Protein AF-A0A423WXP5-F1 (afdb_monomer)

Mean predicted aligned error: 18.01 Å

Structure (mmCIF, N/CA/C/O backbone):
data_AF-A0A423WXP5-F1
#
_entry.id   AF-A0A423WXP5-F1
#
loop_
_atom_site.group_PDB
_atom_site.id
_atom_site.type_symbol
_atom_site.label_atom_id
_atom_site.label_alt_id
_atom_site.label_comp_id
_atom_site.label_asym_id
_atom_site.label_entity_id
_atom_site.label_seq_id
_atom_site.pdbx_PDB_ins_code
_atom_site.Cartn_x
_atom_site.Cartn_y
_atom_site.Cartn_z
_atom_site.occupancy
_atom_site.B_iso_or_equiv
_atom_site.auth_seq_id
_atom_site.auth_comp_id
_atom_site.auth_asym_id
_atom_site.auth_atom_id
_atom_site.pdbx_PDB_model_num
ATOM 1 N N . MET A 1 1 ? 12.411 56.923 -13.220 1.00 35.38 1 MET A N 1
ATOM 2 C CA . MET A 1 1 ? 13.106 57.672 -14.287 1.00 35.38 1 MET A CA 1
ATOM 3 C C . MET A 1 1 ? 12.763 57.036 -15.628 1.00 35.38 1 MET A C 1
ATOM 5 O O . MET A 1 1 ? 13.008 55.854 -15.807 1.00 35.38 1 MET A O 1
ATOM 9 N N . ARG A 1 2 ? 12.098 57.807 -16.498 1.00 26.78 2 ARG A N 1
ATOM 10 C CA . ARG A 1 2 ? 11.937 57.606 -17.958 1.00 26.78 2 ARG A CA 1
ATOM 11 C C . ARG A 1 2 ? 13.283 57.910 -18.662 1.00 26.78 2 ARG A C 1
ATOM 13 O O . ARG A 1 2 ? 14.107 58.524 -17.982 1.00 26.78 2 ARG A O 1
ATOM 20 N N . PRO A 1 3 ? 13.527 57.560 -19.948 1.00 40.00 3 PRO A N 1
ATOM 21 C CA . PRO A 1 3 ? 12.607 57.652 -21.108 1.00 40.00 3 PRO A CA 1
ATOM 22 C C . PRO A 1 3 ? 12.509 56.360 -21.960 1.00 40.00 3 PRO A C 1
ATOM 24 O O . PRO A 1 3 ? 13.382 55.510 -21.882 1.00 40.00 3 PRO A O 1
ATOM 27 N N . LEU A 1 4 ? 11.392 56.016 -22.622 1.00 27.81 4 LEU A N 1
ATOM 28 C CA . LEU A 1 4 ? 10.592 56.660 -23.695 1.00 27.81 4 LEU A CA 1
ATOM 29 C C . LEU A 1 4 ? 11.246 56.657 -25.090 1.00 27.81 4 LEU A C 1
ATOM 31 O O . LEU A 1 4 ? 12.187 57.412 -25.310 1.00 27.81 4 LEU A O 1
ATOM 35 N N . ASN A 1 5 ? 10.640 55.881 -26.009 1.00 27.78 5 ASN A N 1
ATOM 36 C CA . ASN A 1 5 ? 10.121 56.256 -27.351 1.00 27.78 5 ASN A CA 1
ATOM 37 C C . ASN A 1 5 ? 10.311 55.114 -28.374 1.00 27.78 5 ASN A C 1
ATOM 39 O O . ASN A 1 5 ? 11.369 54.506 -28.386 1.00 27.78 5 ASN A O 1
ATOM 43 N N . THR A 1 6 ? 9.433 54.763 -29.324 1.00 27.89 6 THR A N 1
ATOM 44 C CA . THR A 1 6 ? 7.998 54.967 -29.657 1.00 27.89 6 THR A CA 1
ATOM 45 C C . THR A 1 6 ? 7.774 54.104 -30.921 1.00 27.89 6 THR A C 1
ATOM 47 O O . THR A 1 6 ? 8.581 54.177 -31.839 1.00 27.89 6 THR A O 1
ATOM 50 N N . VAL A 1 7 ? 6.817 53.170 -30.936 1.00 28.70 7 VAL A N 1
ATOM 51 C CA . VAL A 1 7 ? 5.540 53.203 -31.695 1.00 28.70 7 VAL A CA 1
ATOM 52 C C . VAL A 1 7 ? 5.634 53.453 -33.215 1.00 28.70 7 VAL A C 1
ATOM 54 O O . VAL A 1 7 ? 5.889 54.581 -33.629 1.00 28.70 7 VAL A O 1
ATOM 57 N N . ARG A 1 8 ? 5.181 52.477 -34.027 1.00 25.72 8 ARG A N 1
ATOM 58 C CA . ARG A 1 8 ? 4.076 52.688 -34.994 1.00 25.72 8 ARG A CA 1
ATOM 59 C C . ARG A 1 8 ? 3.487 51.390 -35.563 1.00 25.72 8 ARG A C 1
ATOM 61 O O . ARG A 1 8 ? 4.201 50.519 -36.038 1.00 25.72 8 ARG A O 1
ATOM 68 N N . SER A 1 9 ? 2.160 51.327 -35.512 1.00 27.11 9 SER A N 1
ATOM 69 C CA . SER A 1 9 ? 1.267 50.361 -36.151 1.00 27.11 9 SER A CA 1
ATOM 70 C C . SER A 1 9 ? 0.984 50.718 -37.617 1.00 27.11 9 SER A C 1
ATOM 72 O O . SER A 1 9 ? 1.102 51.887 -37.997 1.00 27.11 9 SER A O 1
ATOM 74 N N . ARG A 1 10 ? 0.494 49.747 -38.403 1.00 26.44 10 ARG A N 1
ATOM 75 C CA . ARG A 1 10 ? -0.665 49.943 -39.296 1.00 26.44 10 ARG A CA 1
ATOM 76 C C . ARG A 1 10 ? -1.234 48.615 -39.815 1.00 26.44 10 ARG A C 1
ATOM 78 O O . ARG A 1 10 ? -0.502 47.785 -40.335 1.00 26.44 10 ARG A O 1
ATOM 85 N N . ASN A 1 11 ? -2.552 48.490 -39.666 1.00 27.55 11 ASN A N 1
ATOM 86 C CA . ASN A 1 11 ? -3.436 47.513 -40.304 1.00 27.55 11 ASN A CA 1
ATOM 87 C C . ASN A 1 11 ? -3.485 47.706 -41.831 1.00 27.55 11 ASN A C 1
ATOM 89 O O . ASN A 1 11 ? -3.289 48.825 -42.312 1.00 27.55 11 ASN A O 1
ATOM 93 N N . GLY A 1 12 ? -3.871 46.654 -42.553 1.00 26.28 12 GLY A N 1
ATOM 94 C CA . GLY A 1 12 ? -4.256 46.698 -43.963 1.00 26.28 12 GLY A CA 1
ATOM 95 C C . GLY A 1 12 ? -4.855 45.361 -44.393 1.00 26.28 12 GLY A C 1
ATOM 96 O O . GLY A 1 12 ? -4.145 44.369 -44.447 1.00 26.28 12 GLY A O 1
ATOM 97 N N . ASP A 1 13 ? -6.161 45.370 -44.608 1.00 26.42 13 ASP A N 1
ATOM 98 C CA . ASP A 1 13 ? -7.086 44.250 -44.775 1.00 26.42 13 ASP A CA 1
ATOM 99 C C . ASP A 1 13 ? -7.361 43.971 -46.279 1.00 26.42 13 ASP A C 1
ATOM 101 O O . ASP A 1 13 ? -7.100 44.852 -47.100 1.00 26.42 13 ASP A O 1
ATOM 105 N N . LEU A 1 14 ? -7.988 42.817 -46.576 1.00 28.42 14 LEU A N 1
ATOM 106 C CA . LEU A 1 14 ? -8.891 42.506 -47.720 1.00 28.42 14 LEU A CA 1
ATOM 107 C C . LEU A 1 14 ? -8.428 41.711 -48.981 1.00 28.42 14 LEU A C 1
ATOM 109 O O . LEU A 1 14 ? -7.623 42.168 -49.788 1.00 28.42 14 LEU A O 1
ATOM 113 N N . THR A 1 15 ? -9.148 40.577 -49.147 1.00 26.06 15 THR A N 1
ATOM 114 C CA . THR A 1 15 ? -9.850 39.999 -50.338 1.00 26.06 15 THR A CA 1
ATOM 115 C C . THR A 1 15 ? -9.033 39.410 -51.497 1.00 26.06 15 THR A C 1
ATOM 117 O O . THR A 1 15 ? -8.219 40.095 -52.098 1.00 26.06 15 THR A O 1
ATOM 120 N N . GLU A 1 16 ? -9.091 38.084 -51.709 1.00 28.44 16 GLU A N 1
ATOM 121 C CA . GLU A 1 16 ? -10.053 37.311 -52.549 1.00 28.44 16 GLU A CA 1
ATOM 122 C C . GLU A 1 16 ? -9.792 37.462 -54.059 1.00 28.44 16 GLU A C 1
ATOM 124 O O . GLU A 1 16 ? -9.950 38.550 -54.593 1.00 28.44 16 GLU A O 1
ATOM 129 N N . ASP A 1 17 ? -9.351 36.375 -54.716 1.00 26.00 17 ASP A N 1
ATOM 130 C CA . ASP A 1 17 ? -9.932 35.846 -55.969 1.00 26.00 17 ASP A CA 1
ATOM 131 C C . ASP A 1 17 ? -9.102 34.671 -56.553 1.00 26.00 17 ASP A C 1
ATOM 133 O O . ASP A 1 17 ? -7.890 34.746 -56.755 1.00 26.00 17 ASP A O 1
ATOM 137 N N . LEU A 1 18 ? -9.793 33.561 -56.832 1.00 26.33 18 LEU A N 1
ATOM 138 C CA . LEU A 1 18 ? -9.406 32.413 -57.677 1.00 26.33 18 LEU A CA 1
ATOM 139 C C . LEU A 1 18 ? -10.262 32.477 -58.968 1.00 26.33 18 LEU A C 1
ATOM 141 O O . LEU A 1 18 ? -11.318 33.103 -58.934 1.00 26.33 18 LEU A O 1
ATOM 145 N N . PRO A 1 19 ? -10.056 31.614 -59.985 1.00 50.34 19 PRO A N 1
ATOM 146 C CA . PRO A 1 19 ? -8.887 31.284 -60.816 1.00 50.34 19 PRO A CA 1
ATOM 147 C C . PRO A 1 19 ? -9.246 31.545 -62.323 1.00 50.34 19 PRO A C 1
ATOM 149 O O . PRO A 1 19 ? -10.255 32.213 -62.558 1.00 50.34 19 PRO A O 1
ATOM 152 N N . PRO A 1 20 ? -8.519 31.067 -63.376 1.00 31.84 20 PRO A N 1
ATOM 153 C CA . PRO A 1 20 ? -8.708 29.675 -63.850 1.00 31.84 20 PRO A CA 1
ATOM 154 C C . PRO A 1 20 ? -7.559 29.008 -64.676 1.00 31.84 20 PRO A C 1
ATOM 156 O O . PRO A 1 20 ? -6.661 29.648 -65.211 1.00 31.84 20 PRO A O 1
ATOM 159 N N . SER A 1 21 ? -7.720 27.684 -64.852 1.00 24.95 21 SER A N 1
ATOM 160 C CA . SER A 1 21 ? -7.410 26.827 -66.030 1.00 24.95 21 SER A CA 1
ATOM 161 C C . SER A 1 21 ? -5.966 26.532 -66.507 1.00 24.95 21 SER A C 1
ATOM 163 O O . SER A 1 21 ? -5.229 27.411 -66.936 1.00 24.95 21 SER A O 1
ATOM 165 N N . GLN A 1 22 ? -5.650 25.224 -66.567 1.00 28.80 22 GLN A N 1
ATOM 166 C CA . GLN A 1 22 ? -4.583 24.588 -67.375 1.00 28.80 22 GLN A CA 1
ATOM 167 C C . GLN A 1 22 ? -4.865 24.677 -68.897 1.00 28.80 22 GLN A C 1
ATOM 169 O O . GLN A 1 22 ? -6.018 24.917 -69.268 1.00 28.80 22 GLN A O 1
ATOM 174 N N . PRO A 1 23 ? -3.874 24.399 -69.783 1.00 29.61 23 PRO A N 1
ATOM 175 C CA . PRO A 1 23 ? -3.793 23.044 -70.375 1.00 29.61 23 PRO A CA 1
ATOM 176 C C . PRO A 1 23 ? -2.381 22.503 -70.772 1.00 29.61 23 PRO A C 1
ATOM 178 O O . PRO A 1 23 ? -1.513 23.225 -71.245 1.00 29.61 23 PRO A O 1
ATOM 181 N N . SER A 1 24 ? -2.216 21.184 -70.576 1.00 23.73 24 SER A N 1
ATOM 182 C CA . SER A 1 24 ? -1.592 20.105 -71.398 1.00 23.73 24 SER A CA 1
ATOM 183 C C . SER A 1 24 ? -0.352 20.265 -72.328 1.00 23.73 24 SER A C 1
ATOM 185 O O . SER A 1 24 ? -0.385 21.011 -73.297 1.00 23.73 24 SER A O 1
ATOM 187 N N . HIS A 1 25 ? 0.607 19.336 -72.119 1.00 27.30 25 HIS A N 1
ATOM 188 C CA . HIS A 1 25 ? 1.346 18.416 -73.039 1.00 27.30 25 HIS A CA 1
ATOM 189 C C . HIS A 1 25 ? 2.047 18.847 -74.360 1.00 27.30 25 HIS A C 1
ATOM 191 O O . HIS A 1 25 ? 1.387 19.309 -75.280 1.00 27.30 25 HIS A O 1
ATOM 197 N N . ALA A 1 26 ? 3.339 18.457 -74.494 1.00 23.89 26 ALA A N 1
ATOM 198 C CA . ALA A 1 26 ? 4.051 17.789 -75.635 1.00 23.89 26 ALA A CA 1
ATOM 199 C C . ALA A 1 26 ? 5.592 17.904 -75.402 1.00 23.89 26 ALA A C 1
ATOM 201 O O . ALA A 1 26 ? 6.043 18.998 -75.090 1.00 23.89 26 ALA A O 1
ATOM 202 N N . SER A 1 27 ? 6.477 16.891 -75.294 1.00 24.42 27 SER A N 1
ATOM 203 C CA . SER A 1 27 ? 6.903 15.705 -76.089 1.00 24.42 27 SER A CA 1
ATOM 204 C C . SER A 1 27 ? 7.881 15.967 -77.264 1.00 24.42 27 SER A C 1
ATOM 206 O O . SER A 1 27 ? 7.441 16.483 -78.287 1.00 24.42 27 SER A O 1
ATOM 208 N N . ASN A 1 28 ? 9.161 15.556 -77.117 1.00 24.44 28 ASN A N 1
ATOM 209 C CA . ASN A 1 28 ? 10.070 14.856 -78.083 1.00 24.44 28 ASN A CA 1
ATOM 210 C C . ASN A 1 28 ? 11.549 14.942 -77.608 1.00 24.44 28 ASN A C 1
ATOM 212 O O . ASN A 1 28 ? 11.997 16.029 -77.261 1.00 24.44 28 ASN A O 1
ATOM 216 N N . SER A 1 29 ? 12.236 13.830 -77.277 1.00 24.89 29 SER A N 1
ATOM 217 C CA . SER A 1 29 ? 13.047 12.895 -78.120 1.00 24.89 29 SER A CA 1
ATOM 218 C C . SER A 1 29 ? 14.344 13.545 -78.662 1.00 24.89 29 SER A C 1
ATOM 220 O O . SER A 1 29 ? 14.277 14.596 -79.279 1.00 24.89 29 SER A O 1
ATOM 222 N N . ASP A 1 30 ? 15.568 13.073 -78.372 1.00 25.20 30 ASP A N 1
ATOM 223 C CA . ASP A 1 30 ? 16.162 11.826 -78.888 1.00 25.20 30 ASP A CA 1
ATOM 224 C C . ASP A 1 30 ? 17.380 11.286 -78.095 1.00 25.20 30 ASP A C 1
ATOM 226 O O . ASP A 1 30 ? 18.116 12.016 -77.431 1.00 25.20 30 ASP A O 1
ATOM 230 N N . ARG A 1 31 ? 17.572 9.963 -78.228 1.00 24.97 31 ARG A N 1
ATOM 231 C CA . ARG A 1 31 ? 18.567 9.049 -77.623 1.00 24.97 31 ARG A CA 1
ATOM 232 C C . ARG A 1 31 ? 19.854 8.858 -78.451 1.00 24.97 31 ARG A C 1
ATOM 234 O O . ARG A 1 31 ? 19.836 9.033 -79.665 1.00 24.97 31 ARG A O 1
ATOM 241 N N . LYS A 1 32 ? 20.889 8.307 -77.787 1.00 24.62 32 LYS A N 1
ATOM 242 C CA . LYS A 1 32 ? 21.816 7.211 -78.212 1.00 24.62 32 LYS A CA 1
ATOM 243 C C . LYS A 1 32 ? 22.461 6.646 -76.916 1.00 24.62 32 LYS A C 1
ATOM 245 O O . LYS A 1 32 ? 23.122 7.421 -76.238 1.00 24.62 32 LYS A O 1
ATOM 250 N N . ASP A 1 33 ? 22.089 5.490 -76.335 1.00 28.12 33 ASP A N 1
ATOM 251 C CA . ASP A 1 33 ? 22.341 4.052 -76.660 1.00 28.12 33 ASP A CA 1
ATOM 252 C C . ASP A 1 33 ? 23.847 3.751 -76.898 1.00 28.12 33 ASP A C 1
ATOM 254 O O . ASP A 1 33 ? 24.462 4.459 -77.690 1.00 28.12 33 ASP A O 1
ATOM 258 N N . ILE A 1 34 ? 24.558 2.780 -76.277 1.00 27.20 34 ILE A N 1
ATOM 259 C CA . ILE A 1 34 ? 24.343 1.338 -75.929 1.00 27.20 34 ILE A CA 1
ATOM 260 C C . ILE A 1 34 ? 25.396 0.972 -74.820 1.00 27.20 34 ILE A C 1
ATOM 262 O O . ILE A 1 34 ? 26.506 1.482 -74.929 1.00 27.20 34 ILE A O 1
ATOM 266 N N . GLY A 1 35 ? 25.204 0.236 -73.700 1.00 23.64 35 GLY A N 1
ATOM 267 C CA . GLY A 1 35 ? 24.753 -1.161 -73.419 1.00 23.64 35 GLY A CA 1
ATOM 268 C C . GLY A 1 35 ? 25.966 -2.085 -73.054 1.00 23.64 35 GLY A C 1
ATOM 269 O O . GLY A 1 35 ? 27.061 -1.721 -73.484 1.00 23.64 35 GLY A O 1
ATOM 270 N N . PRO A 1 36 ? 25.867 -3.252 -72.339 1.00 35.44 36 PRO A N 1
ATOM 271 C CA . PRO A 1 36 ? 24.674 -3.999 -71.880 1.00 35.44 36 PRO A CA 1
ATOM 272 C C . PRO A 1 36 ? 24.646 -4.543 -70.404 1.00 35.44 36 PRO A C 1
ATOM 274 O O . PRO A 1 36 ? 25.678 -4.834 -69.812 1.00 35.44 36 PRO A O 1
ATOM 277 N N . ASN A 1 37 ? 23.407 -4.702 -69.889 1.00 23.47 37 ASN A N 1
ATOM 278 C CA . ASN A 1 37 ? 22.735 -5.754 -69.064 1.00 23.47 37 ASN A CA 1
ATOM 279 C C . ASN A 1 37 ? 23.529 -6.614 -68.041 1.00 23.47 37 ASN A C 1
ATOM 281 O O . ASN A 1 37 ? 24.632 -7.055 -68.323 1.00 23.47 37 ASN A O 1
ATOM 285 N N . VAL A 1 38 ? 23.003 -6.978 -66.855 1.00 26.14 38 VAL A N 1
ATOM 286 C CA . VAL A 1 38 ? 21.808 -7.827 -66.611 1.00 26.14 38 VAL A CA 1
ATOM 287 C C . VAL A 1 38 ? 21.197 -7.565 -65.217 1.00 26.14 38 VAL A C 1
ATOM 289 O O . VAL A 1 38 ? 21.899 -7.589 -64.209 1.00 26.14 38 VAL A O 1
ATOM 292 N N . THR A 1 39 ? 19.874 -7.395 -65.161 1.00 21.77 39 THR A N 1
ATOM 293 C CA . THR A 1 39 ? 19.032 -7.380 -63.951 1.00 21.77 39 THR A CA 1
ATOM 294 C C . THR A 1 39 ? 18.350 -8.741 -63.803 1.00 21.77 39 THR A C 1
ATOM 296 O O . THR A 1 39 ? 17.677 -9.184 -64.733 1.00 21.77 39 THR A O 1
ATOM 299 N N . HIS A 1 40 ? 18.497 -9.392 -62.645 1.00 25.17 40 HIS A N 1
ATOM 300 C CA . HIS A 1 40 ? 17.696 -10.560 -62.270 1.00 25.17 40 HIS A CA 1
ATOM 301 C C . HIS A 1 40 ? 16.511 -10.129 -61.400 1.00 25.17 40 HIS A C 1
ATOM 303 O O . HIS A 1 40 ? 16.667 -9.439 -60.395 1.00 25.17 40 HIS A O 1
ATOM 309 N N . GLN A 1 41 ? 15.333 -10.543 -61.847 1.00 21.61 41 GLN A N 1
ATOM 310 C CA . GLN A 1 41 ? 14.032 -10.446 -61.205 1.00 21.61 41 GLN A CA 1
ATOM 311 C C . GLN A 1 41 ? 13.760 -11.815 -60.564 1.00 21.61 41 GLN A C 1
ATOM 313 O O . GLN A 1 41 ? 13.868 -12.825 -61.258 1.00 21.61 41 GLN A O 1
ATOM 318 N N . GLU A 1 42 ? 13.447 -11.860 -59.267 1.00 26.75 42 GLU A N 1
ATOM 319 C CA . GLU A 1 42 ? 12.866 -13.048 -58.630 1.00 26.75 42 GLU A CA 1
ATOM 320 C C . GLU A 1 42 ? 11.408 -12.770 -58.258 1.00 26.75 42 GLU A C 1
ATOM 322 O O . GLU A 1 42 ? 11.073 -11.784 -57.596 1.00 26.75 42 GLU A O 1
ATOM 327 N N . ASP A 1 43 ? 10.558 -13.658 -58.764 1.00 22.52 43 ASP A N 1
ATOM 328 C CA . ASP A 1 43 ? 9.117 -13.729 -58.594 1.00 22.52 43 ASP A CA 1
ATOM 329 C C . ASP A 1 43 ? 8.727 -14.050 -57.145 1.00 22.52 43 ASP A C 1
ATOM 331 O O . ASP A 1 43 ? 9.152 -15.058 -56.582 1.00 22.52 43 ASP A O 1
ATOM 335 N N . ILE A 1 44 ? 7.817 -13.261 -56.567 1.00 27.08 44 ILE A N 1
ATOM 336 C CA . ILE A 1 44 ? 7.038 -13.684 -55.398 1.00 27.08 44 ILE A CA 1
ATOM 337 C C . ILE A 1 44 ? 5.629 -14.015 -55.885 1.00 27.08 44 ILE A C 1
ATOM 339 O O . ILE A 1 44 ? 4.800 -13.139 -56.133 1.00 27.08 44 ILE A O 1
ATOM 343 N N . THR A 1 45 ? 5.354 -15.308 -56.024 1.00 25.61 45 THR A N 1
ATOM 344 C CA . THR A 1 45 ? 4.003 -15.847 -56.205 1.00 25.61 45 THR A CA 1
ATOM 345 C C . THR A 1 45 ? 3.110 -15.492 -55.007 1.00 25.61 45 THR A C 1
ATOM 347 O O . THR A 1 45 ? 3.537 -15.693 -53.866 1.00 25.61 45 THR A O 1
ATOM 350 N N . PRO A 1 46 ? 1.857 -15.043 -55.206 1.00 28.62 46 PRO A N 1
ATOM 351 C CA . PRO A 1 46 ? 0.923 -14.839 -54.107 1.00 28.62 46 PRO A CA 1
ATOM 352 C C . PRO A 1 46 ? 0.433 -16.198 -53.590 1.00 28.62 46 PRO A C 1
ATOM 354 O O . PRO A 1 46 ? -0.251 -16.939 -54.297 1.00 28.62 46 PRO A O 1
ATOM 357 N N . VAL A 1 47 ? 0.771 -16.535 -52.345 1.00 28.56 47 VAL A N 1
ATOM 358 C CA . VAL A 1 47 ? 0.177 -17.691 -51.659 1.00 28.56 47 VAL A CA 1
ATOM 359 C C . VAL A 1 47 ? -1.286 -17.354 -51.321 1.00 28.56 47 VAL A C 1
ATOM 361 O O . VAL A 1 47 ? -1.537 -16.296 -50.739 1.00 28.56 47 VAL A O 1
ATOM 364 N N . PRO A 1 48 ? -2.273 -18.207 -51.660 1.00 26.39 48 PRO A N 1
ATOM 365 C CA . PRO A 1 48 ? -3.677 -17.927 -51.389 1.00 26.39 48 PRO A CA 1
ATOM 366 C C . PRO A 1 48 ? -3.958 -17.953 -49.886 1.00 26.39 48 PRO A C 1
ATOM 368 O O . PRO A 1 48 ? -3.618 -18.908 -49.186 1.00 26.39 48 PRO A O 1
ATOM 371 N N . SER A 1 49 ? -4.656 -16.932 -49.399 1.00 27.73 49 SER A N 1
ATOM 372 C CA . SER A 1 49 ? -5.226 -16.882 -48.058 1.00 27.73 49 SER A CA 1
ATOM 373 C C . SER A 1 49 ? -6.370 -17.894 -47.920 1.00 27.73 49 SER A C 1
ATOM 375 O O . SER A 1 49 ? -7.550 -17.563 -48.014 1.00 27.73 49 SER A O 1
ATOM 377 N N . THR A 1 50 ? -6.051 -19.160 -47.647 1.00 25.62 50 THR A N 1
ATOM 378 C CA . THR A 1 50 ? -7.057 -20.099 -47.139 1.00 25.62 50 THR A CA 1
ATOM 379 C C . THR A 1 50 ? -7.385 -19.731 -45.698 1.00 25.62 50 THR A C 1
ATOM 381 O O . THR A 1 50 ? -6.736 -20.168 -44.748 1.00 25.62 50 THR A O 1
ATOM 384 N N . THR A 1 51 ? -8.416 -18.908 -45.538 1.00 30.69 51 THR A N 1
ATOM 385 C CA . THR A 1 51 ? -9.102 -18.670 -44.271 1.00 30.69 51 THR A CA 1
ATOM 386 C C . THR A 1 51 ? -9.677 -20.003 -43.788 1.00 30.69 51 THR A C 1
ATOM 388 O O . THR A 1 51 ? -10.738 -20.441 -44.234 1.00 30.69 51 THR A O 1
ATOM 391 N N . ARG A 1 52 ? -8.996 -20.681 -42.857 1.00 24.09 52 ARG A N 1
ATOM 392 C CA . ARG A 1 52 ? -9.652 -21.716 -42.052 1.00 24.09 52 ARG A CA 1
ATOM 393 C C . ARG A 1 52 ? -10.475 -21.007 -40.984 1.00 24.09 52 ARG A C 1
ATOM 395 O O . ARG A 1 52 ? -9.957 -20.585 -39.955 1.00 24.09 52 ARG A O 1
ATOM 402 N N . LYS A 1 53 ? -11.772 -20.864 -41.272 1.00 25.39 53 LYS A N 1
ATOM 403 C CA . LYS A 1 53 ? -12.811 -20.587 -40.277 1.00 25.39 53 LYS A CA 1
ATOM 404 C C . LYS A 1 53 ? -12.680 -21.609 -39.147 1.00 25.39 53 LYS A C 1
ATOM 406 O O . LYS A 1 53 ? -12.992 -22.780 -39.343 1.00 25.39 53 LYS A O 1
ATOM 411 N N . TRP A 1 54 ? -12.264 -21.158 -37.970 1.00 23.33 54 TRP A N 1
ATOM 412 C CA . TRP A 1 54 ? -12.612 -21.839 -36.732 1.00 23.33 54 TRP A CA 1
ATOM 413 C C . TRP A 1 54 ? -14.010 -21.372 -36.343 1.00 23.33 54 TRP A C 1
ATOM 415 O O . TRP A 1 54 ? -14.206 -20.282 -35.818 1.00 23.33 54 TRP A O 1
ATOM 425 N N . THR A 1 55 ? -15.003 -22.185 -36.682 1.00 24.95 55 THR A N 1
ATOM 426 C CA . THR A 1 55 ? -16.341 -22.094 -36.105 1.00 24.95 55 THR A CA 1
ATOM 427 C C . THR A 1 55 ? -16.335 -22.806 -34.760 1.00 24.95 55 THR A C 1
ATOM 429 O O . THR A 1 55 ? -16.321 -24.034 -34.720 1.00 24.95 55 THR A O 1
ATOM 432 N N . SER A 1 56 ? -16.423 -22.050 -33.669 1.00 23.23 56 SER A N 1
ATOM 433 C CA . SER A 1 56 ? -17.081 -22.518 -32.451 1.00 23.23 56 SER A CA 1
ATOM 434 C C . SER A 1 56 ? -18.317 -21.654 -32.230 1.00 23.23 56 SER A C 1
ATOM 436 O O . SER A 1 56 ? -18.227 -20.503 -31.814 1.00 23.23 56 SER A O 1
ATOM 438 N N . PHE A 1 57 ? -19.476 -22.215 -32.568 1.00 26.91 57 PHE A N 1
ATOM 439 C CA . PHE A 1 57 ? -20.769 -21.707 -32.133 1.00 26.91 57 PHE A CA 1
ATOM 440 C C . PHE A 1 57 ? -20.853 -21.819 -30.604 1.00 26.91 57 PHE A C 1
ATOM 442 O O . PHE A 1 57 ? -20.785 -22.921 -30.063 1.00 26.91 57 PHE A O 1
ATOM 449 N N . GLY A 1 58 ? -21.030 -20.686 -29.928 1.00 22.33 58 GLY A N 1
ATOM 450 C CA . GLY A 1 58 ? -21.317 -20.597 -28.499 1.00 22.33 58 GLY A CA 1
ATOM 451 C C . GLY A 1 58 ? -21.716 -19.167 -28.135 1.00 22.33 58 GLY A C 1
ATOM 452 O O . GLY A 1 58 ? -20.850 -18.313 -28.070 1.00 22.33 58 GLY A O 1
ATOM 453 N N . LEU A 1 59 ? -23.033 -18.953 -28.011 1.00 24.06 59 LEU A N 1
ATOM 454 C CA . LEU A 1 59 ? -23.835 -17.841 -27.450 1.00 24.06 59 LEU A CA 1
ATOM 455 C C . LEU A 1 59 ? -23.186 -16.455 -27.161 1.00 24.06 59 LEU A C 1
ATOM 457 O O . LEU A 1 59 ? -22.117 -16.372 -26.570 1.00 24.06 59 LEU A O 1
ATOM 461 N N . PRO A 1 60 ? -23.890 -15.340 -27.460 1.00 28.56 60 PRO A N 1
ATOM 462 C CA . PRO A 1 60 ? -23.368 -13.987 -27.282 1.00 28.56 60 PRO A CA 1
ATOM 463 C C . PRO A 1 60 ? -23.324 -13.584 -25.800 1.00 28.56 60 PRO A C 1
ATOM 465 O O . PRO A 1 60 ? -24.359 -13.433 -25.153 1.00 28.56 60 PRO A O 1
ATOM 468 N N . GLY A 1 61 ? -22.117 -13.365 -25.284 1.00 30.16 61 GLY A N 1
ATOM 469 C CA . GLY A 1 61 ? -21.864 -12.745 -23.985 1.00 30.16 61 GLY A CA 1
ATOM 470 C C . GLY A 1 61 ? -20.406 -12.931 -23.568 1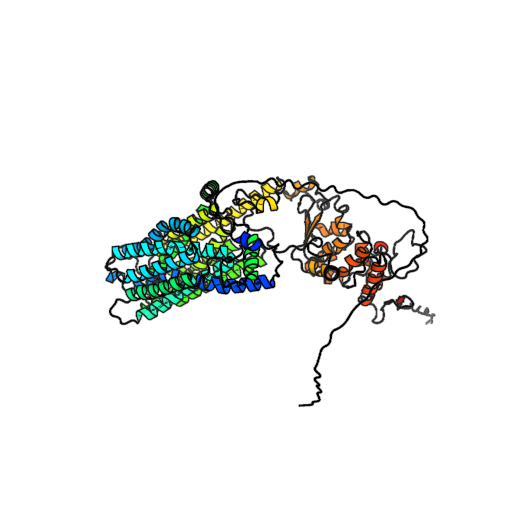.00 30.16 61 GLY A C 1
ATOM 471 O O . GLY A 1 61 ? -19.937 -14.059 -23.524 1.00 30.16 61 GLY A O 1
ATOM 472 N N . ASP A 1 62 ? -19.719 -11.831 -23.247 1.00 34.03 62 ASP A N 1
ATOM 473 C CA . ASP A 1 62 ? -18.359 -11.771 -22.671 1.00 34.03 62 ASP A CA 1
ATOM 474 C C . ASP A 1 62 ? -17.133 -11.932 -23.608 1.00 34.03 62 ASP A C 1
ATOM 476 O O . ASP A 1 62 ? -16.073 -12.381 -23.172 1.00 34.03 62 ASP A O 1
ATOM 480 N N . GLU A 1 63 ? -17.180 -11.447 -24.858 1.00 34.31 63 GLU A N 1
ATOM 481 C CA . GLU A 1 63 ? -15.939 -11.014 -25.534 1.00 34.31 63 GLU A CA 1
ATOM 482 C C . GLU A 1 63 ? -15.582 -9.577 -25.114 1.00 34.31 63 GLU A C 1
ATOM 484 O O . GLU A 1 63 ? -16.116 -8.604 -25.638 1.00 34.31 63 GLU A O 1
ATOM 489 N N . ASP A 1 64 ? -14.701 -9.494 -24.112 1.00 48.69 64 ASP A N 1
ATOM 490 C CA . ASP A 1 64 ? -13.863 -8.367 -23.675 1.00 48.69 64 ASP A CA 1
ATOM 491 C C . ASP A 1 64 ? -14.288 -6.977 -24.196 1.00 48.69 64 ASP A C 1
ATOM 493 O O . ASP A 1 64 ? -13.890 -6.537 -25.275 1.00 48.69 64 ASP A O 1
ATOM 497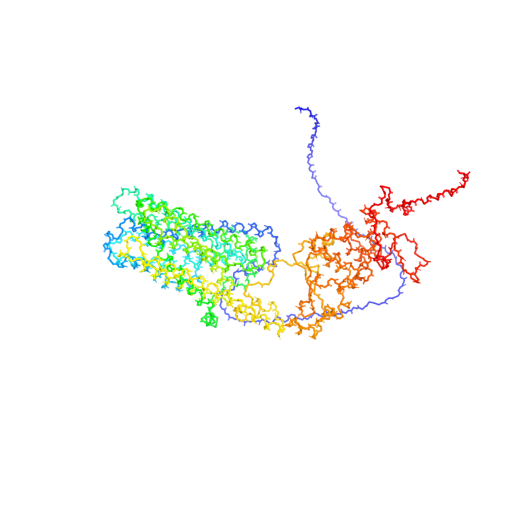 N N . THR A 1 65 ? -15.078 -6.242 -23.408 1.00 48.59 65 THR A N 1
ATOM 498 C CA . THR A 1 65 ? -15.566 -4.883 -23.716 1.00 48.59 65 THR A CA 1
ATOM 499 C C . THR A 1 65 ? -14.429 -3.927 -24.113 1.00 48.59 65 THR A C 1
ATOM 501 O O . THR A 1 65 ? -14.645 -2.989 -24.879 1.00 48.59 65 THR A O 1
ATOM 504 N N . ALA A 1 66 ? -13.196 -4.187 -23.660 1.00 49.03 66 ALA A N 1
ATOM 505 C CA . ALA A 1 66 ? -11.992 -3.481 -24.086 1.00 49.03 66 ALA A CA 1
ATOM 506 C C . ALA A 1 66 ? -11.669 -3.671 -25.583 1.00 49.03 66 ALA A C 1
ATOM 508 O O . ALA A 1 66 ? -11.290 -2.706 -26.241 1.00 49.03 66 ALA A O 1
ATOM 509 N N . LYS A 1 67 ? -11.885 -4.860 -26.166 1.00 49.69 67 LYS A N 1
ATOM 510 C CA . LYS A 1 67 ? -11.670 -5.124 -27.603 1.00 49.69 67 LYS A CA 1
ATOM 511 C C . LYS A 1 67 ? -12.605 -4.308 -28.492 1.00 49.69 67 LYS A C 1
ATOM 513 O O . LYS A 1 67 ? -12.190 -3.860 -29.556 1.00 49.69 67 LYS A O 1
ATOM 518 N N . THR A 1 68 ? -13.830 -4.034 -28.037 1.00 54.66 68 THR A N 1
ATOM 519 C CA . THR A 1 68 ? -14.779 -3.203 -28.801 1.00 54.66 68 THR A CA 1
ATOM 520 C C . THR A 1 68 ? -14.278 -1.770 -29.020 1.00 54.66 68 THR A C 1
ATOM 522 O O . THR A 1 68 ? -14.579 -1.181 -30.055 1.00 54.66 68 THR A O 1
ATOM 525 N N . LEU A 1 69 ? -13.447 -1.237 -28.111 1.00 53.41 69 LEU A N 1
ATOM 526 C CA . LEU A 1 69 ? -12.815 0.084 -28.242 1.00 53.41 69 LEU A CA 1
ATOM 527 C C . LEU A 1 69 ? -11.694 0.127 -29.294 1.00 53.41 69 LEU A C 1
ATOM 529 O O . LEU A 1 69 ? -11.421 1.198 -29.832 1.00 53.41 69 LEU A O 1
ATOM 533 N N . PHE A 1 70 ? -11.060 -1.010 -29.592 1.00 56.62 70 PHE A N 1
ATOM 534 C CA . PHE A 1 70 ? -9.938 -1.111 -30.536 1.00 56.62 70 PHE A CA 1
ATOM 535 C C . PHE A 1 70 ? -10.332 -1.687 -31.904 1.00 56.62 70 PHE A C 1
ATOM 537 O O . PHE A 1 70 ? -9.500 -1.751 -32.805 1.00 56.62 70 PHE A O 1
ATOM 544 N N . ASN A 1 71 ? -11.607 -2.032 -32.114 1.00 53.12 71 ASN A N 1
ATOM 545 C CA . ASN A 1 71 ? -12.105 -2.515 -33.409 1.00 53.12 71 ASN A CA 1
ATOM 546 C C . ASN A 1 71 ? -11.997 -1.475 -34.552 1.00 53.12 71 ASN A C 1
ATOM 548 O O . ASN A 1 71 ? -12.172 -1.844 -35.709 1.00 53.12 71 ASN A O 1
ATOM 552 N N . ASN A 1 72 ? -11.671 -0.207 -34.253 1.00 50.34 72 ASN A N 1
ATOM 553 C CA . ASN A 1 72 ? -11.556 0.886 -35.230 1.00 50.34 72 ASN A CA 1
ATOM 554 C C . ASN A 1 72 ? -10.112 1.339 -35.555 1.00 50.34 72 ASN A C 1
ATOM 556 O O . ASN A 1 72 ? -9.944 2.378 -36.189 1.00 50.34 72 ASN A O 1
ATOM 560 N N . GLY A 1 73 ? -9.067 0.596 -35.171 1.00 51.84 73 GLY A N 1
ATOM 561 C CA . GLY A 1 73 ? -7.691 0.892 -35.602 1.00 51.84 73 GLY A CA 1
ATOM 562 C C . GLY A 1 73 ? -6.608 0.492 -34.602 1.00 51.84 73 GLY A C 1
ATOM 563 O O . GLY A 1 73 ? -6.887 0.218 -33.436 1.00 51.84 73 GLY A O 1
ATOM 564 N N . SER A 1 74 ? -5.357 0.464 -35.073 1.00 51.28 74 SER A N 1
ATOM 565 C CA . SER A 1 74 ? -4.164 0.235 -34.247 1.00 51.28 74 SER A CA 1
ATOM 566 C C . SER A 1 74 ? -4.048 1.273 -33.118 1.00 51.28 74 SER A C 1
ATOM 568 O O . SER A 1 74 ? -4.470 2.416 -33.316 1.00 51.28 74 SER A O 1
ATOM 570 N N . PRO A 1 75 ? -3.470 0.920 -31.951 1.00 56.69 75 PRO A N 1
ATOM 571 C CA . PRO A 1 75 ? -3.305 1.855 -30.841 1.00 56.69 75 PRO A CA 1
ATOM 572 C C . PRO A 1 75 ? -2.534 3.098 -31.301 1.00 56.69 75 PRO A C 1
ATOM 574 O O . PRO A 1 75 ? -1.415 2.984 -31.798 1.00 56.69 75 PRO A O 1
ATOM 577 N N . GLU A 1 76 ? -3.130 4.284 -31.157 1.00 60.88 76 GLU A N 1
ATOM 578 C CA . GLU A 1 76 ? -2.394 5.536 -31.342 1.00 60.88 76 GLU A CA 1
ATOM 579 C C . GLU A 1 76 ? -1.344 5.653 -30.223 1.00 60.88 76 GLU A C 1
ATOM 581 O O . GLU A 1 76 ? -1.706 5.505 -29.049 1.00 60.88 76 GLU A O 1
ATOM 586 N N . PRO A 1 77 ? -0.067 5.929 -30.541 1.00 68.50 77 PRO A N 1
ATOM 587 C CA . PRO A 1 77 ? 0.941 6.179 -29.520 1.00 68.50 77 PRO A CA 1
ATOM 588 C C . PRO A 1 77 ? 0.554 7.416 -28.697 1.00 68.50 77 PRO A C 1
ATOM 590 O O . PRO A 1 77 ? 0.128 8.436 -29.243 1.00 68.50 77 PRO A O 1
ATOM 593 N N . TYR A 1 78 ? 0.691 7.323 -27.373 1.00 76.94 78 TYR A N 1
ATOM 594 C CA . TYR A 1 78 ? 0.432 8.423 -26.444 1.00 76.94 78 TYR A CA 1
ATOM 595 C C . TYR A 1 78 ? 1.723 8.874 -25.763 1.00 76.94 78 TYR A C 1
ATOM 597 O O . TYR A 1 78 ? 2.647 8.094 -25.538 1.00 76.94 78 TYR A O 1
ATOM 605 N N . THR A 1 79 ? 1.788 10.157 -25.423 1.00 78.12 79 THR A N 1
ATOM 606 C CA . THR A 1 79 ? 2.953 10.740 -24.743 1.00 78.12 79 THR A CA 1
ATOM 607 C C . THR A 1 79 ? 2.898 10.506 -23.228 1.00 78.12 79 THR A C 1
ATOM 609 O O . THR A 1 79 ? 1.818 10.419 -22.635 1.00 78.12 79 THR A O 1
ATOM 612 N N . GLN A 1 80 ? 4.055 10.478 -22.551 1.00 74.06 80 GLN A N 1
ATOM 613 C CA . GLN A 1 80 ? 4.101 10.356 -21.081 1.00 74.06 80 GLN A CA 1
ATOM 614 C C . GLN A 1 80 ? 3.349 11.491 -20.363 1.00 74.06 80 GLN A C 1
ATOM 616 O O . GLN A 1 80 ? 2.797 11.296 -19.278 1.00 74.06 80 GLN A O 1
ATOM 621 N N . ASP A 1 81 ? 3.307 12.687 -20.951 1.00 78.94 81 ASP A N 1
ATOM 622 C CA . ASP A 1 81 ? 2.601 13.823 -20.361 1.00 78.94 81 ASP A CA 1
ATOM 623 C C . ASP A 1 81 ? 1.078 13.681 -20.452 1.00 78.94 81 ASP A C 1
ATOM 625 O O . ASP A 1 81 ? 0.374 14.055 -19.508 1.00 78.94 81 ASP A O 1
ATOM 629 N N . GLU A 1 82 ? 0.556 13.093 -21.533 1.00 83.19 82 GLU A N 1
ATOM 630 C CA . GLU A 1 82 ? -0.862 12.731 -21.637 1.00 83.19 82 GLU A CA 1
ATOM 631 C C . GLU A 1 82 ? -1.244 11.690 -20.585 1.00 83.19 82 GLU A C 1
ATOM 633 O O . GLU A 1 82 ? -2.253 11.860 -19.894 1.00 83.19 82 GLU A O 1
ATOM 638 N N . GLU A 1 83 ? -0.409 10.666 -20.388 1.00 84.19 83 GLU A N 1
ATOM 639 C CA . GLU A 1 83 ? -0.635 9.654 -19.356 1.00 84.19 83 GLU A CA 1
ATOM 640 C C . GLU A 1 83 ? -0.664 10.286 -17.957 1.00 84.19 83 GLU A C 1
ATOM 642 O O . GLU A 1 83 ? -1.596 10.054 -17.183 1.00 84.19 83 GLU A O 1
ATOM 647 N N . ARG A 1 84 ? 0.305 11.153 -17.629 1.00 85.31 84 ARG A N 1
ATOM 648 C CA . ARG A 1 84 ? 0.355 11.848 -16.330 1.00 85.31 84 ARG A CA 1
ATOM 649 C C . ARG A 1 84 ? -0.879 12.717 -16.093 1.00 85.31 84 ARG A C 1
ATOM 651 O O . ARG A 1 84 ? -1.412 12.722 -14.981 1.00 85.31 84 ARG A O 1
ATOM 658 N N . ARG A 1 85 ? -1.346 13.452 -17.109 1.00 89.88 85 ARG A N 1
ATOM 659 C CA . ARG A 1 85 ? -2.575 14.263 -17.018 1.00 89.88 85 ARG A CA 1
ATOM 660 C C . ARG A 1 85 ? -3.801 13.380 -16.791 1.00 89.88 85 ARG A C 1
ATOM 662 O O . ARG A 1 85 ? -4.599 13.680 -15.903 1.00 89.88 85 ARG A O 1
ATOM 669 N N . LEU A 1 86 ? -3.907 12.270 -17.519 1.00 90.88 86 LEU A N 1
ATOM 670 C CA . LEU A 1 86 ? -4.984 11.298 -17.358 1.00 90.88 86 LEU A CA 1
ATOM 671 C C . LEU A 1 86 ? -4.982 10.664 -15.962 1.00 90.88 86 LEU A C 1
ATOM 673 O O . LEU A 1 86 ? -6.028 10.593 -15.324 1.00 90.88 86 LEU A O 1
ATOM 677 N N . VAL A 1 87 ? -3.822 10.240 -15.450 1.00 90.69 87 VAL A N 1
ATOM 678 C CA . VAL A 1 87 ? -3.694 9.686 -14.090 1.00 90.69 87 VAL A CA 1
ATOM 679 C C . VAL A 1 87 ? -4.163 10.697 -13.047 1.00 90.69 87 VAL A C 1
ATOM 681 O O . VAL A 1 87 ? -4.954 10.329 -12.187 1.00 90.69 87 VAL A O 1
ATOM 684 N N . ARG A 1 88 ? -3.755 11.972 -13.141 1.00 91.56 88 ARG A N 1
ATOM 685 C CA . ARG A 1 88 ? -4.222 13.023 -12.214 1.00 91.56 88 ARG A CA 1
ATOM 686 C C . ARG A 1 88 ? -5.735 13.225 -12.282 1.00 91.56 88 ARG A C 1
ATOM 688 O O . ARG A 1 88 ? -6.376 13.409 -11.253 1.00 91.56 88 ARG A O 1
ATOM 695 N N . LYS A 1 89 ? -6.316 13.172 -13.482 1.00 93.56 89 LYS A N 1
ATOM 696 C CA . LYS A 1 89 ? -7.770 13.255 -13.664 1.00 93.56 89 LYS A CA 1
ATOM 697 C C . LYS A 1 89 ? -8.480 12.064 -13.018 1.00 93.56 89 LYS A C 1
ATOM 699 O O . LYS A 1 89 ? -9.460 12.257 -12.310 1.00 93.56 89 LYS A O 1
ATOM 704 N N . ILE A 1 90 ? -7.959 10.851 -13.204 1.00 92.88 90 ILE A N 1
ATOM 705 C CA . ILE A 1 90 ? -8.483 9.632 -12.571 1.00 92.88 90 ILE A CA 1
ATOM 706 C C . ILE A 1 90 ? -8.349 9.706 -11.046 1.00 92.88 90 ILE A C 1
ATOM 708 O O . ILE A 1 90 ? -9.298 9.369 -10.346 1.00 92.88 90 ILE A O 1
ATOM 712 N N . ASP A 1 91 ? -7.231 10.223 -10.530 1.00 93.69 91 ASP A N 1
ATOM 713 C CA . ASP A 1 91 ? -7.038 10.459 -9.096 1.00 93.69 91 ASP A CA 1
ATOM 714 C C . ASP A 1 91 ? -8.136 11.349 -8.518 1.00 93.69 91 ASP A C 1
ATOM 716 O O . ASP A 1 91 ? -8.712 10.997 -7.494 1.00 93.69 91 ASP A O 1
ATOM 720 N N . LEU A 1 92 ? -8.481 12.444 -9.197 1.00 92.12 92 LEU A N 1
ATOM 721 C CA . LEU A 1 92 ? -9.555 13.347 -8.775 1.00 92.12 92 LEU A CA 1
ATOM 722 C C . LEU A 1 92 ? -10.956 12.734 -8.906 1.00 92.12 92 LEU A C 1
ATOM 724 O O . LEU A 1 92 ? -11.861 13.140 -8.183 1.00 92.12 92 LEU A O 1
ATOM 728 N N . ILE A 1 93 ? -11.144 11.770 -9.810 1.00 91.31 93 ILE A N 1
ATOM 729 C CA . ILE A 1 93 ? -12.436 11.108 -10.030 1.00 91.31 93 ILE A CA 1
ATOM 730 C C . ILE A 1 93 ? -12.647 9.934 -9.075 1.00 91.31 93 ILE A C 1
ATOM 732 O O . ILE A 1 93 ? -13.789 9.668 -8.746 1.00 91.31 93 ILE A O 1
ATOM 736 N N . ILE A 1 94 ? -11.605 9.215 -8.645 1.00 93.00 94 ILE A N 1
ATOM 737 C CA . ILE A 1 94 ? -11.756 7.955 -7.893 1.00 93.00 94 ILE A CA 1
ATOM 738 C C . ILE A 1 94 ? -11.356 8.102 -6.424 1.00 93.00 94 ILE A C 1
ATOM 740 O O . ILE A 1 94 ? -12.111 7.692 -5.541 1.00 93.00 94 ILE A O 1
ATOM 744 N N . LEU A 1 95 ? -10.190 8.693 -6.134 1.00 92.94 95 LEU A N 1
ATOM 745 C CA . LEU A 1 95 ? -9.649 8.704 -4.770 1.00 92.94 95 LEU A CA 1
ATOM 746 C C . LEU A 1 95 ? -10.530 9.446 -3.759 1.00 92.94 95 LEU A C 1
ATOM 748 O O . LEU A 1 95 ? -10.682 8.906 -2.665 1.00 92.94 95 LEU A O 1
ATOM 752 N N . PRO A 1 96 ? -11.136 10.616 -4.060 1.00 93.69 96 PRO A N 1
ATOM 753 C CA . PRO A 1 96 ? -12.002 11.295 -3.100 1.00 93.69 96 PRO A CA 1
ATOM 754 C C . PRO A 1 96 ? -13.182 10.429 -2.663 1.00 93.69 96 PRO A C 1
ATOM 756 O O . PRO A 1 96 ? -13.492 10.382 -1.474 1.00 93.69 96 PRO A O 1
ATOM 759 N N . TYR A 1 97 ? -13.801 9.692 -3.594 1.00 93.44 97 TYR A N 1
ATOM 760 C CA . TYR A 1 97 ? -14.935 8.839 -3.251 1.00 93.44 97 TYR A CA 1
ATOM 761 C C . TYR A 1 97 ? -14.527 7.674 -2.354 1.00 93.44 97 TYR A C 1
ATOM 763 O O . TYR A 1 97 ? -15.191 7.417 -1.349 1.00 93.44 97 TYR A O 1
ATOM 771 N N . LEU A 1 98 ? -13.417 7.006 -2.689 1.00 92.69 98 LEU A N 1
ATOM 772 C CA . LEU A 1 98 ? -12.878 5.916 -1.876 1.00 92.69 98 LEU A CA 1
ATOM 773 C C . LEU A 1 98 ? -12.431 6.412 -0.497 1.00 92.69 98 LEU A C 1
ATOM 775 O O . LEU A 1 98 ? -12.736 5.772 0.502 1.00 92.69 98 LEU A O 1
ATOM 779 N N . ALA A 1 99 ? -11.770 7.568 -0.423 1.00 93.00 99 ALA A N 1
ATOM 780 C CA . ALA A 1 99 ? -11.302 8.153 0.829 1.00 93.00 99 ALA A CA 1
ATOM 781 C C . ALA A 1 99 ? -12.467 8.518 1.762 1.00 93.00 99 ALA A C 1
ATOM 783 O O . ALA A 1 99 ? -12.467 8.112 2.920 1.00 93.00 99 ALA A O 1
ATOM 784 N N . VAL A 1 100 ? -13.493 9.225 1.275 1.00 93.56 100 VAL A N 1
ATOM 785 C CA . VAL A 1 100 ? -14.667 9.564 2.102 1.00 93.56 100 VAL A CA 1
ATOM 786 C C . VAL A 1 100 ? -15.411 8.300 2.534 1.00 93.56 100 VAL A C 1
ATOM 788 O O . VAL A 1 100 ? -15.805 8.183 3.691 1.00 93.56 100 VAL A O 1
ATOM 791 N N . CYS A 1 101 ? -15.543 7.319 1.637 1.00 92.06 101 CYS A N 1
ATOM 792 C CA . CYS A 1 101 ? -16.128 6.030 1.983 1.00 92.06 101 CYS A CA 1
ATOM 793 C C . CYS A 1 101 ? -15.347 5.324 3.103 1.00 92.06 101 CYS A C 1
ATOM 795 O O . CYS A 1 101 ? -15.949 4.818 4.047 1.00 92.06 101 CYS A O 1
ATOM 797 N N . TYR A 1 102 ? -14.015 5.322 3.022 1.00 90.19 102 TYR A N 1
ATOM 798 C CA . TYR A 1 102 ? -13.151 4.698 4.021 1.00 90.19 102 TYR A CA 1
ATOM 799 C C . TYR A 1 102 ? -13.144 5.459 5.357 1.00 90.19 102 TYR A C 1
ATOM 801 O O . TYR A 1 102 ? -13.015 4.854 6.420 1.00 90.19 102 TYR A O 1
ATOM 809 N N . ALA A 1 103 ? -13.336 6.782 5.330 1.00 92.19 103 ALA A N 1
ATOM 810 C CA . ALA A 1 103 ? -13.540 7.573 6.540 1.00 92.19 103 ALA A CA 1
ATOM 811 C C . ALA A 1 103 ? -14.835 7.164 7.258 1.00 92.19 103 ALA A C 1
ATOM 813 O O . ALA A 1 103 ? -14.791 6.868 8.450 1.00 92.19 103 ALA A O 1
ATOM 814 N N . PHE A 1 104 ? -15.963 7.076 6.539 1.00 90.69 104 PHE A N 1
ATOM 815 C CA . PHE A 1 104 ? -17.233 6.607 7.111 1.00 90.69 104 PHE A CA 1
ATOM 816 C C . PHE A 1 104 ? -17.138 5.183 7.654 1.00 90.69 104 PHE A C 1
ATOM 818 O O . PHE A 1 104 ? -17.614 4.919 8.755 1.00 90.69 104 PHE A O 1
ATOM 825 N N . PHE A 1 105 ? -16.475 4.294 6.914 1.00 88.44 105 PHE A N 1
ATOM 826 C CA . PHE A 1 105 ? -16.210 2.914 7.325 1.00 88.44 105 PHE A CA 1
ATOM 827 C C . PHE A 1 105 ? -15.555 2.841 8.707 1.00 88.44 105 PHE A C 1
ATOM 829 O O . PHE A 1 105 ? -15.972 2.065 9.564 1.00 88.44 105 PHE A O 1
ATOM 836 N N . TYR A 1 106 ? -14.556 3.686 8.970 1.00 85.94 106 TYR A N 1
ATOM 837 C CA . TYR A 1 106 ? -13.901 3.664 10.274 1.00 85.94 106 TYR A CA 1
ATOM 838 C C . TYR A 1 106 ? -14.668 4.417 11.367 1.00 85.94 106 TYR A C 1
ATOM 840 O O . TYR A 1 106 ? -14.642 3.989 12.521 1.00 85.94 106 TYR A O 1
ATOM 848 N N . ILE A 1 107 ? -15.381 5.494 11.017 1.00 90.06 107 ILE A N 1
ATOM 849 C CA . ILE A 1 107 ? -16.276 6.194 11.951 1.00 90.06 107 ILE A CA 1
ATOM 850 C C . ILE A 1 107 ? -17.289 5.205 12.539 1.00 90.06 107 ILE A C 1
ATOM 852 O O . ILE A 1 107 ? -17.434 5.137 13.761 1.00 90.06 107 ILE A O 1
ATOM 856 N N . ASP A 1 108 ? -17.919 4.379 11.701 1.00 88.19 108 ASP A N 1
ATOM 857 C CA . ASP A 1 108 ? -18.850 3.343 12.159 1.00 88.19 108 ASP A CA 1
ATOM 858 C C . ASP A 1 108 ? -18.198 2.329 13.106 1.00 88.19 108 ASP A C 1
ATOM 860 O O . ASP A 1 108 ? -18.701 2.077 14.203 1.00 88.19 108 ASP A O 1
ATOM 864 N N . LYS A 1 109 ? -17.023 1.794 12.746 1.00 84.56 109 LYS A N 1
ATOM 865 C CA . LYS A 1 109 ? -16.302 0.847 13.614 1.00 84.56 109 LYS A CA 1
ATOM 866 C C . LYS A 1 109 ? -16.060 1.400 15.012 1.00 84.56 109 LYS A C 1
ATOM 868 O O . LYS A 1 109 ? -16.164 0.662 15.987 1.00 84.56 109 LYS A O 1
ATOM 873 N N . THR A 1 110 ? -15.796 2.700 15.117 1.00 87.56 110 THR A N 1
ATOM 874 C CA . THR A 1 110 ? -15.610 3.384 16.403 1.00 87.56 110 THR A CA 1
ATOM 875 C C . THR A 1 110 ? -16.909 3.881 17.047 1.00 87.56 110 THR A C 1
ATOM 877 O O . THR A 1 110 ? -16.900 4.237 18.224 1.00 87.56 110 THR A O 1
ATOM 880 N N . THR A 1 111 ? -18.041 3.865 16.337 1.00 91.19 111 THR A N 1
ATOM 881 C CA . THR A 1 111 ? -19.339 4.373 16.824 1.00 91.19 111 THR A CA 1
ATOM 882 C C . THR A 1 111 ? -19.796 3.645 18.084 1.00 91.19 111 THR A C 1
ATOM 884 O O . THR A 1 111 ? -20.268 4.278 19.028 1.00 91.19 111 THR A O 1
ATOM 887 N N . LEU A 1 112 ? -19.582 2.326 18.160 1.00 92.12 112 LEU A N 1
ATOM 888 C CA . LEU A 1 112 ? -19.896 1.555 19.367 1.00 92.12 112 LEU A CA 1
ATOM 889 C C . LEU A 1 112 ? -19.057 2.012 20.576 1.00 92.12 112 LEU A C 1
ATOM 891 O O . LEU A 1 112 ? -19.582 2.093 21.685 1.00 92.12 112 LEU A O 1
ATOM 895 N N . SER A 1 113 ? -17.790 2.382 20.356 1.00 92.00 113 SER A N 1
ATOM 896 C CA . SER A 1 113 ? -16.911 2.929 21.396 1.00 92.00 113 SER A CA 1
ATOM 897 C C . SER A 1 113 ? -17.411 4.292 21.889 1.00 92.00 113 SER A C 1
ATOM 899 O O . SER A 1 113 ? -17.446 4.532 23.096 1.00 92.00 113 SER A O 1
ATOM 901 N N . TYR A 1 114 ? -17.844 5.192 21.001 1.00 91.75 114 TYR A N 1
ATOM 902 C CA . TYR A 1 114 ? -18.442 6.469 21.420 1.00 91.75 114 TYR A CA 1
ATOM 903 C C . TYR A 1 114 ? -19.763 6.265 22.166 1.00 91.75 114 TYR A C 1
ATOM 905 O O . TYR A 1 114 ? -19.986 6.869 23.213 1.00 91.75 114 TYR A O 1
ATOM 913 N N . ALA A 1 115 ? -20.611 5.351 21.697 1.00 92.12 115 ALA A N 1
ATOM 914 C CA . ALA A 1 115 ? -21.848 5.001 22.385 1.00 92.12 115 ALA A CA 1
ATOM 915 C C . ALA A 1 115 ? -21.604 4.474 23.815 1.00 92.12 115 ALA A C 1
ATOM 917 O O . ALA A 1 115 ? -22.418 4.725 24.706 1.00 92.12 115 ALA A O 1
ATOM 918 N N . ALA A 1 116 ? -20.473 3.798 24.059 1.00 91.44 116 ALA A N 1
ATOM 919 C CA . ALA A 1 116 ? -20.096 3.288 25.377 1.00 91.44 116 ALA A CA 1
ATOM 920 C C . ALA A 1 116 ? -19.910 4.387 26.430 1.00 91.44 116 ALA A C 1
ATOM 922 O O . ALA A 1 116 ? -20.425 4.241 27.534 1.00 91.44 116 ALA A O 1
ATOM 923 N N . ILE A 1 117 ? -19.253 5.499 26.082 1.00 90.31 117 ILE A N 1
ATOM 924 C CA . ILE A 1 117 ? -19.074 6.646 26.995 1.00 90.31 117 ILE A CA 1
ATOM 925 C C . ILE A 1 117 ? -20.344 7.508 27.127 1.00 90.31 117 ILE A C 1
ATOM 927 O O . ILE A 1 117 ? -20.430 8.372 27.996 1.00 90.31 117 ILE A O 1
ATOM 931 N N . PHE A 1 118 ? -21.346 7.275 26.272 1.00 91.50 118 PHE A N 1
ATOM 932 C CA . PHE A 1 118 ? -22.658 7.930 26.309 1.00 91.50 118 PHE A CA 1
ATOM 933 C C . PHE A 1 118 ? -23.768 7.056 26.916 1.00 91.50 118 PHE A C 1
ATOM 935 O O . PHE A 1 118 ? -24.953 7.359 26.752 1.00 91.50 118 PHE A O 1
ATOM 942 N N . GLY A 1 119 ? -23.401 5.995 27.638 1.00 89.44 119 GLY A N 1
ATOM 943 C CA . GLY A 1 119 ? -24.320 5.261 28.507 1.00 89.44 119 GLY A CA 1
ATOM 944 C C . GLY A 1 119 ? -25.108 4.126 27.846 1.00 89.44 119 GLY A C 1
ATOM 945 O O . GLY A 1 119 ? -26.144 3.719 28.369 1.00 89.44 119 GLY A O 1
ATOM 946 N N . ILE A 1 120 ? -24.668 3.603 26.691 1.00 93.81 120 ILE A N 1
ATOM 947 C CA . ILE A 1 120 ? -25.364 2.481 26.024 1.00 93.81 120 ILE A CA 1
ATOM 948 C C . ILE A 1 120 ? -25.399 1.206 26.885 1.00 93.81 120 ILE A C 1
ATOM 950 O O . ILE A 1 120 ? -26.326 0.404 26.767 1.00 93.81 120 ILE A O 1
ATOM 954 N N . ARG A 1 121 ? -24.390 0.994 27.745 1.00 91.50 121 ARG A N 1
ATOM 955 C CA . ARG A 1 121 ? -24.289 -0.213 28.580 1.00 91.50 121 ARG A CA 1
ATOM 956 C C . ARG A 1 121 ? -25.364 -0.206 29.660 1.00 91.50 121 ARG A C 1
ATOM 958 O O . ARG A 1 121 ? -26.001 -1.230 29.886 1.00 91.50 121 ARG A O 1
ATOM 965 N N . GLU A 1 122 ? -25.588 0.953 30.263 1.00 90.00 122 GLU A N 1
ATOM 966 C CA . GLU A 1 122 ? -26.593 1.196 31.289 1.00 90.00 122 GLU A CA 1
ATOM 967 C C . GLU A 1 122 ? -28.004 1.191 30.685 1.00 90.00 122 GLU A C 1
ATOM 969 O O . GLU A 1 122 ? -28.883 0.511 31.208 1.00 90.00 122 GLU A O 1
ATOM 974 N N . ASP A 1 123 ? -28.216 1.870 29.551 1.00 91.69 123 ASP A N 1
ATOM 975 C CA . ASP A 1 123 ? -29.538 1.989 28.907 1.00 91.69 123 ASP A CA 1
ATOM 976 C C . ASP A 1 123 ? -30.077 0.634 28.401 1.00 91.69 123 ASP A C 1
ATOM 978 O O . ASP A 1 123 ? -31.278 0.369 28.454 1.00 91.69 123 ASP A O 1
ATOM 982 N N . LEU A 1 124 ? -29.189 -0.266 27.954 1.00 92.94 124 LEU A N 1
ATOM 983 C CA . LEU A 1 124 ? -29.548 -1.614 27.486 1.00 92.94 124 LEU A CA 1
ATOM 984 C C . LEU A 1 124 ? -29.376 -2.711 28.549 1.00 92.94 124 LEU A C 1
ATOM 986 O O . LEU A 1 124 ? -29.617 -3.879 28.240 1.00 92.94 124 LEU A O 1
ATOM 990 N N . ASN A 1 125 ? -28.980 -2.357 29.778 1.00 90.56 125 ASN A N 1
ATOM 991 C CA . ASN A 1 125 ? -28.680 -3.286 30.876 1.00 90.56 125 ASN A CA 1
ATOM 992 C C . ASN A 1 125 ? -27.695 -4.405 30.486 1.00 90.56 125 ASN A C 1
ATOM 994 O O . ASN A 1 125 ? -27.909 -5.574 30.812 1.00 90.56 125 ASN A O 1
ATOM 998 N N . LEU A 1 126 ? -26.618 -4.051 29.779 1.00 91.12 126 LEU A N 1
ATOM 999 C CA . LEU A 1 126 ? -25.634 -5.022 29.298 1.00 91.12 126 LEU A CA 1
ATOM 1000 C C . LEU A 1 126 ? -24.818 -5.605 30.457 1.00 91.12 126 LEU A C 1
ATOM 1002 O O . LEU A 1 126 ? -24.133 -4.875 31.178 1.00 91.12 126 LEU A O 1
ATOM 1006 N N . VAL A 1 127 ? -24.811 -6.931 30.585 1.00 88.06 127 VAL A N 1
ATOM 1007 C CA . VAL A 1 127 ? -24.127 -7.655 31.666 1.00 88.06 127 VAL A CA 1
ATOM 1008 C C . VAL A 1 127 ? -22.942 -8.485 31.175 1.00 88.06 127 VAL A C 1
ATOM 1010 O O . VAL A 1 127 ? -22.914 -9.033 30.074 1.00 88.06 127 VAL A O 1
ATOM 1013 N N . GLY A 1 128 ? -21.917 -8.600 32.023 1.00 86.62 128 GLY A N 1
ATOM 1014 C CA . GLY A 1 128 ? -20.764 -9.469 31.780 1.00 86.62 128 GLY A CA 1
ATOM 1015 C C . GLY A 1 128 ? -20.015 -9.144 30.482 1.00 86.62 128 GLY A C 1
ATOM 1016 O O . GLY A 1 128 ? -19.349 -8.113 30.387 1.00 86.62 128 GLY A O 1
ATOM 1017 N N . THR A 1 129 ? -20.098 -10.058 29.508 1.00 91.38 129 THR A N 1
ATOM 1018 C CA . THR A 1 129 ? -19.393 -9.992 28.211 1.00 91.38 129 THR A CA 1
ATOM 1019 C C . THR A 1 129 ? -20.281 -9.528 27.055 1.00 91.38 129 THR A C 1
ATOM 1021 O O . THR A 1 129 ? -19.830 -9.512 25.913 1.00 91.38 129 THR A O 1
ATOM 1024 N N . GLU A 1 130 ? -21.528 -9.127 27.317 1.00 93.38 130 GLU A N 1
ATOM 1025 C CA . GLU A 1 130 ? -22.478 -8.731 26.270 1.00 93.38 130 GLU A CA 1
ATOM 1026 C C . GLU A 1 130 ? -21.968 -7.559 25.420 1.00 93.38 130 GLU A C 1
ATOM 1028 O O . GLU A 1 130 ? -22.097 -7.591 24.201 1.00 93.38 130 GLU A O 1
ATOM 1033 N N . TYR A 1 131 ? -21.289 -6.571 26.014 1.00 93.31 131 TYR A N 1
ATOM 1034 C CA . TYR A 1 131 ? -20.662 -5.485 25.247 1.00 93.31 131 TYR A CA 1
ATOM 1035 C C . TYR A 1 131 ? -19.578 -5.998 24.275 1.00 93.31 131 TYR A C 1
ATOM 1037 O O . TYR A 1 131 ? -19.562 -5.624 23.101 1.00 93.31 131 TYR A O 1
ATOM 1045 N N . SER A 1 132 ? -18.720 -6.922 24.723 1.00 94.06 132 SER A N 1
ATOM 1046 C CA . SER A 1 132 ? -17.715 -7.572 23.868 1.00 94.06 132 SER A CA 1
ATOM 1047 C C . SER A 1 132 ? -18.366 -8.406 22.756 1.00 94.06 132 SER A C 1
ATOM 1049 O O . SER A 1 132 ? -17.883 -8.423 21.619 1.00 94.06 132 SER A O 1
ATOM 1051 N N . TRP A 1 133 ? -19.499 -9.054 23.044 1.00 95.06 133 TRP A N 1
ATOM 1052 C CA . TRP A 1 133 ? -20.291 -9.761 22.039 1.00 95.06 133 TRP A CA 1
ATOM 1053 C C . TRP A 1 133 ? -20.915 -8.815 21.012 1.00 95.06 133 TRP A C 1
ATOM 1055 O O . TRP A 1 133 ? -20.857 -9.128 19.828 1.00 95.06 133 TRP A O 1
ATOM 1065 N N . LEU A 1 134 ? -21.441 -7.650 21.405 1.00 94.00 134 LEU A N 1
ATOM 1066 C CA . LEU A 1 134 ? -21.979 -6.661 20.457 1.00 94.00 134 LEU A CA 1
ATOM 1067 C C . LEU A 1 134 ? -20.928 -6.216 19.437 1.00 94.00 134 LEU A C 1
ATOM 1069 O O . LEU A 1 134 ? -21.208 -6.167 18.237 1.00 94.00 134 LEU A O 1
ATOM 1073 N N . SER A 1 135 ? -19.708 -5.950 19.905 1.00 92.38 135 SER A N 1
ATOM 1074 C CA . SER A 1 135 ? -18.568 -5.682 19.027 1.00 92.38 135 SER A CA 1
ATOM 1075 C C . SER A 1 135 ? -18.314 -6.848 18.062 1.00 92.38 135 SER A C 1
ATOM 1077 O O . SER A 1 135 ? -18.149 -6.655 16.861 1.00 92.38 135 SER A O 1
ATOM 1079 N N . SER A 1 136 ? -18.316 -8.078 18.575 1.00 94.69 136 SER A N 1
ATOM 1080 C CA . SER A 1 136 ? -17.958 -9.280 17.811 1.00 94.69 136 SER A CA 1
ATOM 1081 C C . SER A 1 136 ? -19.019 -9.704 16.789 1.00 94.69 136 SER A C 1
ATOM 1083 O O . SER A 1 136 ? -18.674 -10.163 15.701 1.00 94.69 136 SER A O 1
ATOM 1085 N N . MET A 1 137 ? -20.309 -9.533 17.102 1.00 95.44 137 MET A N 1
ATOM 1086 C CA . MET A 1 137 ? -21.439 -9.921 16.239 1.00 95.44 137 MET A CA 1
ATOM 1087 C C . MET A 1 137 ? -21.391 -9.252 14.867 1.00 95.44 137 MET A C 1
ATOM 1089 O O . MET A 1 137 ? -21.768 -9.862 13.867 1.00 95.44 137 MET A O 1
ATOM 1093 N N . PHE A 1 138 ? -20.861 -8.033 14.813 1.00 93.44 138 PHE A N 1
ATOM 1094 C CA . PHE A 1 138 ? -20.586 -7.334 13.568 1.00 93.44 138 PHE A CA 1
ATOM 1095 C C . PHE A 1 138 ? -19.673 -8.153 12.636 1.00 93.44 138 PHE A C 1
ATOM 1097 O O . PHE A 1 138 ? -20.019 -8.426 11.488 1.00 93.44 138 PHE A O 1
ATOM 1104 N N . TYR A 1 139 ? -18.541 -8.636 13.149 1.00 93.75 139 TYR A N 1
ATOM 1105 C CA . TYR A 1 139 ? -17.564 -9.389 12.361 1.00 93.75 139 TYR A CA 1
ATOM 1106 C C . TYR A 1 139 ? -18.041 -10.800 11.987 1.00 93.75 139 TYR A C 1
ATOM 1108 O O . TYR A 1 139 ? -17.638 -11.320 10.947 1.00 93.75 139 TYR A O 1
ATOM 1116 N N . PHE A 1 140 ? -18.940 -11.410 12.769 1.00 94.56 140 PHE A N 1
ATOM 1117 C CA . PHE A 1 140 ? -19.620 -12.646 12.355 1.00 94.56 140 PHE A CA 1
ATOM 1118 C C . PHE A 1 140 ? -20.502 -12.427 11.122 1.00 94.56 140 PHE A C 1
ATOM 1120 O O . PHE A 1 140 ? -20.458 -13.226 10.185 1.00 94.56 140 PHE A O 1
ATOM 1127 N N . GLY A 1 141 ? -21.266 -11.332 11.100 1.00 94.06 141 GLY A N 1
ATOM 1128 C CA . GLY A 1 141 ? -22.058 -10.936 9.938 1.00 94.06 141 GLY A CA 1
ATOM 1129 C C . GLY A 1 141 ? -21.197 -10.652 8.710 1.00 94.06 141 GLY A C 1
ATOM 1130 O O . GLY A 1 141 ? -21.472 -11.171 7.626 1.00 94.06 141 GLY A O 1
ATOM 1131 N N . PHE A 1 142 ? -20.102 -9.912 8.906 1.00 92.44 142 PHE A N 1
ATOM 1132 C CA . PHE A 1 142 ? -19.109 -9.648 7.864 1.00 92.44 142 PHE A CA 1
ATOM 1133 C C . PHE A 1 142 ? -18.575 -10.950 7.262 1.00 92.44 142 PHE A C 1
ATOM 1135 O O . PHE A 1 142 ? -18.596 -11.137 6.046 1.00 92.44 142 PHE A O 1
ATOM 1142 N N . LEU A 1 143 ? -18.139 -11.888 8.109 1.00 91.00 143 LEU A N 1
ATOM 1143 C CA . LEU A 1 143 ? -17.565 -13.153 7.664 1.00 91.00 143 LEU A CA 1
ATOM 1144 C C . LEU A 1 143 ? -18.572 -14.010 6.885 1.00 91.00 143 LEU A C 1
ATOM 1146 O O . LEU A 1 143 ? -18.223 -14.583 5.852 1.00 91.00 143 LEU A O 1
ATOM 1150 N N . ALA A 1 144 ? -19.819 -14.076 7.356 1.00 92.12 144 ALA A N 1
ATOM 1151 C CA . ALA A 1 144 ? -20.879 -14.831 6.694 1.00 92.12 144 ALA A CA 1
ATOM 1152 C C . ALA A 1 144 ? -21.191 -14.290 5.287 1.00 92.12 144 ALA A C 1
ATOM 1154 O O . ALA A 1 144 ? -21.486 -15.069 4.378 1.00 92.12 144 ALA A O 1
ATOM 1155 N N . TRP A 1 145 ? -21.097 -12.970 5.088 1.00 92.56 145 TRP A N 1
ATOM 1156 C CA . TRP A 1 145 ? -21.415 -12.325 3.811 1.00 92.56 145 TRP A CA 1
ATOM 1157 C C . TRP A 1 145 ? -20.205 -12.094 2.892 1.00 92.56 145 TRP A C 1
ATOM 1159 O O . TRP A 1 145 ? -20.384 -11.845 1.698 1.00 92.56 145 TRP A O 1
ATOM 1169 N N . ALA A 1 146 ? -18.977 -12.261 3.394 1.00 86.19 146 ALA A N 1
ATOM 1170 C CA . ALA A 1 146 ? -17.741 -12.056 2.636 1.00 86.19 146 ALA A CA 1
ATOM 1171 C C . ALA A 1 146 ? -17.632 -12.937 1.374 1.00 86.19 146 ALA A C 1
ATOM 1173 O O . ALA A 1 146 ? -17.174 -12.475 0.329 1.00 86.19 146 ALA A O 1
ATOM 1174 N N . LEU A 1 147 ? -18.056 -14.204 1.421 1.00 81.88 147 LEU A N 1
ATOM 1175 C CA . LEU A 1 147 ? -18.058 -15.071 0.231 1.00 81.88 147 LEU A CA 1
ATOM 1176 C C . LEU A 1 147 ? -19.198 -14.722 -0.749 1.00 81.88 147 LEU A C 1
ATOM 1178 O O . LEU A 1 147 ? -18.899 -14.496 -1.927 1.00 81.88 147 LEU A O 1
ATOM 1182 N N . PRO A 1 148 ? -20.473 -14.617 -0.309 1.00 88.81 148 PRO A N 1
ATOM 1183 C CA . PRO A 1 148 ? -21.571 -14.184 -1.173 1.00 88.81 148 PRO A CA 1
ATOM 1184 C C . PRO A 1 148 ? -21.302 -12.864 -1.896 1.00 88.81 148 PRO A C 1
ATOM 1186 O O . PRO A 1 148 ? -21.520 -12.764 -3.103 1.00 88.81 148 PRO A O 1
ATOM 1189 N N . THR A 1 149 ? -20.792 -11.859 -1.181 1.00 86.75 149 THR A N 1
ATOM 1190 C CA . THR A 1 149 ? -20.565 -10.536 -1.759 1.00 86.75 149 THR A CA 1
ATOM 1191 C C . THR A 1 149 ? -19.496 -10.556 -2.851 1.00 86.75 149 THR A C 1
ATOM 1193 O O . THR A 1 149 ? -19.700 -9.974 -3.914 1.00 86.75 149 THR A O 1
ATOM 1196 N N . ASN A 1 150 ? -18.408 -11.313 -2.659 1.00 78.62 150 ASN A N 1
ATOM 1197 C CA . ASN A 1 150 ? -17.360 -11.477 -3.672 1.00 78.62 150 ASN A CA 1
ATOM 1198 C C . ASN A 1 150 ? -17.892 -12.103 -4.966 1.00 78.62 150 ASN A C 1
ATOM 1200 O O . ASN A 1 150 ? -17.499 -11.687 -6.053 1.00 78.62 150 ASN A O 1
ATOM 1204 N N . PHE A 1 151 ? -18.820 -13.055 -4.868 1.00 78.50 151 PHE A N 1
ATOM 1205 C CA . PHE A 1 151 ? -19.482 -13.620 -6.043 1.00 78.50 151 PHE A CA 1
ATOM 1206 C C . PHE A 1 151 ? -20.425 -12.617 -6.725 1.00 78.50 151 PHE A C 1
ATOM 1208 O O . PHE A 1 151 ? -20.472 -12.540 -7.952 1.00 78.50 151 PHE A O 1
ATOM 1215 N N . LEU A 1 152 ? -21.167 -11.824 -5.946 1.00 84.44 152 LEU A N 1
ATOM 1216 C CA . LEU A 1 152 ? -22.070 -10.801 -6.481 1.00 84.44 152 LEU A CA 1
ATOM 1217 C C . LEU A 1 152 ? -21.311 -9.676 -7.196 1.00 84.44 152 LEU A C 1
ATOM 1219 O O . LEU A 1 152 ? -21.740 -9.252 -8.267 1.00 84.44 152 LEU A O 1
ATOM 1223 N N . MET A 1 153 ? -20.160 -9.248 -6.671 1.00 80.69 153 MET A N 1
ATOM 1224 C CA . MET A 1 153 ? -19.302 -8.234 -7.301 1.00 80.69 153 MET A CA 1
ATOM 1225 C C . MET A 1 153 ? -18.727 -8.663 -8.657 1.00 80.69 153 MET A C 1
ATOM 1227 O O . MET A 1 153 ? -18.373 -7.803 -9.451 1.00 80.69 153 MET A O 1
ATOM 1231 N N . GLN A 1 154 ? -18.664 -9.966 -8.953 1.00 73.06 154 GLN A N 1
ATOM 1232 C CA . GLN A 1 154 ? -18.267 -10.471 -10.278 1.00 73.06 154 GLN A CA 1
ATOM 1233 C C . GLN A 1 154 ? -19.402 -10.419 -11.313 1.00 73.06 154 GLN A C 1
ATOM 1235 O O . GLN A 1 154 ? -19.170 -10.628 -12.501 1.00 73.06 154 GLN A O 1
ATOM 1240 N N . LYS A 1 155 ? -20.649 -10.220 -10.872 1.00 79.19 155 LYS A N 1
ATOM 1241 C CA . LYS A 1 155 ? -21.838 -10.214 -11.741 1.00 79.19 155 LYS A CA 1
ATOM 1242 C C . LYS A 1 155 ? -22.499 -8.848 -11.840 1.00 79.19 155 LYS A C 1
ATOM 1244 O O . LYS A 1 155 ? -23.209 -8.584 -12.807 1.00 79.19 155 LYS A O 1
ATOM 1249 N N . LEU A 1 156 ? -22.330 -8.018 -10.818 1.00 86.50 156 LEU A N 1
ATOM 1250 C CA . LEU A 1 156 ? -22.989 -6.728 -10.689 1.00 86.50 156 LEU A CA 1
ATOM 1251 C C . LEU A 1 156 ? -21.994 -5.586 -10.921 1.00 86.50 156 LEU A C 1
ATOM 1253 O O . LEU A 1 156 ? -20.820 -5.726 -10.585 1.00 86.50 156 LEU A O 1
ATOM 1257 N N . PRO A 1 157 ? -22.457 -4.427 -11.425 1.00 87.06 157 PRO A N 1
ATOM 1258 C CA . PRO A 1 157 ? -21.627 -3.232 -11.499 1.00 87.06 157 PRO A CA 1
ATOM 1259 C C . PRO A 1 157 ? -21.142 -2.832 -10.101 1.00 87.06 157 PRO A C 1
ATOM 1261 O O . PRO A 1 157 ? -21.944 -2.584 -9.194 1.00 87.06 157 PRO A O 1
ATOM 1264 N N . VAL A 1 158 ? -19.821 -2.816 -9.926 1.00 86.75 158 VAL A N 1
ATOM 1265 C CA . VAL A 1 158 ? -19.161 -2.772 -8.614 1.00 86.75 158 VAL A CA 1
ATOM 1266 C C . VAL A 1 158 ? -19.470 -1.473 -7.876 1.00 86.75 158 VAL A C 1
ATOM 1268 O O . VAL A 1 158 ? -19.755 -1.512 -6.682 1.00 86.75 158 VAL A O 1
ATOM 1271 N N . ALA A 1 159 ? -19.484 -0.330 -8.572 1.00 88.94 159 ALA A N 1
ATOM 1272 C CA . ALA A 1 159 ? -19.749 0.962 -7.944 1.00 88.94 159 ALA A CA 1
ATOM 1273 C C . ALA A 1 159 ? -21.200 1.059 -7.449 1.00 88.94 159 ALA A C 1
ATOM 1275 O O . ALA A 1 159 ? -21.450 1.500 -6.326 1.00 88.94 159 ALA A O 1
ATOM 1276 N N . LYS A 1 160 ? -22.159 0.572 -8.247 1.00 91.62 160 LYS A N 1
ATOM 1277 C CA . LYS A 1 160 ? -23.581 0.537 -7.862 1.00 91.62 160 LYS A CA 1
ATOM 1278 C C . LYS A 1 160 ? -23.835 -0.418 -6.707 1.00 91.62 160 LYS A C 1
ATOM 1280 O O . LYS A 1 160 ? -24.556 -0.073 -5.774 1.00 91.62 160 LYS A O 1
ATOM 1285 N N . TYR A 1 161 ? -23.242 -1.607 -6.761 1.00 92.81 161 TYR A N 1
ATOM 1286 C CA . TYR A 1 161 ? -23.362 -2.591 -5.693 1.00 92.81 161 TYR A CA 1
ATOM 1287 C C . TYR A 1 161 ? -22.773 -2.061 -4.379 1.00 92.81 161 TYR A C 1
ATOM 1289 O O . TYR A 1 161 ? -23.421 -2.161 -3.338 1.00 92.81 161 TYR A O 1
ATOM 1297 N N . LEU A 1 162 ? -21.601 -1.422 -4.433 1.00 92.38 162 LEU A N 1
ATOM 1298 C CA . LEU A 1 162 ? -20.994 -0.745 -3.289 1.00 92.38 162 LEU A CA 1
ATOM 1299 C C . LEU A 1 162 ? -21.914 0.355 -2.728 1.00 92.38 162 LEU A C 1
ATOM 1301 O O . LEU A 1 162 ? -22.175 0.375 -1.528 1.00 92.38 162 LEU A O 1
ATOM 1305 N N . GLY A 1 163 ? -22.461 1.226 -3.584 1.00 94.00 163 GLY A N 1
ATOM 1306 C CA . GLY A 1 163 ? -23.370 2.303 -3.170 1.00 94.00 163 GLY A CA 1
ATOM 1307 C C . GLY A 1 163 ? -24.645 1.800 -2.479 1.00 94.00 163 GLY A C 1
ATOM 1308 O O . GLY A 1 163 ? -25.024 2.326 -1.432 1.00 94.00 163 GLY A O 1
ATOM 1309 N N . VAL A 1 164 ? -25.272 0.740 -3.008 1.00 95.38 164 VAL A N 1
ATOM 1310 C CA . VAL A 1 164 ? -26.462 0.112 -2.398 1.00 95.38 164 VAL A CA 1
ATOM 1311 C C . VAL A 1 164 ? -26.145 -0.484 -1.027 1.00 95.38 164 VAL A C 1
ATOM 1313 O O . VAL A 1 164 ? -26.924 -0.304 -0.093 1.00 95.38 164 VAL A O 1
ATOM 1316 N N . ASN A 1 165 ? -25.010 -1.172 -0.885 1.00 94.38 165 ASN A N 1
ATOM 1317 C CA . ASN A 1 165 ? -24.622 -1.765 0.395 1.00 94.38 165 ASN A CA 1
ATOM 1318 C C . ASN A 1 165 ? -24.303 -0.701 1.449 1.00 94.38 165 ASN A C 1
ATOM 1320 O O . ASN A 1 165 ? -24.757 -0.830 2.580 1.00 94.38 165 ASN A O 1
ATOM 1324 N N . ILE A 1 166 ? -23.608 0.379 1.081 1.00 93.81 166 ILE A N 1
ATOM 1325 C CA . ILE A 1 166 ? -23.328 1.498 1.996 1.00 93.81 166 ILE A CA 1
ATOM 1326 C C . ILE A 1 166 ? -24.622 2.185 2.435 1.00 93.81 166 ILE A C 1
ATOM 1328 O O . ILE A 1 166 ? -24.776 2.520 3.608 1.00 93.81 166 ILE A O 1
ATOM 1332 N N . PHE A 1 167 ? -25.575 2.358 1.515 1.00 96.25 167 PHE A N 1
ATOM 1333 C CA . PHE A 1 167 ? -26.898 2.872 1.858 1.00 96.25 167 PHE A CA 1
ATOM 1334 C C . PHE A 1 167 ? -27.619 1.953 2.853 1.00 96.25 167 PHE A C 1
ATOM 1336 O O . PHE A 1 167 ? -28.093 2.417 3.888 1.00 96.25 167 PHE A O 1
ATOM 1343 N N . LEU A 1 168 ? -27.666 0.645 2.576 1.00 95.44 168 LEU A N 1
ATOM 1344 C CA . LEU A 1 168 ? -28.310 -0.334 3.455 1.00 95.44 168 LEU A CA 1
ATOM 1345 C C . LEU A 1 168 ? -27.648 -0.383 4.838 1.00 95.44 168 LEU A C 1
ATOM 1347 O O . LEU A 1 168 ? -28.336 -0.413 5.854 1.00 95.44 168 LEU A O 1
ATOM 1351 N N . TRP A 1 169 ? -26.321 -0.347 4.878 1.00 93.88 169 TRP A N 1
ATOM 1352 C CA . TRP A 1 169 ? -25.538 -0.276 6.105 1.00 93.88 169 TRP A CA 1
ATOM 1353 C C . TRP A 1 169 ? -25.858 0.982 6.924 1.00 93.88 169 TRP A C 1
ATOM 1355 O O . TRP A 1 169 ? -26.113 0.869 8.123 1.00 93.88 169 TRP A O 1
ATOM 1365 N N . GLY A 1 170 ? -25.959 2.152 6.284 1.00 94.75 170 GLY A N 1
ATOM 1366 C CA . GLY A 1 170 ? -26.390 3.394 6.931 1.00 94.75 170 GLY A CA 1
ATOM 1367 C C . GLY A 1 170 ? -27.811 3.318 7.508 1.00 94.75 170 GLY A C 1
ATOM 1368 O O . GLY A 1 170 ? -28.048 3.756 8.633 1.00 94.75 170 GLY A O 1
ATOM 1369 N N . VAL A 1 171 ? -28.750 2.691 6.794 1.00 96.56 171 VAL A N 1
ATOM 1370 C CA . VAL A 1 171 ? -30.120 2.458 7.288 1.00 96.56 171 VAL A CA 1
ATOM 1371 C C . VAL A 1 171 ? -30.125 1.518 8.497 1.00 96.56 171 VAL A C 1
ATOM 1373 O O . VAL A 1 171 ? -30.818 1.780 9.482 1.00 96.56 171 VAL A O 1
ATOM 1376 N N . LEU A 1 172 ? -29.333 0.444 8.454 1.00 96.00 172 LEU A N 1
ATOM 1377 C CA . LEU A 1 172 ? -29.186 -0.486 9.575 1.00 96.00 172 LEU A CA 1
ATOM 1378 C C . LEU A 1 172 ? -28.549 0.192 10.793 1.00 96.00 172 LEU A C 1
ATOM 1380 O O . LEU A 1 172 ? -28.947 -0.097 11.918 1.00 96.00 172 LEU A O 1
ATOM 1384 N N . LEU A 1 173 ? -27.627 1.133 10.580 1.00 94.19 173 LEU A N 1
ATOM 1385 C CA . LEU A 1 173 ? -27.072 1.970 11.641 1.00 94.19 173 LEU A CA 1
ATOM 1386 C C . LEU A 1 173 ? -28.133 2.838 12.312 1.00 94.19 173 LEU A C 1
ATOM 1388 O O . LEU A 1 173 ? -28.246 2.817 13.533 1.00 94.19 173 LEU A O 1
ATOM 1392 N N . ILE A 1 174 ? -28.973 3.527 11.535 1.00 96.69 174 ILE A N 1
ATOM 1393 C CA . ILE A 1 174 ? -30.094 4.306 12.085 1.00 96.69 174 ILE A CA 1
ATOM 1394 C C . ILE A 1 174 ? -31.031 3.393 12.891 1.00 96.69 174 ILE A C 1
ATOM 1396 O O . ILE A 1 174 ? -31.474 3.762 13.979 1.00 96.69 174 ILE A O 1
ATOM 1400 N N . ALA A 1 175 ? -31.298 2.180 12.397 1.00 96.38 175 ALA A N 1
ATOM 1401 C CA . ALA A 1 175 ? -32.143 1.212 13.090 1.00 96.38 175 ALA A CA 1
ATOM 1402 C C . ALA A 1 175 ? -31.571 0.776 14.454 1.00 96.38 175 ALA A C 1
ATOM 1404 O O . ALA A 1 175 ? -32.351 0.487 15.364 1.00 96.38 175 ALA A O 1
ATOM 1405 N N . GLN A 1 176 ? -30.242 0.781 14.643 1.00 94.81 176 GLN A N 1
ATOM 1406 C CA . GLN A 1 176 ? -29.609 0.446 15.932 1.00 94.81 176 GLN A CA 1
ATOM 1407 C C . GLN A 1 176 ? -30.014 1.406 17.058 1.00 94.81 176 GLN A C 1
ATOM 1409 O O . GLN A 1 176 ? -30.134 0.972 18.202 1.00 94.81 176 GLN A O 1
ATOM 1414 N N . ALA A 1 177 ? -30.332 2.669 16.754 1.00 93.94 177 ALA A N 1
ATOM 1415 C CA . ALA A 1 177 ? -30.836 3.619 17.749 1.00 93.94 177 ALA A CA 1
ATOM 1416 C C . ALA A 1 177 ? -32.193 3.200 18.358 1.00 93.94 177 ALA A C 1
ATOM 1418 O O . ALA A 1 177 ? -32.545 3.624 19.461 1.00 93.94 177 ALA A O 1
ATOM 1419 N N . GLY A 1 178 ? -32.959 2.363 17.650 1.00 93.44 178 GLY A N 1
ATOM 1420 C CA . GLY A 1 178 ? -34.226 1.800 18.119 1.00 93.44 178 GLY A CA 1
ATOM 1421 C C . GLY A 1 178 ? -34.079 0.563 19.011 1.00 93.44 178 GLY A C 1
ATOM 1422 O O . GLY A 1 178 ? -35.086 0.064 19.512 1.00 93.44 178 GLY A O 1
ATOM 1423 N N . ALA A 1 179 ? -32.863 0.047 19.213 1.00 93.88 179 ALA A N 1
ATOM 1424 C CA . ALA A 1 179 ? -32.648 -1.132 20.041 1.00 93.88 179 ALA A CA 1
ATOM 1425 C C . ALA A 1 179 ? -32.902 -0.834 21.530 1.00 93.88 179 ALA A C 1
ATOM 1427 O O . ALA A 1 179 ? -32.519 0.215 22.046 1.00 93.88 179 ALA A O 1
ATOM 1428 N N . THR A 1 180 ? -33.549 -1.779 22.216 1.00 92.31 180 THR A N 1
ATOM 1429 C CA . THR A 1 180 ? -33.900 -1.691 23.648 1.00 92.31 180 THR A CA 1
ATOM 1430 C C . THR A 1 180 ? -33.331 -2.836 24.484 1.00 92.31 180 THR A C 1
ATOM 1432 O O . THR A 1 180 ? -33.506 -2.860 25.696 1.00 92.31 180 THR A O 1
ATOM 1435 N N . ASN A 1 181 ? -32.664 -3.803 23.852 1.00 93.38 181 ASN A N 1
ATOM 1436 C CA . ASN A 1 181 ? -32.011 -4.921 24.522 1.00 93.38 181 ASN A CA 1
ATOM 1437 C C . ASN A 1 181 ? -30.805 -5.414 23.705 1.00 93.38 181 ASN A C 1
ATOM 1439 O O . ASN A 1 181 ? -30.645 -5.062 22.530 1.00 93.38 181 ASN A O 1
ATOM 1443 N N . PHE A 1 182 ? -29.987 -6.266 24.329 1.00 94.19 182 PHE A N 1
ATOM 1444 C CA . PHE A 1 182 ? -28.819 -6.889 23.705 1.00 94.19 182 PHE A CA 1
ATOM 1445 C C . PHE A 1 182 ? -29.153 -7.613 22.392 1.00 94.19 182 PHE A C 1
ATOM 1447 O O . PHE A 1 182 ? -28.467 -7.404 21.396 1.00 94.19 182 PHE A O 1
ATOM 1454 N N . ALA A 1 183 ? -30.210 -8.432 22.360 1.00 94.75 183 ALA A N 1
ATOM 1455 C CA . ALA A 1 183 ? -30.528 -9.278 21.210 1.00 94.75 183 ALA A CA 1
ATOM 1456 C C . ALA A 1 183 ? -30.867 -8.460 19.953 1.00 94.75 183 ALA A C 1
ATOM 1458 O O . ALA A 1 183 ? -30.329 -8.731 18.878 1.00 94.75 183 ALA A O 1
ATOM 1459 N N . THR A 1 184 ? -31.706 -7.428 20.084 1.00 95.25 184 THR A N 1
ATOM 1460 C CA . THR A 1 184 ? -32.061 -6.538 18.969 1.00 95.25 184 THR A CA 1
ATOM 1461 C C . THR A 1 184 ? -30.821 -5.835 18.422 1.00 95.25 184 THR A C 1
ATOM 1463 O O . THR A 1 184 ? -30.617 -5.804 17.208 1.00 95.25 184 THR A O 1
ATOM 1466 N N . LEU A 1 185 ? -29.962 -5.313 19.304 1.00 95.25 185 LEU A N 1
ATOM 1467 C CA . LEU A 1 185 ? -28.736 -4.643 18.880 1.00 95.25 185 LEU A CA 1
ATOM 1468 C C . LEU A 1 185 ? -27.754 -5.628 18.229 1.00 95.25 185 LEU A C 1
ATOM 1470 O O . LEU A 1 185 ? -27.206 -5.327 17.175 1.00 95.25 185 LEU A O 1
ATOM 1474 N N . ALA A 1 186 ? -27.581 -6.826 18.790 1.00 95.94 186 ALA A N 1
ATOM 1475 C CA . ALA A 1 186 ? -26.714 -7.873 18.253 1.00 95.94 186 ALA A CA 1
ATOM 1476 C C . ALA A 1 186 ? -27.111 -8.294 16.828 1.00 95.94 186 ALA A C 1
ATOM 1478 O O . ALA A 1 186 ? -26.244 -8.406 15.958 1.00 95.94 186 ALA A O 1
ATOM 1479 N N . VAL A 1 187 ? -28.411 -8.484 16.568 1.00 96.81 187 VAL A N 1
ATOM 1480 C CA . VAL A 1 187 ? -28.927 -8.819 15.229 1.00 96.81 187 VAL A CA 1
ATOM 1481 C C . VAL A 1 187 ? -28.664 -7.682 14.247 1.00 96.81 187 VAL A C 1
ATOM 1483 O O . VAL A 1 187 ? -28.139 -7.924 13.161 1.00 96.81 187 VAL A O 1
ATOM 1486 N N . LEU A 1 188 ? -28.974 -6.439 14.628 1.00 96.19 188 LEU A N 1
ATOM 1487 C CA . LEU A 1 188 ? -28.729 -5.279 13.770 1.00 96.19 188 LEU A CA 1
ATOM 1488 C C . LEU A 1 188 ? -27.238 -5.100 13.472 1.00 96.19 188 LEU A C 1
ATOM 1490 O O . LEU A 1 188 ? -26.884 -4.832 12.328 1.00 96.19 188 LEU A O 1
ATOM 1494 N N . ARG A 1 189 ? -26.356 -5.333 14.451 1.00 94.31 189 ARG A N 1
ATOM 1495 C CA . ARG A 1 189 ? -24.903 -5.293 14.238 1.00 94.31 189 ARG A CA 1
ATOM 1496 C C . ARG A 1 189 ? -24.421 -6.384 13.288 1.00 94.31 189 ARG A C 1
ATOM 1498 O O . ARG A 1 189 ? -23.599 -6.091 12.425 1.00 94.31 189 ARG A O 1
ATOM 1505 N N . ALA A 1 190 ? -24.947 -7.604 13.388 1.00 96.06 190 ALA A N 1
ATOM 1506 C CA . ALA A 1 190 ? -24.620 -8.673 12.445 1.00 96.06 190 ALA A CA 1
ATOM 1507 C C . ALA A 1 190 ? -25.078 -8.339 11.014 1.00 96.06 190 ALA A C 1
ATOM 1509 O O . ALA A 1 190 ? -24.323 -8.525 10.062 1.00 96.06 190 ALA A O 1
ATOM 1510 N N . LEU A 1 191 ? -26.283 -7.787 10.847 1.00 96.25 191 LEU A N 1
ATOM 1511 C CA . LEU A 1 191 ? -26.767 -7.341 9.537 1.00 96.25 191 LEU A CA 1
ATOM 1512 C C . LEU A 1 191 ? -25.934 -6.177 8.982 1.00 96.25 191 LEU A C 1
ATOM 1514 O O . LEU A 1 191 ? -25.603 -6.185 7.797 1.00 96.25 191 LEU A O 1
ATOM 1518 N N . SER A 1 192 ? -25.551 -5.212 9.825 1.00 93.62 192 SER A N 1
ATOM 1519 C CA . SER A 1 192 ? -24.646 -4.122 9.442 1.00 93.62 192 SER A CA 1
ATOM 1520 C C . SER A 1 192 ? -23.299 -4.662 8.961 1.00 93.62 192 SER A C 1
ATOM 1522 O O . SER A 1 192 ? -22.828 -4.246 7.908 1.00 93.62 192 SER A O 1
ATOM 1524 N N . GLY A 1 193 ? -22.722 -5.639 9.667 1.00 93.50 193 GLY A N 1
ATOM 1525 C CA . GLY A 1 193 ? -21.476 -6.281 9.249 1.00 93.50 193 GLY A CA 1
ATOM 1526 C C . GLY A 1 193 ? -21.598 -7.023 7.920 1.00 93.50 193 GLY A C 1
ATOM 1527 O O . GLY A 1 193 ? -20.701 -6.941 7.085 1.00 93.50 193 GLY A O 1
ATOM 1528 N N . ALA A 1 194 ? -22.727 -7.696 7.680 1.00 93.94 194 ALA A N 1
ATOM 1529 C CA . ALA A 1 194 ? -23.000 -8.332 6.394 1.00 93.94 194 ALA A CA 1
ATOM 1530 C C . ALA A 1 194 ? -23.079 -7.304 5.250 1.00 93.94 194 ALA A C 1
ATOM 1532 O O . ALA A 1 194 ? -22.464 -7.509 4.206 1.00 93.94 194 ALA A O 1
ATOM 1533 N N . ALA A 1 195 ? -23.775 -6.181 5.453 1.00 93.50 195 ALA A N 1
ATOM 1534 C CA . ALA A 1 195 ? -23.843 -5.100 4.467 1.00 93.50 195 ALA A CA 1
ATOM 1535 C C . ALA A 1 195 ? -22.465 -4.459 4.203 1.00 93.50 195 ALA A C 1
ATOM 1537 O O . ALA A 1 195 ? -22.148 -4.129 3.063 1.00 93.50 195 ALA A O 1
ATOM 1538 N N . GLU A 1 196 ? -21.612 -4.336 5.222 1.00 90.75 196 GLU A N 1
ATOM 1539 C CA . GLU A 1 196 ? -20.266 -3.763 5.084 1.00 90.75 196 GLU A CA 1
ATOM 1540 C C . GLU A 1 196 ? -19.259 -4.707 4.395 1.00 90.75 196 GLU A C 1
ATOM 1542 O O . GLU A 1 196 ? -18.271 -4.244 3.823 1.00 90.75 196 GLU A O 1
ATOM 1547 N N . ALA A 1 197 ? -19.510 -6.022 4.370 1.00 89.88 197 ALA A N 1
ATOM 1548 C CA . ALA A 1 197 ? -18.563 -7.033 3.877 1.00 89.88 197 ALA A CA 1
ATOM 1549 C C . ALA A 1 197 ? -18.037 -6.800 2.447 1.00 89.88 197 ALA A C 1
ATOM 1551 O O . ALA A 1 197 ? -16.974 -7.305 2.081 1.00 89.88 197 ALA A O 1
ATOM 1552 N N . CYS A 1 198 ? -18.770 -6.048 1.619 1.00 87.81 198 CYS A N 1
ATOM 1553 C CA . CYS A 1 198 ? -18.369 -5.736 0.250 1.00 87.81 198 CYS A CA 1
ATOM 1554 C C . CYS A 1 198 ? -17.325 -4.619 0.140 1.00 87.81 198 CYS A C 1
ATOM 1556 O O . CYS A 1 198 ? -16.701 -4.492 -0.915 1.00 87.81 198 CYS A O 1
ATOM 1558 N N . ALA A 1 199 ? -17.170 -3.780 1.169 1.00 87.38 199 ALA A N 1
ATOM 1559 C CA . ALA A 1 199 ? -16.452 -2.512 1.084 1.00 87.38 199 ALA A CA 1
ATOM 1560 C C . ALA A 1 199 ? -14.970 -2.714 0.734 1.00 87.38 199 ALA A C 1
ATOM 1562 O O . ALA A 1 199 ? -14.529 -2.273 -0.330 1.00 87.38 199 ALA A O 1
ATOM 1563 N N . ASP A 1 200 ? -14.227 -3.464 1.556 1.00 82.25 200 ASP A N 1
ATOM 1564 C CA . ASP A 1 200 ? -12.789 -3.681 1.346 1.00 82.25 200 ASP A CA 1
ATOM 1565 C C . ASP A 1 200 ? -12.466 -4.342 -0.008 1.00 82.25 200 ASP A C 1
ATOM 1567 O O . ASP A 1 200 ? -11.623 -3.812 -0.747 1.00 82.25 200 ASP A O 1
ATOM 1571 N N . PRO A 1 201 ? -13.131 -5.448 -0.413 1.00 80.12 201 PRO A N 1
ATOM 1572 C CA . PRO A 1 201 ? -12.900 -6.020 -1.735 1.00 80.12 201 PRO A CA 1
ATOM 1573 C C . PRO A 1 201 ? -13.265 -5.058 -2.872 1.00 80.12 201 PRO A C 1
ATOM 1575 O O . PRO A 1 201 ? -12.534 -5.005 -3.862 1.00 80.12 201 PRO A O 1
ATOM 1578 N N . SER A 1 202 ? -14.337 -4.264 -2.730 1.00 86.56 202 SER A N 1
ATOM 1579 C CA . SER A 1 202 ? -14.727 -3.268 -3.738 1.00 86.56 202 SER A CA 1
ATOM 1580 C C . SER A 1 202 ? -13.650 -2.203 -3.917 1.00 86.56 202 SER A C 1
ATOM 1582 O O . SER A 1 202 ? -13.312 -1.869 -5.050 1.00 86.56 202 SER A O 1
ATOM 1584 N N . PHE A 1 203 ? -13.060 -1.692 -2.830 1.00 87.19 203 PHE A N 1
ATOM 1585 C CA . PHE A 1 203 ? -11.998 -0.682 -2.907 1.00 87.19 203 PHE A CA 1
ATOM 1586 C C . PHE A 1 203 ? -10.760 -1.213 -3.627 1.00 87.19 203 PHE A C 1
ATOM 1588 O O . PHE A 1 203 ? -10.185 -0.522 -4.475 1.00 87.19 203 PHE A O 1
ATOM 1595 N N . ILE A 1 204 ? -1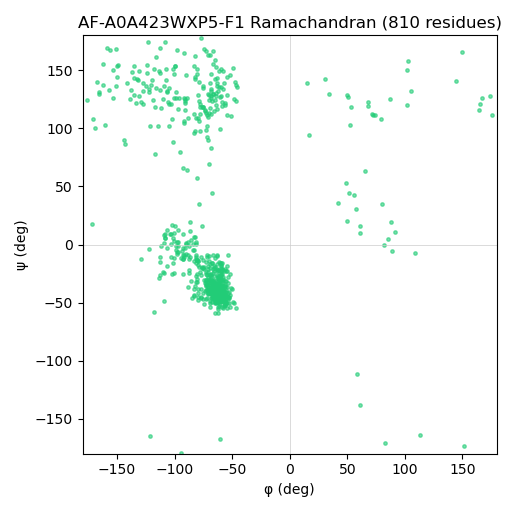0.366 -2.455 -3.332 1.00 80.06 204 ILE A N 1
ATOM 1596 C CA . ILE A 1 204 ? -9.236 -3.114 -3.992 1.00 80.06 204 ILE A CA 1
ATOM 1597 C C . ILE A 1 204 ? -9.548 -3.345 -5.474 1.00 80.06 204 ILE A C 1
ATOM 1599 O O . ILE A 1 204 ? -8.709 -3.036 -6.323 1.00 80.06 204 ILE A O 1
ATOM 1603 N N . LEU A 1 205 ? -10.748 -3.836 -5.794 1.00 79.06 205 LEU A N 1
ATOM 1604 C CA . LEU A 1 205 ? -11.163 -4.105 -7.167 1.00 79.06 205 LEU A CA 1
ATOM 1605 C C . LEU A 1 205 ? -11.213 -2.811 -7.989 1.00 79.06 205 LEU A C 1
ATOM 1607 O O . LEU A 1 205 ? -10.572 -2.739 -9.035 1.00 79.06 205 LEU A O 1
ATOM 1611 N N . ILE A 1 206 ? -11.859 -1.757 -7.480 1.00 86.69 206 ILE A N 1
ATOM 1612 C CA . ILE A 1 206 ? -11.884 -0.427 -8.107 1.00 86.69 206 ILE A CA 1
ATOM 1613 C C . ILE A 1 206 ? -10.457 0.086 -8.304 1.00 86.69 206 ILE A C 1
ATOM 1615 O O . ILE A 1 206 ? -10.086 0.463 -9.413 1.00 86.69 206 ILE A O 1
ATOM 1619 N N . THR A 1 207 ? -9.601 0.025 -7.284 1.00 86.31 207 THR A N 1
ATOM 1620 C CA . THR A 1 207 ? -8.209 0.470 -7.438 1.00 86.31 207 THR A CA 1
ATOM 1621 C C . THR A 1 207 ? -7.483 -0.331 -8.530 1.00 86.31 207 THR A C 1
ATOM 1623 O O . THR A 1 207 ? -6.737 0.242 -9.321 1.00 86.31 207 THR A O 1
ATOM 1626 N N . SER A 1 208 ? -7.728 -1.638 -8.635 1.00 76.94 208 SER A N 1
ATOM 1627 C CA . SER A 1 208 ? -7.112 -2.483 -9.665 1.00 76.94 208 SER A CA 1
ATOM 1628 C C . SER A 1 208 ? -7.643 -2.236 -11.082 1.00 76.94 208 SER A C 1
ATOM 1630 O O . SER A 1 208 ? -6.871 -2.333 -12.033 1.00 76.94 208 SER A O 1
ATOM 1632 N N . MET A 1 209 ? -8.921 -1.861 -11.218 1.00 79.69 209 MET A N 1
ATOM 1633 C CA . MET A 1 209 ? -9.556 -1.523 -12.497 1.00 79.69 209 MET A CA 1
ATOM 1634 C C . MET A 1 209 ? -9.085 -0.179 -13.044 1.00 79.69 209 MET A C 1
ATOM 1636 O O . MET A 1 209 ? -9.075 0.016 -14.254 1.00 79.69 209 MET A O 1
ATOM 1640 N N . TRP A 1 210 ? -8.726 0.761 -12.169 1.00 86.00 210 TRP A N 1
ATOM 1641 C CA . TRP A 1 210 ? -8.342 2.105 -12.584 1.00 86.00 210 TRP A CA 1
ATOM 1642 C C . TRP A 1 210 ? -6.832 2.319 -12.606 1.00 86.00 210 TRP A C 1
ATOM 1644 O O . TRP A 1 210 ? -6.399 3.176 -13.358 1.00 86.00 210 TRP A O 1
ATOM 1654 N N . TYR A 1 211 ? -6.008 1.579 -11.858 1.00 85.62 211 TYR A N 1
ATOM 1655 C CA . TYR A 1 211 ? -4.575 1.881 -11.705 1.00 85.62 211 TYR A CA 1
ATOM 1656 C C . TYR A 1 211 ? -3.643 0.733 -12.096 1.00 85.62 211 TYR A C 1
ATOM 1658 O O . TYR A 1 211 ? -3.931 -0.443 -11.864 1.00 85.62 211 TYR A O 1
ATOM 1666 N N . THR A 1 212 ? -2.463 1.079 -12.625 1.00 76.44 212 THR A N 1
ATOM 1667 C CA . THR A 1 212 ? -1.422 0.088 -12.945 1.00 76.44 212 THR A CA 1
ATOM 1668 C C . THR A 1 212 ? -0.852 -0.563 -11.684 1.00 76.44 212 THR A C 1
ATOM 1670 O O . THR A 1 212 ? -0.868 0.034 -10.604 1.00 76.44 212 THR A O 1
ATOM 1673 N N . ARG A 1 213 ? -0.303 -1.782 -11.788 1.00 67.25 213 ARG A N 1
ATOM 1674 C CA . ARG A 1 213 ? 0.269 -2.528 -10.645 1.00 67.25 213 ARG A CA 1
ATOM 1675 C C . ARG A 1 213 ? 1.311 -1.719 -9.870 1.00 67.25 213 ARG A C 1
ATOM 1677 O O . ARG A 1 213 ? 1.418 -1.854 -8.654 1.00 67.25 213 ARG A O 1
ATOM 1684 N N . ARG A 1 214 ? 2.062 -0.860 -10.566 1.00 69.62 214 ARG A N 1
ATOM 1685 C CA . ARG A 1 214 ? 3.052 0.042 -9.962 1.00 69.62 214 ARG A CA 1
ATOM 1686 C C . ARG A 1 214 ? 2.400 1.187 -9.180 1.00 69.62 214 ARG A C 1
ATOM 1688 O O . ARG A 1 214 ? 2.936 1.601 -8.159 1.00 69.62 214 ARG A O 1
ATOM 1695 N N . GLN A 1 215 ? 1.253 1.682 -9.641 1.00 78.62 215 GLN A N 1
ATOM 1696 C CA . GLN A 1 215 ? 0.520 2.795 -9.031 1.00 78.62 215 GLN A CA 1
ATOM 1697 C C . GLN A 1 215 ? -0.342 2.351 -7.836 1.00 78.62 215 GLN A C 1
ATOM 1699 O O . GLN A 1 215 ? -0.490 3.109 -6.877 1.00 78.62 215 GLN A O 1
ATOM 1704 N N . GLN A 1 216 ? -0.880 1.124 -7.863 1.00 77.62 216 GLN A N 1
ATOM 1705 C CA . GLN A 1 216 ? -1.820 0.604 -6.858 1.00 77.62 216 GLN A CA 1
ATOM 1706 C C . GLN A 1 216 ? -1.360 0.800 -5.396 1.00 77.62 216 GLN A C 1
ATOM 1708 O O . GLN A 1 216 ? -2.149 1.343 -4.628 1.00 77.62 216 GLN A O 1
ATOM 1713 N N . PRO A 1 217 ? -0.122 0.460 -4.971 1.00 73.75 217 PRO A N 1
ATOM 1714 C CA . PRO A 1 217 ? 0.272 0.573 -3.561 1.00 73.75 217 PRO A CA 1
ATOM 1715 C C . PRO A 1 217 ? 0.197 1.999 -3.004 1.00 73.75 217 PRO A C 1
ATOM 1717 O O . PRO A 1 217 ? -0.264 2.201 -1.882 1.00 73.75 217 PRO A O 1
ATOM 1720 N N . ILE A 1 218 ? 0.610 2.995 -3.795 1.00 81.69 218 ILE A N 1
ATOM 1721 C CA . ILE A 1 218 ? 0.568 4.407 -3.390 1.00 81.69 218 ILE A CA 1
ATOM 1722 C C . ILE A 1 218 ? -0.887 4.862 -3.265 1.00 81.69 218 ILE A C 1
ATOM 1724 O O . ILE A 1 218 ? -1.251 5.540 -2.308 1.00 81.69 218 ILE A O 1
ATOM 1728 N N . ARG A 1 219 ? -1.737 4.466 -4.218 1.00 87.69 219 ARG A N 1
ATOM 1729 C CA . ARG A 1 219 ? -3.161 4.826 -4.238 1.00 87.69 219 ARG A CA 1
ATOM 1730 C C . ARG A 1 219 ? -3.931 4.180 -3.092 1.00 87.69 219 ARG A C 1
ATOM 1732 O O . ARG A 1 219 ? -4.710 4.878 -2.453 1.00 87.69 219 ARG A O 1
ATOM 1739 N N . ILE A 1 220 ? -3.629 2.916 -2.782 1.00 84.19 220 ILE A N 1
ATOM 1740 C CA . ILE A 1 220 ? -4.122 2.224 -1.586 1.00 84.19 220 ILE A CA 1
ATOM 1741 C C . ILE A 1 220 ? -3.745 3.006 -0.334 1.00 84.19 220 ILE A C 1
ATOM 1743 O O . ILE A 1 220 ? -4.621 3.340 0.452 1.00 84.19 220 ILE A O 1
ATOM 1747 N N . GLY A 1 221 ? -2.475 3.391 -0.185 1.00 84.69 221 GLY A N 1
ATOM 1748 C CA . GLY A 1 221 ? -2.041 4.200 0.954 1.00 84.69 221 GLY A CA 1
ATOM 1749 C C . GLY A 1 221 ? -2.788 5.532 1.088 1.00 84.69 221 GLY A C 1
ATOM 1750 O O . GLY A 1 221 ? -3.171 5.915 2.193 1.00 84.69 221 GLY A O 1
ATOM 1751 N N . LEU A 1 222 ? -3.037 6.225 -0.028 1.00 90.00 222 LEU A N 1
ATOM 1752 C CA . LEU A 1 222 ? -3.721 7.523 -0.037 1.00 90.00 222 LEU A CA 1
ATOM 1753 C C . LEU A 1 222 ? -5.173 7.434 0.437 1.00 90.00 222 LEU A C 1
ATOM 1755 O O . LEU A 1 222 ? -5.551 8.193 1.326 1.00 90.00 222 LEU A O 1
ATOM 1759 N N . TRP A 1 223 ? -5.987 6.522 -0.107 1.00 90.88 223 TRP A N 1
ATOM 1760 C CA . TRP A 1 223 ? -7.365 6.393 0.381 1.00 90.88 223 TRP A CA 1
ATOM 1761 C C . TRP A 1 223 ? -7.421 5.745 1.771 1.00 90.88 223 TRP A C 1
ATOM 1763 O O . TRP A 1 223 ? -8.256 6.139 2.577 1.00 90.88 223 TRP A O 1
ATOM 1773 N N . TYR A 1 224 ? -6.485 4.853 2.120 1.00 89.38 224 TYR A N 1
ATOM 1774 C CA . TYR A 1 224 ? -6.412 4.261 3.463 1.00 89.38 224 TYR A CA 1
ATOM 1775 C C . TYR A 1 224 ? -6.046 5.298 4.535 1.00 89.38 224 TYR A C 1
ATOM 1777 O O . TYR A 1 224 ? -6.415 5.152 5.695 1.00 89.38 224 TYR A O 1
ATOM 1785 N N . THR A 1 225 ? -5.377 6.395 4.163 1.00 92.62 225 THR A N 1
ATOM 1786 C CA . THR A 1 225 ? -5.069 7.509 5.081 1.00 92.62 225 THR A CA 1
ATOM 1787 C C . THR A 1 225 ? -6.348 8.134 5.651 1.00 92.62 225 THR A C 1
ATOM 1789 O O . THR A 1 225 ? -6.346 8.639 6.776 1.00 92.62 225 THR A O 1
ATOM 1792 N N . ALA A 1 226 ? -7.470 8.026 4.930 1.00 92.81 226 ALA A N 1
ATOM 1793 C CA . ALA A 1 226 ? -8.779 8.446 5.413 1.00 92.81 226 ALA A CA 1
ATOM 1794 C C . ALA A 1 226 ? -9.237 7.706 6.678 1.00 92.81 226 ALA A C 1
ATOM 1796 O O . ALA A 1 226 ? -10.102 8.214 7.378 1.00 92.81 226 ALA A O 1
ATOM 1797 N N . ASN A 1 227 ? -8.611 6.579 7.031 1.00 90.50 227 ASN A N 1
ATOM 1798 C CA . ASN A 1 227 ? -8.764 5.929 8.329 1.00 90.50 227 ASN A CA 1
ATOM 1799 C C . ASN A 1 227 ? -8.522 6.896 9.497 1.00 90.50 227 ASN A C 1
ATOM 1801 O O . ASN A 1 227 ? -9.383 7.075 10.355 1.00 90.50 227 ASN A O 1
ATOM 1805 N N . GLY A 1 228 ? -7.368 7.569 9.489 1.00 92.00 228 GLY A N 1
ATOM 1806 C CA . GLY A 1 228 ? -6.998 8.513 10.539 1.00 92.00 228 GLY A CA 1
ATOM 1807 C C . GLY A 1 228 ? -7.911 9.737 10.554 1.00 92.00 228 GLY A C 1
ATOM 1808 O O . GLY A 1 228 ? -8.359 10.174 11.613 1.00 92.00 228 GLY A O 1
ATOM 1809 N N . PHE A 1 229 ? -8.273 10.247 9.373 1.00 92.50 229 PHE A N 1
ATOM 1810 C CA . PHE A 1 229 ? -9.254 11.330 9.267 1.00 92.50 229 PHE A CA 1
ATOM 1811 C C . PHE A 1 229 ? -10.647 10.914 9.755 1.00 92.50 229 PHE A C 1
ATOM 1813 O O . PHE A 1 229 ? -11.321 11.728 10.377 1.00 92.50 229 PHE A O 1
ATOM 1820 N N . GLY A 1 230 ? -11.056 9.663 9.532 1.00 92.12 230 GLY A N 1
ATOM 1821 C CA . GLY A 1 230 ? -12.303 9.095 10.035 1.00 92.12 230 GLY A CA 1
ATOM 1822 C C . GLY A 1 230 ? -12.353 9.107 11.558 1.00 92.12 230 GLY A C 1
ATOM 1823 O O . GLY A 1 230 ? -13.297 9.638 12.124 1.00 92.12 230 GLY A O 1
ATOM 1824 N N . ILE A 1 231 ? -11.299 8.640 12.233 1.00 91.75 231 ILE A N 1
ATOM 1825 C CA . ILE A 1 231 ? -11.198 8.695 13.706 1.00 91.75 231 ILE A CA 1
ATOM 1826 C C . ILE A 1 231 ? -11.290 10.134 14.212 1.00 91.75 231 ILE A C 1
ATOM 1828 O O . ILE A 1 231 ? -12.021 10.427 15.158 1.00 91.75 231 ILE A O 1
ATOM 1832 N N . ALA A 1 232 ? -10.555 11.046 13.574 1.00 93.94 232 ALA A N 1
ATOM 1833 C CA . ALA A 1 232 ? -10.566 12.442 13.975 1.00 93.94 232 ALA A CA 1
ATOM 1834 C C . ALA A 1 232 ? -11.953 13.076 13.787 1.00 93.94 232 ALA A C 1
ATOM 1836 O O . ALA A 1 232 ? -12.446 13.767 14.678 1.00 93.94 232 ALA A O 1
ATOM 1837 N N . LEU A 1 233 ? -12.615 12.802 12.662 1.00 92.75 233 LEU A N 1
ATOM 1838 C CA . LEU A 1 233 ? -13.965 13.286 12.397 1.00 92.75 233 LEU A CA 1
ATOM 1839 C C . LEU A 1 233 ? -14.992 12.654 13.344 1.00 92.75 233 LEU A C 1
ATOM 1841 O O . LEU A 1 233 ? -15.858 13.369 13.835 1.00 92.75 233 LEU A O 1
ATOM 1845 N N . GLY A 1 234 ? -14.863 11.363 13.657 1.00 90.88 234 GLY A N 1
ATOM 1846 C CA . GLY A 1 234 ? -15.679 10.676 14.660 1.00 90.88 234 GLY A CA 1
ATOM 1847 C C . GLY A 1 234 ? -15.563 11.331 16.036 1.00 90.88 234 GLY A C 1
ATOM 1848 O O . GLY A 1 234 ? -16.573 11.596 16.674 1.00 90.88 234 GLY A O 1
ATOM 1849 N N . GLY A 1 235 ? -14.353 11.720 16.453 1.00 91.94 235 GLY A N 1
ATOM 1850 C CA . GLY A 1 235 ? -14.143 12.445 17.711 1.00 91.94 235 GLY A CA 1
ATOM 1851 C C . GLY A 1 235 ? -14.820 13.817 17.739 1.00 91.94 235 GLY A C 1
ATOM 1852 O O . GLY A 1 235 ? -15.428 14.192 18.743 1.00 91.94 235 GLY A O 1
ATOM 1853 N N . LEU A 1 236 ? -14.763 14.555 16.624 1.00 93.06 236 LEU A N 1
ATOM 1854 C CA . LEU A 1 236 ? -15.450 15.844 16.475 1.00 93.06 236 LEU A CA 1
ATOM 1855 C C . LEU A 1 236 ? -16.976 15.690 16.470 1.00 93.06 236 LEU A C 1
ATOM 1857 O O . LEU A 1 236 ? -17.669 16.478 17.116 1.00 93.06 236 LEU A O 1
ATOM 1861 N N . LEU A 1 237 ? -17.493 14.683 15.760 1.00 92.25 237 LEU A N 1
ATOM 1862 C CA . LEU A 1 237 ? -18.919 14.368 15.724 1.00 92.25 237 LEU A CA 1
ATOM 1863 C C . LEU A 1 237 ? -19.412 13.969 17.114 1.00 92.25 237 LEU A C 1
ATOM 1865 O O . LEU A 1 237 ? -20.347 14.595 17.603 1.00 92.25 237 LEU A O 1
ATOM 1869 N N . GLY A 1 238 ? -18.726 13.049 17.795 1.00 90.56 238 GLY A N 1
ATOM 1870 C CA . GLY A 1 238 ? -19.059 12.640 19.159 1.00 90.56 238 GLY A CA 1
ATOM 1871 C C . GLY A 1 238 ? -19.038 13.810 20.148 1.00 90.56 238 GLY A C 1
ATOM 1872 O O . GLY A 1 238 ? -19.949 13.953 20.964 1.00 90.56 238 GLY A O 1
ATOM 1873 N N . TYR A 1 239 ? -18.063 14.723 20.042 1.00 92.56 239 TYR A N 1
ATOM 1874 C CA . TYR A 1 239 ? -18.043 15.951 20.849 1.00 92.56 239 TYR A CA 1
ATOM 1875 C C . TYR A 1 239 ? -19.268 16.842 20.584 1.00 92.56 239 TYR A C 1
ATOM 1877 O O . TYR A 1 239 ? -19.899 17.329 21.526 1.00 92.56 239 TYR A O 1
ATOM 1885 N N . GLY A 1 240 ? -19.629 17.047 19.314 1.00 92.25 240 GLY A N 1
ATOM 1886 C CA . GLY A 1 240 ? -20.817 17.815 18.933 1.00 92.25 240 GLY A CA 1
ATOM 1887 C C . GLY A 1 240 ? -22.118 17.161 19.406 1.00 92.25 240 GLY A C 1
ATOM 1888 O O . GLY A 1 240 ? -22.990 17.836 19.952 1.00 92.25 240 GLY A O 1
ATOM 1889 N N . ILE A 1 241 ? -22.221 15.841 19.267 1.00 91.62 241 ILE A N 1
ATOM 1890 C CA . ILE A 1 241 ? -23.385 15.040 19.659 1.00 91.62 241 ILE A CA 1
ATOM 1891 C C . ILE A 1 241 ? -23.571 15.039 21.175 1.00 91.62 241 ILE A C 1
ATOM 1893 O O . ILE A 1 241 ? -24.695 15.171 21.659 1.00 91.62 241 ILE A O 1
ATOM 1897 N N . GLY A 1 242 ? -22.477 15.021 21.936 1.00 88.38 242 GLY A N 1
ATOM 1898 C CA . GLY A 1 242 ? -22.513 15.155 23.390 1.00 88.38 242 GLY A CA 1
ATOM 1899 C C . GLY A 1 242 ? -23.137 16.467 23.898 1.00 88.38 242 GLY A C 1
ATOM 1900 O O . GLY A 1 242 ? -23.564 16.521 25.049 1.00 88.38 242 GLY A O 1
ATOM 1901 N N . HIS A 1 243 ? -23.247 17.511 23.064 1.00 90.50 243 HIS A N 1
ATOM 1902 C CA . HIS A 1 243 ? -23.909 18.778 23.416 1.00 90.50 243 HIS A CA 1
ATOM 1903 C C . HIS A 1 243 ? -25.409 18.811 23.087 1.00 90.50 243 HIS A C 1
ATOM 1905 O O . HIS A 1 243 ? -26.102 19.760 23.468 1.00 90.50 243 HIS A O 1
ATOM 1911 N N . ILE A 1 244 ? -25.930 17.802 22.386 1.00 91.44 244 ILE A N 1
ATOM 1912 C CA . ILE A 1 244 ? -27.340 17.744 22.005 1.00 91.44 244 ILE A CA 1
ATOM 1913 C C . ILE A 1 244 ? -28.181 17.477 23.257 1.00 91.44 244 ILE A C 1
ATOM 1915 O O . ILE A 1 244 ? -28.197 16.378 23.802 1.00 91.44 244 ILE A O 1
ATOM 1919 N N . ARG A 1 245 ? -28.937 18.488 23.698 1.00 83.44 245 ARG A N 1
ATOM 1920 C CA . ARG A 1 245 ? -29.938 18.361 24.772 1.00 83.44 245 ARG A CA 1
ATOM 1921 C C . ARG A 1 245 ? -31.293 17.964 24.194 1.00 83.44 245 ARG A C 1
ATOM 1923 O O . ARG A 1 245 ? -32.236 18.752 24.193 1.00 83.44 245 ARG A O 1
ATOM 1930 N N . GLY A 1 246 ? -31.340 16.770 23.618 1.00 82.69 246 GLY A N 1
ATOM 1931 C CA . GLY A 1 246 ? -32.535 16.214 22.994 1.00 82.69 246 GLY A CA 1
ATOM 1932 C C . GLY A 1 246 ? -33.351 15.314 23.925 1.00 82.69 246 GLY A C 1
ATOM 1933 O O . GLY A 1 246 ? -33.003 15.110 25.084 1.00 82.69 246 GLY A O 1
ATOM 1934 N N . SER A 1 247 ? -34.450 14.764 23.403 1.00 87.88 247 SER A N 1
ATOM 1935 C CA . SER A 1 247 ? -35.311 13.814 24.124 1.00 87.88 247 SER A CA 1
ATOM 1936 C C . SER A 1 247 ? -34.764 12.383 24.146 1.00 87.88 247 SER A C 1
ATOM 1938 O O . SER A 1 247 ? -35.281 11.547 24.881 1.00 87.88 247 SER A O 1
ATOM 1940 N N . LEU A 1 248 ? -33.772 12.078 23.305 1.00 90.31 248 LEU A N 1
ATOM 1941 C CA . LEU A 1 248 ? -33.129 10.769 23.241 1.00 90.31 248 LEU A CA 1
ATOM 1942 C C . LEU A 1 248 ? -31.779 10.797 23.981 1.00 90.31 248 LEU A C 1
ATOM 1944 O O . LEU A 1 248 ? -31.123 11.837 24.001 1.00 90.31 248 LEU A O 1
ATOM 1948 N N . PRO A 1 249 ? -31.329 9.661 24.541 1.00 89.75 249 PRO A N 1
ATOM 1949 C CA . PRO A 1 249 ? -29.955 9.499 25.010 1.00 89.75 249 PRO A CA 1
ATOM 1950 C C . PRO A 1 249 ? -28.919 9.822 23.923 1.00 89.75 249 PRO A C 1
ATOM 1952 O O . PRO A 1 249 ? -29.120 9.487 22.752 1.00 89.75 249 PRO A O 1
ATOM 1955 N N . SER A 1 250 ? -27.784 10.415 24.311 1.00 91.62 250 SER A N 1
ATOM 1956 C CA . SER A 1 250 ? -26.735 10.866 23.380 1.00 91.62 250 SER A CA 1
ATOM 1957 C C . SER A 1 250 ? -26.213 9.754 22.465 1.00 91.62 250 SER A C 1
ATOM 1959 O O . SER A 1 250 ? -25.999 9.992 21.279 1.00 91.62 250 SER A O 1
ATOM 1961 N N . TRP A 1 251 ? -26.105 8.517 22.965 1.00 93.19 251 TRP A N 1
ATOM 1962 C CA . TRP A 1 251 ? -25.646 7.377 22.167 1.00 93.19 251 TRP A CA 1
ATOM 1963 C C . TRP A 1 251 ? -26.564 7.065 20.970 1.00 93.19 251 TRP A C 1
ATOM 1965 O O . TRP A 1 251 ? -26.089 6.601 19.937 1.00 93.19 251 TRP A O 1
ATOM 1975 N N . LYS A 1 252 ? -27.871 7.354 21.063 1.00 94.44 252 LYS A N 1
ATOM 1976 C CA . LYS A 1 252 ? -28.818 7.150 19.952 1.00 94.44 252 LYS A CA 1
ATOM 1977 C C . LYS A 1 252 ? -28.600 8.161 18.832 1.00 94.44 252 LYS A C 1
ATOM 1979 O O . LYS A 1 252 ? -28.735 7.810 17.662 1.00 94.44 252 LYS A O 1
ATOM 1984 N N . TYR A 1 253 ? -28.248 9.402 19.176 1.00 93.69 253 TYR A N 1
ATOM 1985 C CA . TYR A 1 253 ? -27.923 10.430 18.186 1.00 93.69 253 TYR A CA 1
ATOM 1986 C C . TYR A 1 253 ? -26.674 10.072 17.379 1.00 93.69 253 TYR A C 1
ATOM 1988 O O . TYR A 1 253 ? -26.660 10.335 16.179 1.00 93.69 253 TYR A O 1
ATOM 1996 N N . GLU A 1 254 ? -25.692 9.411 17.998 1.00 91.69 254 GLU A N 1
ATOM 1997 C CA . GLU A 1 254 ? -24.493 8.894 17.325 1.00 91.69 254 GLU A CA 1
ATOM 1998 C C . GLU A 1 254 ? -24.871 7.997 16.135 1.00 91.69 254 GLU A C 1
ATOM 2000 O O . GLU A 1 254 ? -24.531 8.288 14.987 1.00 91.69 254 GLU A O 1
ATOM 2005 N N . PHE A 1 255 ? -25.696 6.977 16.386 1.00 94.06 255 PHE A N 1
ATOM 2006 C CA . PHE A 1 255 ? -26.181 6.052 15.360 1.00 94.06 255 PHE A CA 1
ATOM 2007 C C . PHE A 1 255 ? -27.060 6.724 14.295 1.00 94.06 255 PHE A C 1
ATOM 2009 O O . PHE A 1 255 ? -26.921 6.433 13.105 1.00 94.06 255 PHE A O 1
ATOM 2016 N N . ILE A 1 256 ? -27.951 7.640 14.694 1.00 95.50 256 ILE A N 1
ATOM 2017 C CA . ILE A 1 256 ? -28.857 8.330 13.763 1.00 95.50 256 ILE A CA 1
ATOM 2018 C C . ILE A 1 256 ? -28.078 9.253 12.823 1.00 95.50 256 ILE A C 1
ATOM 2020 O O . ILE A 1 256 ? -28.289 9.212 11.610 1.00 95.50 256 ILE A O 1
ATOM 2024 N N . ILE A 1 257 ? -27.195 10.096 13.360 1.00 94.31 257 ILE A N 1
ATOM 2025 C CA . ILE A 1 257 ? -26.480 11.110 12.577 1.00 94.31 257 ILE A CA 1
ATOM 2026 C C . ILE A 1 257 ? -25.480 10.434 11.644 1.00 94.31 257 ILE A C 1
ATOM 2028 O O . ILE A 1 257 ? -25.510 10.690 10.439 1.00 94.31 257 ILE A O 1
ATOM 2032 N N . ILE A 1 258 ? -24.649 9.528 12.168 1.00 92.88 258 ILE A N 1
ATOM 2033 C CA . ILE A 1 258 ? -23.655 8.812 11.360 1.00 92.88 258 ILE A CA 1
ATOM 2034 C C . ILE A 1 258 ? -24.354 7.947 10.312 1.00 92.88 258 ILE A C 1
ATOM 2036 O O . ILE A 1 258 ? -24.024 8.045 9.133 1.00 92.88 258 ILE A O 1
ATOM 2040 N N . GLY A 1 259 ? -25.380 7.181 10.695 1.00 94.56 259 GLY A N 1
ATOM 2041 C CA . GLY A 1 259 ? -26.136 6.355 9.755 1.00 94.56 259 GLY A CA 1
ATOM 2042 C C . GLY A 1 259 ? -26.826 7.169 8.651 1.00 94.56 259 GLY A C 1
ATOM 2043 O O . GLY A 1 259 ? -26.851 6.745 7.493 1.00 94.56 259 GLY A O 1
ATOM 2044 N N . THR A 1 260 ? -27.310 8.377 8.959 1.00 95.94 260 THR A N 1
ATOM 2045 C CA . THR A 1 260 ? -27.887 9.294 7.958 1.00 95.94 260 THR A CA 1
ATOM 2046 C C . THR A 1 260 ? -26.825 9.804 6.989 1.00 95.94 260 THR A C 1
ATOM 2048 O O . THR A 1 260 ? -27.037 9.763 5.776 1.00 95.94 260 THR A O 1
ATOM 2051 N N . LEU A 1 261 ? -25.668 10.240 7.495 1.00 94.94 261 LEU A N 1
ATOM 2052 C CA . LEU A 1 261 ? -24.554 10.687 6.656 1.00 94.94 261 LEU A CA 1
ATOM 2053 C C . LEU A 1 261 ? -24.038 9.553 5.755 1.00 94.94 261 LEU A C 1
ATOM 2055 O O . LEU A 1 261 ? -23.861 9.770 4.555 1.00 94.94 261 LEU A O 1
ATOM 2059 N N . CYS A 1 262 ? -23.895 8.337 6.294 1.00 93.62 262 CYS A N 1
ATOM 2060 C CA . CYS A 1 262 ? -23.539 7.141 5.527 1.00 93.62 262 CYS A CA 1
ATOM 2061 C C . CYS A 1 262 ? -24.576 6.835 4.437 1.00 93.62 262 CYS A C 1
ATOM 2063 O O . CYS A 1 262 ? -24.208 6.577 3.292 1.00 93.62 262 CYS A O 1
ATOM 2065 N N . SER A 1 263 ? -25.871 6.920 4.757 1.00 95.56 263 SER A N 1
ATOM 2066 C CA . SER A 1 263 ? -26.951 6.666 3.794 1.00 95.56 263 SER A CA 1
ATOM 2067 C C . SER A 1 263 ? -26.936 7.677 2.645 1.00 95.56 263 SER A C 1
ATOM 2069 O O . SER A 1 263 ? -26.989 7.295 1.475 1.00 95.56 263 SER A O 1
ATOM 2071 N N . ILE A 1 264 ? -26.797 8.971 2.957 1.00 96.38 264 ILE A N 1
ATOM 2072 C CA . ILE A 1 264 ? -26.670 10.033 1.947 1.00 96.38 264 ILE A CA 1
ATOM 2073 C C . ILE A 1 264 ? -25.441 9.780 1.071 1.00 96.38 264 ILE A C 1
ATOM 2075 O O . ILE A 1 264 ? -25.521 9.880 -0.154 1.00 96.38 264 ILE A O 1
ATOM 2079 N N . TRP A 1 265 ? -24.314 9.405 1.676 1.00 95.25 265 TRP A N 1
ATOM 2080 C CA . TRP A 1 265 ? -23.099 9.105 0.931 1.00 95.25 265 TRP A CA 1
ATOM 2081 C C . TRP A 1 265 ? -23.246 7.880 0.018 1.00 95.25 265 TRP A C 1
ATOM 2083 O O . TRP A 1 265 ? -22.800 7.919 -1.127 1.00 95.25 265 TRP A O 1
ATOM 2093 N N . GLY A 1 266 ? -23.944 6.828 0.459 1.00 94.81 266 GLY A N 1
ATOM 2094 C CA . GLY A 1 266 ? -24.278 5.669 -0.377 1.00 94.81 266 GLY A CA 1
ATOM 2095 C C . GLY A 1 266 ? -25.070 6.051 -1.634 1.00 94.81 266 GLY A C 1
ATOM 2096 O O . GLY A 1 266 ? -24.767 5.568 -2.726 1.00 94.81 266 GLY A O 1
ATOM 2097 N N . ILE A 1 267 ? -26.014 6.993 -1.510 1.00 95.62 267 ILE A N 1
ATOM 2098 C CA . ILE A 1 267 ? -26.760 7.555 -2.652 1.00 95.62 267 ILE A CA 1
ATOM 2099 C C . ILE A 1 267 ? -25.821 8.323 -3.594 1.00 95.62 267 ILE A C 1
ATOM 2101 O O . ILE A 1 267 ? -25.893 8.151 -4.812 1.00 95.62 267 ILE A O 1
ATOM 2105 N N . VAL A 1 268 ? -24.909 9.137 -3.050 1.00 95.44 268 VAL A N 1
ATOM 2106 C CA . VAL A 1 268 ? -23.905 9.860 -3.851 1.00 95.44 268 VAL A CA 1
ATOM 2107 C C . VAL A 1 268 ? -23.014 8.886 -4.619 1.00 95.44 268 VAL A C 1
ATOM 2109 O O . VAL A 1 268 ? -22.811 9.073 -5.816 1.00 95.44 268 VAL A O 1
ATOM 2112 N N . LEU A 1 269 ? -22.527 7.821 -3.979 1.00 93.69 269 LEU A N 1
ATOM 2113 C CA . LEU A 1 269 ? -21.717 6.800 -4.645 1.00 93.69 269 LEU A CA 1
ATOM 2114 C C . LEU A 1 269 ? -22.495 6.102 -5.760 1.00 93.69 269 LEU A C 1
ATOM 2116 O O . LEU A 1 269 ? -21.974 5.967 -6.863 1.00 93.69 269 LEU A O 1
ATOM 2120 N N . PHE A 1 270 ? -23.751 5.730 -5.509 1.00 93.75 270 PHE A N 1
ATOM 2121 C CA . PHE A 1 270 ? -24.597 5.084 -6.511 1.00 93.75 270 PHE A CA 1
ATOM 2122 C C . PHE A 1 270 ? -24.793 5.943 -7.773 1.00 93.75 270 PHE A C 1
ATOM 2124 O O . PHE A 1 270 ? -24.868 5.405 -8.878 1.00 93.75 270 PHE A O 1
ATOM 2131 N N . MET A 1 271 ? -24.872 7.270 -7.623 1.00 92.12 271 MET A N 1
ATOM 2132 C CA . MET A 1 271 ? -25.088 8.193 -8.744 1.00 92.12 271 MET A CA 1
ATOM 2133 C C . MET A 1 271 ? -23.792 8.657 -9.421 1.00 92.12 271 MET A C 1
ATOM 2135 O O . MET A 1 271 ? -23.782 8.849 -10.638 1.00 92.12 271 MET A O 1
ATOM 2139 N N . CYS A 1 272 ? -22.722 8.876 -8.653 1.00 91.56 272 CYS A N 1
ATOM 2140 C CA . CYS A 1 272 ? -21.542 9.611 -9.113 1.00 91.56 272 CYS A CA 1
ATOM 2141 C C . CYS A 1 272 ? -20.296 8.742 -9.329 1.00 91.56 272 CYS A C 1
ATOM 2143 O O . CYS A 1 272 ? -19.429 9.141 -10.107 1.00 91.56 272 CYS A O 1
ATOM 2145 N N . LEU A 1 273 ? -20.168 7.588 -8.660 1.00 91.38 273 LEU A N 1
ATOM 2146 C CA . LEU A 1 273 ? -18.978 6.742 -8.781 1.00 91.38 273 LEU A CA 1
ATOM 2147 C C . LEU A 1 273 ? -19.034 5.936 -10.096 1.00 91.38 273 LEU A C 1
ATOM 2149 O O . LEU A 1 273 ? -19.972 5.162 -10.297 1.00 91.38 273 LEU A O 1
ATOM 2153 N N . PRO A 1 274 ? -18.054 6.079 -11.007 1.00 88.44 274 PRO A N 1
ATOM 2154 C CA . PRO A 1 274 ? -18.069 5.352 -12.273 1.00 88.44 274 PRO A CA 1
ATOM 2155 C C . PRO A 1 274 ? -17.698 3.871 -12.096 1.00 88.44 274 PRO A C 1
ATOM 2157 O O . PRO A 1 274 ? -16.716 3.541 -11.434 1.00 88.44 274 PRO A O 1
ATOM 2160 N N . ASP A 1 275 ? -18.444 2.980 -12.761 1.00 81.31 275 ASP A N 1
ATOM 2161 C CA . ASP A 1 275 ? -18.239 1.524 -12.683 1.00 81.31 275 ASP A CA 1
ATOM 2162 C C . ASP A 1 275 ? -16.940 1.049 -13.365 1.00 81.31 275 ASP A C 1
ATOM 2164 O O . ASP A 1 275 ? -16.283 0.139 -12.869 1.00 81.31 275 ASP A O 1
ATOM 2168 N N . SER A 1 276 ? -16.563 1.638 -14.508 1.00 81.38 276 SER A N 1
ATOM 2169 C CA . SER A 1 276 ? -15.410 1.191 -15.306 1.00 81.38 276 SER A CA 1
ATOM 2170 C C . SER A 1 276 ? -14.803 2.327 -16.145 1.00 81.38 276 SER A C 1
ATOM 2172 O O . SER A 1 276 ? -15.539 3.216 -16.596 1.00 81.38 276 SER A O 1
ATOM 2174 N N . PRO A 1 277 ? -13.481 2.296 -16.424 1.00 78.50 277 PRO A N 1
ATOM 2175 C CA . PRO A 1 277 ? -12.839 3.229 -17.354 1.00 78.50 277 PRO A CA 1
ATOM 2176 C C . PRO A 1 277 ? -13.407 3.153 -18.781 1.00 78.50 277 PRO A C 1
ATOM 2178 O O . PRO A 1 277 ? -13.317 4.127 -19.523 1.00 78.50 277 PRO A O 1
ATOM 2181 N N . VAL A 1 278 ? -14.032 2.032 -19.157 1.00 73.94 278 VAL A N 1
ATOM 2182 C CA . VAL A 1 278 ? -14.626 1.816 -20.488 1.00 73.94 278 VAL A CA 1
ATOM 2183 C C . VAL A 1 278 ? -15.967 2.540 -20.644 1.00 73.94 278 VAL A C 1
ATOM 2185 O O . VAL A 1 278 ? -16.268 3.093 -21.701 1.00 73.94 278 VAL A O 1
ATOM 2188 N N . THR A 1 279 ? -16.779 2.563 -19.587 1.00 76.19 279 THR A N 1
ATOM 2189 C CA . THR A 1 279 ? -18.169 3.046 -19.630 1.00 76.19 279 THR A CA 1
ATOM 2190 C C . THR A 1 279 ? -18.340 4.464 -19.086 1.00 76.19 279 THR A C 1
ATOM 2192 O O . THR A 1 279 ? -19.401 5.069 -19.253 1.00 76.19 279 THR A O 1
ATOM 2195 N N . THR A 1 280 ? -17.313 5.019 -18.435 1.00 82.44 280 THR A N 1
ATOM 2196 C CA . THR A 1 280 ? -17.402 6.323 -17.772 1.00 82.44 280 THR A CA 1
ATOM 2197 C C . THR A 1 280 ? -17.649 7.474 -18.745 1.00 82.44 280 THR A C 1
ATOM 2199 O O . THR A 1 280 ? -16.918 7.676 -19.712 1.00 82.44 280 THR A O 1
ATOM 2202 N N . ARG A 1 281 ? -18.635 8.322 -18.441 1.00 79.19 281 ARG A N 1
ATOM 2203 C CA . ARG A 1 281 ? -18.887 9.561 -19.199 1.00 79.19 281 ARG A CA 1
ATOM 2204 C C . ARG A 1 281 ? -17.875 10.671 -18.896 1.00 79.19 281 ARG A C 1
ATOM 2206 O O . ARG A 1 281 ? -17.816 11.642 -19.638 1.00 79.19 281 ARG A O 1
ATOM 2213 N N . MET A 1 282 ? -17.084 10.532 -17.830 1.00 85.81 282 MET A N 1
ATOM 2214 C CA . MET A 1 282 ? -16.160 11.573 -17.354 1.00 85.81 282 MET A CA 1
ATOM 2215 C C . MET A 1 282 ? -14.824 11.609 -18.117 1.00 85.81 282 MET A C 1
ATOM 2217 O O . MET A 1 282 ? -14.059 12.566 -17.976 1.00 85.81 282 MET A O 1
ATOM 2221 N N . LEU A 1 283 ? -14.539 10.576 -18.918 1.00 87.12 283 LEU A N 1
ATOM 2222 C CA . LEU A 1 283 ? -13.373 10.506 -19.800 1.00 87.12 283 LEU A CA 1
ATOM 2223 C C . LEU A 1 283 ? -13.788 10.670 -21.266 1.00 87.12 283 LEU A C 1
ATOM 2225 O O . LEU A 1 283 ? -14.819 10.127 -21.685 1.00 87.12 283 LEU A O 1
ATOM 2229 N N . SER A 1 284 ? -12.962 11.386 -22.032 1.00 87.75 284 SER A N 1
ATOM 2230 C CA . SER A 1 284 ? -13.074 11.484 -23.493 1.00 87.75 284 SER A CA 1
ATOM 2231 C C . SER A 1 284 ? -12.723 10.153 -24.166 1.00 87.75 284 SER A C 1
ATOM 2233 O O . SER A 1 284 ? -12.079 9.299 -23.562 1.00 87.75 284 SER A O 1
ATOM 2235 N N . GLU A 1 285 ? -13.098 9.957 -25.431 1.00 83.00 285 GLU A N 1
ATOM 2236 C CA . GLU A 1 285 ? -12.777 8.713 -26.152 1.00 83.00 285 GLU A CA 1
ATOM 2237 C C . GLU A 1 285 ? -11.267 8.440 -26.239 1.00 83.00 285 GLU A C 1
ATOM 2239 O O . GLU A 1 285 ? -10.839 7.301 -26.058 1.00 83.00 285 GLU A O 1
ATOM 2244 N N . ARG A 1 286 ? -10.442 9.480 -26.445 1.00 85.19 286 ARG A N 1
ATOM 2245 C CA . ARG A 1 286 ? -8.971 9.362 -26.416 1.00 85.19 286 ARG A CA 1
ATOM 2246 C C . ARG A 1 286 ? -8.478 8.962 -25.025 1.00 85.19 286 ARG A C 1
ATOM 2248 O O . ARG A 1 286 ? -7.692 8.031 -24.900 1.00 85.19 286 ARG A O 1
ATOM 2255 N N . GLU A 1 287 ? -8.979 9.611 -23.974 1.00 87.00 287 GLU A N 1
ATOM 2256 C CA . GLU A 1 287 ? -8.619 9.286 -22.588 1.00 87.00 287 GLU A CA 1
ATOM 2257 C C . GLU A 1 287 ? -9.027 7.859 -22.196 1.00 87.00 287 GLU A C 1
ATOM 2259 O O . GLU A 1 287 ? -8.271 7.194 -21.494 1.00 87.00 287 GLU A O 1
ATOM 2264 N N . ARG A 1 288 ? -10.185 7.363 -22.661 1.00 85.06 288 ARG A N 1
ATOM 2265 C CA . ARG A 1 288 ? -10.617 5.973 -22.434 1.00 85.06 288 ARG A CA 1
ATOM 2266 C C . ARG A 1 288 ? -9.689 4.979 -23.117 1.00 85.06 288 ARG A C 1
ATOM 2268 O O . ARG A 1 288 ? -9.285 4.014 -22.478 1.00 85.06 288 ARG A O 1
ATOM 2275 N N . ARG A 1 289 ? -9.312 5.231 -24.378 1.00 80.56 289 ARG A N 1
ATOM 2276 C CA . ARG A 1 289 ? -8.345 4.387 -25.100 1.00 80.56 289 ARG A CA 1
ATOM 2277 C C . ARG A 1 289 ? -7.013 4.311 -24.348 1.00 80.56 289 ARG A C 1
ATOM 2279 O O . ARG A 1 289 ? -6.551 3.211 -24.070 1.00 80.56 289 ARG A O 1
ATOM 2286 N N . ILE A 1 290 ? -6.466 5.449 -23.908 1.00 83.12 290 ILE A N 1
ATOM 2287 C CA . ILE A 1 290 ? -5.223 5.492 -23.112 1.00 83.12 290 ILE A CA 1
ATOM 2288 C C . ILE A 1 290 ? -5.404 4.797 -21.747 1.00 83.12 290 ILE A C 1
ATOM 2290 O O . ILE A 1 290 ? -4.519 4.073 -21.296 1.00 83.12 290 ILE A O 1
ATOM 2294 N N . ALA A 1 291 ? -6.550 4.979 -21.078 1.00 81.88 291 ALA A N 1
ATOM 2295 C CA . ALA A 1 291 ? -6.839 4.352 -19.786 1.00 81.88 291 ALA A CA 1
ATOM 2296 C C . ALA A 1 291 ? -6.910 2.822 -19.868 1.00 81.88 291 ALA A C 1
ATOM 2298 O O . ALA A 1 291 ? -6.527 2.156 -18.910 1.00 81.88 291 ALA A O 1
ATOM 2299 N N . VAL A 1 292 ? -7.391 2.273 -20.985 1.00 78.00 292 VAL A N 1
ATOM 2300 C CA . VAL A 1 292 ? -7.422 0.826 -21.225 1.00 78.00 292 VAL A CA 1
ATOM 2301 C C . VAL A 1 292 ? -6.048 0.326 -21.675 1.00 78.00 292 VAL A C 1
ATOM 2303 O O . VAL A 1 292 ? -5.559 -0.656 -21.122 1.00 78.00 292 VAL A O 1
ATOM 2306 N N . GLU A 1 293 ? -5.385 1.025 -22.602 1.00 75.81 293 GLU A N 1
ATOM 2307 C CA . GLU A 1 293 ? -4.084 0.600 -23.137 1.00 75.81 293 GLU A CA 1
ATOM 2308 C C . GLU A 1 293 ? -3.009 0.548 -22.048 1.00 75.81 293 GLU A C 1
ATOM 2310 O O . GLU A 1 293 ? -2.298 -0.444 -21.933 1.00 75.81 293 GLU A O 1
ATOM 2315 N N . ARG A 1 294 ? -2.954 1.532 -21.142 1.00 79.00 294 ARG A N 1
ATOM 2316 C CA . ARG A 1 294 ? -1.997 1.505 -20.019 1.00 79.00 294 ARG A C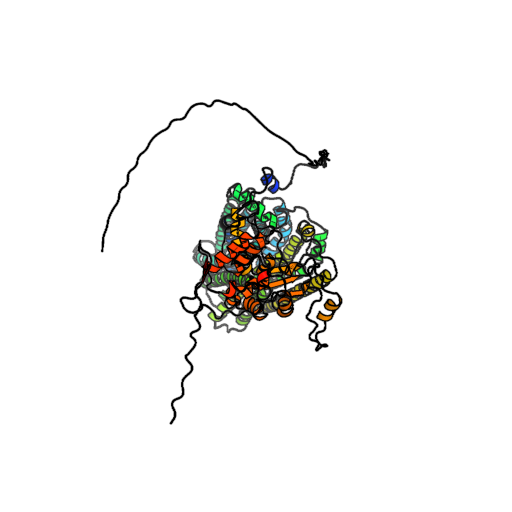A 1
ATOM 2317 C C . ARG A 1 294 ? -2.208 0.319 -19.071 1.00 79.00 294 ARG A C 1
ATOM 2319 O O . ARG A 1 294 ? -1.293 -0.108 -18.375 1.00 79.00 294 ARG A O 1
ATOM 2326 N N . LEU A 1 295 ? -3.444 -0.178 -18.964 1.00 69.75 295 LEU A N 1
ATOM 2327 C CA . LEU A 1 295 ? -3.768 -1.315 -18.103 1.00 69.75 295 LEU A CA 1
ATOM 2328 C C . LEU A 1 295 ? -3.434 -2.641 -18.788 1.00 69.75 295 LEU A C 1
ATOM 2330 O O . LEU A 1 295 ? -3.299 -3.647 -18.093 1.00 69.75 295 LEU A O 1
ATOM 2334 N N . ARG A 1 296 ? -3.226 -2.642 -20.111 1.00 61.44 296 ARG A N 1
ATOM 2335 C CA . ARG A 1 296 ? -2.760 -3.801 -20.879 1.00 61.44 296 ARG A CA 1
ATOM 2336 C C . ARG A 1 296 ? -1.403 -4.302 -20.378 1.00 61.44 296 ARG A C 1
ATOM 2338 O O . ARG A 1 296 ? -1.206 -5.512 -20.283 1.00 61.44 296 ARG A O 1
ATOM 2345 N N . GLU A 1 297 ? -0.525 -3.395 -19.940 1.00 51.94 297 GLU A N 1
ATOM 2346 C CA . GLU A 1 297 ? 0.759 -3.722 -19.296 1.00 51.94 297 GLU A CA 1
ATOM 2347 C C . GLU A 1 297 ? 0.604 -4.559 -18.016 1.00 51.94 297 GLU A C 1
ATOM 2349 O O . GLU A 1 297 ? 1.510 -5.298 -17.635 1.00 51.94 297 GLU A O 1
ATOM 2354 N N . ASN A 1 298 ? -0.544 -4.487 -17.331 1.00 53.28 298 ASN A N 1
ATOM 2355 C CA . ASN A 1 298 ? -0.753 -5.257 -16.106 1.00 53.28 298 ASN A CA 1
ATOM 2356 C C . ASN A 1 298 ? -0.948 -6.755 -16.365 1.00 53.28 298 ASN A C 1
ATOM 2358 O O . ASN A 1 298 ? -0.895 -7.515 -15.393 1.00 53.28 298 ASN A O 1
ATOM 2362 N N . GLN A 1 299 ? -1.223 -7.168 -17.612 1.00 44.00 299 GLN A N 1
ATOM 2363 C CA . GLN A 1 299 ? -1.367 -8.569 -18.050 1.00 44.00 299 GLN A CA 1
ATOM 2364 C C . GLN A 1 299 ? -2.305 -9.426 -17.172 1.00 44.00 299 GLN A C 1
ATOM 2366 O O . GLN A 1 299 ? -2.257 -10.651 -17.158 1.00 44.00 299 GLN A O 1
ATOM 2371 N N . THR A 1 300 ? -3.180 -8.782 -16.406 1.00 44.38 300 THR A N 1
ATOM 2372 C CA . THR A 1 300 ? -4.341 -9.379 -15.754 1.00 44.38 300 THR A CA 1
ATOM 2373 C C . THR A 1 300 ? -5.521 -8.960 -16.593 1.00 44.38 300 THR A C 1
ATOM 2375 O O . THR A 1 300 ? -5.726 -7.757 -16.752 1.00 44.38 300 THR A O 1
ATOM 2378 N N . GLY A 1 301 ? -6.274 -9.922 -17.132 1.00 40.84 301 GLY A N 1
ATOM 2379 C CA . GLY A 1 301 ? -7.563 -9.615 -17.745 1.00 40.84 301 GLY A CA 1
ATOM 2380 C C . GLY A 1 301 ? -8.345 -8.681 -16.822 1.00 40.84 301 GLY A C 1
ATOM 2381 O O . GLY A 1 301 ? -8.333 -8.874 -15.603 1.00 40.84 301 GLY A O 1
ATOM 2382 N N . VAL A 1 302 ? -8.957 -7.645 -17.398 1.00 42.12 302 VAL A N 1
ATOM 2383 C CA . VAL A 1 302 ? -9.736 -6.635 -16.656 1.00 42.12 302 VAL A CA 1
ATOM 2384 C C . VAL A 1 302 ? -10.849 -7.308 -15.835 1.00 42.12 302 VAL A C 1
ATOM 2386 O O . VAL A 1 302 ? -11.275 -6.785 -14.812 1.00 42.12 302 VAL A O 1
ATOM 2389 N N . GLU A 1 303 ? -11.231 -8.525 -16.227 1.00 46.03 303 GLU A N 1
ATOM 2390 C CA . GLU A 1 303 ? -12.140 -9.408 -15.515 1.00 46.03 303 GLU A CA 1
ATOM 2391 C C . GLU A 1 303 ? -11.811 -10.866 -15.886 1.00 46.03 303 GLU A C 1
ATOM 2393 O O . GLU A 1 303 ? -11.779 -11.207 -17.067 1.00 46.03 303 GLU A O 1
ATOM 2398 N N . ASN A 1 304 ? -11.563 -11.753 -14.915 1.00 50.25 304 ASN A N 1
ATOM 2399 C CA . ASN A 1 304 ? -11.546 -13.199 -15.168 1.00 50.25 304 ASN A CA 1
ATOM 2400 C C . ASN A 1 304 ? -12.595 -13.873 -14.280 1.00 50.25 304 ASN A C 1
ATOM 2402 O O . ASN A 1 304 ? -12.394 -14.050 -13.078 1.00 50.25 304 ASN A O 1
ATOM 2406 N N . LYS A 1 305 ? -13.741 -14.217 -14.876 1.00 54.28 305 LYS A N 1
ATOM 2407 C CA . LYS A 1 305 ? -14.941 -14.701 -14.171 1.00 54.28 305 LYS A CA 1
ATOM 2408 C C . LYS A 1 305 ? -14.893 -16.197 -13.815 1.00 54.28 305 LYS A C 1
ATOM 2410 O O . LYS A 1 305 ? -15.838 -16.717 -13.225 1.00 54.28 305 LYS A O 1
ATOM 2415 N N . HIS A 1 306 ? -13.811 -16.908 -14.151 1.00 60.72 306 HIS A N 1
ATOM 2416 C CA . HIS A 1 306 ? -13.698 -18.353 -13.936 1.00 60.72 306 HIS A CA 1
ATOM 2417 C C . HIS A 1 306 ? -12.769 -18.711 -12.768 1.00 60.72 306 HIS A C 1
ATOM 2419 O O . HIS A 1 306 ? -11.580 -18.389 -12.763 1.00 60.72 306 HIS A O 1
ATOM 2425 N N . LEU A 1 307 ? -13.312 -19.445 -11.791 1.00 69.19 307 LEU A N 1
ATOM 2426 C CA . LEU A 1 307 ? -12.559 -19.996 -10.666 1.00 69.19 307 LEU A CA 1
ATOM 2427 C C . LEU A 1 307 ? -11.735 -21.208 -11.123 1.00 69.19 307 LEU A C 1
ATOM 2429 O O . LEU A 1 307 ? -12.283 -22.225 -11.549 1.00 69.19 307 LEU A O 1
ATOM 2433 N N . LYS A 1 308 ? -10.408 -21.119 -11.006 1.00 78.31 308 LYS A N 1
ATOM 2434 C CA . LYS A 1 308 ? -9.478 -22.207 -11.337 1.00 78.31 308 LYS A CA 1
ATOM 2435 C C . LYS A 1 308 ? -9.197 -23.056 -10.102 1.00 78.31 308 LYS A C 1
ATOM 2437 O O . LYS A 1 308 ? -8.441 -22.653 -9.221 1.00 78.31 308 LYS A O 1
ATOM 2442 N N . TRP A 1 309 ? -9.769 -24.258 -10.054 1.00 82.44 309 TRP A N 1
ATOM 2443 C CA . TRP A 1 309 ? -9.654 -25.142 -8.888 1.00 82.44 309 TRP A CA 1
ATOM 2444 C C . TRP A 1 309 ? -8.203 -25.469 -8.504 1.00 82.44 309 TRP A C 1
ATOM 2446 O O . TRP A 1 309 ? -7.859 -25.462 -7.325 1.00 82.44 309 TRP A O 1
ATOM 2456 N N . TYR A 1 310 ? -7.322 -25.690 -9.484 1.00 85.31 310 TYR A N 1
ATOM 2457 C CA . TYR A 1 310 ? -5.916 -25.994 -9.207 1.00 85.31 310 TYR A CA 1
ATOM 2458 C C . TYR A 1 310 ? -5.197 -24.831 -8.493 1.00 85.31 310 TYR A C 1
ATOM 2460 O O . TYR A 1 310 ? -4.468 -25.070 -7.533 1.00 85.31 310 TYR A O 1
ATOM 2468 N N . GLN A 1 311 ? -5.466 -23.576 -8.887 1.00 83.12 311 GLN A N 1
ATOM 2469 C CA . GLN A 1 311 ? -4.907 -22.383 -8.238 1.00 83.12 311 GLN A CA 1
ATOM 2470 C C . GLN A 1 311 ? -5.432 -22.221 -6.808 1.00 83.12 311 GLN A C 1
ATOM 2472 O O . GLN A 1 311 ? -4.706 -21.751 -5.936 1.00 83.12 311 GLN A O 1
ATOM 2477 N N . LEU A 1 312 ? -6.685 -22.617 -6.551 1.00 86.12 312 LEU A N 1
ATOM 2478 C CA . LEU A 1 312 ? -7.246 -22.629 -5.200 1.00 86.12 312 LEU A CA 1
ATOM 2479 C C . LEU A 1 312 ? -6.534 -23.660 -4.314 1.00 86.12 312 LEU A C 1
ATOM 2481 O O . LEU A 1 312 ? -6.133 -23.337 -3.199 1.00 86.12 312 LEU A O 1
ATOM 2485 N N . VAL A 1 313 ? -6.328 -24.884 -4.814 1.00 89.25 313 VAL A N 1
ATOM 2486 C CA . VAL A 1 313 ? -5.570 -25.922 -4.092 1.00 89.25 313 VAL A CA 1
ATOM 2487 C C . VAL A 1 313 ? -4.130 -25.470 -3.840 1.00 89.25 313 VAL A C 1
ATOM 2489 O O . VAL A 1 313 ? -3.588 -25.726 -2.766 1.00 89.25 313 VAL A O 1
ATOM 2492 N N . GLU A 1 314 ? -3.517 -24.767 -4.792 1.00 89.75 314 GLU A N 1
ATOM 2493 C CA . GLU A 1 314 ? -2.199 -24.167 -4.606 1.00 89.75 314 GLU A CA 1
ATOM 2494 C C . GLU A 1 314 ? -2.208 -23.096 -3.507 1.00 89.75 314 GLU A C 1
ATOM 2496 O O . GLU A 1 314 ? -1.362 -23.136 -2.618 1.00 89.75 314 GLU A O 1
ATOM 2501 N N . ALA A 1 315 ? -3.197 -22.193 -3.503 1.00 88.31 315 ALA A N 1
ATOM 2502 C CA . ALA A 1 315 ? -3.361 -21.177 -2.460 1.00 88.31 315 ALA A CA 1
ATOM 2503 C C . ALA A 1 315 ? -3.447 -21.794 -1.057 1.00 88.31 315 ALA A C 1
ATOM 2505 O O . ALA A 1 315 ? -2.846 -21.272 -0.119 1.00 88.31 315 ALA A O 1
ATOM 2506 N N . LEU A 1 316 ? -4.161 -22.919 -0.928 1.00 90.75 316 LEU A N 1
ATOM 2507 C CA . LEU A 1 316 ? -4.327 -23.666 0.323 1.00 90.75 316 LEU A CA 1
ATOM 2508 C C . LEU A 1 316 ? -3.064 -24.420 0.758 1.00 90.75 316 LEU A C 1
ATOM 2510 O O . LEU A 1 316 ? -2.918 -24.727 1.938 1.00 90.75 316 LEU A O 1
ATOM 2514 N N . LYS A 1 317 ? -2.153 -24.741 -0.164 1.00 92.12 317 LYS A N 1
ATOM 2515 C CA . LYS A 1 317 ? -0.851 -25.353 0.153 1.00 92.12 317 LYS A CA 1
ATOM 2516 C C . LYS A 1 317 ? 0.252 -24.316 0.355 1.00 92.12 317 LYS A C 1
ATOM 2518 O O . LYS A 1 317 ? 1.340 -24.670 0.805 1.00 92.12 317 LYS A O 1
ATOM 2523 N N . ASP A 1 318 ? -0.005 -23.056 0.020 1.00 91.00 318 ASP A N 1
ATOM 2524 C CA . ASP A 1 318 ? 0.992 -22.000 0.076 1.00 91.00 318 ASP A CA 1
ATOM 2525 C C . ASP A 1 318 ? 1.221 -21.506 1.515 1.00 91.00 318 ASP A C 1
ATOM 2527 O O . ASP A 1 318 ? 0.306 -20.935 2.118 1.00 91.00 318 ASP A O 1
ATOM 2531 N N . PRO A 1 319 ? 2.438 -21.642 2.080 1.00 91.44 319 PRO A N 1
ATOM 2532 C CA . PRO A 1 319 ? 2.738 -21.135 3.418 1.00 91.44 319 PRO A CA 1
ATOM 2533 C C . PRO A 1 319 ? 2.528 -19.616 3.539 1.00 91.44 319 PRO A C 1
ATOM 2535 O O . PRO A 1 319 ? 2.224 -19.130 4.630 1.00 91.44 319 PRO A O 1
ATOM 2538 N N . LYS A 1 320 ? 2.617 -18.855 2.434 1.00 91.50 320 LYS A N 1
ATOM 2539 C CA . LYS A 1 320 ? 2.332 -17.409 2.423 1.00 91.50 320 LYS A CA 1
ATOM 2540 C C . LYS A 1 320 ? 0.887 -17.105 2.822 1.00 91.50 320 LYS A C 1
ATOM 2542 O O . LYS A 1 320 ? 0.651 -16.137 3.540 1.00 91.50 320 LYS A O 1
ATOM 2547 N N . THR A 1 321 ? -0.069 -17.936 2.405 1.00 91.81 321 THR A N 1
ATOM 2548 C CA . THR A 1 321 ? -1.491 -17.765 2.738 1.00 91.81 321 THR A CA 1
ATOM 2549 C C . THR A 1 321 ? -1.713 -17.838 4.246 1.00 91.81 321 THR A C 1
ATOM 2551 O O . THR A 1 321 ? -2.371 -16.971 4.821 1.00 91.81 321 THR A O 1
ATOM 2554 N N . TYR A 1 322 ? -1.091 -18.813 4.911 1.00 94.06 322 TYR A N 1
ATOM 2555 C CA . TYR A 1 322 ? -1.174 -18.955 6.365 1.00 94.06 322 TYR A CA 1
ATOM 2556 C C . TYR A 1 322 ? -0.415 -17.857 7.104 1.00 94.06 322 TYR A C 1
ATOM 2558 O O . TYR A 1 322 ? -0.894 -17.387 8.130 1.00 94.06 322 TYR A O 1
ATOM 2566 N N . PHE A 1 323 ? 0.718 -17.389 6.570 1.00 93.31 323 PHE A N 1
ATOM 2567 C CA . PHE A 1 323 ? 1.391 -16.208 7.107 1.00 93.31 323 PHE A CA 1
ATOM 2568 C C . PHE A 1 323 ? 0.450 -14.996 7.144 1.00 93.31 323 PHE A C 1
ATOM 2570 O O . PHE A 1 323 ? 0.317 -14.365 8.190 1.00 93.31 323 PHE A O 1
ATOM 2577 N N . PHE A 1 324 ? -0.236 -14.692 6.036 1.00 93.19 324 PHE A N 1
ATOM 2578 C CA . PHE A 1 324 ? -1.155 -13.554 5.981 1.00 93.19 324 PHE A CA 1
ATOM 2579 C C . PHE A 1 324 ? -2.389 -13.748 6.866 1.00 93.19 324 PHE A C 1
ATOM 2581 O O . PHE A 1 324 ? -2.844 -12.784 7.475 1.00 93.19 324 PHE A O 1
ATOM 2588 N N . PHE A 1 325 ? -2.896 -14.979 6.991 1.00 94.75 325 PHE A N 1
ATOM 2589 C CA . PHE A 1 325 ? -3.956 -15.305 7.947 1.00 94.75 325 PHE A CA 1
ATOM 2590 C C . PHE A 1 325 ? -3.509 -15.052 9.395 1.00 94.75 325 PHE A C 1
ATOM 2592 O O . PHE A 1 325 ? -4.171 -14.304 10.110 1.00 94.75 325 PHE A O 1
ATOM 2599 N N . ILE A 1 326 ? -2.371 -15.614 9.822 1.00 95.94 326 ILE A N 1
ATOM 2600 C CA . ILE A 1 326 ? -1.870 -15.476 11.200 1.00 95.94 326 ILE A CA 1
ATOM 2601 C C . ILE A 1 326 ? -1.519 -14.015 11.504 1.00 95.94 326 ILE A C 1
ATOM 2603 O O . ILE A 1 326 ? -1.885 -13.514 12.566 1.00 95.94 326 ILE A O 1
ATOM 2607 N N . PHE A 1 327 ? -0.863 -13.315 10.572 1.00 94.81 327 PHE A N 1
ATOM 2608 C CA . PHE A 1 327 ? -0.624 -11.879 10.700 1.00 94.81 327 PHE A CA 1
ATOM 2609 C C . PHE A 1 327 ? -1.949 -11.123 10.849 1.00 94.81 327 PHE A C 1
ATOM 2611 O O . PHE A 1 327 ? -2.085 -10.314 11.759 1.00 94.81 327 PHE A O 1
ATOM 2618 N N . GLY A 1 328 ? -2.948 -11.432 10.014 1.00 93.44 328 GLY A N 1
ATOM 2619 C CA . GLY A 1 328 ? -4.291 -10.864 10.107 1.00 93.44 328 GLY A CA 1
ATOM 2620 C C . GLY A 1 328 ? -4.922 -11.062 11.487 1.00 93.44 328 GLY A C 1
ATOM 2621 O O . GLY A 1 328 ? -5.442 -10.100 12.040 1.00 93.44 328 GLY A O 1
ATOM 2622 N N . VAL A 1 329 ? -4.825 -12.256 12.079 1.00 96.00 329 VAL A N 1
ATOM 2623 C CA . VAL A 1 329 ? -5.332 -12.524 13.437 1.00 96.00 329 VAL A CA 1
ATOM 2624 C C . VAL A 1 329 ? -4.603 -11.674 14.475 1.00 96.00 329 VAL A C 1
ATOM 2626 O O . VAL A 1 329 ? -5.242 -10.937 15.222 1.00 96.00 329 VAL A O 1
ATOM 2629 N N . LEU A 1 330 ? -3.273 -11.756 14.518 1.00 95.38 330 LEU A N 1
ATOM 2630 C CA . LEU A 1 330 ? -2.473 -11.110 15.562 1.00 95.38 330 LEU A CA 1
ATOM 2631 C C . LEU A 1 330 ? -2.549 -9.595 15.497 1.00 95.38 330 LEU A C 1
ATOM 2633 O O . LEU A 1 330 ? -2.673 -8.958 16.531 1.00 95.38 330 LEU A O 1
ATOM 2637 N N . HIS A 1 331 ? -2.551 -9.035 14.294 1.00 95.00 331 HIS A N 1
ATOM 2638 C CA . HIS A 1 331 ? -2.684 -7.603 14.085 1.00 95.00 331 HIS A CA 1
ATOM 2639 C C . HIS A 1 331 ? -4.054 -7.075 14.527 1.00 95.00 331 HIS A C 1
ATOM 2641 O O . HIS A 1 331 ? -4.174 -5.962 15.043 1.00 95.00 331 HIS A O 1
ATOM 2647 N N . ASN A 1 332 ? -5.107 -7.878 14.338 1.00 94.19 332 ASN A N 1
ATOM 2648 C CA . ASN A 1 332 ? -6.477 -7.440 14.582 1.00 94.19 332 ASN A CA 1
ATOM 2649 C C . ASN A 1 332 ? -7.012 -7.748 15.979 1.00 94.19 332 ASN A C 1
ATOM 2651 O O . ASN A 1 332 ? -8.015 -7.158 16.366 1.00 94.19 332 ASN A O 1
ATOM 2655 N N . ILE A 1 333 ? -6.343 -8.589 16.772 1.00 95.44 333 ILE A N 1
ATOM 2656 C CA . ILE A 1 333 ? -6.651 -8.729 18.205 1.00 95.44 333 ILE A CA 1
ATOM 2657 C C . ILE A 1 333 ? -6.486 -7.374 18.933 1.00 95.44 333 ILE A C 1
ATOM 2659 O O . ILE A 1 333 ? -7.452 -6.910 19.544 1.00 95.44 333 ILE A O 1
ATOM 2663 N N . PRO A 1 334 ? -5.332 -6.678 18.832 1.00 94.31 334 PRO A N 1
ATOM 2664 C CA . PRO A 1 334 ? -5.162 -5.322 19.349 1.00 94.31 334 PRO A CA 1
ATOM 2665 C C . PRO A 1 334 ? -6.130 -4.320 18.721 1.00 94.31 334 PRO A C 1
ATOM 2667 O O . PRO A 1 334 ? -6.718 -3.514 19.441 1.00 94.31 334 PRO A O 1
ATOM 2670 N N . ASN A 1 335 ? -6.325 -4.379 17.397 1.00 92.06 335 ASN A N 1
ATOM 2671 C CA . ASN A 1 335 ? -7.222 -3.461 16.691 1.00 92.06 335 ASN A CA 1
ATOM 2672 C C . ASN A 1 335 ? -8.669 -3.568 17.197 1.00 92.06 335 ASN A C 1
ATOM 2674 O O . ASN A 1 335 ? -9.277 -2.545 17.507 1.00 92.06 335 ASN A O 1
ATOM 2678 N N . GLY A 1 336 ? -9.196 -4.784 17.357 1.00 90.19 336 GLY A N 1
ATOM 2679 C CA . GLY A 1 336 ? -10.543 -5.028 17.875 1.00 90.19 336 GLY A CA 1
ATOM 2680 C C . GLY A 1 336 ? -10.717 -4.558 19.318 1.00 90.19 336 GLY A C 1
ATOM 2681 O O . GLY A 1 336 ? -11.771 -4.039 19.678 1.00 90.19 336 GLY A O 1
ATOM 2682 N N . GLY A 1 337 ? -9.665 -4.667 20.133 1.00 90.25 337 GLY A N 1
ATOM 2683 C CA . GLY A 1 337 ? -9.631 -4.096 21.478 1.00 90.25 337 GLY A CA 1
ATOM 2684 C C . GLY A 1 337 ? -9.688 -2.567 21.475 1.00 90.25 337 GLY A C 1
ATOM 2685 O O . GLY A 1 337 ? -10.622 -1.978 22.017 1.00 90.25 337 GLY A O 1
ATOM 2686 N N . ILE A 1 338 ? -8.716 -1.919 20.822 1.00 89.38 338 ILE A N 1
ATOM 2687 C CA . ILE A 1 338 ? -8.597 -0.452 20.790 1.00 89.38 338 ILE A CA 1
ATOM 2688 C C . ILE A 1 338 ? -9.818 0.201 20.130 1.00 89.38 338 ILE A C 1
ATOM 2690 O O . ILE A 1 338 ? -10.307 1.211 20.622 1.00 89.38 338 ILE A O 1
ATOM 2694 N N . SER A 1 339 ? -10.333 -0.356 19.033 1.00 88.25 339 SER A N 1
ATOM 2695 C CA . SER A 1 339 ? -11.452 0.253 18.297 1.00 88.25 339 SER A CA 1
ATOM 2696 C C . SER A 1 339 ? -12.761 0.287 19.089 1.00 88.25 339 SER A C 1
ATOM 2698 O O . SER A 1 339 ? -13.536 1.219 18.903 1.00 88.25 339 SER A O 1
ATOM 2700 N N . ASN A 1 340 ? -12.992 -0.678 19.988 1.00 91.19 340 ASN A N 1
ATOM 2701 C CA . ASN A 1 340 ? -14.238 -0.791 20.758 1.00 91.19 340 ASN A CA 1
ATOM 2702 C C . ASN A 1 340 ? -14.124 -0.300 22.206 1.00 91.19 340 ASN A C 1
ATOM 2704 O O . ASN A 1 340 ? -15.134 0.063 22.808 1.00 91.19 340 ASN A O 1
ATOM 2708 N N . PHE A 1 341 ? -12.921 -0.315 22.784 1.00 91.69 341 PHE A N 1
ATOM 2709 C CA . PHE A 1 341 ? -12.667 0.130 24.158 1.00 91.69 341 PHE A CA 1
ATOM 2710 C C . PHE A 1 341 ? -11.827 1.409 24.229 1.00 91.69 341 PHE A C 1
ATOM 2712 O O . PHE A 1 341 ? -11.582 1.905 25.323 1.00 91.69 341 PHE A O 1
ATOM 2719 N N . GLY A 1 342 ? -11.388 1.974 23.102 1.00 90.38 342 GLY A N 1
ATOM 2720 C CA . GLY A 1 342 ? -10.461 3.108 23.064 1.00 90.38 342 GLY A CA 1
ATOM 2721 C C . GLY A 1 342 ? -10.953 4.334 23.829 1.00 90.38 342 GLY A C 1
ATOM 2722 O O . GLY A 1 342 ? -10.210 4.902 24.626 1.00 90.38 342 GLY A O 1
ATOM 2723 N N . THR A 1 343 ? -12.220 4.718 23.659 1.00 92.38 343 THR A N 1
ATOM 2724 C CA . THR A 1 343 ? -12.824 5.822 24.430 1.00 92.38 343 THR A CA 1
ATOM 2725 C C . THR A 1 343 ? -12.920 5.498 25.922 1.00 92.38 343 THR A C 1
ATOM 2727 O O . THR A 1 343 ? -12.611 6.359 26.736 1.00 92.38 343 THR A O 1
ATOM 2730 N N . LEU A 1 344 ? -13.246 4.255 26.294 1.00 91.75 344 LEU A N 1
ATOM 2731 C CA . LEU A 1 344 ? -13.285 3.809 27.694 1.00 91.75 344 LEU A CA 1
ATOM 2732 C C . LEU A 1 344 ? -11.889 3.803 28.340 1.00 91.75 344 LEU A C 1
ATOM 2734 O O . LEU A 1 344 ? -11.753 4.104 29.521 1.00 91.75 344 LEU A O 1
ATOM 2738 N N . ILE A 1 345 ? -10.842 3.468 27.579 1.00 92.19 345 ILE A N 1
ATOM 2739 C CA . ILE A 1 345 ? -9.448 3.523 28.045 1.00 92.19 345 ILE A CA 1
ATOM 2740 C C . ILE A 1 345 ? -9.046 4.976 28.320 1.00 92.19 345 ILE A C 1
ATOM 2742 O O . ILE A 1 345 ? -8.472 5.261 29.369 1.00 92.19 345 ILE A O 1
ATOM 2746 N N . ILE A 1 346 ? -9.368 5.894 27.402 1.00 92.94 346 ILE A N 1
ATOM 2747 C CA . ILE A 1 346 ? -9.064 7.323 27.560 1.00 92.94 346 ILE A CA 1
ATOM 2748 C C . ILE A 1 346 ? -9.863 7.930 28.720 1.00 92.94 346 ILE A C 1
ATOM 2750 O O . ILE A 1 346 ? -9.294 8.667 29.522 1.00 92.94 346 ILE A O 1
ATOM 2754 N N . GLU A 1 347 ? -11.146 7.596 28.860 1.00 91.31 347 GLU A N 1
ATOM 2755 C CA . GLU A 1 347 ? -11.956 7.997 30.017 1.00 91.31 347 GLU A CA 1
ATOM 2756 C C . GLU A 1 347 ? -11.352 7.470 31.326 1.00 91.31 347 GLU A C 1
ATOM 2758 O O . GLU A 1 347 ? -11.247 8.204 32.308 1.00 91.31 347 GLU A O 1
ATOM 2763 N N . GLY A 1 348 ? -10.836 6.238 31.309 1.00 88.81 348 GLY A N 1
ATOM 2764 C CA . GLY A 1 348 ? -10.087 5.636 32.410 1.00 88.81 348 GLY A CA 1
ATOM 2765 C C . GLY A 1 348 ? -8.820 6.400 32.818 1.00 88.81 348 GLY A C 1
ATOM 2766 O O . GLY A 1 348 ? -8.305 6.183 33.914 1.00 88.81 348 GLY A O 1
ATOM 2767 N N . PHE A 1 349 ? -8.323 7.324 31.988 1.00 91.25 349 PHE A N 1
ATOM 2768 C CA . PHE A 1 349 ? -7.252 8.248 32.363 1.00 91.25 349 PHE A CA 1
ATOM 2769 C C . PHE A 1 349 ? -7.755 9.460 33.157 1.00 91.25 349 PHE A C 1
ATOM 2771 O O . PHE A 1 349 ? -6.946 10.317 33.475 1.00 91.25 349 PHE A O 1
ATOM 2778 N N . GLY A 1 350 ? -9.045 9.568 33.483 1.00 86.88 350 GLY A N 1
ATOM 2779 C CA . GLY A 1 350 ? -9.598 10.663 34.289 1.00 86.88 350 GLY A CA 1
ATOM 2780 C C . GLY A 1 350 ? -10.110 11.865 33.487 1.00 86.88 350 GLY A C 1
ATOM 2781 O O . GLY A 1 350 ? -10.405 12.908 34.070 1.00 86.88 350 GLY A O 1
ATOM 2782 N N . PHE A 1 351 ? -10.231 11.746 32.162 1.00 90.25 351 PHE A N 1
ATOM 2783 C CA . PHE A 1 351 ? -10.886 12.760 31.331 1.00 90.25 351 PHE A CA 1
ATOM 2784 C C . PHE A 1 351 ? -12.412 12.611 31.390 1.00 90.25 351 PHE A C 1
ATOM 2786 O O . PHE A 1 351 ? -12.935 11.504 31.478 1.00 90.25 351 PHE A O 1
ATOM 2793 N N . ASN A 1 352 ? -13.144 13.726 31.308 1.00 91.94 352 ASN A N 1
ATOM 2794 C CA . ASN A 1 352 ? -14.603 13.674 31.176 1.00 91.94 352 ASN A CA 1
ATOM 2795 C C . ASN A 1 352 ? -15.019 13.171 29.779 1.00 91.94 352 ASN A C 1
ATOM 2797 O O . ASN A 1 352 ? -14.232 13.220 28.836 1.00 91.94 352 ASN A O 1
ATOM 2801 N N . THR A 1 353 ? -16.273 12.743 29.628 1.00 90.06 353 THR A N 1
ATOM 2802 C CA . THR A 1 353 ? -16.813 12.148 28.390 1.00 90.06 353 THR A CA 1
ATOM 2803 C C . THR A 1 353 ? -16.600 13.009 27.139 1.00 90.06 353 THR A C 1
ATOM 2805 O O . THR A 1 353 ? -16.143 12.510 26.110 1.00 90.06 353 THR A O 1
ATOM 2808 N N . LEU A 1 354 ? -16.859 14.318 27.219 1.00 91.94 354 LEU A N 1
ATOM 2809 C CA . LEU A 1 354 ? -16.679 15.238 26.090 1.00 91.94 354 LEU A CA 1
ATOM 2810 C C . LEU A 1 354 ? -15.202 15.389 25.697 1.00 91.94 354 LEU A C 1
ATOM 2812 O O . LEU A 1 354 ? -14.863 15.345 24.515 1.00 91.94 354 LEU A O 1
ATOM 2816 N N . VAL A 1 355 ? -14.309 15.546 26.675 1.00 91.94 355 VAL A N 1
ATOM 2817 C CA . VAL A 1 355 ? -12.865 15.652 26.434 1.00 91.94 355 VAL A CA 1
ATOM 2818 C C . VAL A 1 355 ? -12.331 14.336 25.876 1.00 91.94 355 VAL A C 1
ATOM 2820 O O . VAL A 1 355 ? -11.578 14.361 24.908 1.00 91.94 355 VAL A O 1
ATOM 2823 N N . THR A 1 356 ? -12.773 13.197 26.406 1.00 93.00 356 THR A N 1
ATOM 2824 C CA . THR A 1 356 ? -12.449 11.857 25.900 1.00 93.00 356 THR A CA 1
ATOM 2825 C C . THR A 1 356 ? -12.793 11.704 24.418 1.00 93.00 356 THR A C 1
ATOM 2827 O O . THR A 1 356 ? -11.966 11.204 23.654 1.00 93.00 356 THR A O 1
ATOM 2830 N N . ALA A 1 357 ? -13.965 12.179 23.980 1.00 91.81 357 ALA A N 1
ATOM 2831 C CA . ALA A 1 357 ? -14.329 12.173 22.562 1.00 91.81 357 ALA A CA 1
ATOM 2832 C C . ALA A 1 357 ? -13.367 13.036 21.721 1.00 91.81 357 ALA A C 1
ATOM 2834 O O . ALA A 1 357 ? -12.884 12.595 20.676 1.00 91.81 357 ALA A O 1
ATOM 2835 N N . LEU A 1 358 ? -13.014 14.230 22.212 1.00 92.88 358 LEU A N 1
ATOM 2836 C CA . LEU A 1 358 ? -12.098 15.150 21.532 1.00 92.88 358 LEU A CA 1
ATOM 2837 C C . LEU A 1 358 ? -10.658 14.609 21.442 1.00 92.88 358 LEU A C 1
ATOM 2839 O O . LEU A 1 358 ? -9.965 14.867 20.458 1.00 92.88 358 LEU A O 1
ATOM 2843 N N . MET A 1 359 ? -10.210 13.819 22.423 1.00 93.44 359 MET A N 1
ATOM 2844 C CA . MET A 1 359 ? -8.878 13.191 22.425 1.00 93.44 359 MET A CA 1
ATOM 2845 C C . MET A 1 359 ? -8.693 12.139 21.319 1.00 93.44 359 MET A C 1
ATOM 2847 O O . MET A 1 359 ? -7.573 11.714 21.051 1.00 93.44 359 MET A O 1
ATOM 2851 N N . GLN A 1 360 ? -9.750 11.759 20.600 1.00 92.38 360 GLN A N 1
ATOM 2852 C CA . GLN A 1 360 ? -9.611 10.939 19.394 1.00 92.38 360 GLN A CA 1
ATOM 2853 C C . GLN A 1 360 ? -9.097 11.748 18.189 1.00 92.38 360 GLN A C 1
ATOM 2855 O O . GLN A 1 360 ? -8.519 11.174 17.266 1.00 92.38 360 GLN A O 1
ATOM 2860 N N . VAL A 1 361 ? -9.219 13.084 18.200 1.00 94.56 361 VAL A N 1
ATOM 2861 C CA . VAL A 1 361 ? -8.740 13.944 17.102 1.00 94.56 361 VAL A CA 1
ATOM 2862 C C . VAL A 1 361 ? -7.222 13.846 16.915 1.00 94.56 361 VAL A C 1
ATOM 2864 O O . VAL A 1 361 ? -6.793 13.510 15.807 1.00 94.56 361 VAL A O 1
ATOM 2867 N N . PRO A 1 362 ? -6.379 14.059 17.949 1.00 95.00 362 PRO A N 1
ATOM 2868 C CA . PRO A 1 362 ? -4.935 13.903 17.794 1.00 95.00 362 PRO A CA 1
ATOM 2869 C C . PRO A 1 362 ? -4.534 12.469 17.431 1.00 95.00 362 PRO A C 1
ATOM 2871 O O . PRO A 1 362 ? -3.605 12.281 16.646 1.00 95.00 362 PRO A O 1
ATOM 2874 N N . TYR A 1 363 ? -5.256 11.466 17.946 1.00 94.00 363 TYR A N 1
ATOM 2875 C CA . TYR A 1 363 ? -5.022 10.062 17.609 1.00 94.00 363 TYR A CA 1
ATOM 2876 C C . TYR A 1 363 ? -5.212 9.798 16.110 1.00 94.00 363 TYR A C 1
ATOM 2878 O O . TYR A 1 363 ? -4.311 9.279 15.448 1.00 94.00 363 TYR A O 1
ATOM 2886 N N . GLY A 1 364 ? -6.345 10.233 15.554 1.00 93.75 364 GLY A N 1
ATOM 2887 C CA . GLY A 1 364 ? -6.641 10.110 14.130 1.00 93.75 364 GLY A CA 1
ATOM 2888 C C . GLY A 1 364 ? -5.639 10.847 13.237 1.00 93.75 364 GLY A C 1
ATOM 2889 O O . GLY A 1 364 ? -5.157 10.293 12.245 1.00 93.75 364 GLY A O 1
ATOM 2890 N N . VAL A 1 365 ? -5.239 12.066 13.614 1.00 95.06 365 VAL A N 1
ATOM 2891 C CA . VAL A 1 365 ? -4.219 12.833 12.876 1.00 95.06 365 VAL A CA 1
ATOM 2892 C C . VAL A 1 365 ? -2.867 12.115 12.884 1.00 95.06 365 VAL A C 1
ATOM 2894 O O . VAL A 1 365 ? -2.227 12.005 11.836 1.00 95.06 365 VAL A O 1
ATOM 2897 N N . LEU A 1 366 ? -2.439 11.575 14.029 1.00 95.50 366 LEU A N 1
ATOM 2898 C CA . LEU A 1 366 ? -1.186 10.826 14.124 1.00 95.50 366 LEU A CA 1
ATOM 2899 C C . LEU A 1 366 ? -1.214 9.562 13.256 1.00 95.50 366 LEU A C 1
ATOM 2901 O O . LEU A 1 366 ? -0.214 9.247 12.609 1.00 95.50 366 LEU A O 1
ATOM 2905 N N . ILE A 1 367 ? -2.351 8.864 13.195 1.00 94.56 367 ILE A N 1
ATOM 2906 C CA . ILE A 1 367 ? -2.547 7.708 12.311 1.00 94.56 367 ILE A CA 1
ATOM 2907 C C . ILE A 1 367 ? -2.393 8.119 10.845 1.00 94.56 367 ILE A C 1
ATOM 2909 O O . ILE A 1 367 ? -1.621 7.493 10.116 1.00 94.56 367 ILE A O 1
ATOM 2913 N N . ALA A 1 368 ? -3.058 9.197 10.418 1.00 94.81 368 ALA A N 1
ATOM 2914 C CA . ALA A 1 368 ? -2.965 9.695 9.046 1.00 94.81 368 ALA A CA 1
ATOM 2915 C C . ALA A 1 368 ? -1.518 10.066 8.670 1.00 94.81 368 ALA A C 1
ATOM 2917 O O . ALA A 1 368 ? -1.004 9.626 7.640 1.00 94.81 368 ALA A O 1
ATOM 2918 N N . LEU A 1 369 ? -0.820 10.806 9.539 1.00 95.25 369 LEU A N 1
ATOM 2919 C CA . LEU A 1 369 ? 0.589 11.162 9.339 1.00 95.25 369 LEU A CA 1
ATOM 2920 C C . LEU A 1 369 ? 1.504 9.930 9.326 1.00 95.25 369 LEU A C 1
ATOM 2922 O O . LEU A 1 369 ? 2.452 9.868 8.539 1.00 95.25 369 LEU A O 1
ATOM 2926 N N . SER A 1 370 ? 1.217 8.927 10.156 1.00 94.81 370 SER A N 1
ATOM 2927 C CA . SER A 1 370 ? 1.974 7.673 10.194 1.00 94.81 370 SER A CA 1
ATOM 2928 C C . SER A 1 370 ? 1.817 6.883 8.896 1.00 94.81 370 SER A C 1
ATOM 2930 O O . SER A 1 370 ? 2.809 6.406 8.353 1.00 94.81 370 SER A O 1
ATOM 2932 N N . ILE A 1 371 ? 0.601 6.791 8.350 1.00 92.75 371 ILE A N 1
ATOM 2933 C CA . ILE A 1 371 ? 0.345 6.116 7.069 1.00 92.75 371 ILE A CA 1
ATOM 2934 C C . ILE A 1 371 ? 1.066 6.843 5.928 1.00 92.75 371 ILE A C 1
ATOM 2936 O O . ILE A 1 371 ? 1.815 6.213 5.179 1.00 92.75 371 ILE A O 1
ATOM 2940 N N . LEU A 1 372 ? 0.901 8.167 5.823 1.00 92.62 372 LEU A N 1
ATOM 2941 C CA . LEU A 1 372 ? 1.535 8.967 4.769 1.00 92.62 372 LEU A CA 1
ATOM 2942 C C . LEU A 1 372 ? 3.063 8.897 4.835 1.00 92.62 372 LEU A C 1
ATOM 2944 O O . LEU A 1 372 ? 3.713 8.670 3.813 1.00 92.62 372 LEU A O 1
ATOM 2948 N N . SER A 1 373 ? 3.638 9.046 6.032 1.00 93.62 373 SER A N 1
ATOM 2949 C CA . SER A 1 373 ? 5.087 8.944 6.225 1.00 93.62 373 SER A CA 1
ATOM 2950 C C . SER A 1 373 ? 5.603 7.545 5.895 1.00 93.62 373 SER A C 1
ATOM 2952 O O . SER A 1 373 ? 6.612 7.429 5.208 1.00 93.62 373 SER A O 1
ATOM 2954 N N . CYS A 1 374 ? 4.894 6.486 6.291 1.00 91.06 374 CYS A N 1
ATOM 2955 C CA . CYS A 1 374 ? 5.297 5.111 6.007 1.00 91.06 374 CYS A CA 1
ATOM 2956 C C . CYS A 1 374 ? 5.329 4.831 4.503 1.00 91.06 374 CYS A C 1
ATOM 2958 O O . CYS A 1 374 ? 6.322 4.315 3.990 1.00 91.06 374 CYS A O 1
ATOM 2960 N N . VAL A 1 375 ? 4.277 5.222 3.776 1.00 87.12 375 VAL A N 1
ATOM 2961 C CA . VAL A 1 375 ? 4.185 5.024 2.323 1.00 87.12 375 VAL A CA 1
ATOM 2962 C C . VAL A 1 375 ? 5.256 5.837 1.593 1.00 87.12 375 VAL A C 1
ATOM 2964 O O . VAL A 1 375 ? 5.976 5.279 0.763 1.00 87.12 375 VAL A O 1
ATOM 2967 N N . TYR A 1 376 ? 5.406 7.122 1.934 1.00 88.31 376 TYR A N 1
ATOM 2968 C CA . TYR A 1 376 ? 6.392 8.012 1.318 1.00 88.31 376 TYR A CA 1
ATOM 2969 C C . TYR A 1 376 ? 7.831 7.549 1.573 1.00 88.31 376 TYR A C 1
ATOM 2971 O O . TYR A 1 376 ? 8.618 7.414 0.636 1.00 88.31 376 TYR A O 1
ATOM 2979 N N . LEU A 1 377 ? 8.180 7.261 2.830 1.00 89.25 377 LEU A N 1
ATOM 2980 C CA . LEU A 1 377 ? 9.527 6.824 3.189 1.00 89.25 377 LEU A CA 1
ATOM 2981 C C . LEU A 1 377 ? 9.831 5.443 2.603 1.00 89.25 377 LEU A C 1
ATOM 2983 O O . LEU A 1 377 ? 10.926 5.242 2.079 1.00 89.25 377 LEU A O 1
ATOM 2987 N N . ASN A 1 378 ? 8.878 4.505 2.627 1.00 85.81 378 ASN A N 1
ATOM 2988 C CA . ASN A 1 378 ? 9.077 3.199 2.009 1.00 85.81 378 ASN A CA 1
ATOM 2989 C C . ASN A 1 378 ? 9.389 3.330 0.513 1.00 85.81 378 ASN A C 1
ATOM 2991 O O . ASN A 1 378 ? 10.331 2.687 0.054 1.00 85.81 378 ASN A O 1
ATOM 2995 N N . ASP A 1 379 ? 8.642 4.151 -0.231 1.00 81.44 379 ASP A N 1
ATOM 2996 C CA . ASP A 1 379 ? 8.883 4.372 -1.663 1.00 81.44 379 ASP A CA 1
ATOM 2997 C C . ASP A 1 379 ? 10.235 5.060 -1.912 1.00 81.44 379 ASP A C 1
ATOM 2999 O O . ASP A 1 379 ? 11.076 4.539 -2.648 1.00 81.44 379 ASP A O 1
ATOM 3003 N N . HIS A 1 380 ? 10.513 6.149 -1.191 1.00 82.06 380 HIS A N 1
ATOM 3004 C CA . HIS A 1 380 ? 11.768 6.894 -1.290 1.00 82.06 380 HIS A CA 1
ATOM 3005 C C . HIS A 1 380 ? 13.003 6.016 -1.015 1.00 82.06 380 HIS A C 1
ATOM 3007 O O . HIS A 1 380 ? 13.960 6.010 -1.793 1.00 82.06 380 HIS A O 1
ATOM 3013 N N . PHE A 1 381 ? 12.996 5.227 0.065 1.00 80.06 381 PHE A N 1
ATOM 3014 C CA . PHE A 1 381 ? 14.110 4.331 0.389 1.00 80.06 381 PHE A CA 1
ATOM 3015 C C . PHE A 1 381 ? 14.161 3.093 -0.511 1.00 80.06 381 PHE A C 1
ATOM 3017 O O . PHE A 1 381 ? 15.256 2.601 -0.786 1.00 80.06 381 PHE A O 1
ATOM 3024 N N . CYS A 1 382 ? 13.019 2.603 -1.002 1.00 74.50 382 CYS A N 1
ATOM 3025 C CA . CYS A 1 382 ? 12.985 1.522 -1.986 1.00 74.50 382 CYS A CA 1
ATOM 3026 C C . CYS A 1 382 ? 13.693 1.936 -3.283 1.00 74.50 382 CYS A C 1
ATOM 3028 O O . CYS A 1 382 ? 14.447 1.134 -3.842 1.00 74.50 382 CYS A O 1
ATOM 3030 N N . ILE A 1 383 ? 13.482 3.179 -3.733 1.00 70.69 383 ILE A N 1
ATOM 3031 C CA . ILE A 1 383 ? 14.152 3.762 -4.901 1.00 70.69 383 ILE A CA 1
ATOM 3032 C C . ILE A 1 383 ? 15.638 3.984 -4.596 1.00 70.69 383 ILE A C 1
ATOM 3034 O O . ILE A 1 383 ? 16.492 3.445 -5.295 1.00 70.69 383 ILE A O 1
ATOM 3038 N N . ARG A 1 384 ? 15.963 4.694 -3.506 1.00 69.19 384 ARG A N 1
ATOM 3039 C CA . ARG A 1 384 ? 17.346 5.081 -3.173 1.00 69.19 384 ARG A CA 1
ATOM 3040 C C . ARG A 1 384 ? 18.282 3.899 -2.915 1.00 69.19 384 ARG A C 1
ATOM 3042 O O . ARG A 1 384 ? 19.432 3.930 -3.332 1.00 69.19 384 ARG A O 1
ATOM 3049 N N . LEU A 1 385 ? 17.828 2.879 -2.186 1.00 67.88 385 LEU A N 1
ATOM 3050 C CA . LEU A 1 385 ? 18.672 1.738 -1.797 1.00 67.88 385 LEU A CA 1
ATOM 3051 C C . LEU A 1 385 ? 18.688 0.616 -2.839 1.00 67.88 385 LEU A C 1
ATOM 3053 O O . LEU A 1 385 ? 19.304 -0.423 -2.604 1.00 67.88 385 LEU A O 1
ATOM 3057 N N . ASN A 1 386 ? 17.941 0.784 -3.929 1.00 61.84 386 ASN A N 1
ATOM 3058 C CA . ASN A 1 386 ? 17.633 -0.244 -4.910 1.00 61.84 386 ASN A CA 1
ATOM 3059 C C . ASN A 1 386 ? 17.288 -1.629 -4.294 1.00 61.84 386 ASN A C 1
ATOM 3061 O O . ASN A 1 386 ? 17.635 -2.674 -4.840 1.00 61.84 386 ASN A O 1
ATOM 3065 N N . LYS A 1 387 ? 16.601 -1.670 -3.136 1.00 68.38 387 LYS A N 1
ATOM 3066 C CA . LYS A 1 387 ? 16.215 -2.912 -2.417 1.00 68.38 387 LYS A CA 1
ATOM 3067 C C . LYS A 1 387 ? 14.779 -2.855 -1.892 1.00 68.38 387 LYS A C 1
ATOM 3069 O O . LYS A 1 387 ? 14.260 -1.780 -1.618 1.00 68.38 387 LYS A O 1
ATOM 3074 N N . ASN A 1 388 ? 14.087 -4.001 -1.819 1.00 73.19 388 ASN A N 1
ATOM 3075 C CA . ASN A 1 388 ? 12.719 -4.041 -1.282 1.00 73.19 388 ASN A CA 1
ATOM 3076 C C . ASN A 1 388 ? 12.760 -3.825 0.241 1.00 73.19 388 ASN A C 1
ATOM 3078 O O . ASN A 1 388 ? 13.252 -4.674 0.997 1.00 73.19 388 ASN A O 1
ATOM 3082 N N . THR A 1 389 ? 12.251 -2.673 0.666 1.00 82.25 389 THR A N 1
ATOM 3083 C CA . THR A 1 389 ? 12.285 -2.164 2.041 1.00 82.25 389 THR A CA 1
ATOM 3084 C C . THR A 1 389 ? 10.998 -2.435 2.826 1.00 82.25 389 THR A C 1
ATOM 3086 O O . THR A 1 389 ? 10.999 -2.238 4.038 1.00 82.25 389 THR A O 1
ATOM 3089 N N . ARG A 1 390 ? 9.936 -2.972 2.200 1.00 85.75 390 ARG A N 1
ATOM 3090 C CA . ARG A 1 390 ? 8.591 -3.097 2.806 1.00 85.75 390 ARG A CA 1
ATOM 3091 C C . ARG A 1 390 ? 8.585 -3.792 4.171 1.00 85.75 390 ARG A C 1
ATOM 3093 O O . ARG A 1 390 ? 8.057 -3.239 5.127 1.00 85.75 390 ARG A O 1
ATOM 3100 N N . CYS A 1 391 ? 9.216 -4.966 4.296 1.00 88.94 391 CYS A N 1
ATOM 3101 C CA . CYS A 1 391 ? 9.287 -5.684 5.581 1.00 88.94 391 CYS A CA 1
ATOM 3102 C C . CYS A 1 391 ? 10.002 -4.873 6.672 1.00 88.94 391 CYS A C 1
ATOM 3104 O O . CYS A 1 391 ? 9.615 -4.949 7.830 1.00 88.94 391 CYS A O 1
ATOM 3106 N N . TRP A 1 392 ? 11.033 -4.099 6.320 1.00 90.56 392 TRP A N 1
ATOM 3107 C CA . TRP A 1 392 ? 11.753 -3.275 7.294 1.00 90.56 392 TRP A CA 1
ATOM 3108 C C . TRP A 1 392 ? 10.906 -2.106 7.782 1.00 90.56 392 TRP A C 1
ATOM 3110 O O . TRP A 1 392 ? 10.912 -1.819 8.973 1.00 90.56 392 TRP A O 1
ATOM 3120 N N . PHE A 1 393 ? 10.141 -1.477 6.889 1.00 91.44 393 PHE A N 1
ATOM 3121 C CA . PHE A 1 393 ? 9.209 -0.419 7.275 1.00 91.44 393 PHE A CA 1
ATOM 3122 C C . PHE A 1 393 ? 8.045 -0.945 8.117 1.00 91.44 393 PHE A C 1
ATOM 3124 O O . PHE A 1 393 ? 7.665 -0.282 9.075 1.00 91.44 393 PHE A O 1
ATOM 3131 N N . ILE A 1 394 ? 7.542 -2.154 7.841 1.00 92.25 394 ILE A N 1
ATOM 3132 C CA . ILE A 1 394 ? 6.570 -2.821 8.723 1.00 92.25 394 ILE A CA 1
ATOM 3133 C C . ILE A 1 394 ? 7.148 -2.949 10.136 1.00 92.25 394 ILE A C 1
ATOM 3135 O O . ILE A 1 394 ? 6.525 -2.495 11.088 1.00 92.25 394 ILE A O 1
ATOM 3139 N N . LEU A 1 395 ? 8.362 -3.494 10.277 1.00 93.94 395 LEU A N 1
ATOM 3140 C CA . LEU A 1 395 ? 9.010 -3.638 11.585 1.00 93.94 395 LEU A CA 1
ATOM 3141 C C . LEU A 1 395 ? 9.223 -2.280 12.270 1.00 93.94 395 LEU A C 1
ATOM 3143 O O . LEU A 1 395 ? 8.911 -2.141 13.447 1.00 93.94 395 LEU A O 1
ATOM 3147 N N . LEU A 1 396 ? 9.693 -1.270 11.530 1.00 94.38 396 LEU A N 1
ATOM 3148 C CA . LEU A 1 396 ? 9.922 0.081 12.045 1.00 94.38 396 LEU A CA 1
ATOM 3149 C C . LEU A 1 396 ? 8.642 0.706 12.617 1.00 94.38 396 LEU A C 1
ATOM 3151 O O . LEU A 1 396 ? 8.680 1.272 13.705 1.00 94.38 396 LEU A O 1
ATOM 3155 N N . TYR A 1 397 ? 7.516 0.583 11.909 1.00 94.12 397 TYR A N 1
ATOM 3156 C CA . TYR A 1 397 ? 6.232 1.157 12.327 1.00 94.12 397 TYR A CA 1
ATOM 3157 C C . TYR A 1 397 ? 5.485 0.302 13.360 1.00 94.12 397 TYR A C 1
ATOM 3159 O O . TYR A 1 397 ? 4.522 0.784 13.954 1.00 94.12 397 TYR A O 1
ATOM 3167 N N . LEU A 1 398 ? 5.948 -0.923 13.640 1.00 93.88 398 LEU A N 1
ATOM 3168 C CA . LEU A 1 398 ? 5.470 -1.727 14.766 1.00 93.88 398 LEU A CA 1
ATOM 3169 C C . LEU A 1 398 ? 6.115 -1.323 16.103 1.00 93.88 398 LEU A C 1
ATOM 3171 O O . LEU A 1 398 ? 5.450 -1.418 17.135 1.00 93.88 398 LEU A O 1
ATOM 3175 N N . LEU A 1 399 ? 7.358 -0.819 16.100 1.00 94.38 399 LEU A N 1
ATOM 3176 C CA . LEU A 1 399 ? 8.090 -0.452 17.325 1.00 94.38 399 LEU A CA 1
ATOM 3177 C C . LEU A 1 399 ? 7.370 0.585 18.209 1.00 94.38 399 LEU A C 1
ATOM 3179 O O . LEU A 1 399 ? 7.303 0.350 19.418 1.00 94.38 399 LEU A O 1
ATOM 3183 N N . PRO A 1 400 ? 6.791 1.685 17.675 1.00 94.62 400 PRO A N 1
ATOM 3184 C CA . PRO A 1 400 ? 6.049 2.642 18.494 1.00 94.62 400 PRO A CA 1
ATOM 3185 C C . PRO A 1 400 ? 4.904 1.996 19.274 1.00 94.62 400 PRO A C 1
ATOM 3187 O O . PRO A 1 400 ? 4.697 2.352 20.427 1.00 94.62 400 PRO A O 1
ATOM 3190 N N . ASN A 1 401 ? 4.221 0.997 18.703 1.00 92.69 401 ASN A N 1
ATOM 3191 C CA . ASN A 1 401 ? 3.095 0.335 19.368 1.00 92.69 401 ASN A CA 1
ATOM 3192 C C . ASN A 1 401 ? 3.562 -0.480 20.574 1.00 92.69 401 ASN A C 1
ATOM 3194 O O . ASN A 1 401 ? 2.924 -0.445 21.620 1.00 92.69 401 ASN A O 1
ATOM 3198 N N . ILE A 1 402 ? 4.704 -1.164 20.464 1.00 94.31 402 ILE A N 1
ATOM 3199 C CA . ILE A 1 402 ? 5.303 -1.898 21.589 1.00 94.31 402 ILE A CA 1
ATOM 3200 C C . ILE A 1 402 ? 5.656 -0.925 22.715 1.00 94.31 402 ILE A C 1
ATOM 3202 O O . ILE A 1 402 ? 5.316 -1.175 23.869 1.00 94.31 402 ILE A O 1
ATOM 3206 N N . VAL A 1 403 ? 6.282 0.207 22.375 1.00 95.25 403 VAL A N 1
ATOM 3207 C CA . VAL A 1 403 ? 6.608 1.267 23.342 1.00 95.25 403 VAL A CA 1
ATOM 3208 C C . VAL A 1 403 ? 5.338 1.852 23.966 1.00 95.25 403 VAL A C 1
ATOM 3210 O O . VAL A 1 403 ? 5.280 2.018 25.181 1.00 95.25 403 VAL A O 1
ATOM 3213 N N . GLY A 1 404 ? 4.307 2.113 23.161 1.00 94.25 404 GLY A N 1
ATOM 3214 C CA . GLY A 1 404 ? 3.024 2.651 23.607 1.00 94.25 404 GLY A CA 1
ATOM 3215 C C . GLY A 1 404 ? 2.299 1.721 24.574 1.00 94.25 404 GLY A C 1
ATOM 3216 O O . GLY A 1 404 ? 1.917 2.140 25.661 1.00 94.25 404 GLY A O 1
ATOM 3217 N N . VAL A 1 405 ? 2.179 0.434 24.242 1.00 93.62 405 VAL A N 1
ATOM 3218 C CA . VAL A 1 405 ? 1.533 -0.562 25.113 1.00 93.62 405 VAL A CA 1
ATOM 3219 C C . VAL A 1 405 ? 2.338 -0.794 26.392 1.00 93.62 405 VAL A C 1
ATOM 3221 O O . VAL A 1 405 ? 1.764 -0.867 27.480 1.00 93.62 405 VAL A O 1
ATOM 3224 N N . PHE A 1 406 ? 3.669 -0.854 26.294 1.00 93.62 406 PHE A N 1
ATOM 3225 C CA . PHE A 1 406 ? 4.534 -0.949 27.470 1.00 93.62 406 PHE A CA 1
ATOM 3226 C C . PHE A 1 406 ? 4.355 0.272 28.387 1.00 93.62 406 PHE A C 1
ATOM 3228 O O . PHE A 1 406 ? 4.196 0.129 29.599 1.00 93.62 406 PHE A O 1
ATOM 3235 N N . GLY A 1 407 ? 4.291 1.471 27.806 1.00 92.44 407 GLY A N 1
ATOM 3236 C CA . GLY A 1 407 ? 4.007 2.708 28.524 1.00 92.44 407 GLY A CA 1
ATOM 3237 C C . GLY A 1 407 ? 2.631 2.704 29.193 1.00 92.44 407 GLY A C 1
ATOM 3238 O O . GLY A 1 407 ? 2.538 2.985 30.384 1.00 92.44 407 GLY A O 1
ATOM 3239 N N . LEU A 1 408 ? 1.569 2.292 28.491 1.00 91.62 408 LEU A N 1
ATOM 3240 C CA . LEU A 1 408 ? 0.219 2.177 29.064 1.00 91.62 408 LEU A CA 1
ATOM 3241 C C . LEU A 1 408 ? 0.165 1.264 30.294 1.00 91.62 408 LEU A C 1
ATOM 3243 O O . LEU A 1 408 ? -0.633 1.498 31.204 1.00 91.62 408 LEU A O 1
ATOM 3247 N N . ARG A 1 409 ? 1.022 0.239 30.335 1.00 91.38 409 ARG A N 1
ATOM 3248 C CA . ARG A 1 409 ? 1.098 -0.699 31.455 1.00 91.38 409 ARG A CA 1
ATOM 3249 C C . ARG A 1 409 ? 1.874 -0.156 32.654 1.00 91.38 409 ARG A C 1
ATOM 3251 O O . ARG A 1 409 ? 1.472 -0.435 33.784 1.00 91.38 409 ARG A O 1
ATOM 3258 N N . TYR A 1 410 ? 2.998 0.520 32.430 1.00 91.38 410 TYR A N 1
ATOM 3259 C CA . TYR A 1 410 ? 3.950 0.853 33.499 1.00 91.38 410 TYR A CA 1
ATOM 3260 C C . TYR A 1 410 ? 3.948 2.322 33.916 1.00 91.38 410 TYR A C 1
ATOM 3262 O O . TYR A 1 410 ? 4.426 2.632 35.005 1.00 91.38 410 TYR A O 1
ATOM 3270 N N . VAL A 1 411 ? 3.413 3.224 33.092 1.00 92.50 411 VAL A N 1
ATOM 3271 C CA . VAL A 1 411 ? 3.296 4.636 33.460 1.00 92.50 411 VAL A CA 1
ATOM 3272 C C . VAL A 1 411 ? 2.264 4.780 34.590 1.00 92.50 411 VAL A C 1
ATOM 3274 O O . VAL A 1 411 ? 1.120 4.328 34.428 1.00 92.50 411 VAL A O 1
ATOM 3277 N N . PRO A 1 412 ? 2.643 5.417 35.715 1.00 89.12 412 PRO A N 1
ATOM 3278 C CA . PRO A 1 412 ? 1.763 5.642 36.857 1.00 89.12 412 PRO A CA 1
ATOM 3279 C C . PRO A 1 412 ? 0.425 6.306 36.487 1.00 89.12 412 PRO A C 1
ATOM 3281 O O . PRO A 1 412 ? 0.343 7.114 35.558 1.00 89.12 412 PRO A O 1
ATOM 3284 N N . THR A 1 413 ? -0.649 5.942 37.194 1.00 84.00 413 THR A N 1
ATOM 3285 C CA . THR A 1 413 ? -2.029 6.378 36.901 1.00 84.00 413 THR A CA 1
ATOM 3286 C C . THR A 1 413 ? -2.267 7.872 37.118 1.00 84.00 413 THR A C 1
ATOM 3288 O O . THR A 1 413 ? -3.193 8.419 36.531 1.00 84.00 413 THR A O 1
ATOM 3291 N N . ASP A 1 414 ? -1.429 8.537 37.912 1.00 85.88 414 ASP A N 1
ATOM 3292 C CA . ASP A 1 414 ? -1.413 9.988 38.140 1.00 85.88 414 ASP A CA 1
ATOM 3293 C C . ASP A 1 414 ? -0.906 10.784 36.924 1.00 85.88 414 ASP A C 1
ATOM 3295 O O . ASP A 1 414 ? -1.225 11.962 36.765 1.00 85.88 414 ASP A O 1
ATOM 3299 N N . GLN A 1 415 ? -0.155 10.152 36.016 1.00 89.88 415 GLN A N 1
ATOM 3300 C CA . GLN A 1 415 ? 0.408 10.817 34.839 1.00 89.88 415 GLN A CA 1
ATOM 3301 C C . GLN A 1 415 ? -0.507 10.701 33.611 1.00 89.88 415 GLN A C 1
ATOM 3303 O O . GLN A 1 415 ? -0.154 10.101 32.591 1.00 89.88 415 GLN A O 1
ATOM 3308 N N . HIS A 1 416 ? -1.685 11.325 33.686 1.00 89.56 416 HIS A N 1
ATOM 3309 C CA . HIS A 1 416 ? -2.733 11.253 32.655 1.00 89.56 416 HIS A CA 1
ATOM 3310 C C . HIS A 1 416 ? -2.241 11.624 31.239 1.00 89.56 416 HIS A C 1
ATOM 3312 O O . HIS A 1 416 ? -2.552 10.936 30.266 1.00 89.56 416 HIS A O 1
ATOM 3318 N N . ILE A 1 417 ? -1.407 12.665 31.115 1.00 90.38 417 ILE A N 1
ATOM 3319 C CA . ILE A 1 417 ? -0.858 13.125 29.824 1.00 90.38 417 ILE A CA 1
ATOM 3320 C C . ILE A 1 417 ? 0.126 12.103 29.237 1.00 90.38 417 ILE A C 1
ATOM 3322 O O . ILE A 1 417 ? 0.103 11.838 28.035 1.00 90.38 417 ILE A O 1
ATOM 3326 N N . ALA A 1 418 ? 0.987 11.510 30.069 1.00 92.44 418 ALA A N 1
ATOM 3327 C CA . ALA A 1 418 ? 1.962 10.524 29.610 1.00 92.44 418 ALA A CA 1
ATOM 3328 C C . ALA A 1 418 ? 1.265 9.248 29.112 1.00 92.44 418 ALA A C 1
ATOM 3330 O O . ALA A 1 418 ? 1.615 8.728 28.052 1.00 92.44 418 ALA A O 1
ATOM 3331 N N . ARG A 1 419 ? 0.220 8.790 29.816 1.00 92.00 419 ARG A N 1
ATOM 3332 C CA . ARG A 1 419 ? -0.608 7.646 29.393 1.00 92.00 419 ARG A CA 1
ATOM 3333 C C . ARG A 1 419 ? -1.344 7.917 28.082 1.00 92.00 419 ARG A C 1
ATOM 3335 O O . ARG A 1 419 ? -1.396 7.037 27.226 1.00 92.00 419 ARG A O 1
ATOM 3342 N N . LEU A 1 420 ? -1.833 9.141 27.881 1.00 93.56 420 LEU A N 1
ATOM 3343 C CA . LEU A 1 420 ? -2.453 9.546 26.620 1.00 93.56 420 LEU A CA 1
ATOM 3344 C C . LEU A 1 420 ? -1.466 9.478 25.442 1.00 93.56 420 LEU A C 1
ATOM 3346 O O . LEU A 1 420 ? -1.799 8.930 24.394 1.00 93.56 420 LEU A O 1
ATOM 3350 N N . TRP A 1 421 ? -0.227 9.948 25.618 1.00 94.94 421 TRP A N 1
ATOM 3351 C CA . TRP A 1 421 ? 0.818 9.784 24.599 1.00 94.94 421 TRP A CA 1
ATOM 3352 C C . TRP A 1 421 ? 1.152 8.315 24.331 1.00 94.94 421 TRP A C 1
ATOM 3354 O O . TRP A 1 421 ? 1.329 7.932 23.175 1.00 94.94 421 TRP A O 1
ATOM 3364 N N . CYS A 1 422 ? 1.179 7.476 25.368 1.00 94.69 422 CYS A N 1
ATOM 3365 C CA . CYS A 1 422 ? 1.366 6.034 25.214 1.00 94.69 422 CYS A CA 1
ATOM 3366 C C . CYS A 1 422 ? 0.236 5.398 24.388 1.00 94.69 422 CYS A C 1
ATOM 3368 O O . CYS A 1 422 ? 0.507 4.576 23.514 1.00 94.69 422 CYS A O 1
ATOM 3370 N N . TYR A 1 423 ? -1.012 5.831 24.597 1.00 93.88 423 TYR A N 1
ATOM 3371 C CA . TYR A 1 423 ? -2.144 5.435 23.758 1.00 93.88 423 TYR A CA 1
ATOM 3372 C C . TYR A 1 423 ? -1.964 5.902 22.308 1.00 93.88 423 TYR A C 1
ATOM 3374 O O . TYR A 1 423 ? -2.137 5.109 21.385 1.00 93.88 423 TYR A O 1
ATOM 3382 N N . TYR A 1 424 ? -1.538 7.146 22.075 1.00 95.25 424 TYR A N 1
ATOM 3383 C CA . TYR A 1 424 ? -1.313 7.644 20.715 1.00 95.25 424 TYR A CA 1
ATOM 3384 C C . TYR A 1 424 ? -0.230 6.874 19.954 1.00 95.25 424 TYR A C 1
ATOM 3386 O O . TYR A 1 424 ? -0.386 6.614 18.760 1.00 95.25 424 TYR A O 1
ATOM 3394 N N . LEU A 1 425 ? 0.817 6.413 20.640 1.00 94.94 425 LEU A N 1
ATOM 3395 C CA . LEU A 1 425 ? 1.860 5.570 20.049 1.00 94.94 425 LEU A CA 1
ATOM 3396 C C . LEU A 1 425 ? 1.359 4.202 19.549 1.00 94.94 425 LEU A C 1
ATOM 3398 O O . LEU A 1 425 ? 2.108 3.523 18.852 1.00 94.94 425 LEU A O 1
ATOM 3402 N N . THR A 1 426 ? 0.110 3.816 19.838 1.00 93.06 426 THR A N 1
ATOM 3403 C CA . THR A 1 426 ? -0.547 2.635 19.242 1.00 93.06 426 THR A CA 1
ATOM 3404 C C . THR A 1 426 ? -1.138 2.891 17.849 1.00 93.06 426 THR A C 1
ATOM 3406 O O . THR A 1 426 ? -1.569 1.963 17.176 1.00 93.06 426 THR A O 1
ATOM 3409 N N . GLY A 1 427 ? -1.207 4.146 17.398 1.00 90.38 427 GLY A N 1
ATOM 3410 C CA . GLY A 1 427 ? -1.769 4.517 16.095 1.00 90.38 427 GLY A CA 1
ATOM 3411 C C . GLY A 1 427 ? -0.947 4.070 14.870 1.00 90.38 427 GLY A C 1
ATOM 3412 O O . GLY A 1 427 ? -1.546 3.617 13.884 1.00 90.38 427 GLY A O 1
ATOM 3413 N N . PRO A 1 428 ? 0.403 4.152 14.890 1.00 93.44 428 PRO A N 1
ATOM 3414 C CA . PRO A 1 428 ? 1.270 3.759 13.776 1.00 93.44 428 PRO A CA 1
ATOM 3415 C C . PRO A 1 428 ? 1.079 2.328 13.255 1.00 93.44 428 PRO A C 1
ATOM 3417 O O . PRO A 1 428 ? 1.448 2.060 12.111 1.00 93.44 428 PRO A O 1
ATOM 3420 N N . ILE A 1 429 ? 0.463 1.424 14.026 1.00 90.50 429 ILE A N 1
ATOM 3421 C CA . ILE A 1 429 ? 0.110 0.067 13.582 1.00 90.50 429 ILE A CA 1
ATOM 3422 C C . ILE A 1 429 ? -0.657 0.033 12.252 1.00 90.50 429 ILE A C 1
ATOM 3424 O O . ILE A 1 429 ? -0.388 -0.812 11.399 1.00 90.50 429 ILE A O 1
ATOM 3428 N N . ASN A 1 430 ? -1.545 1.002 12.017 1.00 90.69 430 ASN A N 1
ATOM 3429 C CA . ASN A 1 430 ? -2.326 1.082 10.782 1.00 90.69 430 ASN A CA 1
ATOM 3430 C C . ASN A 1 430 ? -1.429 1.244 9.545 1.00 90.69 430 ASN A C 1
ATOM 3432 O O . ASN A 1 430 ? -1.726 0.712 8.477 1.00 90.69 430 ASN A O 1
ATOM 3436 N N . ALA A 1 431 ? -0.291 1.928 9.688 1.00 91.50 431 ALA A N 1
ATOM 3437 C CA . ALA A 1 431 ? 0.674 2.095 8.608 1.00 91.50 431 ALA A CA 1
ATOM 3438 C C . ALA A 1 431 ? 1.385 0.777 8.255 1.00 91.50 431 ALA A C 1
ATOM 3440 O O . ALA A 1 431 ? 1.663 0.515 7.082 1.00 91.50 431 ALA A O 1
ATOM 3441 N N . ALA A 1 432 ? 1.645 -0.075 9.253 1.00 90.75 432 ALA A N 1
ATOM 3442 C CA . ALA A 1 432 ? 2.198 -1.409 9.037 1.00 90.75 432 ALA A CA 1
ATOM 3443 C C . ALA A 1 432 ? 1.215 -2.302 8.255 1.00 90.75 432 ALA A C 1
ATOM 3445 O O . ALA A 1 432 ? 1.629 -3.006 7.331 1.00 90.75 432 ALA A O 1
ATOM 3446 N N . PHE A 1 433 ? -0.087 -2.210 8.550 1.00 89.12 433 PHE A N 1
ATOM 3447 C CA . PHE A 1 433 ? -1.126 -2.958 7.835 1.00 89.12 433 PHE A CA 1
ATOM 3448 C C . PHE A 1 433 ? -1.174 -2.630 6.338 1.00 89.12 433 PHE A C 1
ATOM 3450 O O . PHE A 1 433 ? -1.208 -3.538 5.506 1.00 89.12 433 PHE A O 1
ATOM 3457 N N . VAL A 1 434 ? -1.091 -1.343 5.975 1.00 87.69 434 VAL A N 1
ATOM 3458 C CA . VAL A 1 434 ? -1.082 -0.898 4.567 1.00 87.69 434 VAL A CA 1
ATOM 3459 C C . VAL A 1 434 ? 0.059 -1.548 3.780 1.00 87.69 434 VAL A C 1
ATOM 3461 O O . VAL A 1 434 ? -0.131 -2.009 2.651 1.00 87.69 434 VAL A O 1
ATOM 3464 N N . LEU A 1 435 ? 1.255 -1.634 4.369 1.00 86.75 435 LEU A N 1
ATOM 3465 C CA . LEU A 1 435 ? 2.384 -2.298 3.718 1.00 86.75 435 LEU A CA 1
ATOM 3466 C C . LEU A 1 435 ? 2.184 -3.812 3.590 1.00 86.75 435 LEU A C 1
ATOM 3468 O O . LEU A 1 435 ? 2.636 -4.392 2.601 1.00 86.75 435 LEU A O 1
ATOM 3472 N N . VAL A 1 436 ? 1.487 -4.456 4.530 1.00 88.00 436 VAL A N 1
ATOM 3473 C CA . VAL A 1 436 ? 1.143 -5.881 4.418 1.00 88.00 436 VAL A CA 1
ATOM 3474 C C . VAL A 1 436 ? 0.139 -6.129 3.297 1.00 88.00 436 VAL A C 1
ATOM 3476 O O . VAL A 1 436 ? 0.373 -7.031 2.493 1.00 88.00 436 VAL A O 1
ATOM 3479 N N . LEU A 1 437 ? -0.888 -5.287 3.136 1.00 82.81 437 LEU A N 1
ATOM 3480 C CA . LEU A 1 437 ? -1.787 -5.343 1.971 1.00 82.81 437 LEU A CA 1
ATOM 3481 C C . LEU A 1 437 ? -1.005 -5.248 0.646 1.00 82.81 437 LEU A C 1
ATOM 3483 O O . LEU A 1 437 ? -1.267 -5.981 -0.316 1.00 82.81 437 LEU A O 1
ATOM 3487 N N . SER A 1 438 ? 0.028 -4.398 0.603 1.00 79.88 438 SER A N 1
ATOM 3488 C CA . SER A 1 438 ? 0.941 -4.327 -0.545 1.00 79.88 438 SER A CA 1
ATOM 3489 C C . SER A 1 438 ? 1.779 -5.603 -0.726 1.00 79.88 438 SER A C 1
ATOM 3491 O O . SER A 1 438 ? 2.058 -5.998 -1.858 1.00 79.88 438 SER A O 1
ATOM 3493 N N . LEU A 1 439 ? 2.186 -6.274 0.355 1.00 82.62 439 LEU A N 1
ATOM 3494 C CA . LEU A 1 439 ? 2.931 -7.533 0.270 1.00 82.62 439 LEU A CA 1
ATOM 3495 C C . LEU A 1 439 ? 2.073 -8.681 -0.264 1.00 82.62 439 LEU A C 1
ATOM 3497 O O . LEU A 1 439 ? 2.585 -9.457 -1.071 1.00 82.62 439 LEU A O 1
ATOM 3501 N N . VAL A 1 440 ? 0.800 -8.781 0.127 1.00 81.38 440 VAL A N 1
ATOM 3502 C CA . VAL A 1 440 ? -0.106 -9.823 -0.389 1.00 81.38 440 VAL A CA 1
ATOM 3503 C C . VAL A 1 440 ? -0.242 -9.707 -1.902 1.00 81.38 440 VAL A C 1
ATOM 3505 O O . VAL A 1 440 ? -0.065 -10.683 -2.635 1.00 81.38 440 VAL A O 1
ATOM 3508 N N . THR A 1 441 ? -0.489 -8.484 -2.374 1.00 72.00 441 THR A N 1
ATOM 3509 C CA . THR A 1 441 ? -0.701 -8.191 -3.794 1.00 72.00 441 THR A CA 1
ATOM 3510 C C . THR A 1 441 ? 0.555 -8.361 -4.646 1.00 72.00 441 THR A C 1
ATOM 3512 O O . THR A 1 441 ? 0.426 -8.714 -5.818 1.00 72.00 441 THR A O 1
ATOM 3515 N N . ALA A 1 442 ? 1.745 -8.140 -4.077 1.00 72.12 442 ALA A N 1
ATOM 3516 C CA . ALA A 1 442 ? 3.023 -8.250 -4.780 1.00 72.12 442 ALA A CA 1
ATOM 3517 C C . ALA A 1 442 ? 3.630 -9.666 -4.782 1.00 72.12 442 ALA A C 1
ATOM 3519 O O . ALA A 1 442 ? 4.439 -9.965 -5.655 1.00 72.12 442 ALA A O 1
ATOM 3520 N N . ASN A 1 443 ? 3.286 -10.521 -3.811 1.00 77.69 443 ASN A N 1
ATOM 3521 C CA . ASN A 1 443 ? 3.902 -11.847 -3.644 1.00 77.69 443 ASN A CA 1
ATOM 3522 C C . ASN A 1 443 ? 2.966 -13.013 -3.991 1.00 77.69 443 ASN A C 1
ATOM 3524 O O . ASN A 1 443 ? 3.326 -14.160 -3.743 1.00 77.69 443 ASN A O 1
ATOM 3528 N N . THR A 1 444 ? 1.792 -12.736 -4.559 1.00 77.81 444 THR A N 1
ATOM 3529 C CA . THR A 1 444 ? 0.828 -13.761 -4.978 1.00 77.81 444 THR A CA 1
ATOM 3530 C C . THR A 1 444 ? 0.449 -13.524 -6.434 1.00 77.81 444 THR A C 1
ATOM 3532 O O . THR A 1 444 ? -0.059 -12.450 -6.768 1.00 77.81 444 THR A O 1
ATOM 3535 N N . ALA A 1 445 ? 0.695 -14.513 -7.294 1.00 72.94 445 ALA A N 1
ATOM 3536 C CA . ALA A 1 445 ? 0.311 -14.482 -8.706 1.00 72.94 445 ALA A CA 1
ATOM 3537 C C . ALA A 1 445 ? -0.715 -15.581 -9.019 1.00 72.94 445 ALA A C 1
ATOM 3539 O O . ALA A 1 445 ? -0.878 -16.526 -8.249 1.00 72.94 445 ALA A O 1
ATOM 3540 N N . GLY A 1 446 ? -1.423 -15.438 -10.138 1.00 71.56 446 GLY A N 1
ATOM 3541 C CA . GLY A 1 446 ? -2.612 -16.225 -10.464 1.00 71.56 446 GLY A CA 1
ATOM 3542 C C . GLY A 1 446 ? -3.882 -15.591 -9.894 1.00 71.56 446 GLY A C 1
ATOM 3543 O O . GLY A 1 446 ? -3.966 -15.316 -8.694 1.00 71.56 446 GLY A O 1
ATOM 3544 N N . HIS A 1 447 ? -4.877 -15.338 -10.745 1.00 72.19 447 HIS A N 1
ATOM 3545 C CA . HIS A 1 447 ? -6.103 -14.634 -10.351 1.00 72.19 447 HIS A CA 1
ATOM 3546 C C . HIS A 1 447 ? -6.845 -15.326 -9.193 1.00 72.19 447 HIS A C 1
ATOM 3548 O O . HIS A 1 447 ? -7.107 -14.710 -8.159 1.00 72.19 447 HIS A O 1
ATOM 3554 N N . THR A 1 448 ? -7.131 -16.627 -9.325 1.00 78.75 448 THR A N 1
ATOM 3555 C CA . THR A 1 448 ? -7.873 -17.384 -8.299 1.00 78.75 448 THR A CA 1
ATOM 3556 C C . THR A 1 448 ? -7.045 -17.538 -7.024 1.00 78.75 448 THR A C 1
ATOM 3558 O O . THR A 1 448 ? -7.581 -17.390 -5.925 1.00 78.75 448 THR A O 1
ATOM 3561 N N . LYS A 1 449 ? -5.731 -17.768 -7.156 1.00 82.69 449 LYS A N 1
ATOM 3562 C CA . LYS A 1 449 ? -4.819 -17.865 -6.008 1.00 82.69 449 LYS A CA 1
ATOM 3563 C C . LYS A 1 449 ? -4.788 -16.561 -5.210 1.00 82.69 449 LYS A C 1
ATOM 3565 O O . LYS A 1 449 ? -4.946 -16.583 -3.995 1.00 82.69 449 LYS A O 1
ATOM 3570 N N . LYS A 1 450 ? -4.672 -15.419 -5.891 1.00 78.06 450 LYS A N 1
ATOM 3571 C CA . LYS A 1 450 ? -4.662 -14.088 -5.272 1.00 78.06 450 LYS A CA 1
ATOM 3572 C C . LYS A 1 450 ? -5.961 -13.778 -4.527 1.00 78.06 450 LYS A C 1
ATOM 3574 O O . LYS A 1 450 ? -5.904 -13.288 -3.401 1.00 78.06 450 LYS A O 1
ATOM 3579 N N . VAL A 1 451 ? -7.117 -14.095 -5.118 1.00 78.19 451 VAL A N 1
ATOM 3580 C CA . VAL A 1 451 ? -8.427 -13.944 -4.455 1.00 78.19 451 VAL A CA 1
ATOM 3581 C C . VAL A 1 451 ? -8.505 -14.817 -3.200 1.00 78.19 451 VAL A C 1
ATOM 3583 O O . VAL A 1 451 ? -8.887 -14.324 -2.141 1.00 78.19 451 VAL A O 1
ATOM 3586 N N . ALA A 1 452 ? -8.083 -16.083 -3.284 1.00 84.00 452 ALA A N 1
ATOM 3587 C CA . ALA A 1 452 ? -8.074 -16.994 -2.142 1.00 84.00 452 ALA A CA 1
ATOM 3588 C C . ALA A 1 452 ? -7.134 -16.518 -1.020 1.00 84.00 452 ALA A C 1
ATOM 3590 O O . ALA A 1 452 ? -7.542 -16.456 0.138 1.00 84.00 452 ALA A O 1
ATOM 3591 N N . THR A 1 453 ? -5.904 -16.111 -1.344 1.00 86.62 453 THR A N 1
ATOM 3592 C CA . THR A 1 453 ? -4.945 -15.592 -0.357 1.00 86.62 453 THR A CA 1
ATOM 3593 C C . THR A 1 453 ? -5.455 -14.315 0.324 1.00 86.62 453 THR A C 1
ATOM 3595 O O . THR A 1 453 ? -5.347 -14.194 1.545 1.00 86.62 453 THR A O 1
ATOM 3598 N N . ASN A 1 454 ? -6.080 -13.396 -0.424 1.00 82.00 454 ASN A N 1
ATOM 3599 C CA . ASN A 1 454 ? -6.744 -12.223 0.154 1.00 82.00 454 ASN A CA 1
ATOM 3600 C C . ASN A 1 454 ? -7.883 -12.625 1.105 1.00 82.00 454 ASN A C 1
ATOM 3602 O O . ASN A 1 454 ? -7.977 -12.084 2.205 1.00 82.00 454 ASN A O 1
ATOM 3606 N N . ALA A 1 455 ? -8.725 -13.589 0.719 1.00 83.62 455 ALA A N 1
ATOM 3607 C CA . ALA A 1 455 ? -9.829 -14.060 1.555 1.00 83.62 455 ALA A CA 1
ATOM 3608 C C . ALA A 1 455 ? -9.338 -14.636 2.894 1.00 83.62 455 ALA A C 1
ATOM 3610 O O . ALA A 1 455 ? -9.921 -14.345 3.934 1.00 83.62 455 ALA A O 1
ATOM 3611 N N . PHE A 1 456 ? -8.229 -15.382 2.897 1.00 89.12 456 PHE A N 1
ATOM 3612 C CA . PHE A 1 456 ? -7.606 -15.878 4.130 1.00 89.12 456 PHE A CA 1
ATOM 3613 C C . PHE A 1 456 ? -7.076 -14.750 5.021 1.00 89.12 456 PHE A C 1
ATOM 3615 O O . PHE A 1 456 ? -7.258 -14.793 6.234 1.00 89.12 456 PHE A O 1
ATOM 3622 N N . MET A 1 457 ? -6.466 -13.709 4.455 1.00 89.06 457 MET A N 1
ATOM 3623 C CA . MET A 1 457 ? -6.051 -12.545 5.243 1.00 89.06 457 MET A CA 1
ATOM 3624 C C . MET A 1 457 ? -7.257 -11.858 5.909 1.00 89.06 457 MET A C 1
ATOM 3626 O O . MET A 1 457 ? -7.200 -11.551 7.100 1.00 89.06 457 MET A O 1
ATOM 3630 N N . PHE A 1 458 ? -8.366 -11.672 5.183 1.00 86.19 458 PHE A N 1
ATOM 3631 C CA . PHE A 1 458 ? -9.593 -11.080 5.736 1.00 86.19 458 PHE A CA 1
ATOM 3632 C C . PHE A 1 458 ? -10.324 -12.000 6.727 1.00 86.19 458 PHE A C 1
ATOM 3634 O O . PHE A 1 458 ? -10.927 -11.523 7.688 1.00 86.19 458 PHE A O 1
ATOM 3641 N N . LEU A 1 459 ? -10.224 -13.320 6.561 1.00 90.69 459 LEU A N 1
ATOM 3642 C CA . LEU A 1 459 ? -10.666 -14.285 7.568 1.00 90.69 459 LEU A CA 1
ATOM 3643 C C . LEU A 1 459 ? -9.879 -14.094 8.873 1.00 90.69 459 LEU A C 1
ATOM 3645 O O . LEU A 1 459 ? -10.471 -14.066 9.953 1.00 90.69 459 LEU A O 1
ATOM 3649 N N . GLY A 1 460 ? -8.558 -13.906 8.777 1.00 93.12 460 GLY A N 1
ATOM 3650 C CA . GLY A 1 460 ? -7.704 -13.578 9.919 1.00 93.12 460 GLY A CA 1
ATOM 3651 C C . GLY A 1 460 ? -8.082 -12.241 10.559 1.00 93.12 460 GLY A C 1
ATOM 3652 O O . GLY A 1 460 ? -8.235 -12.167 11.775 1.00 93.12 460 GLY A O 1
ATOM 3653 N N . TYR A 1 461 ? -8.327 -11.216 9.737 1.00 91.31 461 TYR A N 1
ATOM 3654 C CA . TYR A 1 461 ? -8.817 -9.901 10.164 1.00 91.31 461 TYR A CA 1
ATOM 3655 C C . TYR A 1 461 ? -10.105 -9.994 10.998 1.00 91.31 461 TYR A C 1
ATOM 3657 O O . TYR A 1 461 ? -10.165 -9.449 12.101 1.00 91.31 461 TYR A O 1
ATOM 3665 N N . CYS A 1 462 ? -11.118 -10.723 10.516 1.00 92.44 462 CYS A N 1
ATOM 3666 C CA . CYS A 1 462 ? -12.376 -10.909 11.245 1.00 92.44 462 CYS A CA 1
ATOM 3667 C C . CYS A 1 462 ? -12.159 -11.702 12.534 1.00 92.44 462 CYS A C 1
ATOM 3669 O O . CYS A 1 462 ? -12.654 -11.321 13.589 1.00 92.44 462 CYS A O 1
ATOM 3671 N N . THR A 1 463 ? -11.376 -12.781 12.461 1.00 95.19 463 THR A N 1
ATOM 3672 C CA . THR A 1 463 ? -11.075 -13.636 13.617 1.00 95.19 463 THR A CA 1
ATOM 3673 C C . THR A 1 463 ? -10.394 -12.837 14.729 1.00 95.19 463 THR A C 1
ATOM 3675 O O . THR A 1 463 ? -10.802 -12.926 15.884 1.00 95.19 463 THR A O 1
ATOM 3678 N N . GLY A 1 464 ? -9.399 -12.010 14.393 1.00 95.06 464 GLY A N 1
ATOM 3679 C CA . GLY A 1 464 ? -8.715 -11.169 15.372 1.00 95.06 464 GLY A CA 1
ATOM 3680 C C . GLY A 1 464 ? -9.650 -10.152 16.025 1.00 95.06 464 GLY A C 1
ATOM 3681 O O . GLY A 1 464 ? -9.675 -10.044 17.250 1.00 95.06 464 GLY A O 1
ATOM 3682 N N . ASN A 1 465 ? -10.488 -9.484 15.230 1.00 94.12 465 ASN A N 1
ATOM 3683 C CA . ASN A 1 465 ? -11.452 -8.509 15.738 1.00 94.12 465 ASN A CA 1
ATOM 3684 C C . ASN A 1 465 ? -12.583 -9.125 16.585 1.00 94.12 465 ASN A C 1
ATOM 3686 O O . ASN A 1 465 ? -13.116 -8.450 17.462 1.00 94.12 465 ASN A O 1
ATOM 3690 N N . ILE A 1 466 ? -12.934 -10.395 16.360 1.00 95.38 466 ILE A N 1
ATOM 3691 C CA . ILE A 1 466 ? -13.858 -11.150 17.224 1.00 95.38 466 ILE A CA 1
ATOM 3692 C C . ILE A 1 466 ? -13.195 -11.471 18.568 1.00 95.38 466 ILE A C 1
ATOM 3694 O O . ILE A 1 466 ? -13.828 -11.370 19.612 1.00 95.38 466 ILE A O 1
ATOM 3698 N N . ILE A 1 467 ? -11.916 -11.858 18.563 1.00 96.25 467 ILE A N 1
ATOM 3699 C CA . ILE A 1 467 ? -11.201 -12.266 19.780 1.00 96.25 467 ILE A CA 1
ATOM 3700 C C . ILE A 1 467 ? -10.822 -11.050 20.647 1.00 96.25 467 ILE A C 1
ATOM 3702 O O . ILE A 1 467 ? -10.957 -11.102 21.870 1.00 96.25 467 ILE A O 1
ATOM 3706 N N . GLY A 1 468 ? -10.364 -9.954 20.034 1.00 94.62 468 GLY A N 1
ATOM 3707 C CA . GLY A 1 468 ? -9.815 -8.768 20.710 1.00 94.62 468 GLY A CA 1
ATOM 3708 C C . GLY A 1 468 ? -10.640 -8.230 21.892 1.00 94.62 468 GLY A C 1
ATOM 3709 O O . GLY A 1 468 ? -10.108 -8.140 23.003 1.00 94.62 468 GLY A O 1
ATOM 3710 N N . PRO A 1 469 ? -11.941 -7.930 21.709 1.00 94.12 469 PRO A N 1
ATOM 3711 C CA . PRO A 1 469 ? -12.826 -7.407 22.754 1.00 94.12 469 PRO A CA 1
ATOM 3712 C C . PRO A 1 469 ? -12.920 -8.254 24.032 1.00 94.12 469 PRO A C 1
ATOM 3714 O O . PRO A 1 469 ? -13.284 -7.730 25.084 1.00 94.12 469 PRO A O 1
ATOM 3717 N N . PHE A 1 470 ? -12.613 -9.554 23.978 1.00 94.50 470 PHE A N 1
ATOM 3718 C CA . PHE A 1 470 ? -12.699 -10.448 25.141 1.00 94.50 470 PHE A CA 1
ATOM 3719 C C . PHE A 1 470 ? -11.497 -10.350 26.086 1.00 94.50 470 PHE A C 1
ATOM 3721 O O . PHE A 1 470 ? -11.570 -10.828 27.221 1.00 94.50 470 PHE A O 1
ATOM 3728 N N . PHE A 1 471 ? -10.406 -9.704 25.665 1.00 94.50 471 PHE A N 1
ATOM 3729 C CA . PHE A 1 471 ? -9.286 -9.401 26.557 1.00 94.50 471 PHE A CA 1
ATOM 3730 C C . PHE A 1 471 ? -9.553 -8.176 27.449 1.00 94.50 471 PHE A C 1
ATOM 3732 O O . PHE A 1 471 ? -8.903 -8.020 28.482 1.00 94.50 471 PHE A O 1
ATOM 3739 N N . PHE A 1 472 ? -10.534 -7.340 27.098 1.00 92.19 472 PHE A N 1
ATOM 3740 C CA . PHE A 1 472 ? -10.907 -6.129 27.833 1.00 92.19 472 PHE A CA 1
ATOM 3741 C C . PHE A 1 472 ? -12.063 -6.419 28.784 1.00 92.19 472 PHE A C 1
ATOM 3743 O O . PHE A 1 472 ? -13.232 -6.158 28.501 1.00 92.19 472 PHE A O 1
ATOM 3750 N N . LYS A 1 473 ? -11.731 -7.018 29.926 1.00 89.75 473 LYS A N 1
ATOM 3751 C CA . LYS A 1 473 ? -12.739 -7.451 30.888 1.00 89.75 473 LYS A CA 1
ATOM 3752 C C . LYS A 1 473 ? -13.214 -6.313 31.793 1.00 89.75 473 LYS A C 1
ATOM 3754 O O . LYS A 1 473 ? -12.422 -5.486 32.243 1.00 89.75 473 LYS A O 1
ATOM 3759 N N . THR A 1 474 ? -14.509 -6.321 32.104 1.00 85.88 474 THR A N 1
ATOM 3760 C CA . THR A 1 474 ? -15.157 -5.324 32.971 1.00 85.88 474 THR A CA 1
ATOM 3761 C C . THR A 1 474 ? -14.597 -5.327 34.405 1.00 85.88 474 THR A C 1
ATOM 3763 O O . THR A 1 474 ? -14.512 -4.272 35.018 1.00 85.88 474 THR A O 1
ATOM 3766 N N . ASP A 1 475 ? -14.145 -6.473 34.927 1.00 86.81 475 ASP A N 1
ATOM 3767 C CA . ASP A 1 475 ? -13.529 -6.609 36.264 1.00 86.81 475 ASP A CA 1
ATOM 3768 C C . ASP A 1 475 ? -12.134 -5.969 36.374 1.00 86.81 475 ASP A C 1
ATOM 3770 O O . ASP A 1 475 ? -11.630 -5.773 37.476 1.00 86.81 475 ASP A O 1
ATOM 3774 N N . GLN A 1 476 ? -11.509 -5.635 35.244 1.00 88.38 476 GLN A N 1
ATOM 3775 C CA . GLN A 1 476 ? -10.180 -5.021 35.181 1.00 88.38 476 GLN A CA 1
ATOM 3776 C C . GLN A 1 476 ? -10.231 -3.523 34.863 1.00 88.38 476 GLN A C 1
ATOM 3778 O O . GLN A 1 476 ? -9.195 -2.917 34.586 1.00 88.38 476 GLN A O 1
ATOM 3783 N N . GLN A 1 477 ? -11.420 -2.920 34.865 1.00 83.50 477 GLN A N 1
ATOM 3784 C CA . GLN A 1 477 ? -11.574 -1.484 34.667 1.00 83.50 477 GLN A CA 1
ATOM 3785 C C . GLN A 1 477 ? -10.898 -0.690 35.798 1.00 83.50 477 GLN A C 1
ATOM 3787 O O . GLN A 1 477 ? -10.970 -1.109 36.953 1.00 83.50 477 GLN A O 1
ATOM 3792 N N . PRO A 1 478 ? -10.272 0.467 35.508 1.00 82.00 478 PRO A N 1
ATOM 3793 C CA . PRO A 1 478 ? -10.086 1.100 34.193 1.00 82.00 478 PRO A CA 1
ATOM 3794 C C . PRO A 1 478 ? -8.785 0.694 33.467 1.00 82.00 478 PRO A C 1
ATOM 3796 O O . PRO A 1 478 ? -8.532 1.151 32.355 1.00 82.00 478 PRO A O 1
ATOM 3799 N N . GLU A 1 479 ? -7.927 -0.127 34.078 1.00 83.38 479 GLU A N 1
ATOM 3800 C CA . GLU A 1 479 ? -6.577 -0.401 33.561 1.00 83.38 479 GLU A CA 1
ATOM 3801 C C . GLU A 1 479 ? -6.526 -1.450 32.440 1.00 83.38 479 GLU A C 1
ATOM 3803 O O . GLU A 1 479 ? -5.606 -1.424 31.624 1.00 83.38 479 GLU A O 1
ATOM 3808 N N . TYR A 1 480 ? -7.492 -2.373 32.400 1.00 91.00 480 TYR A N 1
ATOM 3809 C CA . TYR A 1 480 ? -7.597 -3.464 31.424 1.00 91.00 480 TYR A CA 1
ATOM 3810 C C . TYR A 1 480 ? -6.288 -4.253 31.241 1.00 91.00 480 TYR A C 1
ATOM 3812 O O . TYR A 1 480 ? -5.796 -4.440 30.125 1.00 91.00 480 TYR A O 1
ATOM 3820 N N . LEU A 1 481 ? -5.713 -4.736 32.348 1.00 91.12 481 LEU A N 1
ATOM 3821 C CA . LEU A 1 481 ? -4.398 -5.391 32.373 1.00 91.12 481 LEU A CA 1
ATOM 3822 C C . LEU A 1 481 ? -4.251 -6.532 31.355 1.00 91.12 481 LEU A C 1
ATOM 3824 O O . LEU A 1 481 ? -3.222 -6.626 30.685 1.00 91.12 481 LEU A O 1
ATOM 3828 N N . LEU A 1 482 ? -5.261 -7.396 31.224 1.00 93.56 482 LEU A N 1
ATOM 3829 C CA . LEU A 1 482 ? -5.239 -8.501 30.265 1.00 93.56 482 LEU A CA 1
ATOM 3830 C C . LEU A 1 482 ? -5.242 -7.992 28.815 1.00 93.56 482 LEU A C 1
ATOM 3832 O O . LEU A 1 482 ? -4.515 -8.533 27.982 1.00 93.56 482 LEU A O 1
ATOM 3836 N N . GLY A 1 483 ? -5.993 -6.922 28.539 1.00 92.94 483 GLY A N 1
ATOM 3837 C CA . GLY A 1 483 ? -5.990 -6.213 27.260 1.00 92.94 483 GLY A CA 1
ATOM 3838 C C . GLY A 1 483 ? -4.587 -5.738 26.893 1.00 92.94 483 GLY A C 1
ATOM 3839 O O . GLY A 1 483 ? -4.069 -6.119 25.844 1.00 92.94 483 GLY A O 1
ATOM 3840 N N . MET A 1 484 ? -3.916 -5.024 27.802 1.00 93.25 484 MET A N 1
ATOM 3841 C CA . MET A 1 484 ? -2.556 -4.513 27.577 1.00 93.25 484 MET A CA 1
ATOM 3842 C C . MET A 1 484 ? -1.546 -5.636 27.286 1.00 93.25 484 MET A C 1
ATOM 3844 O O . MET A 1 484 ? -0.769 -5.551 26.334 1.00 93.25 484 MET A O 1
ATOM 3848 N N . TRP A 1 485 ? -1.575 -6.728 28.059 1.00 93.94 485 TRP A N 1
ATOM 3849 C CA . TRP A 1 485 ? -0.684 -7.872 27.824 1.00 93.94 485 TRP A CA 1
ATOM 3850 C C . TRP A 1 485 ? -0.981 -8.601 26.514 1.00 93.94 485 TRP A C 1
ATOM 3852 O O . TRP A 1 485 ? -0.044 -9.004 25.824 1.00 93.94 485 TRP A O 1
ATOM 3862 N N . SER A 1 486 ? -2.259 -8.741 26.148 1.00 95.00 486 SER A N 1
ATOM 3863 C CA . SER A 1 486 ? -2.645 -9.349 24.872 1.00 95.00 486 SER A CA 1
ATOM 3864 C C . SER A 1 486 ? -2.091 -8.554 23.687 1.00 95.00 486 SER A C 1
ATOM 3866 O O . SER A 1 486 ? -1.536 -9.145 22.761 1.00 95.00 486 SER A O 1
ATOM 3868 N N . MET A 1 487 ? -2.139 -7.218 23.759 1.00 94.19 487 MET A N 1
ATOM 3869 C CA . MET A 1 487 ? -1.598 -6.341 22.725 1.00 94.19 487 MET A CA 1
ATOM 3870 C C . MET A 1 487 ? -0.081 -6.468 22.608 1.00 94.19 487 MET A C 1
ATOM 3872 O O . MET A 1 487 ? 0.444 -6.647 21.509 1.00 94.19 487 MET A O 1
ATOM 3876 N N . LEU A 1 488 ? 0.626 -6.441 23.742 1.00 94.50 488 LEU A N 1
ATOM 3877 C CA . LEU A 1 488 ? 2.081 -6.578 23.764 1.00 94.50 488 LEU A CA 1
ATOM 3878 C C . LEU A 1 488 ? 2.528 -7.926 23.183 1.00 94.50 488 LEU A C 1
ATOM 3880 O O . LEU A 1 488 ? 3.444 -7.969 22.363 1.00 94.50 488 LEU A O 1
ATOM 3884 N N . PHE A 1 489 ? 1.861 -9.016 23.575 1.00 95.38 489 PHE A N 1
ATOM 3885 C CA . PHE A 1 489 ? 2.140 -10.350 23.048 1.00 95.38 489 PHE A CA 1
ATOM 3886 C C . PHE A 1 489 ? 1.924 -10.414 21.531 1.00 95.38 489 PHE A C 1
ATOM 3888 O O . PHE A 1 489 ? 2.801 -10.899 20.814 1.00 95.38 489 PHE A O 1
ATOM 3895 N N . CYS A 1 490 ? 0.805 -9.877 21.034 1.00 95.69 490 CYS A N 1
ATOM 3896 C CA . CYS A 1 490 ? 0.507 -9.856 19.603 1.00 95.69 490 CYS A CA 1
ATOM 3897 C C . CYS A 1 490 ? 1.575 -9.093 18.810 1.00 95.69 490 CYS A C 1
ATOM 3899 O O . CYS A 1 490 ? 2.123 -9.646 17.859 1.00 95.69 490 CYS A O 1
ATOM 3901 N N . HIS A 1 491 ? 1.959 -7.888 19.242 1.00 93.81 491 HIS A N 1
ATOM 3902 C CA . HIS A 1 491 ? 2.955 -7.084 18.526 1.00 93.81 491 HIS A CA 1
ATOM 3903 C C . HIS A 1 491 ? 4.359 -7.700 18.546 1.00 93.81 491 HIS A C 1
ATOM 3905 O O . HIS A 1 491 ? 5.068 -7.645 17.541 1.00 93.81 491 HIS A O 1
ATOM 3911 N N . LEU A 1 492 ? 4.771 -8.330 19.653 1.00 94.94 492 LEU A N 1
ATOM 3912 C CA . LEU A 1 492 ? 6.042 -9.061 19.703 1.00 94.94 492 LEU A CA 1
ATOM 3913 C C . LEU A 1 492 ? 6.037 -10.254 18.740 1.00 94.94 492 LEU A C 1
ATOM 3915 O O . LEU A 1 492 ? 7.025 -10.496 18.045 1.00 94.94 492 LEU A O 1
ATOM 3919 N N . PHE A 1 493 ? 4.918 -10.976 18.655 1.00 95.56 493 PHE A N 1
ATOM 3920 C CA . PHE A 1 493 ? 4.781 -12.105 17.741 1.00 95.56 493 PHE A CA 1
ATOM 3921 C C . PHE A 1 493 ? 4.684 -11.655 16.273 1.00 95.56 493 PHE A C 1
ATOM 3923 O O . PHE A 1 493 ? 5.252 -12.310 15.397 1.00 95.56 493 PHE A O 1
ATOM 3930 N N . GLU A 1 494 ? 4.060 -10.505 15.994 1.00 94.00 494 GLU A N 1
ATOM 3931 C CA . GLU A 1 494 ? 4.058 -9.867 14.669 1.00 94.00 494 GLU A CA 1
ATOM 3932 C C . GLU A 1 494 ? 5.486 -9.592 14.172 1.00 94.00 494 GLU A C 1
ATOM 3934 O O . GLU A 1 494 ? 5.789 -9.896 13.016 1.00 94.00 494 GLU A O 1
ATOM 3939 N N . LEU A 1 495 ? 6.394 -9.096 15.030 1.00 94.44 495 LEU A N 1
ATOM 3940 C CA . LEU A 1 495 ? 7.802 -8.893 14.653 1.00 94.44 495 LEU A CA 1
ATOM 3941 C C . LEU A 1 495 ? 8.462 -10.204 14.198 1.00 94.44 495 LEU A C 1
ATOM 3943 O O . LEU A 1 495 ? 9.112 -10.245 13.149 1.00 94.44 495 LEU A O 1
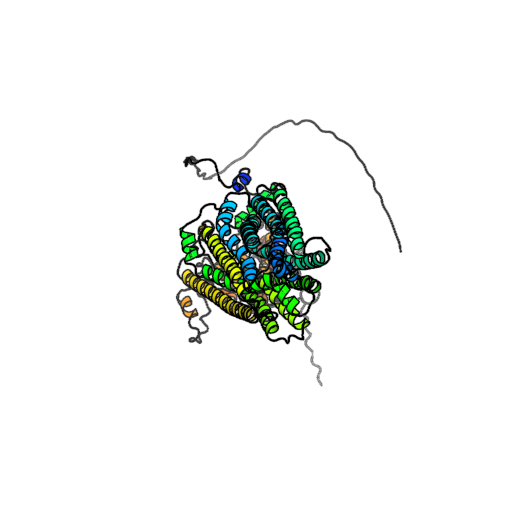ATOM 3947 N N . VAL A 1 496 ? 8.276 -11.280 14.970 1.00 95.25 496 VAL A N 1
ATOM 3948 C CA . VAL A 1 496 ? 8.840 -12.608 14.673 1.00 95.25 496 VAL A CA 1
ATOM 3949 C C . VAL A 1 496 ? 8.293 -13.140 13.353 1.00 95.25 496 VAL A C 1
ATOM 3951 O O . VAL A 1 496 ? 9.054 -13.600 12.502 1.00 95.25 496 VAL A O 1
ATOM 3954 N N . ILE A 1 497 ? 6.983 -13.028 13.155 1.00 94.50 497 ILE A N 1
ATOM 3955 C CA . ILE A 1 497 ? 6.295 -13.477 11.949 1.00 94.50 497 ILE A CA 1
ATOM 3956 C C . ILE A 1 497 ? 6.800 -12.719 10.718 1.00 94.50 497 ILE A C 1
ATOM 3958 O O . ILE A 1 497 ? 7.197 -13.350 9.737 1.00 94.50 497 ILE A O 1
ATOM 3962 N N . VAL A 1 498 ? 6.873 -11.385 10.762 1.00 93.88 498 VAL A N 1
ATOM 3963 C CA . VAL A 1 498 ? 7.353 -10.563 9.635 1.00 93.88 498 VAL A CA 1
ATOM 3964 C C . VAL A 1 498 ? 8.813 -10.884 9.287 1.00 93.88 498 VAL A C 1
ATOM 3966 O O . VAL A 1 498 ? 9.165 -10.958 8.104 1.00 93.88 498 VAL A O 1
ATOM 3969 N N . LEU A 1 499 ? 9.663 -11.134 10.290 1.00 93.62 499 LEU A N 1
ATOM 3970 C CA . LEU A 1 499 ? 11.043 -11.585 10.085 1.00 93.62 499 LEU A CA 1
ATOM 3971 C C . LEU A 1 499 ? 11.106 -12.984 9.455 1.00 93.62 499 LEU A C 1
ATOM 3973 O O . LEU A 1 499 ? 11.854 -13.183 8.493 1.00 93.62 499 LEU A O 1
ATOM 3977 N N . ALA A 1 500 ? 10.298 -13.929 9.939 1.00 93.44 500 ALA A N 1
ATOM 3978 C CA . ALA A 1 500 ? 10.212 -15.282 9.393 1.00 93.44 500 ALA A CA 1
ATOM 3979 C C . ALA A 1 500 ? 9.748 -15.273 7.929 1.00 93.44 500 ALA A C 1
ATOM 3981 O O . ALA A 1 500 ? 10.331 -15.958 7.090 1.00 93.44 500 ALA A O 1
ATOM 3982 N N . PHE A 1 501 ? 8.770 -14.436 7.585 1.00 91.88 501 PHE A N 1
ATOM 3983 C CA . PHE A 1 501 ? 8.309 -14.269 6.207 1.00 91.88 501 PHE A CA 1
ATOM 3984 C C . PHE A 1 501 ? 9.374 -13.677 5.299 1.00 91.88 501 PHE A C 1
ATOM 3986 O O . PHE A 1 501 ? 9.595 -14.173 4.196 1.00 91.88 501 PHE A O 1
ATOM 3993 N N . ARG A 1 502 ? 10.098 -12.658 5.773 1.00 90.06 502 ARG A N 1
ATOM 3994 C CA . ARG A 1 502 ? 11.234 -12.107 5.030 1.00 90.06 502 ARG A CA 1
ATOM 3995 C C . ARG A 1 502 ? 12.302 -13.172 4.774 1.00 90.06 502 ARG A C 1
ATOM 3997 O O . ARG A 1 502 ? 12.825 -13.242 3.661 1.00 90.06 502 ARG A O 1
ATOM 4004 N N . LEU A 1 503 ? 12.629 -13.983 5.781 1.00 88.88 503 LEU A N 1
ATOM 4005 C CA . LEU A 1 503 ? 13.583 -15.081 5.643 1.00 88.88 503 LEU A CA 1
ATOM 4006 C C . LEU A 1 503 ? 13.080 -16.118 4.635 1.00 88.88 503 LEU A C 1
ATOM 4008 O O . LEU A 1 503 ? 13.823 -16.478 3.730 1.00 88.88 503 LEU A O 1
ATOM 4012 N N . MET A 1 504 ? 11.816 -16.529 4.734 1.00 90.25 504 MET A N 1
ATOM 4013 C CA . MET A 1 504 ? 11.184 -17.472 3.809 1.00 90.25 504 MET A CA 1
ATOM 4014 C C . MET A 1 504 ? 11.267 -16.988 2.356 1.00 90.25 504 MET A C 1
ATOM 4016 O O . MET A 1 504 ? 11.723 -17.735 1.493 1.00 90.25 504 MET A O 1
ATOM 4020 N N . LEU A 1 505 ? 10.901 -15.730 2.081 1.00 85.94 505 LEU A N 1
ATOM 4021 C CA . LEU A 1 505 ? 10.998 -15.159 0.733 1.00 85.94 505 LEU A CA 1
ATOM 4022 C C . LEU A 1 505 ? 12.448 -15.104 0.233 1.00 85.94 505 LEU A C 1
ATOM 4024 O O . LEU A 1 505 ? 12.714 -15.398 -0.931 1.00 85.94 505 LEU A O 1
ATOM 4028 N N . ARG A 1 506 ? 13.402 -14.765 1.111 1.00 83.75 506 ARG A N 1
ATOM 4029 C CA . ARG A 1 506 ? 14.830 -14.747 0.764 1.00 83.75 506 ARG A CA 1
ATOM 4030 C C . ARG A 1 506 ? 15.349 -16.145 0.427 1.00 83.75 506 ARG A C 1
ATOM 4032 O O . ARG A 1 506 ? 16.085 -16.294 -0.542 1.00 83.75 506 ARG A O 1
ATOM 4039 N N . LEU A 1 507 ? 14.973 -17.155 1.210 1.00 83.25 507 LEU A N 1
ATOM 4040 C CA . LEU A 1 507 ? 15.365 -18.544 0.976 1.00 83.25 507 LEU A CA 1
ATOM 4041 C C . LEU A 1 507 ? 14.777 -19.080 -0.333 1.00 83.25 507 LEU A C 1
ATOM 4043 O O . LEU A 1 507 ? 15.494 -19.725 -1.094 1.00 83.25 507 LEU A O 1
ATOM 4047 N N . GLU A 1 508 ? 13.512 -18.774 -0.629 1.00 82.62 508 GLU A N 1
ATOM 4048 C CA . GLU A 1 508 ? 12.867 -19.212 -1.870 1.00 82.62 508 GLU A CA 1
ATOM 4049 C C . GLU A 1 508 ? 13.469 -18.524 -3.103 1.00 82.62 508 GLU A C 1
ATOM 4051 O O . GLU A 1 508 ? 13.742 -19.195 -4.096 1.00 82.62 508 GLU A O 1
ATOM 4056 N N . ASN A 1 509 ? 13.772 -17.222 -3.032 1.00 80.12 509 ASN A N 1
ATOM 4057 C CA . ASN A 1 509 ? 14.507 -16.538 -4.100 1.00 80.12 509 ASN A CA 1
ATOM 4058 C C . ASN A 1 509 ? 15.887 -17.160 -4.325 1.00 80.12 509 ASN A C 1
ATOM 4060 O O . ASN A 1 509 ? 16.201 -17.531 -5.451 1.00 80.12 509 ASN A O 1
ATOM 4064 N N . ASN A 1 510 ? 16.664 -17.381 -3.258 1.00 76.56 510 ASN A N 1
ATOM 4065 C CA . ASN A 1 510 ? 17.968 -18.038 -3.362 1.00 76.56 510 ASN A CA 1
ATOM 4066 C C . ASN A 1 510 ? 17.849 -19.448 -3.976 1.00 76.56 510 ASN A C 1
ATOM 4068 O O . ASN A 1 510 ? 18.708 -19.862 -4.753 1.00 76.56 510 ASN A O 1
ATOM 4072 N N . ARG A 1 511 ? 16.786 -20.200 -3.651 1.00 77.25 511 ARG A N 1
ATOM 4073 C CA . ARG A 1 511 ? 16.514 -21.524 -4.236 1.00 77.25 511 ARG A CA 1
ATOM 4074 C C . ARG A 1 511 ? 16.203 -21.437 -5.730 1.00 77.25 511 ARG A C 1
ATOM 4076 O O . ARG A 1 511 ? 16.659 -22.287 -6.489 1.00 77.25 511 ARG A O 1
ATOM 4083 N N . ARG A 1 512 ? 15.429 -20.434 -6.153 1.00 71.19 512 ARG A N 1
ATOM 4084 C CA . ARG A 1 512 ? 15.100 -20.186 -7.567 1.00 71.19 512 ARG A CA 1
ATOM 4085 C C . ARG A 1 512 ? 16.313 -19.727 -8.364 1.00 71.19 512 ARG A C 1
ATOM 4087 O O . ARG A 1 512 ? 16.497 -20.185 -9.487 1.00 71.19 512 ARG A O 1
ATOM 4094 N N . ASP A 1 513 ? 17.168 -18.904 -7.770 1.00 68.81 513 ASP A N 1
ATOM 4095 C CA . ASP A 1 513 ? 18.413 -18.461 -8.397 1.00 68.81 513 ASP A CA 1
ATOM 4096 C C . ASP A 1 513 ? 19.366 -19.642 -8.633 1.00 68.81 513 ASP A C 1
ATOM 4098 O O . ASP A 1 513 ? 19.903 -19.771 -9.729 1.00 68.81 513 ASP A O 1
ATOM 4102 N N . ARG A 1 514 ? 19.451 -20.589 -7.684 1.00 70.06 514 ARG A N 1
ATOM 4103 C CA . ARG A 1 514 ? 20.189 -21.858 -7.860 1.00 70.06 514 ARG A CA 1
ATOM 4104 C C . ARG A 1 514 ? 19.604 -22.794 -8.924 1.00 70.06 514 ARG A C 1
ATOM 4106 O O . ARG A 1 514 ? 20.330 -23.616 -9.461 1.00 70.06 514 ARG A O 1
ATOM 4113 N N . ARG A 1 515 ? 18.296 -22.737 -9.200 1.00 64.88 515 ARG A N 1
ATOM 4114 C CA . ARG A 1 515 ? 17.653 -23.576 -10.236 1.00 64.88 515 ARG A CA 1
ATOM 4115 C C . ARG A 1 515 ? 17.813 -22.987 -11.637 1.00 64.88 515 ARG A C 1
ATOM 4117 O O . ARG A 1 515 ? 17.983 -23.741 -12.590 1.00 64.88 515 ARG A O 1
ATOM 4124 N N . MET A 1 516 ? 17.784 -21.658 -11.756 1.00 56.59 516 MET A N 1
ATOM 4125 C CA . MET A 1 516 ? 18.003 -20.973 -13.037 1.00 56.59 516 MET A CA 1
ATOM 4126 C C . MET A 1 516 ? 19.471 -20.932 -13.464 1.00 56.59 516 MET A C 1
ATOM 4128 O O . MET A 1 516 ? 19.731 -20.764 -14.644 1.00 56.59 516 MET A O 1
ATOM 4132 N N . SER A 1 517 ? 20.438 -21.132 -12.561 1.00 52.12 517 SER A N 1
ATOM 4133 C CA . SER A 1 517 ? 21.835 -21.347 -12.971 1.00 52.12 517 SER A CA 1
ATOM 4134 C C . SER A 1 517 ? 22.056 -22.673 -13.713 1.00 52.12 517 SER A C 1
ATOM 4136 O O . SER A 1 517 ? 23.094 -22.839 -14.341 1.00 52.12 517 SER A O 1
ATOM 4138 N N . THR A 1 518 ? 21.107 -23.615 -13.639 1.00 45.91 518 THR A N 1
ATOM 4139 C CA . THR A 1 518 ? 21.255 -24.991 -14.152 1.00 45.91 518 THR A CA 1
ATOM 4140 C C . THR A 1 518 ? 20.350 -25.301 -15.354 1.00 45.91 518 THR A C 1
ATOM 4142 O O . THR A 1 518 ? 20.521 -26.337 -15.982 1.00 45.91 518 THR A O 1
ATOM 4145 N N . THR A 1 519 ? 19.383 -24.437 -15.683 1.00 43.62 519 THR A N 1
ATOM 4146 C CA . THR A 1 519 ? 18.403 -24.651 -16.769 1.00 43.62 519 THR A CA 1
ATOM 4147 C C . THR A 1 519 ? 18.417 -23.437 -17.699 1.00 43.62 519 THR A C 1
ATOM 4149 O O . THR A 1 519 ? 18.497 -22.319 -17.192 1.00 43.62 519 THR A O 1
ATOM 4152 N N . GLU A 1 520 ? 18.341 -23.635 -19.023 1.00 43.28 520 GLU A N 1
ATOM 4153 C CA . GLU A 1 520 ? 18.183 -22.547 -20.008 1.00 43.28 520 GLU A CA 1
ATOM 4154 C C . GLU A 1 520 ? 17.078 -21.570 -19.575 1.00 43.28 520 GLU A C 1
ATOM 4156 O O . GLU A 1 520 ? 16.035 -21.989 -19.064 1.00 43.28 520 GLU A O 1
ATOM 4161 N N . GLN A 1 521 ? 17.328 -20.264 -19.728 1.00 46.47 521 GLN A N 1
ATOM 4162 C CA . GLN A 1 521 ? 16.388 -19.222 -19.313 1.00 46.47 521 GLN A CA 1
ATOM 4163 C C . GLN A 1 521 ? 15.092 -19.343 -20.130 1.00 46.47 521 GLN A C 1
ATOM 4165 O O . GLN A 1 521 ? 15.137 -19.177 -21.348 1.00 46.47 521 GLN A O 1
ATOM 4170 N N . PRO A 1 522 ? 13.938 -19.623 -19.496 1.00 46.59 522 PRO A N 1
ATOM 4171 C CA . PRO A 1 522 ? 12.675 -19.685 -20.211 1.00 46.59 522 PRO A CA 1
ATOM 4172 C C . PRO A 1 522 ? 12.284 -18.287 -20.692 1.00 46.59 522 PRO A C 1
ATOM 4174 O O . PRO A 1 522 ? 12.333 -17.326 -19.917 1.00 46.59 522 PRO A O 1
ATOM 4177 N N . ASP A 1 523 ? 11.876 -18.204 -21.957 1.00 46.72 523 ASP A N 1
ATOM 4178 C CA . ASP A 1 523 ? 11.487 -16.970 -22.637 1.00 46.72 523 ASP A CA 1
ATOM 4179 C C . ASP A 1 523 ? 10.506 -16.142 -21.781 1.00 46.72 523 ASP A C 1
ATOM 4181 O O . ASP A 1 523 ? 9.471 -16.629 -21.300 1.00 46.72 523 ASP A O 1
ATOM 4185 N N . LEU A 1 524 ? 10.872 -14.881 -21.532 1.00 46.22 524 LEU A N 1
ATOM 4186 C CA . LEU A 1 524 ? 10.097 -13.954 -20.708 1.00 46.22 524 LEU A CA 1
ATOM 4187 C C . LEU A 1 524 ? 8.717 -13.713 -21.328 1.00 46.22 524 LEU A C 1
ATOM 4189 O O . LEU A 1 524 ? 7.732 -13.627 -20.588 1.00 46.22 524 LEU A O 1
ATOM 4193 N N . ASP A 1 525 ? 8.636 -13.714 -22.658 1.00 39.97 525 ASP A N 1
ATOM 4194 C CA . ASP A 1 525 ? 7.401 -13.454 -23.385 1.00 39.97 525 ASP A CA 1
ATOM 4195 C C . ASP A 1 525 ? 6.419 -14.634 -23.276 1.00 39.97 525 ASP A C 1
ATOM 4197 O O . ASP A 1 525 ? 5.240 -14.417 -23.006 1.00 39.97 525 ASP A O 1
ATOM 4201 N N . GLU A 1 526 ? 6.859 -15.898 -23.324 1.00 44.22 526 GLU A N 1
ATOM 4202 C CA . GLU A 1 526 ? 5.946 -17.055 -23.197 1.00 44.22 526 GLU A CA 1
ATOM 4203 C C . GLU A 1 526 ? 5.246 -17.161 -21.829 1.00 44.22 526 GLU A C 1
ATOM 4205 O O . GLU A 1 526 ? 4.119 -17.668 -21.729 1.00 44.22 526 GLU A O 1
ATOM 4210 N N . THR A 1 527 ? 5.915 -16.712 -20.763 1.00 44.06 527 THR A N 1
ATOM 4211 C CA . THR A 1 527 ? 5.389 -16.761 -19.385 1.00 44.06 527 THR A CA 1
ATOM 4212 C C . THR A 1 527 ? 4.540 -15.543 -19.016 1.00 44.06 527 THR A C 1
ATOM 4214 O O . THR A 1 527 ? 3.700 -15.640 -18.120 1.00 44.06 527 THR A O 1
ATOM 4217 N N . ALA A 1 528 ? 4.717 -14.416 -19.711 1.00 36.22 528 ALA A N 1
ATOM 4218 C CA . ALA A 1 528 ? 4.000 -13.166 -19.460 1.00 36.22 528 ALA A CA 1
ATOM 4219 C C . ALA A 1 528 ? 2.505 -13.243 -19.831 1.00 36.22 528 ALA A C 1
ATOM 4221 O O . ALA A 1 528 ? 1.662 -12.620 -19.185 1.00 36.22 528 ALA A O 1
ATOM 4222 N N . PHE A 1 529 ? 2.149 -14.053 -20.836 1.00 40.59 529 PHE A N 1
ATOM 4223 C CA . PHE A 1 529 ? 0.782 -14.116 -21.378 1.00 40.59 529 PHE A CA 1
ATOM 4224 C C . PHE A 1 529 ? -0.124 -15.189 -20.750 1.00 40.59 529 PHE A C 1
ATOM 4226 O O . PHE A 1 529 ? -1.302 -15.282 -21.100 1.00 40.59 529 PHE A O 1
ATOM 4233 N N . LYS A 1 530 ? 0.384 -16.008 -19.820 1.00 54.84 530 LYS A N 1
ATOM 4234 C CA . LYS A 1 530 ? -0.387 -17.075 -19.159 1.00 54.84 530 LYS A CA 1
ATOM 4235 C C . LYS A 1 530 ? -0.705 -16.654 -17.719 1.00 54.84 530 LYS A C 1
ATOM 4237 O O . LYS A 1 530 ? 0.190 -16.250 -16.986 1.00 54.84 530 LYS A O 1
ATOM 4242 N N . ASP A 1 531 ? -1.969 -16.770 -17.287 1.00 59.59 531 ASP A N 1
ATOM 4243 C CA . ASP A 1 531 ? -2.394 -16.570 -15.880 1.00 59.59 531 ASP A CA 1
ATOM 4244 C C . ASP A 1 531 ? -1.871 -17.721 -14.999 1.00 59.59 531 ASP A C 1
ATOM 4246 O O . ASP A 1 531 ? -2.625 -18.598 -14.565 1.00 59.59 531 ASP A O 1
ATOM 4250 N N . MET A 1 532 ? -0.549 -17.727 -14.833 1.00 62.69 532 MET A N 1
ATOM 4251 C CA . MET A 1 532 ? 0.254 -18.669 -14.070 1.00 62.69 532 MET A CA 1
ATOM 4252 C C . MET A 1 532 ? 0.396 -18.187 -12.631 1.00 62.69 532 MET A C 1
ATOM 4254 O O . MET A 1 532 ? 0.482 -16.984 -12.352 1.00 62.69 532 MET A O 1
ATOM 4258 N N . THR A 1 533 ? 0.449 -19.134 -11.707 1.00 73.50 533 THR A N 1
ATOM 4259 C CA . THR A 1 533 ? 0.727 -18.832 -10.303 1.00 73.50 533 THR A CA 1
ATOM 4260 C C . THR A 1 533 ? 2.201 -18.497 -10.074 1.00 73.50 533 THR A C 1
ATOM 4262 O O . THR A 1 533 ? 3.065 -18.720 -10.925 1.00 73.50 533 THR A O 1
ATOM 4265 N N . ASP A 1 534 ? 2.527 -17.968 -8.892 1.00 69.06 534 ASP A N 1
ATOM 4266 C CA . ASP A 1 534 ? 3.917 -17.696 -8.509 1.00 69.06 534 ASP A CA 1
ATOM 4267 C C . ASP A 1 534 ? 4.757 -18.977 -8.378 1.00 69.06 534 ASP A C 1
ATOM 4269 O O . ASP A 1 534 ? 5.985 -18.899 -8.432 1.00 69.06 534 ASP A O 1
ATOM 4273 N N . TRP A 1 535 ? 4.140 -20.153 -8.218 1.00 75.56 535 TRP A N 1
ATOM 4274 C CA . TRP A 1 535 ? 4.842 -21.442 -8.237 1.00 75.56 535 TRP A CA 1
ATOM 4275 C C . TRP A 1 535 ? 5.073 -21.962 -9.651 1.00 75.56 535 TRP A C 1
ATOM 4277 O O . TRP A 1 535 ? 6.133 -22.526 -9.912 1.00 75.56 535 TRP A O 1
ATOM 4287 N N . GLU A 1 536 ? 4.103 -21.762 -10.541 1.00 69.31 536 GLU A N 1
ATOM 4288 C CA . GLU A 1 536 ? 4.189 -22.182 -11.938 1.00 69.31 536 GLU A CA 1
ATOM 4289 C C . GLU A 1 536 ? 5.182 -21.335 -12.724 1.00 69.31 536 GLU A C 1
ATOM 4291 O O . GLU A 1 536 ? 5.884 -21.864 -13.579 1.00 69.31 536 GLU A O 1
ATOM 4296 N N . ASN A 1 537 ? 5.236 -20.027 -12.461 1.00 63.78 537 ASN A N 1
ATOM 4297 C CA . ASN A 1 537 ? 6.047 -19.108 -13.246 1.00 63.78 537 ASN A CA 1
ATOM 4298 C C . ASN A 1 537 ? 7.533 -19.170 -12.816 1.00 63.78 537 ASN A C 1
ATOM 4300 O O . ASN A 1 537 ? 7.877 -18.662 -11.739 1.00 63.78 537 ASN A O 1
ATOM 4304 N N . PRO A 1 538 ? 8.434 -19.740 -13.650 1.00 60.56 538 PRO A N 1
ATOM 4305 C CA . PRO A 1 538 ? 9.861 -19.847 -13.335 1.00 60.56 538 PRO A CA 1
ATOM 4306 C C . PRO A 1 538 ? 10.561 -18.480 -13.315 1.00 60.56 538 PRO A C 1
ATOM 4308 O O . PRO A 1 538 ? 11.546 -18.298 -12.592 1.00 60.56 538 PRO A O 1
ATOM 4311 N N . ASN A 1 539 ? 10.011 -17.501 -14.041 1.00 55.75 539 ASN A N 1
ATOM 4312 C CA . ASN A 1 539 ? 10.478 -16.119 -14.110 1.00 55.75 539 ASN A CA 1
ATOM 4313 C C . ASN A 1 539 ? 9.949 -15.266 -12.946 1.00 55.75 539 ASN A C 1
ATOM 4315 O O . ASN A 1 539 ? 10.504 -14.205 -12.652 1.00 55.75 539 ASN A O 1
ATOM 4319 N N . PHE A 1 540 ? 8.937 -15.737 -12.206 1.00 57.66 540 PHE A N 1
ATOM 4320 C CA . PHE A 1 540 ? 8.432 -15.030 -11.034 1.00 57.66 540 PHE A CA 1
ATOM 4321 C C . PHE A 1 540 ? 9.501 -14.985 -9.940 1.00 57.66 540 PHE A C 1
ATOM 4323 O O . PHE A 1 540 ? 9.906 -16.003 -9.366 1.00 57.66 540 PHE A O 1
ATOM 4330 N N . ARG A 1 541 ? 9.962 -13.770 -9.646 1.00 60.41 541 ARG A N 1
ATOM 4331 C CA . ARG A 1 541 ? 10.850 -13.469 -8.525 1.00 60.41 541 ARG A CA 1
ATOM 4332 C C . ARG A 1 541 ? 10.067 -12.763 -7.441 1.00 60.41 541 ARG A C 1
ATOM 4334 O O . ARG A 1 541 ? 9.379 -11.778 -7.715 1.00 60.41 541 ARG A O 1
ATOM 4341 N N . TYR A 1 542 ? 10.219 -13.215 -6.196 1.00 59.53 542 TYR A N 1
ATOM 4342 C CA . TYR A 1 542 ? 9.658 -12.501 -5.056 1.00 59.53 542 TYR A CA 1
ATOM 4343 C C . TYR A 1 542 ? 10.461 -11.213 -4.851 1.00 59.53 542 TYR A C 1
ATOM 4345 O O . TYR A 1 542 ? 11.464 -11.186 -4.152 1.00 59.53 542 TYR A O 1
ATOM 4353 N N . ALA A 1 543 ? 10.021 -10.145 -5.511 1.00 48.94 543 ALA A N 1
ATOM 4354 C CA . ALA A 1 543 ? 10.616 -8.815 -5.511 1.00 48.94 543 ALA A CA 1
ATOM 4355 C C . ALA A 1 543 ? 12.127 -8.732 -5.840 1.00 48.94 543 ALA A C 1
ATOM 4357 O O . ALA A 1 543 ? 12.980 -8.792 -4.953 1.00 48.94 543 ALA A O 1
ATOM 4358 N N . ARG A 1 544 ? 12.350 -8.319 -7.101 1.00 47.06 544 ARG A N 1
ATOM 4359 C CA . ARG A 1 544 ? 13.416 -7.455 -7.657 1.00 47.06 544 ARG A CA 1
ATOM 4360 C C . ARG A 1 544 ? 14.496 -8.180 -8.460 1.00 47.06 544 ARG A C 1
ATOM 4362 O O . ARG A 1 544 ? 15.126 -9.098 -7.950 1.00 47.06 544 ARG A O 1
ATOM 4369 N N . LYS A 1 545 ? 14.804 -7.649 -9.649 1.00 46.19 545 LYS A N 1
ATOM 4370 C CA . LYS A 1 545 ? 16.206 -7.626 -10.070 1.00 46.19 545 LYS A CA 1
ATOM 4371 C C . LYS A 1 545 ? 16.730 -6.207 -10.262 1.00 46.19 545 LYS A C 1
ATOM 4373 O O . LYS A 1 545 ? 17.520 -5.824 -9.417 1.00 46.19 545 LYS A O 1
ATOM 4378 N N . ASP A 1 546 ? 16.154 -5.350 -11.112 1.00 49.94 546 ASP A N 1
ATOM 4379 C CA . ASP A 1 546 ? 16.786 -4.019 -11.296 1.00 49.94 546 ASP A CA 1
ATOM 4380 C C . ASP A 1 546 ? 15.879 -2.792 -11.160 1.00 49.94 546 ASP A C 1
ATOM 4382 O O . ASP A 1 546 ? 16.377 -1.685 -10.988 1.00 49.94 546 ASP A O 1
ATOM 4386 N N . GLY A 1 547 ? 14.551 -2.944 -11.132 1.00 53.41 547 GLY A N 1
ATOM 4387 C CA . GLY A 1 547 ? 13.642 -1.811 -10.881 1.00 53.41 547 GLY A CA 1
ATOM 4388 C C . GLY A 1 547 ? 13.720 -0.677 -11.918 1.00 53.41 547 GLY A C 1
ATOM 4389 O O . GLY A 1 547 ? 13.122 0.378 -11.700 1.00 53.41 547 GLY A O 1
ATOM 4390 N N . LEU A 1 548 ? 14.431 -0.895 -13.028 1.00 57.56 548 LEU A N 1
ATOM 4391 C CA . LEU A 1 548 ? 14.524 0.005 -14.169 1.00 57.56 548 LEU A CA 1
ATOM 4392 C C . LEU A 1 548 ? 13.215 -0.098 -14.956 1.00 57.56 548 LEU A C 1
ATOM 4394 O O . LEU A 1 548 ? 12.824 -1.177 -15.391 1.00 57.56 548 LEU A O 1
ATOM 4398 N N . GLY A 1 549 ? 12.493 1.019 -15.059 1.00 53.12 549 GLY A N 1
ATOM 4399 C CA . GLY A 1 549 ? 11.192 1.073 -15.735 1.00 53.12 549 GLY A CA 1
ATOM 4400 C C . GLY A 1 549 ? 11.276 1.359 -17.232 1.00 53.12 549 GLY A C 1
ATOM 4401 O O . GLY A 1 549 ? 10.257 1.291 -17.904 1.00 53.12 549 GLY A O 1
ATOM 4402 N N . PHE A 1 550 ? 12.463 1.708 -17.729 1.00 62.69 550 PHE A N 1
ATOM 4403 C CA . PHE A 1 550 ? 12.712 2.066 -19.118 1.00 62.69 550 PHE A CA 1
ATOM 4404 C C . PHE A 1 550 ? 14.064 1.496 -19.534 1.00 62.69 550 PHE A C 1
ATOM 4406 O O . PHE A 1 550 ? 15.022 1.554 -18.761 1.00 62.69 550 PHE A O 1
ATOM 4413 N N . VAL A 1 551 ? 14.121 0.960 -20.748 1.00 80.00 551 VAL A N 1
ATOM 4414 C CA . VAL A 1 551 ? 15.348 0.530 -21.415 1.00 80.00 551 VAL A CA 1
ATOM 4415 C C . VAL A 1 551 ? 15.483 1.341 -22.695 1.00 80.00 551 VAL A C 1
ATOM 4417 O O . VAL A 1 551 ? 14.484 1.638 -23.348 1.00 80.00 551 VAL A O 1
ATOM 4420 N N . TRP A 1 552 ? 16.707 1.729 -23.025 1.00 85.50 552 TRP A N 1
ATOM 4421 C CA . TRP A 1 552 ? 17.019 2.420 -24.265 1.00 85.50 552 TRP A CA 1
ATOM 4422 C C . TRP A 1 552 ? 18.054 1.596 -25.026 1.00 85.50 552 TRP A C 1
ATOM 4424 O O . TRP A 1 552 ? 19.037 1.151 -24.434 1.00 85.50 552 TRP A O 1
ATOM 4434 N N . VAL A 1 553 ? 17.800 1.363 -26.312 1.00 83.56 553 VAL A N 1
ATOM 4435 C CA . VAL A 1 553 ? 18.679 0.616 -27.218 1.00 83.56 553 VAL A CA 1
ATOM 4436 C C . VAL A 1 553 ? 18.690 1.347 -28.555 1.00 83.56 553 VAL A C 1
ATOM 4438 O O . VAL A 1 553 ? 17.631 1.579 -29.138 1.00 83.56 553 VAL A O 1
ATOM 4441 N N . ASP A 1 554 ? 19.872 1.695 -29.054 1.00 80.06 554 ASP A N 1
ATOM 4442 C CA . ASP A 1 554 ? 20.079 2.473 -30.283 1.00 80.06 554 ASP A CA 1
ATOM 4443 C C . ASP A 1 554 ? 19.403 1.859 -31.525 1.00 80.06 554 ASP A C 1
ATOM 4445 O O . ASP A 1 554 ? 18.934 2.573 -32.414 1.00 80.06 554 ASP A O 1
ATOM 4449 N N . THR A 1 555 ? 19.295 0.531 -31.589 1.00 76.62 555 THR A N 1
ATOM 4450 C CA . THR A 1 555 ? 18.628 -0.174 -32.691 1.00 76.62 555 THR A CA 1
ATOM 4451 C C . THR A 1 555 ? 17.114 -0.009 -32.708 1.00 76.62 555 THR A C 1
ATOM 4453 O O . THR A 1 555 ? 16.527 -0.108 -33.783 1.00 76.62 555 THR A O 1
ATOM 4456 N N . CYS A 1 556 ? 16.488 0.216 -31.551 1.00 79.19 556 CYS A N 1
ATOM 4457 C CA . CYS A 1 556 ? 15.030 0.198 -31.395 1.00 79.19 556 CYS A CA 1
ATOM 4458 C C . CYS A 1 556 ? 14.446 1.574 -31.054 1.00 79.19 556 CYS A C 1
ATOM 4460 O O . CYS A 1 556 ? 13.293 1.843 -31.369 1.00 79.19 556 CYS A O 1
ATOM 4462 N N . CYS A 1 557 ? 15.220 2.422 -30.377 1.00 84.50 557 CYS A N 1
ATOM 4463 C CA . CYS A 1 557 ? 14.750 3.678 -29.795 1.00 84.50 557 CYS A CA 1
ATOM 4464 C C . CYS A 1 557 ? 15.093 4.917 -30.633 1.00 84.50 557 CYS A C 1
ATOM 4466 O O . CYS A 1 557 ? 14.828 6.023 -30.175 1.00 84.50 557 CYS A O 1
ATOM 4468 N N . ILE A 1 558 ? 15.705 4.740 -31.807 1.00 83.81 558 ILE A N 1
ATOM 4469 C CA . ILE A 1 558 ? 15.993 5.819 -32.757 1.00 83.81 558 ILE A CA 1
ATOM 4470 C C . ILE A 1 558 ? 15.218 5.532 -34.041 1.00 83.81 558 ILE A C 1
ATOM 4472 O O . ILE A 1 558 ? 15.483 4.525 -34.707 1.00 83.81 558 ILE A O 1
ATOM 4476 N N . ASP A 1 559 ? 14.303 6.422 -34.423 1.00 83.12 559 ASP A N 1
ATOM 4477 C CA . ASP A 1 559 ? 13.658 6.350 -35.730 1.00 83.12 559 ASP A CA 1
ATOM 4478 C C . ASP A 1 559 ? 14.634 6.770 -36.838 1.00 83.12 559 ASP A C 1
ATOM 4480 O O . ASP A 1 559 ? 14.838 7.945 -37.147 1.00 83.12 559 ASP A O 1
ATOM 4484 N N . LYS A 1 560 ? 15.231 5.769 -37.489 1.00 84.06 560 LYS A N 1
ATOM 4485 C CA . LYS A 1 560 ? 16.172 5.970 -38.600 1.00 84.06 560 LYS A CA 1
ATOM 4486 C C . LYS A 1 560 ? 15.493 6.452 -39.889 1.00 84.06 560 LYS A C 1
ATOM 4488 O O . LYS A 1 560 ? 16.204 6.790 -40.834 1.00 84.06 560 LYS A O 1
ATOM 4493 N N . SER A 1 561 ? 14.158 6.466 -39.958 1.00 84.25 561 SER A N 1
ATOM 4494 C CA . SER A 1 561 ? 13.415 7.018 -41.099 1.00 84.25 561 SER A CA 1
ATOM 4495 C C . SER A 1 561 ? 13.310 8.546 -41.043 1.00 84.25 561 SER A C 1
ATOM 4497 O O . SER A 1 561 ? 13.231 9.201 -42.084 1.00 84.25 561 SER A O 1
ATOM 4499 N N . SER A 1 562 ? 13.399 9.122 -39.841 1.00 88.81 562 SER A N 1
ATOM 4500 C CA . SER A 1 562 ? 13.431 10.562 -39.607 1.00 88.81 562 SER A CA 1
ATOM 4501 C C . SER A 1 562 ? 14.876 11.059 -39.575 1.00 88.81 562 SER A C 1
ATOM 4503 O O . SER A 1 562 ? 15.598 10.886 -38.594 1.00 88.81 562 SER A O 1
ATOM 4505 N N . SER A 1 563 ? 15.321 11.725 -40.645 1.00 85.69 563 SER A N 1
ATOM 4506 C CA . SER A 1 563 ? 16.684 12.280 -40.708 1.00 85.69 563 SER A CA 1
ATOM 4507 C C . SER A 1 563 ? 16.954 13.315 -39.611 1.00 85.69 563 SER A C 1
ATOM 4509 O O . SER A 1 563 ? 18.086 13.441 -39.152 1.00 85.69 563 SER A O 1
ATOM 4511 N N . MET A 1 564 ? 15.916 14.040 -39.181 1.00 87.56 564 MET A N 1
ATOM 4512 C CA . MET A 1 564 ? 15.990 15.010 -38.088 1.00 87.56 564 MET A CA 1
ATOM 4513 C C . MET A 1 564 ? 16.209 14.316 -36.739 1.00 87.56 564 MET A C 1
ATOM 4515 O O . MET A 1 564 ? 17.116 14.698 -36.004 1.00 87.56 564 MET A O 1
ATOM 4519 N N . GLU A 1 565 ? 15.425 13.276 -36.437 1.00 88.44 565 GLU A N 1
ATOM 4520 C CA . GLU A 1 565 ? 15.559 12.519 -35.187 1.00 88.44 565 GLU A CA 1
ATOM 4521 C C . GLU A 1 565 ? 16.886 11.764 -35.136 1.00 88.44 565 GLU A C 1
ATOM 4523 O O . GLU A 1 565 ? 17.582 11.813 -34.128 1.00 88.44 565 GLU A O 1
ATOM 4528 N N . LEU A 1 566 ? 17.289 11.126 -36.239 1.00 88.44 566 LEU A N 1
ATOM 4529 C CA . LEU A 1 566 ? 18.577 10.445 -36.338 1.00 88.44 566 LEU A CA 1
ATOM 4530 C C . LEU A 1 566 ? 19.745 11.395 -36.030 1.00 88.44 566 LEU A C 1
ATOM 4532 O O . LEU A 1 566 ? 20.675 11.031 -35.308 1.00 88.44 566 LEU A O 1
ATOM 4536 N N . GLN A 1 567 ? 19.685 12.621 -36.557 1.00 91.62 567 GLN A N 1
ATOM 4537 C CA . GLN A 1 567 ? 20.695 13.642 -36.305 1.00 91.62 567 GLN A CA 1
ATOM 4538 C C . GLN A 1 567 ? 20.696 14.102 -34.843 1.00 91.62 567 GLN A C 1
ATOM 4540 O O . GLN A 1 567 ? 21.769 14.205 -34.245 1.00 91.62 567 GLN A O 1
ATOM 4545 N N . GLU A 1 568 ? 19.526 14.358 -34.256 1.00 91.25 568 GLU A N 1
ATOM 4546 C CA . GLU A 1 568 ? 19.402 14.718 -32.840 1.00 91.25 568 GLU A CA 1
ATOM 4547 C C . GLU A 1 568 ? 19.924 13.600 -31.927 1.00 91.25 568 GLU A C 1
ATOM 4549 O O . GLU A 1 568 ? 20.708 13.857 -31.009 1.00 91.25 568 GLU A O 1
ATOM 4554 N N . ALA A 1 569 ? 19.543 12.355 -32.214 1.00 91.25 569 ALA A N 1
ATOM 4555 C CA . ALA A 1 569 ? 19.896 11.190 -31.424 1.00 91.25 569 ALA A CA 1
ATOM 4556 C C . ALA A 1 569 ? 21.402 10.934 -31.422 1.00 91.25 569 ALA A C 1
ATOM 4558 O O . ALA A 1 569 ? 21.991 10.795 -30.354 1.00 91.25 569 ALA A O 1
ATOM 4559 N N . ILE A 1 570 ? 22.057 10.941 -32.587 1.00 90.69 570 ILE A N 1
ATOM 4560 C CA . ILE A 1 570 ? 23.504 10.690 -32.676 1.00 90.69 570 ILE A CA 1
ATOM 4561 C C . ILE A 1 570 ? 24.315 11.783 -31.967 1.00 90.69 570 ILE A C 1
ATOM 4563 O O . ILE A 1 570 ? 25.267 11.458 -31.259 1.00 90.69 570 ILE A O 1
ATOM 4567 N N . ASN A 1 571 ? 23.921 13.058 -32.079 1.00 93.00 571 ASN A N 1
ATOM 4568 C CA . ASN A 1 571 ? 24.588 14.145 -31.348 1.00 93.00 571 ASN A CA 1
ATOM 4569 C C . ASN A 1 571 ? 24.300 14.100 -29.827 1.00 93.00 571 ASN A C 1
ATOM 4571 O O . ASN A 1 571 ? 25.052 14.667 -29.040 1.00 93.00 571 ASN A O 1
ATOM 4575 N N . SER A 1 572 ? 23.245 13.401 -29.389 1.00 93.06 572 SER A N 1
ATOM 4576 C CA . SER A 1 572 ? 22.847 13.304 -27.972 1.00 93.06 572 SER A CA 1
ATOM 4577 C C . SER A 1 572 ? 23.252 11.994 -27.287 1.00 93.06 572 SER A C 1
ATOM 4579 O O . SER A 1 572 ? 23.248 11.916 -26.056 1.00 93.06 572 SER A O 1
ATOM 4581 N N . MET A 1 573 ? 23.610 10.961 -28.052 1.00 91.88 573 MET A N 1
ATOM 4582 C CA . MET A 1 573 ? 23.730 9.582 -27.570 1.00 91.88 573 MET A CA 1
ATOM 4583 C C . MET A 1 573 ? 24.744 9.420 -26.435 1.00 91.88 573 MET A C 1
ATOM 4585 O O . MET A 1 573 ? 24.465 8.760 -25.434 1.00 91.88 573 MET A O 1
ATOM 4589 N N . PHE A 1 574 ? 25.895 10.082 -26.542 1.00 93.75 574 PHE A N 1
ATOM 4590 C CA . PHE A 1 574 ? 26.924 10.055 -25.504 1.00 93.75 574 PHE A CA 1
ATOM 4591 C C . PHE A 1 574 ? 26.396 10.571 -24.162 1.00 93.75 574 PHE A C 1
ATOM 4593 O O . PHE A 1 574 ? 26.635 9.968 -23.118 1.00 93.75 574 PHE A O 1
ATOM 4600 N N . ARG A 1 575 ? 25.605 11.650 -24.192 1.00 93.00 575 ARG A N 1
ATOM 4601 C CA . ARG A 1 575 ? 24.960 12.208 -23.001 1.00 93.00 575 ARG A CA 1
ATOM 4602 C C . ARG A 1 575 ? 23.903 11.259 -22.438 1.00 93.00 575 ARG A C 1
ATOM 4604 O O . ARG A 1 575 ? 23.757 11.161 -21.224 1.00 93.00 575 ARG A O 1
ATOM 4611 N N . TRP A 1 576 ? 23.160 10.548 -23.284 1.00 92.88 576 TRP A N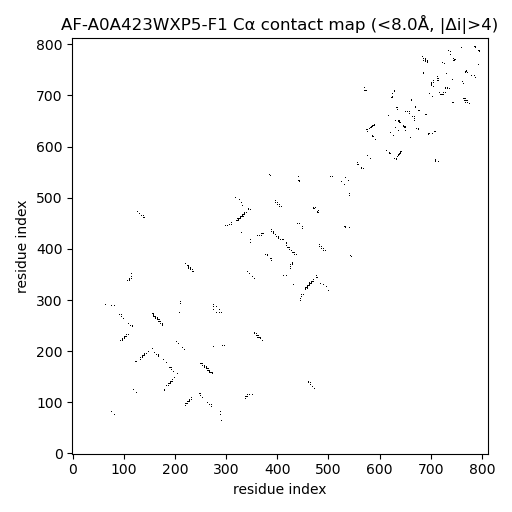 1
ATOM 4612 C CA . TRP A 1 576 ? 22.204 9.539 -22.816 1.00 92.88 576 TRP A CA 1
ATOM 4613 C C . TRP A 1 576 ? 22.902 8.385 -22.095 1.00 92.88 576 TRP A C 1
ATOM 4615 O O . TRP A 1 576 ? 22.457 7.990 -21.017 1.00 92.88 576 TRP A O 1
ATOM 4625 N N . TYR A 1 577 ? 24.032 7.913 -22.626 1.00 93.12 577 TYR A N 1
ATOM 4626 C CA . TYR A 1 577 ? 24.877 6.935 -21.946 1.00 93.12 577 TYR A CA 1
ATOM 4627 C C . TYR A 1 577 ? 25.440 7.474 -20.625 1.00 93.12 577 TYR A C 1
ATOM 4629 O O . TYR A 1 577 ? 25.358 6.785 -19.609 1.00 93.12 577 TYR A O 1
ATOM 4637 N N . GLU A 1 578 ? 25.927 8.716 -20.596 1.00 91.94 578 GLU A N 1
ATOM 4638 C CA . GLU A 1 578 ? 26.422 9.374 -19.378 1.00 91.94 578 GLU A CA 1
ATOM 4639 C C . GLU A 1 578 ? 25.350 9.482 -18.279 1.00 91.94 578 GLU A C 1
ATOM 4641 O O . GLU A 1 578 ? 25.636 9.269 -17.100 1.00 91.94 578 GLU A O 1
ATOM 4646 N N . MET A 1 579 ? 24.101 9.771 -1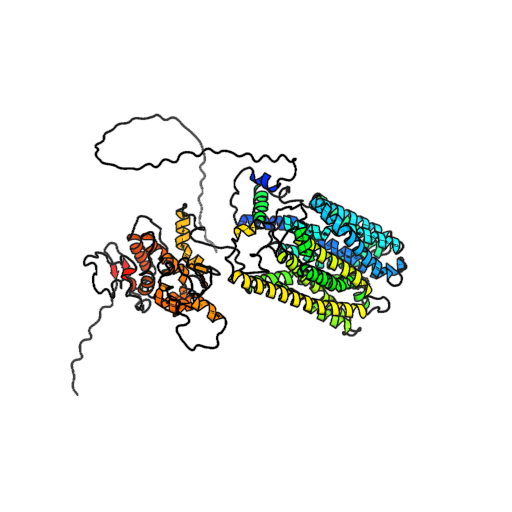8.658 1.00 89.12 579 MET A N 1
ATOM 4647 C CA . MET A 1 579 ? 22.970 9.879 -17.729 1.00 89.12 579 MET A CA 1
ATOM 4648 C C . MET A 1 579 ? 22.308 8.534 -17.391 1.00 89.12 579 MET A C 1
ATOM 4650 O O . MET A 1 579 ? 21.388 8.499 -16.565 1.00 89.12 579 MET A O 1
ATOM 4654 N N . SER A 1 580 ? 22.724 7.433 -18.022 1.00 88.50 580 SER A N 1
ATOM 4655 C CA . SER A 1 580 ? 22.143 6.114 -17.769 1.00 88.50 580 SER A CA 1
ATOM 4656 C C . SER A 1 580 ? 22.410 5.655 -16.330 1.00 88.50 580 SER A C 1
ATOM 4658 O O . SER A 1 580 ? 23.462 5.917 -15.746 1.00 88.50 580 SER A O 1
ATOM 4660 N N . THR A 1 581 ? 21.426 4.981 -15.724 1.00 83.69 581 THR A N 1
ATOM 4661 C CA . THR A 1 581 ? 21.585 4.423 -14.368 1.00 83.69 581 THR A CA 1
ATOM 4662 C C . THR A 1 581 ? 22.480 3.184 -14.372 1.00 83.69 581 THR A C 1
ATOM 4664 O O . THR A 1 581 ? 23.284 3.005 -13.464 1.00 83.69 581 THR A O 1
ATOM 4667 N N . GLU A 1 582 ? 22.332 2.334 -15.386 1.00 85.81 582 GLU A N 1
ATOM 4668 C CA . GLU A 1 582 ? 23.102 1.109 -15.578 1.00 85.81 582 GLU A CA 1
ATOM 4669 C C . GLU A 1 582 ? 23.184 0.833 -17.084 1.00 85.81 582 GLU A C 1
ATOM 4671 O O . GLU A 1 582 ? 22.178 0.972 -17.785 1.00 85.81 582 GLU A O 1
ATOM 4676 N N . CYS A 1 583 ? 24.363 0.448 -17.573 1.00 91.12 583 CYS A N 1
ATOM 4677 C CA . CYS A 1 583 ? 24.568 0.014 -18.950 1.00 91.12 583 CYS A CA 1
ATOM 4678 C C . CYS A 1 583 ? 24.918 -1.479 -18.971 1.00 91.12 583 CYS A C 1
ATOM 4680 O O . CYS A 1 583 ? 25.764 -1.944 -18.203 1.00 91.12 583 CYS A O 1
ATOM 4682 N N . TYR A 1 584 ? 24.270 -2.235 -19.854 1.00 90.25 584 TYR A N 1
ATOM 4683 C CA . TYR A 1 584 ? 24.482 -3.671 -20.006 1.00 90.25 584 TYR A CA 1
ATOM 4684 C C . TYR A 1 584 ? 25.142 -3.941 -21.357 1.00 90.25 584 TYR A C 1
ATOM 4686 O O . TYR A 1 584 ? 24.555 -3.668 -22.401 1.00 90.25 584 TYR A O 1
ATOM 4694 N N . ALA A 1 585 ? 26.352 -4.494 -21.337 1.00 93.19 585 ALA A N 1
ATOM 4695 C CA . ALA A 1 585 ? 27.077 -4.907 -22.530 1.00 93.19 585 ALA A CA 1
ATOM 4696 C C . ALA A 1 585 ? 26.974 -6.429 -22.685 1.00 93.19 585 ALA A C 1
ATOM 4698 O O . ALA A 1 585 ? 27.576 -7.187 -21.923 1.00 93.19 585 ALA A O 1
ATOM 4699 N N . PHE A 1 586 ? 26.193 -6.875 -23.668 1.00 91.75 586 PHE A N 1
ATOM 4700 C CA . PHE A 1 586 ? 26.032 -8.288 -24.007 1.00 91.75 586 PHE A CA 1
ATOM 4701 C C . PHE A 1 586 ? 26.958 -8.666 -25.169 1.00 91.75 586 PHE A C 1
ATOM 4703 O O . PHE A 1 586 ? 26.831 -8.139 -26.277 1.00 91.75 586 PHE A O 1
ATOM 4710 N N . LEU A 1 587 ? 27.901 -9.572 -24.912 1.00 93.56 587 LEU A N 1
ATOM 4711 C CA . LEU A 1 587 ? 28.893 -10.037 -25.877 1.00 93.56 587 LEU A CA 1
ATOM 4712 C C . LEU A 1 587 ? 28.459 -11.401 -26.424 1.00 93.56 587 LEU A C 1
ATOM 4714 O O . LEU A 1 587 ? 28.822 -12.449 -25.897 1.00 93.56 587 LEU A O 1
ATOM 4718 N N . ALA A 1 588 ? 27.665 -11.371 -27.495 1.00 90.44 588 ALA A N 1
ATOM 4719 C CA . ALA A 1 588 ? 27.058 -12.558 -28.107 1.00 90.44 588 ALA A CA 1
ATOM 4720 C C . ALA A 1 588 ? 28.065 -13.574 -28.686 1.00 90.44 588 ALA A C 1
ATOM 4722 O O . ALA A 1 588 ? 27.699 -14.705 -28.985 1.00 90.44 588 ALA A O 1
ATOM 4723 N N . ASP A 1 589 ? 29.310 -13.158 -28.901 1.00 92.12 589 ASP A N 1
ATOM 4724 C CA . ASP A 1 589 ? 30.403 -13.933 -29.491 1.00 92.12 589 ASP A CA 1
ATOM 4725 C C . ASP A 1 589 ? 31.484 -14.329 -28.478 1.00 92.12 589 ASP A C 1
ATOM 4727 O O . ASP A 1 589 ? 32.519 -14.865 -28.861 1.00 92.12 589 ASP A O 1
ATOM 4731 N N . PHE A 1 590 ? 31.237 -14.102 -27.189 1.00 92.25 590 PHE A N 1
ATOM 4732 C CA . PHE A 1 590 ? 32.143 -14.475 -26.113 1.00 92.25 590 PHE A CA 1
ATOM 4733 C C . PHE A 1 590 ? 31.435 -15.409 -25.132 1.00 92.25 590 PHE A C 1
ATOM 4735 O O . PHE A 1 590 ? 30.312 -15.143 -24.715 1.00 92.25 590 PHE A O 1
ATOM 4742 N N . VAL A 1 591 ? 32.096 -16.495 -24.734 1.00 88.81 591 VAL A N 1
ATOM 4743 C CA . VAL A 1 591 ? 31.603 -17.436 -23.720 1.00 88.81 591 VAL A CA 1
ATOM 4744 C C . VAL A 1 591 ? 32.681 -17.608 -22.665 1.00 88.81 591 VAL A C 1
ATOM 4746 O O . VAL A 1 591 ? 33.845 -17.835 -22.991 1.00 88.81 591 VAL A O 1
ATOM 4749 N N . ILE A 1 592 ? 32.302 -17.518 -21.391 1.00 84.44 592 ILE A N 1
ATOM 4750 C CA . ILE A 1 592 ? 33.252 -17.707 -20.291 1.00 84.44 592 ILE A CA 1
ATOM 4751 C C . ILE A 1 592 ? 33.694 -19.182 -20.264 1.00 84.44 592 ILE A C 1
ATOM 4753 O O . ILE A 1 592 ? 32.824 -20.055 -20.185 1.00 84.44 592 ILE A O 1
ATOM 4757 N N . PRO A 1 593 ? 35.008 -19.483 -20.258 1.00 81.00 593 PRO A N 1
ATOM 4758 C CA . PRO A 1 593 ? 35.497 -20.856 -20.139 1.00 81.00 593 PRO A CA 1
ATOM 4759 C C . PRO A 1 593 ? 34.993 -21.539 -18.859 1.00 81.00 593 PRO A C 1
ATOM 4761 O O . PRO A 1 593 ? 35.076 -20.957 -17.773 1.00 81.00 593 PRO A O 1
ATOM 4764 N N . GLU A 1 594 ? 34.510 -22.781 -18.967 1.00 71.00 594 GLU A N 1
ATOM 4765 C CA . GLU A 1 594 ? 33.866 -23.494 -17.850 1.00 71.00 594 GLU A CA 1
ATOM 4766 C C . GLU A 1 594 ? 34.783 -23.670 -16.630 1.00 71.00 594 GLU A C 1
ATOM 4768 O O . GLU A 1 594 ? 34.345 -23.494 -15.496 1.00 71.00 594 GLU A O 1
ATOM 4773 N N . GLU A 1 595 ? 36.083 -23.877 -16.847 1.00 64.94 595 GLU A N 1
ATOM 4774 C CA . GLU A 1 595 ? 37.097 -24.033 -15.789 1.00 64.94 595 GLU A CA 1
ATOM 4775 C C . GLU A 1 595 ? 37.202 -22.819 -14.844 1.00 64.94 595 GLU A C 1
ATOM 4777 O O . GLU A 1 595 ? 37.692 -22.922 -13.716 1.00 64.94 595 GLU A O 1
ATOM 4782 N N . ARG A 1 596 ? 36.742 -21.644 -15.293 1.00 64.31 596 ARG A N 1
ATOM 4783 C CA . ARG A 1 596 ? 36.746 -20.391 -14.523 1.00 64.31 596 ARG A CA 1
ATOM 4784 C C . ARG A 1 596 ? 35.435 -20.169 -13.753 1.00 64.31 596 ARG A C 1
ATOM 4786 O O . ARG A 1 596 ? 35.380 -19.249 -12.935 1.00 64.31 596 ARG A O 1
ATOM 4793 N N . LEU A 1 597 ? 34.399 -20.988 -13.979 1.00 57.19 597 LEU A N 1
ATOM 4794 C CA . LEU A 1 597 ? 33.097 -20.902 -13.300 1.00 57.19 597 LEU A CA 1
ATOM 4795 C C . LEU A 1 597 ? 33.135 -21.529 -11.893 1.00 57.19 597 LEU A C 1
ATOM 4797 O O . LEU A 1 597 ? 32.587 -20.944 -10.957 1.00 57.19 597 LEU A O 1
ATOM 4801 N N . ASP A 1 598 ? 33.849 -22.646 -11.718 1.00 45.25 598 ASP A N 1
ATOM 4802 C CA . ASP A 1 598 ? 33.830 -23.457 -10.484 1.00 45.25 598 ASP A CA 1
ATOM 4803 C C . ASP A 1 598 ? 34.595 -22.842 -9.295 1.00 45.25 598 ASP A C 1
ATOM 4805 O O . ASP A 1 598 ? 34.356 -23.183 -8.136 1.00 45.25 598 ASP A O 1
ATOM 4809 N N . ARG A 1 599 ? 35.510 -21.893 -9.531 1.00 49.75 599 ARG A N 1
ATOM 4810 C CA . ARG A 1 599 ? 36.370 -21.324 -8.469 1.00 49.75 599 ARG A CA 1
ATOM 4811 C C . ARG A 1 599 ? 35.796 -20.089 -7.760 1.00 49.75 599 ARG A C 1
ATOM 4813 O O . ARG A 1 599 ? 36.430 -19.580 -6.837 1.00 49.75 599 ARG A O 1
ATOM 4820 N N . ARG A 1 600 ? 34.583 -19.630 -8.111 1.00 45.75 600 ARG A N 1
ATOM 4821 C CA . ARG A 1 600 ? 33.866 -18.562 -7.373 1.00 45.75 600 ARG A CA 1
ATOM 4822 C C . ARG A 1 600 ? 33.391 -19.002 -5.975 1.00 45.75 600 ARG A C 1
ATOM 4824 O O . ARG A 1 600 ? 33.091 -18.137 -5.156 1.00 45.75 600 ARG A O 1
ATOM 4831 N N . GLU A 1 601 ? 33.345 -20.306 -5.680 1.00 39.62 601 GLU A N 1
ATOM 4832 C CA . GLU A 1 601 ? 32.830 -20.838 -4.405 1.00 39.62 601 GLU A CA 1
ATOM 4833 C C . GLU A 1 601 ? 33.890 -21.047 -3.303 1.00 39.62 601 GLU A C 1
ATOM 4835 O O . GLU A 1 601 ? 33.510 -21.289 -2.158 1.00 39.62 601 GLU A O 1
ATOM 4840 N N . ASN A 1 602 ? 35.199 -20.921 -3.581 1.00 37.12 602 ASN A N 1
ATOM 4841 C CA . ASN A 1 602 ? 36.236 -21.217 -2.578 1.00 37.12 602 ASN A CA 1
ATOM 4842 C C . ASN A 1 602 ? 37.460 -20.267 -2.664 1.00 37.12 602 ASN A C 1
ATOM 4844 O O . ASN A 1 602 ? 38.422 -20.554 -3.374 1.00 37.12 602 ASN A O 1
ATOM 4848 N N . PRO A 1 603 ? 37.465 -19.127 -1.941 1.00 43.06 603 PRO A N 1
ATOM 4849 C CA . PRO A 1 603 ? 38.448 -18.051 -2.129 1.00 43.06 603 PRO A CA 1
ATOM 4850 C C . PRO A 1 603 ? 39.789 -18.251 -1.394 1.00 43.06 603 PRO A C 1
ATOM 4852 O O . PRO A 1 603 ? 40.609 -17.338 -1.369 1.00 43.06 603 PRO A O 1
ATOM 4855 N N . HIS A 1 604 ? 40.035 -19.405 -0.762 1.00 40.78 604 HIS A N 1
ATOM 4856 C CA . HIS A 1 604 ? 41.134 -19.555 0.205 1.00 40.78 604 HIS A CA 1
ATOM 4857 C C . HIS A 1 604 ? 42.437 -20.182 -0.310 1.00 40.78 604 HIS A C 1
ATOM 4859 O O . HIS A 1 604 ? 43.370 -20.289 0.474 1.00 40.78 604 HIS A O 1
ATOM 4865 N N . ASN A 1 605 ? 42.560 -20.535 -1.591 1.00 38.97 605 ASN A N 1
ATOM 4866 C CA . ASN A 1 605 ? 43.801 -21.108 -2.128 1.00 38.97 605 ASN A CA 1
ATOM 4867 C C . ASN A 1 605 ? 44.080 -20.624 -3.557 1.00 38.97 605 ASN A C 1
ATOM 4869 O O . ASN A 1 605 ? 43.710 -21.311 -4.501 1.00 38.97 605 ASN A O 1
ATOM 4873 N N . SER A 1 606 ? 44.748 -19.478 -3.717 1.00 41.03 606 SER A N 1
ATOM 4874 C CA . SER A 1 606 ? 45.740 -19.265 -4.791 1.00 41.03 606 SER A CA 1
ATOM 4875 C C . SER A 1 606 ? 46.249 -17.825 -4.784 1.00 41.03 606 SER A C 1
ATOM 4877 O O . SER A 1 606 ? 45.531 -16.890 -5.132 1.00 41.03 606 SER A O 1
ATOM 4879 N N . SER A 1 607 ? 47.517 -17.657 -4.433 1.00 38.12 607 SER A N 1
ATOM 4880 C CA . SER A 1 607 ? 48.328 -16.467 -4.684 1.00 38.12 607 SER A CA 1
ATOM 4881 C C . SER A 1 607 ? 48.861 -16.472 -6.127 1.00 38.12 607 SER A C 1
ATOM 4883 O O . SER A 1 607 ? 50.071 -16.462 -6.332 1.00 38.12 607 SER A O 1
ATOM 4885 N N . GLU A 1 608 ? 47.968 -16.538 -7.120 1.00 44.28 608 GLU A N 1
ATOM 4886 C CA . GLU A 1 608 ? 48.319 -16.450 -8.548 1.00 44.28 608 GLU A CA 1
ATOM 4887 C C . GLU A 1 608 ? 47.640 -15.228 -9.204 1.00 44.28 608 GLU A C 1
ATOM 4889 O O . GLU A 1 608 ? 46.413 -15.109 -9.132 1.00 44.28 608 GLU A O 1
ATOM 4894 N N . PRO A 1 609 ? 48.399 -14.312 -9.842 1.00 45.75 609 PRO A N 1
ATOM 4895 C CA . PRO A 1 609 ? 47.864 -13.094 -10.470 1.00 45.75 609 PRO A CA 1
ATOM 4896 C C . PRO A 1 609 ? 46.946 -13.320 -11.690 1.00 45.75 609 PRO A C 1
ATOM 4898 O O . PRO A 1 609 ? 46.139 -12.449 -12.009 1.00 45.75 609 PRO A O 1
ATOM 4901 N N . ASP A 1 610 ? 47.015 -14.483 -12.347 1.00 49.47 610 ASP A N 1
ATOM 4902 C CA . ASP A 1 610 ? 46.390 -14.729 -13.664 1.00 49.47 610 ASP A CA 1
ATOM 4903 C C . ASP A 1 610 ? 44.901 -15.137 -13.620 1.00 49.47 610 ASP A C 1
ATOM 4905 O O . ASP A 1 610 ? 44.251 -15.325 -14.655 1.00 49.47 610 ASP A O 1
ATOM 4909 N N . LEU A 1 611 ? 44.303 -15.234 -12.426 1.00 52.16 611 LEU A N 1
ATOM 4910 C CA . LEU A 1 611 ? 42.926 -15.720 -12.249 1.00 52.16 611 LEU A CA 1
ATOM 4911 C C . LEU A 1 611 ? 41.855 -14.747 -12.796 1.00 52.16 611 LEU A C 1
ATOM 4913 O O . LEU A 1 611 ? 40.738 -15.164 -13.118 1.00 52.16 611 LEU A O 1
ATOM 4917 N N . TYR A 1 612 ? 42.198 -13.466 -12.965 1.00 59.12 612 TYR A N 1
ATOM 4918 C CA . TYR A 1 612 ? 41.292 -12.411 -13.439 1.00 59.12 612 TYR A CA 1
ATOM 4919 C C . TYR A 1 612 ? 41.338 -12.164 -14.952 1.00 59.12 612 TYR A C 1
ATOM 4921 O O . TYR A 1 612 ? 40.517 -11.399 -15.452 1.00 59.12 612 TYR A O 1
ATOM 4929 N N . TRP A 1 613 ? 42.234 -12.810 -15.698 1.00 79.31 613 TRP A N 1
ATOM 4930 C CA . TRP A 1 613 ? 42.321 -12.616 -17.147 1.00 79.31 613 TRP A CA 1
ATOM 4931 C C . TRP A 1 613 ? 41.447 -13.612 -17.907 1.00 79.31 613 TRP A C 1
ATOM 4933 O O . TRP A 1 613 ? 41.706 -14.811 -17.831 1.00 79.31 613 TRP A O 1
ATOM 4943 N N . LEU A 1 614 ? 40.417 -13.159 -18.622 1.00 86.06 614 LEU A N 1
ATOM 4944 C CA . LEU A 1 614 ? 39.537 -14.046 -19.388 1.00 86.06 614 LEU A CA 1
ATOM 4945 C C . LEU A 1 614 ? 40.082 -14.266 -20.809 1.00 86.06 614 LEU A C 1
ATOM 4947 O O . LEU A 1 614 ? 40.013 -13.332 -21.602 1.00 86.06 614 LEU A O 1
ATOM 4951 N N . PRO A 1 615 ? 40.606 -15.455 -21.154 1.00 84.00 615 PRO A N 1
ATOM 4952 C CA . PRO A 1 615 ? 41.152 -15.689 -22.490 1.00 84.00 615 PRO A CA 1
ATOM 4953 C C . PRO A 1 615 ? 40.056 -15.564 -23.558 1.00 84.00 615 PRO A C 1
ATOM 4955 O O . PRO A 1 615 ? 38.933 -16.023 -23.340 1.00 84.00 615 PRO A O 1
ATOM 4958 N N . GLY A 1 616 ? 40.382 -14.940 -24.693 1.00 87.06 616 GLY A N 1
ATOM 4959 C CA . GLY A 1 616 ? 39.457 -14.749 -25.816 1.00 87.06 616 GLY A CA 1
ATOM 4960 C C . GLY A 1 616 ? 38.505 -13.558 -25.668 1.00 87.06 616 GLY A C 1
ATOM 4961 O O . GLY A 1 616 ? 37.723 -13.285 -26.576 1.00 87.06 616 GLY A O 1
ATOM 4962 N N . LEU A 1 617 ? 38.564 -12.805 -24.562 1.00 91.00 617 LEU A N 1
ATOM 4963 C CA . LEU A 1 617 ? 37.760 -11.586 -24.411 1.00 91.00 617 LEU A CA 1
ATOM 4964 C C . LEU A 1 617 ? 38.203 -10.499 -25.403 1.00 91.00 617 LEU A C 1
ATOM 4966 O O . LEU A 1 617 ? 37.375 -9.756 -25.925 1.00 91.00 617 LEU A O 1
ATOM 4970 N N . GLU A 1 618 ? 39.503 -10.432 -25.683 1.00 90.81 618 GLU A N 1
ATOM 4971 C CA . GLU A 1 618 ? 40.128 -9.562 -26.680 1.00 90.81 618 GLU A CA 1
ATOM 4972 C C . GLU A 1 618 ? 39.627 -9.801 -28.114 1.00 90.81 618 GLU A C 1
ATOM 4974 O O . GLU A 1 618 ? 39.689 -8.889 -28.938 1.00 90.81 618 GLU A O 1
ATOM 4979 N N . GLU A 1 619 ? 39.090 -10.989 -28.404 1.00 91.62 619 GLU A N 1
ATOM 4980 C CA . GLU A 1 619 ? 38.552 -11.360 -29.719 1.00 91.62 619 GLU A CA 1
ATOM 4981 C C . GLU A 1 619 ? 37.076 -10.965 -29.889 1.00 91.62 619 GLU A C 1
ATOM 4983 O O . GLU A 1 619 ? 36.551 -10.978 -31.005 1.00 91.62 619 GLU A O 1
ATOM 4988 N N . ALA A 1 620 ? 36.391 -10.587 -28.803 1.00 94.12 620 ALA A N 1
ATOM 4989 C CA . ALA A 1 620 ? 34.980 -10.234 -28.855 1.00 94.12 620 ALA A CA 1
ATOM 4990 C C . ALA A 1 620 ? 34.758 -8.979 -29.712 1.00 94.12 620 ALA A C 1
ATOM 4992 O O . ALA A 1 620 ? 35.334 -7.913 -29.453 1.00 94.12 620 ALA A O 1
ATOM 4993 N N . ARG A 1 621 ? 33.841 -9.052 -30.690 1.00 93.81 621 ARG A N 1
ATOM 4994 C CA . ARG A 1 621 ? 33.579 -7.941 -31.628 1.00 93.81 621 ARG A CA 1
ATOM 4995 C C . ARG A 1 621 ? 33.127 -6.667 -30.929 1.00 93.81 621 ARG A C 1
ATOM 4997 O O . ARG A 1 621 ? 33.226 -5.585 -31.502 1.00 93.81 621 ARG A O 1
ATOM 5004 N N . TRP A 1 622 ? 32.620 -6.757 -29.701 1.00 95.00 622 TRP A N 1
ATOM 5005 C CA . TRP A 1 622 ? 32.253 -5.572 -28.934 1.00 95.00 622 TRP A CA 1
ATOM 5006 C C . TRP A 1 622 ? 33.438 -4.609 -28.757 1.00 95.00 622 TRP A C 1
ATOM 5008 O O . TRP A 1 622 ? 33.232 -3.406 -28.862 1.00 95.00 622 TRP A O 1
ATOM 5018 N N . PHE A 1 623 ? 34.678 -5.086 -28.603 1.00 94.81 623 PHE A N 1
ATOM 5019 C CA . PHE A 1 623 ? 35.849 -4.204 -28.479 1.00 94.81 623 PHE A CA 1
ATOM 5020 C C . PHE A 1 623 ? 36.306 -3.579 -29.803 1.00 94.81 623 PHE A C 1
ATOM 5022 O O . PHE A 1 623 ? 36.959 -2.536 -29.784 1.00 94.81 623 PHE A O 1
ATOM 5029 N N . SER A 1 624 ? 35.928 -4.164 -30.943 1.00 93.75 624 SER A N 1
ATOM 5030 C CA . SER A 1 624 ? 36.312 -3.685 -32.273 1.00 93.75 624 SER A CA 1
ATOM 5031 C C . SER A 1 624 ? 35.247 -2.823 -32.958 1.00 93.75 624 SER A C 1
ATOM 5033 O O . SER A 1 624 ? 35.520 -2.241 -34.000 1.00 93.75 624 SER A O 1
ATOM 5035 N N . ARG A 1 625 ? 34.030 -2.692 -32.419 1.00 94.50 625 ARG A N 1
ATOM 5036 C CA . ARG A 1 625 ? 32.984 -1.827 -33.004 1.00 94.50 625 ARG A CA 1
ATOM 5037 C C . ARG A 1 625 ? 33.219 -0.354 -32.656 1.00 94.50 625 ARG A C 1
ATOM 5039 O O . ARG A 1 625 ? 33.549 -0.036 -31.523 1.00 94.50 625 ARG A O 1
ATOM 5046 N N . GLY A 1 626 ? 33.008 0.572 -33.594 1.00 93.44 626 GLY A N 1
ATOM 5047 C CA . GLY A 1 626 ? 33.188 2.016 -33.341 1.00 93.44 626 GLY A CA 1
ATOM 5048 C C . GLY A 1 626 ? 32.320 2.562 -32.196 1.00 93.44 626 GLY A C 1
ATOM 5049 O O . GLY A 1 626 ? 32.832 3.098 -31.216 1.00 93.44 626 GLY A O 1
ATOM 5050 N N . TRP A 1 627 ? 31.003 2.352 -32.284 1.00 93.31 627 TRP A N 1
ATOM 5051 C CA . TRP A 1 627 ? 30.005 2.892 -31.346 1.00 93.31 627 TRP A CA 1
ATOM 5052 C C . TRP A 1 627 ? 30.155 2.415 -29.894 1.00 93.31 627 TRP A C 1
ATOM 5054 O O . TRP A 1 627 ? 29.851 3.162 -28.966 1.00 93.31 627 TRP A O 1
ATOM 5064 N N . THR A 1 628 ? 30.726 1.232 -29.667 1.00 94.81 628 THR A N 1
ATOM 5065 C CA . THR A 1 628 ? 30.882 0.684 -28.313 1.00 94.81 628 THR A CA 1
ATOM 5066 C C . THR A 1 628 ? 31.953 1.412 -27.491 1.00 94.81 628 THR A C 1
ATOM 5068 O O . THR A 1 628 ? 32.051 1.219 -26.281 1.00 94.81 628 THR A O 1
ATOM 5071 N N . LEU A 1 629 ? 32.763 2.285 -28.107 1.00 95.25 629 LEU A N 1
ATOM 5072 C CA . LEU A 1 629 ? 33.749 3.094 -27.384 1.00 95.25 629 LEU A CA 1
ATOM 5073 C C . LEU A 1 629 ? 33.072 4.087 -26.437 1.00 95.25 629 LEU A C 1
ATOM 5075 O O . LEU A 1 629 ? 33.475 4.224 -25.283 1.00 95.25 629 LEU A O 1
ATOM 5079 N N . GLN A 1 630 ? 32.026 4.760 -26.914 1.00 94.06 630 GLN A N 1
ATOM 5080 C CA . GLN A 1 630 ? 31.246 5.666 -26.076 1.00 94.06 630 GLN A CA 1
ATOM 5081 C C . GLN A 1 630 ? 30.351 4.911 -25.089 1.00 94.06 630 GLN A C 1
ATOM 5083 O O . GLN A 1 630 ? 30.207 5.370 -23.961 1.00 94.06 630 GLN A O 1
ATOM 5088 N N . GLU A 1 631 ? 29.840 3.728 -25.451 1.00 94.19 631 GLU A N 1
ATOM 5089 C CA . GLU A 1 631 ? 29.139 2.826 -24.518 1.00 94.19 631 GLU A CA 1
ATOM 5090 C C . GLU A 1 631 ? 30.039 2.394 -23.352 1.00 94.19 631 GLU A C 1
ATOM 5092 O O . GLU A 1 631 ? 29.574 2.249 -22.223 1.00 94.19 631 GLU A O 1
ATOM 5097 N N . LEU A 1 632 ? 31.337 2.205 -23.617 1.00 95.38 632 LEU A N 1
ATOM 5098 C CA . LEU A 1 632 ? 32.331 1.894 -22.597 1.00 95.38 632 LEU A CA 1
ATOM 5099 C C . LEU A 1 632 ? 32.651 3.108 -21.728 1.00 95.38 632 LEU A C 1
ATOM 5101 O O . LEU A 1 632 ? 32.758 2.970 -20.514 1.00 95.38 632 LEU A O 1
ATOM 5105 N N . LEU A 1 633 ? 32.882 4.277 -22.328 1.00 94.44 633 LEU A N 1
ATOM 5106 C CA . LEU A 1 633 ? 33.433 5.436 -21.623 1.00 94.44 633 LEU A CA 1
ATOM 5107 C C . LEU A 1 633 ? 32.369 6.262 -20.900 1.00 94.44 633 LEU A C 1
ATOM 5109 O O . LEU A 1 633 ? 32.573 6.604 -19.737 1.00 94.44 633 LEU A O 1
ATOM 5113 N N . ALA A 1 634 ? 31.248 6.561 -21.557 1.00 94.88 634 ALA A N 1
ATOM 5114 C CA . ALA A 1 634 ? 30.290 7.551 -21.077 1.00 94.88 634 ALA A CA 1
ATOM 5115 C C . ALA A 1 634 ? 29.526 7.144 -19.799 1.00 94.88 634 ALA A C 1
ATOM 5117 O O . ALA A 1 634 ? 29.458 7.966 -18.883 1.00 94.88 634 ALA A O 1
ATOM 5118 N N . PRO A 1 635 ? 28.978 5.916 -19.665 1.00 93.75 635 PRO A N 1
ATOM 5119 C CA . PRO A 1 635 ? 28.215 5.530 -18.478 1.00 93.75 635 PRO A CA 1
ATOM 5120 C C . PRO A 1 635 ? 29.081 5.421 -17.228 1.00 93.75 635 PRO A C 1
ATOM 5122 O O . PRO A 1 635 ? 30.198 4.914 -17.284 1.00 93.75 635 PRO A O 1
ATOM 5125 N N . LYS A 1 636 ? 28.532 5.749 -16.056 1.00 90.69 636 LYS A N 1
ATOM 5126 C CA . LYS A 1 636 ? 29.219 5.487 -14.775 1.00 90.69 636 LYS A CA 1
ATOM 5127 C C . LYS A 1 636 ? 29.276 4.004 -14.412 1.00 90.69 636 LYS A C 1
ATOM 5129 O O . LYS A 1 636 ? 30.152 3.604 -13.660 1.00 90.69 636 LYS A O 1
ATOM 5134 N N . SER A 1 637 ? 28.364 3.188 -14.935 1.00 87.62 637 SER A N 1
ATOM 5135 C CA . SER A 1 637 ? 28.337 1.746 -14.687 1.00 87.62 637 SER A CA 1
ATOM 5136 C C . SER A 1 637 ? 28.090 0.985 -15.982 1.00 87.62 637 SER A C 1
ATOM 5138 O O . SER A 1 637 ? 27.149 1.298 -16.709 1.00 87.62 637 SER A O 1
ATOM 5140 N N . VAL A 1 638 ? 28.950 0.004 -16.266 1.00 93.06 638 VAL A N 1
ATOM 5141 C CA . VAL A 1 638 ? 28.817 -0.925 -17.396 1.00 93.06 638 VAL A CA 1
ATOM 5142 C C . VAL A 1 638 ? 29.061 -2.330 -16.868 1.00 93.06 638 VAL A C 1
ATOM 5144 O O . VAL A 1 638 ? 30.140 -2.591 -16.328 1.00 93.06 638 VAL A O 1
ATOM 5147 N N . ARG A 1 639 ? 28.084 -3.224 -17.030 1.00 90.31 639 ARG A N 1
ATOM 5148 C CA . ARG A 1 639 ? 28.195 -4.646 -16.679 1.00 90.31 639 ARG A CA 1
ATOM 5149 C C . ARG A 1 639 ? 28.253 -5.500 -17.929 1.00 90.31 639 ARG A C 1
ATOM 5151 O O . ARG A 1 639 ? 27.465 -5.300 -18.851 1.00 90.31 639 ARG A O 1
ATOM 5158 N N . PHE A 1 640 ? 29.155 -6.469 -17.929 1.00 92.06 640 PHE A N 1
ATOM 5159 C CA . PHE A 1 640 ? 29.419 -7.321 -19.074 1.00 92.06 640 PHE A CA 1
ATOM 5160 C C . PHE A 1 640 ? 28.829 -8.717 -18.898 1.00 92.06 640 PHE A C 1
ATOM 5162 O O . PHE A 1 640 ? 28.992 -9.360 -17.854 1.00 92.06 640 PHE A O 1
ATOM 5169 N N . PHE A 1 641 ? 28.182 -9.183 -19.960 1.00 89.25 641 PHE A N 1
ATOM 5170 C CA . PHE A 1 641 ? 27.514 -10.472 -20.045 1.00 89.25 641 PHE A CA 1
ATOM 5171 C C . PHE A 1 641 ? 28.059 -11.249 -21.234 1.00 89.25 641 PHE A C 1
ATOM 5173 O O . PHE A 1 641 ? 28.262 -10.681 -22.307 1.00 89.25 641 PHE A O 1
ATOM 5180 N N . ASP A 1 642 ? 28.311 -12.537 -21.031 1.00 90.31 642 ASP A N 1
ATOM 5181 C CA . ASP A 1 642 ? 28.682 -13.456 -22.107 1.00 90.31 642 ASP A CA 1
ATOM 5182 C C . ASP A 1 642 ? 27.450 -13.862 -22.938 1.00 90.31 642 ASP A C 1
ATOM 5184 O O . ASP A 1 642 ? 26.321 -13.482 -22.614 1.00 90.31 642 ASP A O 1
ATOM 5188 N N . ALA A 1 643 ? 27.645 -14.668 -23.983 1.00 87.81 643 ALA A N 1
ATOM 5189 C CA . ALA A 1 643 ? 26.584 -15.128 -24.880 1.00 87.81 643 ALA A CA 1
ATOM 5190 C C . ALA A 1 643 ? 25.465 -15.920 -24.172 1.00 87.81 643 ALA A C 1
ATOM 5192 O O . ALA A 1 643 ? 24.364 -16.041 -24.705 1.00 87.81 643 ALA A O 1
ATOM 5193 N N . ASN A 1 644 ? 25.720 -16.417 -22.958 1.00 82.88 644 ASN A N 1
ATOM 5194 C CA . ASN A 1 644 ? 24.767 -17.146 -22.122 1.00 82.88 644 ASN A CA 1
ATOM 5195 C C . ASN A 1 644 ? 24.134 -16.257 -21.036 1.00 82.88 644 ASN A C 1
ATOM 5197 O O . ASN A 1 644 ? 23.584 -16.774 -20.059 1.00 82.88 644 ASN A O 1
ATOM 5201 N N . TRP A 1 645 ? 24.238 -14.928 -21.164 1.00 78.38 645 TRP A N 1
ATOM 5202 C CA . TRP A 1 645 ? 23.780 -13.951 -20.170 1.00 78.38 645 TRP A CA 1
ATOM 5203 C C . 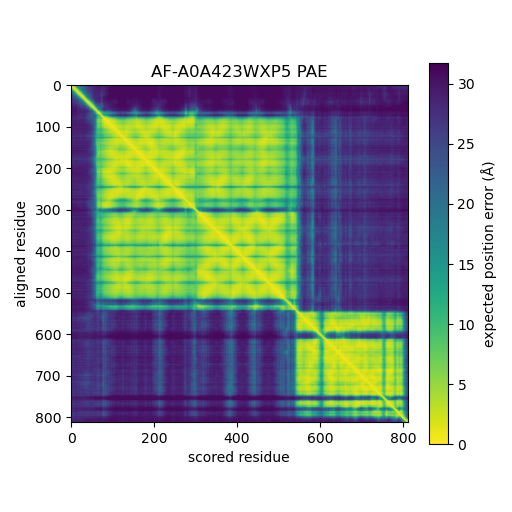TRP A 1 645 ? 24.410 -14.144 -18.783 1.00 78.38 645 TRP A C 1
ATOM 5205 O O . TRP A 1 645 ? 23.805 -13.824 -17.751 1.00 78.38 645 TRP A O 1
ATOM 5215 N N . ARG A 1 646 ? 25.646 -14.648 -18.725 1.00 79.31 646 ARG A N 1
ATOM 5216 C CA . ARG A 1 646 ? 26.397 -14.786 -17.475 1.00 79.31 646 ARG A CA 1
ATOM 5217 C C . ARG A 1 646 ? 27.224 -13.531 -17.245 1.00 79.31 646 ARG A C 1
ATOM 5219 O O . ARG A 1 646 ? 28.070 -13.167 -18.059 1.00 79.31 646 ARG A O 1
ATOM 5226 N N . GLU A 1 647 ? 26.993 -12.881 -16.107 1.00 82.62 647 GLU A N 1
ATOM 5227 C CA . GLU A 1 647 ? 27.760 -11.701 -15.709 1.00 82.62 647 GLU A CA 1
ATOM 5228 C C . GLU A 1 647 ? 29.201 -12.096 -15.353 1.00 82.62 647 GLU A C 1
ATOM 5230 O O . GLU A 1 647 ? 29.456 -12.829 -14.380 1.00 82.62 647 GLU A O 1
ATOM 5235 N N . PHE A 1 648 ? 30.157 -11.573 -16.120 1.00 82.88 648 PHE A N 1
ATOM 5236 C CA . PHE A 1 648 ? 31.577 -11.816 -15.885 1.00 82.88 648 PHE A CA 1
ATOM 5237 C C . PHE A 1 648 ? 32.314 -10.619 -15.296 1.00 82.88 648 PHE A C 1
ATOM 5239 O O . PHE A 1 648 ? 33.477 -10.764 -14.937 1.00 82.88 648 PHE A O 1
ATOM 5246 N N . GLY A 1 649 ? 31.674 -9.472 -15.109 1.00 81.19 649 GLY A N 1
ATOM 5247 C CA . GLY A 1 649 ? 32.252 -8.347 -14.381 1.00 81.19 649 GLY A CA 1
ATOM 5248 C C . GLY A 1 649 ? 31.718 -7.013 -14.866 1.00 81.19 649 GLY A C 1
ATOM 5249 O O . GLY A 1 649 ? 30.831 -6.944 -15.710 1.00 81.19 649 GLY A O 1
ATOM 5250 N N . ASP A 1 650 ? 32.300 -5.953 -14.336 1.00 84.12 650 ASP A N 1
ATOM 5251 C CA . ASP A 1 650 ? 31.986 -4.567 -14.654 1.00 84.12 650 ASP A CA 1
ATOM 5252 C C . ASP A 1 650 ? 33.233 -3.811 -15.139 1.00 84.12 650 ASP A C 1
ATOM 5254 O O . ASP A 1 650 ? 34.356 -4.330 -15.127 1.00 84.12 650 ASP A O 1
ATOM 5258 N N . LYS A 1 651 ? 33.034 -2.560 -15.568 1.00 88.19 651 LYS A N 1
ATOM 5259 C CA . LYS A 1 651 ? 34.105 -1.678 -16.061 1.00 88.19 651 LYS A CA 1
ATOM 5260 C C . LYS A 1 651 ? 35.313 -1.603 -15.116 1.00 88.19 651 LYS A C 1
ATOM 5262 O O . LYS A 1 651 ? 36.450 -1.563 -15.578 1.00 88.19 651 LYS A O 1
ATOM 5267 N N . VAL A 1 652 ? 35.082 -1.599 -13.801 1.00 86.00 652 VAL A N 1
ATOM 5268 C CA . VAL A 1 652 ? 36.125 -1.394 -12.782 1.00 86.00 652 VAL A CA 1
ATOM 5269 C C . VAL A 1 652 ? 36.873 -2.684 -12.465 1.00 86.00 652 VAL A C 1
ATOM 5271 O O . VAL A 1 652 ? 38.101 -2.684 -12.361 1.00 86.00 652 VAL A O 1
ATOM 5274 N N . SER A 1 653 ? 36.146 -3.786 -12.306 1.00 82.75 653 SER A N 1
ATOM 5275 C CA . SER A 1 653 ? 36.695 -5.114 -12.019 1.00 82.75 653 SER A CA 1
ATOM 5276 C C . SER A 1 653 ? 37.463 -5.696 -13.204 1.00 82.75 653 SER A C 1
ATOM 5278 O O . SER A 1 653 ? 38.383 -6.484 -12.997 1.00 82.75 653 SER A O 1
ATOM 5280 N N . ARG A 1 654 ? 37.134 -5.283 -14.436 1.00 88.38 654 ARG A N 1
ATOM 5281 C CA . ARG A 1 654 ? 37.824 -5.700 -15.667 1.00 88.38 654 ARG A CA 1
ATOM 5282 C C . ARG A 1 654 ? 38.770 -4.646 -16.243 1.00 88.38 654 ARG A C 1
ATOM 5284 O O . ARG A 1 654 ? 39.300 -4.855 -17.330 1.00 88.38 654 ARG A O 1
ATOM 5291 N N . ARG A 1 655 ? 39.032 -3.549 -15.522 1.00 90.81 655 ARG A N 1
ATOM 5292 C CA . ARG A 1 655 ? 39.793 -2.396 -16.036 1.00 90.81 655 ARG A CA 1
ATOM 5293 C C . ARG A 1 655 ? 41.151 -2.755 -16.640 1.00 90.81 655 ARG A C 1
ATOM 5295 O O . ARG A 1 655 ? 41.460 -2.227 -17.694 1.00 90.81 655 ARG A O 1
ATOM 5302 N N . SER A 1 656 ? 41.921 -3.666 -16.039 1.00 89.75 656 SER A N 1
ATOM 5303 C CA . SER A 1 656 ? 43.261 -4.019 -16.531 1.00 89.75 656 SER A CA 1
ATOM 5304 C C . SER A 1 656 ? 43.203 -4.747 -17.871 1.00 89.75 656 SER A C 1
ATOM 5306 O O . SER A 1 656 ? 43.944 -4.426 -18.796 1.00 89.75 656 SER A O 1
ATOM 5308 N N . GLN A 1 657 ? 42.257 -5.678 -18.015 1.00 91.69 657 GLN A N 1
ATOM 5309 C CA . GLN A 1 657 ? 42.046 -6.381 -19.276 1.00 91.69 657 GLN A CA 1
ATOM 5310 C C . GLN A 1 657 ? 41.432 -5.453 -20.330 1.00 91.69 657 GLN A C 1
ATOM 5312 O O . GLN A 1 657 ? 41.908 -5.412 -21.459 1.00 91.69 657 GLN A O 1
ATOM 5317 N N . ILE A 1 658 ? 40.453 -4.623 -19.964 1.00 94.31 658 ILE A N 1
ATOM 5318 C CA . ILE A 1 658 ? 39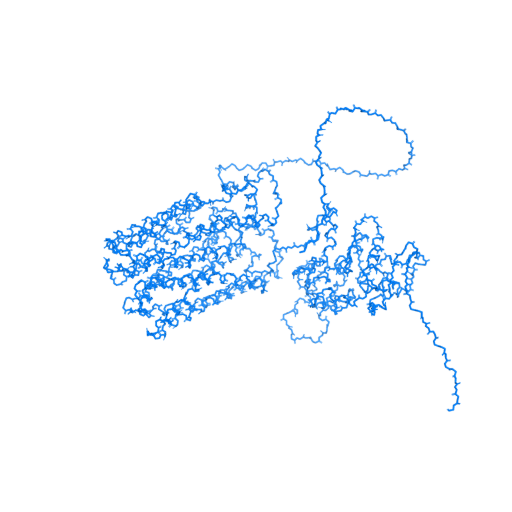.893 -3.616 -20.876 1.00 94.31 658 ILE A CA 1
ATOM 5319 C C . ILE A 1 658 ? 40.992 -2.657 -21.352 1.00 94.31 658 ILE A C 1
ATOM 5321 O O . ILE A 1 658 ? 41.112 -2.442 -22.552 1.00 94.31 658 ILE A O 1
ATOM 5325 N N . ALA A 1 659 ? 41.825 -2.141 -20.445 1.00 94.00 659 ALA A N 1
ATOM 5326 C CA . ALA A 1 659 ? 42.932 -1.241 -20.758 1.00 94.00 659 ALA A CA 1
ATOM 5327 C C . ALA A 1 659 ? 43.934 -1.872 -21.730 1.00 94.00 659 ALA A C 1
ATOM 5329 O O . ALA A 1 659 ? 44.383 -1.211 -22.662 1.00 94.00 659 ALA A O 1
ATOM 5330 N N . SER A 1 660 ? 44.242 -3.160 -21.565 1.00 93.19 660 SER A N 1
ATOM 5331 C CA . SER A 1 660 ? 45.128 -3.875 -22.489 1.00 93.19 660 SER A CA 1
ATOM 5332 C C . SER A 1 660 ? 44.551 -4.004 -23.908 1.00 93.19 660 SER A C 1
ATOM 5334 O O . SER A 1 660 ? 45.295 -3.902 -24.882 1.00 93.19 660 SER A O 1
ATOM 5336 N N . ILE A 1 661 ? 43.228 -4.176 -24.031 1.00 93.25 661 ILE A N 1
ATOM 5337 C CA . ILE A 1 661 ? 42.531 -4.357 -25.310 1.00 93.25 661 ILE A CA 1
ATOM 5338 C C . ILE A 1 661 ? 42.342 -3.004 -26.003 1.00 93.25 661 ILE A C 1
ATOM 5340 O O . ILE A 1 661 ? 42.618 -2.852 -27.192 1.00 93.25 661 ILE A O 1
ATOM 5344 N N . THR A 1 662 ? 41.864 -2.002 -25.261 1.00 93.38 662 THR A N 1
ATOM 5345 C CA . THR A 1 662 ? 41.458 -0.703 -25.814 1.00 93.38 662 THR A CA 1
ATOM 5346 C C . THR A 1 662 ? 42.561 0.348 -25.797 1.00 93.38 662 THR A C 1
ATOM 5348 O O . THR A 1 662 ? 42.393 1.396 -26.417 1.00 93.38 662 THR A O 1
ATOM 5351 N N . ARG A 1 663 ? 43.666 0.096 -25.079 1.00 91.44 663 ARG A N 1
ATOM 5352 C CA . ARG A 1 663 ? 44.748 1.057 -24.790 1.00 91.44 663 ARG A CA 1
ATOM 5353 C C . ARG A 1 663 ? 44.295 2.294 -24.003 1.00 91.44 663 ARG A C 1
ATOM 5355 O O . ARG A 1 663 ? 45.006 3.295 -23.939 1.00 91.44 663 ARG A O 1
ATOM 5362 N N . ILE A 1 664 ? 43.117 2.238 -23.382 1.00 93.88 664 ILE A N 1
ATOM 5363 C CA . ILE A 1 664 ? 42.630 3.286 -22.481 1.00 93.88 664 ILE A CA 1
ATOM 5364 C C . ILE A 1 664 ? 43.302 3.086 -21.124 1.00 93.88 664 ILE A C 1
ATOM 5366 O O . ILE A 1 664 ? 43.255 1.989 -20.572 1.00 93.88 664 ILE A O 1
ATOM 5370 N N . ARG A 1 665 ? 43.903 4.139 -20.561 1.00 92.69 665 ARG A N 1
ATOM 5371 C CA . ARG A 1 665 ? 44.560 4.063 -19.246 1.00 92.69 665 ARG A CA 1
ATOM 5372 C C . ARG A 1 665 ? 43.573 3.584 -18.174 1.00 92.69 665 ARG A C 1
ATOM 5374 O O . ARG A 1 665 ? 42.433 4.047 -18.126 1.00 92.69 665 ARG A O 1
ATOM 5381 N N . GLU A 1 666 ? 44.025 2.710 -17.271 1.00 92.69 666 GLU A N 1
ATOM 5382 C CA . GLU A 1 666 ? 43.188 2.221 -16.163 1.00 92.69 666 GLU A CA 1
ATOM 5383 C C . GLU A 1 666 ? 42.623 3.361 -15.303 1.00 92.69 666 GLU A C 1
ATOM 5385 O O . GLU A 1 666 ? 41.488 3.265 -14.833 1.00 92.69 666 GLU A O 1
ATOM 5390 N N . SER A 1 667 ? 43.390 4.446 -15.129 1.00 89.75 667 SER A N 1
ATOM 5391 C CA . SER A 1 667 ? 42.956 5.640 -14.398 1.00 89.75 667 SER A CA 1
ATOM 5392 C C . SER A 1 667 ? 41.711 6.264 -15.021 1.00 89.75 667 SER A C 1
ATOM 5394 O O . SER A 1 667 ? 40.745 6.500 -14.308 1.00 89.75 667 SER A O 1
ATOM 5396 N N . VAL A 1 668 ? 41.660 6.403 -16.350 1.00 92.25 668 VAL A N 1
ATOM 5397 C CA . VAL A 1 668 ? 40.496 6.947 -17.073 1.00 92.25 668 VAL A CA 1
ATOM 5398 C C . VAL A 1 668 ? 39.265 6.062 -16.870 1.00 92.25 668 VAL A C 1
ATOM 5400 O O . VAL A 1 668 ? 38.169 6.558 -16.605 1.00 92.25 668 VAL A O 1
ATOM 5403 N N . LEU A 1 669 ? 39.431 4.735 -16.940 1.00 92.31 669 LEU A N 1
ATOM 5404 C CA . LEU A 1 669 ? 38.333 3.793 -16.696 1.00 92.31 669 LEU A CA 1
ATOM 5405 C C . LEU A 1 669 ? 37.796 3.910 -15.263 1.00 92.31 669 LEU A C 1
ATOM 5407 O O . LEU A 1 669 ? 36.584 3.845 -15.073 1.00 92.31 669 LEU A O 1
ATOM 5411 N N . MET A 1 670 ? 38.665 4.130 -14.275 1.00 88.00 670 MET A N 1
ATOM 5412 C CA . MET A 1 670 ? 38.279 4.293 -12.871 1.00 88.00 670 MET A CA 1
ATOM 5413 C C . MET A 1 670 ? 37.656 5.669 -12.584 1.00 88.00 670 MET A C 1
ATOM 5415 O O . MET A 1 670 ? 36.598 5.770 -11.962 1.00 88.00 670 MET A O 1
ATOM 5419 N N . GLU A 1 671 ? 38.280 6.742 -13.057 1.00 88.00 671 GLU A N 1
ATOM 5420 C CA . GLU A 1 671 ? 37.841 8.123 -12.851 1.00 88.00 671 GLU A CA 1
ATOM 5421 C C . GLU A 1 671 ? 36.523 8.410 -13.569 1.00 88.00 671 GLU A C 1
ATOM 5423 O O . GLU A 1 671 ? 35.671 9.103 -13.014 1.00 88.00 671 GLU A O 1
ATOM 5428 N N . SER A 1 672 ? 36.278 7.800 -14.738 1.00 88.31 672 SER A N 1
ATOM 5429 C CA . SER A 1 672 ? 34.988 7.926 -15.436 1.00 88.31 672 SER A CA 1
ATOM 5430 C C . SER A 1 672 ? 33.805 7.452 -14.580 1.00 88.31 672 SER A C 1
ATOM 5432 O O . SER A 1 672 ? 32.694 7.965 -14.717 1.00 88.31 672 SER A O 1
ATOM 5434 N N . VAL A 1 673 ? 34.047 6.521 -13.650 1.00 85.25 673 VAL A N 1
ATOM 5435 C CA . VAL A 1 673 ? 33.055 6.014 -12.692 1.00 85.25 673 VAL A CA 1
ATOM 5436 C C . VAL A 1 673 ? 32.934 6.932 -11.472 1.00 85.25 673 VAL A C 1
ATOM 5438 O O . VAL A 1 673 ? 31.821 7.225 -11.032 1.00 85.25 673 VAL A O 1
ATOM 5441 N N . LEU A 1 674 ? 34.064 7.396 -10.925 1.00 79.12 674 LEU A N 1
ATOM 5442 C CA . LEU A 1 674 ? 34.111 8.182 -9.683 1.00 79.12 674 LEU A CA 1
ATOM 5443 C C . LEU A 1 674 ? 33.704 9.650 -9.874 1.00 79.12 674 LEU A C 1
ATOM 5445 O O . LEU A 1 674 ? 32.946 10.194 -9.071 1.00 79.12 674 LEU A O 1
ATOM 5449 N N . LEU A 1 675 ? 34.218 10.277 -10.928 1.00 84.00 675 LEU A N 1
ATOM 5450 C CA . LEU A 1 675 ? 34.140 11.714 -11.197 1.00 84.00 675 LEU A CA 1
ATOM 5451 C C . LEU A 1 675 ? 33.224 12.030 -12.391 1.00 84.00 675 LEU A C 1
ATOM 5453 O O . LEU A 1 675 ? 32.621 13.100 -12.457 1.00 84.00 675 LEU A O 1
ATOM 5457 N N . GLY A 1 676 ? 33.038 11.058 -13.288 1.00 86.38 676 GLY A N 1
ATOM 5458 C CA . GLY A 1 676 ? 32.320 11.217 -14.552 1.00 86.38 676 GLY A CA 1
ATOM 5459 C C . GLY A 1 676 ? 33.282 11.355 -15.731 1.00 86.38 676 GLY A C 1
ATOM 5460 O O . GLY A 1 676 ? 34.401 11.848 -15.590 1.00 86.38 676 GLY A O 1
ATOM 5461 N N . VAL A 1 677 ? 32.843 10.906 -16.909 1.00 90.31 677 VAL A N 1
ATOM 5462 C CA . VAL A 1 677 ? 33.703 10.784 -18.097 1.00 90.31 677 VAL A CA 1
ATOM 5463 C C . VAL A 1 677 ? 34.329 12.112 -18.525 1.00 90.31 677 VAL A C 1
ATOM 5465 O O . VAL A 1 677 ? 35.493 12.123 -18.902 1.00 90.31 677 VAL A O 1
ATOM 5468 N N . ARG A 1 678 ? 33.597 13.231 -18.416 1.00 90.62 678 ARG A N 1
ATOM 5469 C CA . ARG A 1 678 ? 34.079 14.562 -18.816 1.00 90.62 678 ARG A CA 1
ATOM 5470 C C . ARG A 1 678 ? 35.318 14.990 -18.035 1.00 90.62 678 ARG A C 1
ATOM 5472 O O . ARG A 1 678 ? 36.269 15.455 -18.642 1.00 90.62 678 ARG A O 1
ATOM 5479 N N . GLN A 1 679 ? 35.326 14.766 -16.720 1.00 87.19 679 GLN A N 1
ATOM 5480 C CA . GLN A 1 679 ? 36.489 15.062 -15.877 1.00 87.19 679 GLN A CA 1
ATOM 5481 C C . GLN A 1 679 ? 37.625 14.063 -16.121 1.00 87.19 679 GLN A C 1
ATOM 5483 O O . GLN A 1 679 ? 38.780 14.457 -16.195 1.00 87.19 679 GLN A O 1
ATOM 5488 N N . ALA A 1 680 ? 37.299 12.781 -16.315 1.00 87.88 680 ALA A N 1
ATOM 5489 C CA . ALA A 1 680 ? 38.292 11.725 -16.521 1.00 87.88 680 ALA A CA 1
ATOM 5490 C C . ALA A 1 680 ? 39.095 11.857 -17.828 1.00 87.88 680 ALA A C 1
ATOM 5492 O O . ALA A 1 680 ? 40.171 11.271 -17.946 1.00 87.88 680 ALA A O 1
ATOM 5493 N N . ILE A 1 681 ? 38.563 12.565 -18.832 1.00 90.25 681 ILE A N 1
ATOM 5494 C CA . ILE A 1 681 ? 39.229 12.747 -20.131 1.00 90.25 681 ILE A CA 1
ATOM 5495 C C . ILE A 1 681 ? 39.746 14.169 -20.381 1.00 90.25 681 ILE A C 1
ATOM 5497 O O . ILE A 1 681 ? 40.294 14.408 -21.454 1.00 90.25 681 ILE A O 1
ATOM 5501 N N . ASP A 1 682 ? 39.585 15.091 -19.428 1.00 84.44 682 ASP A N 1
ATOM 5502 C CA . ASP A 1 682 ? 39.941 16.511 -19.591 1.00 84.44 682 ASP A CA 1
ATOM 5503 C C . ASP A 1 682 ? 41.450 16.700 -19.828 1.00 84.44 682 ASP A C 1
ATOM 5505 O O . ASP A 1 682 ? 41.871 17.411 -20.735 1.00 84.44 682 ASP A O 1
ATOM 5509 N N . GLU A 1 683 ? 42.272 15.946 -19.091 1.00 81.56 683 GLU A N 1
ATOM 5510 C CA . GLU A 1 683 ? 43.738 15.945 -19.214 1.00 81.56 683 GLU A CA 1
ATOM 5511 C C . GLU A 1 683 ? 44.262 14.993 -20.311 1.00 81.56 683 GLU A C 1
ATOM 5513 O O . GLU A 1 683 ? 45.470 14.800 -20.463 1.00 81.56 683 GLU A O 1
ATOM 5518 N N . ILE A 1 684 ? 43.370 14.345 -21.069 1.00 90.31 684 ILE A N 1
ATOM 5519 C CA . ILE A 1 684 ? 43.752 13.407 -22.130 1.00 90.31 684 ILE A CA 1
ATOM 5520 C C . ILE A 1 684 ? 43.889 14.156 -23.451 1.00 90.31 684 ILE A C 1
ATOM 5522 O O . ILE A 1 684 ? 42.939 14.773 -23.947 1.00 90.31 684 ILE A O 1
ATOM 5526 N N . SER A 1 685 ? 45.055 14.017 -24.082 1.00 90.81 685 SER A N 1
ATOM 5527 C CA . SER A 1 685 ? 45.312 14.639 -25.377 1.00 90.81 685 SER A CA 1
ATOM 5528 C C . SER A 1 685 ? 44.324 14.165 -26.451 1.00 90.81 685 SER A C 1
ATOM 5530 O O . SER A 1 685 ? 43.793 13.047 -26.413 1.00 90.81 685 SER A O 1
ATOM 5532 N N . VAL A 1 686 ? 44.047 15.019 -27.432 1.00 92.19 686 VAL A N 1
ATOM 5533 C CA . VAL A 1 686 ? 43.202 14.698 -28.585 1.00 92.19 686 VAL A CA 1
ATOM 5534 C C . VAL A 1 686 ? 43.773 13.501 -29.349 1.00 92.19 686 VAL A C 1
ATOM 5536 O O . VAL A 1 686 ? 43.018 12.592 -29.694 1.00 92.19 686 VAL A O 1
ATOM 5539 N N . ALA A 1 687 ? 45.095 13.437 -29.534 1.00 91.44 687 ALA A N 1
ATOM 5540 C CA . ALA A 1 687 ? 45.759 12.305 -30.185 1.00 91.44 687 ALA A CA 1
ATOM 5541 C C . ALA A 1 687 ? 45.566 10.986 -29.425 1.00 91.44 687 ALA A C 1
ATOM 5543 O O . ALA A 1 687 ? 45.278 9.950 -30.029 1.00 91.44 687 ALA A O 1
ATOM 5544 N N . GLN A 1 688 ? 45.677 11.019 -28.094 1.00 93.06 688 GLN A N 1
ATOM 5545 C CA . GLN A 1 688 ? 45.476 9.838 -27.260 1.00 93.06 688 GLN A CA 1
ATOM 5546 C C . GLN A 1 688 ? 44.014 9.375 -27.318 1.00 93.06 688 GLN A C 1
ATOM 5548 O O . GLN A 1 688 ? 43.767 8.184 -27.510 1.00 93.06 688 GLN A O 1
ATOM 5553 N N . ARG A 1 689 ? 43.044 10.298 -27.262 1.00 94.69 689 ARG A N 1
ATOM 5554 C CA . ARG A 1 689 ? 41.618 9.983 -27.466 1.00 94.69 689 ARG A CA 1
ATOM 5555 C C . ARG A 1 689 ? 41.348 9.373 -28.845 1.00 94.69 689 ARG A C 1
ATOM 5557 O O . ARG A 1 689 ? 40.618 8.387 -28.933 1.00 94.69 689 ARG A O 1
ATOM 5564 N N . MET A 1 690 ? 41.960 9.907 -29.907 1.00 94.62 690 MET A N 1
ATOM 5565 C CA . MET A 1 690 ? 41.856 9.355 -31.267 1.00 94.62 690 MET A CA 1
ATOM 5566 C C . MET A 1 690 ? 42.427 7.934 -31.349 1.00 94.62 690 MET A C 1
ATOM 5568 O O . MET A 1 690 ? 41.828 7.062 -31.981 1.00 94.62 690 MET A O 1
ATOM 5572 N N . SER A 1 691 ? 43.539 7.666 -30.655 1.00 94.50 691 SER A N 1
ATOM 5573 C CA . SER A 1 691 ? 44.178 6.344 -30.645 1.00 94.50 691 SER A CA 1
ATOM 5574 C C . SER A 1 691 ? 43.270 5.230 -30.100 1.00 94.50 691 SER A C 1
ATOM 5576 O O . SER A 1 691 ? 43.364 4.087 -30.548 1.00 94.50 691 SER A O 1
ATOM 5578 N N . TRP A 1 692 ? 42.322 5.547 -29.207 1.00 95.38 692 TRP A N 1
ATOM 5579 C CA . TRP A 1 692 ? 41.349 4.580 -28.669 1.00 95.38 692 TRP A CA 1
ATOM 5580 C C . TRP A 1 692 ? 40.376 4.039 -29.726 1.00 95.38 692 TRP A C 1
ATOM 5582 O O . TRP A 1 692 ? 39.739 2.998 -29.523 1.00 95.38 692 TRP A O 1
ATOM 5592 N N . ALA A 1 693 ? 40.249 4.743 -30.853 1.00 95.50 693 ALA A N 1
ATOM 5593 C CA . ALA A 1 693 ? 39.438 4.343 -31.994 1.00 95.50 693 ALA A CA 1
ATOM 5594 C C . ALA A 1 693 ? 40.254 3.684 -33.120 1.00 95.50 693 ALA A C 1
ATOM 5596 O O . ALA A 1 693 ? 39.662 3.176 -34.068 1.00 95.50 693 ALA A O 1
ATOM 5597 N N . ALA A 1 694 ? 41.587 3.623 -33.010 1.00 92.94 694 ALA A N 1
ATOM 5598 C CA . ALA A 1 694 ? 42.468 3.144 -34.078 1.00 92.94 694 ALA A CA 1
ATOM 5599 C C . ALA A 1 694 ? 42.219 1.682 -34.493 1.00 92.94 694 ALA A C 1
ATOM 5601 O O . ALA A 1 694 ? 42.355 1.347 -35.664 1.00 92.94 694 ALA A O 1
ATOM 5602 N N . ASN A 1 695 ? 41.824 0.818 -33.553 1.00 92.06 695 ASN A N 1
ATOM 5603 C CA . ASN A 1 695 ? 41.529 -0.598 -33.821 1.00 92.06 695 ASN A CA 1
ATOM 5604 C C . ASN A 1 695 ? 40.029 -0.874 -34.016 1.00 92.06 695 ASN A C 1
ATOM 5606 O O . ASN A 1 695 ? 39.599 -2.029 -33.970 1.00 92.06 695 ASN A O 1
ATOM 5610 N N . ARG A 1 696 ? 39.212 0.174 -34.174 1.00 94.62 696 ARG A N 1
ATOM 5611 C CA . ARG A 1 696 ? 37.759 0.044 -34.293 1.00 94.62 696 ARG A CA 1
ATOM 5612 C C . ARG A 1 696 ? 37.307 0.108 -35.746 1.00 94.62 696 ARG A C 1
ATOM 5614 O O . ARG A 1 696 ? 37.948 0.713 -36.596 1.00 94.62 696 ARG A O 1
ATOM 5621 N N . VAL A 1 697 ? 36.167 -0.515 -36.018 1.00 94.31 697 VAL A N 1
ATOM 5622 C CA . VAL A 1 697 ? 35.559 -0.660 -37.340 1.00 94.31 697 VAL A CA 1
ATOM 5623 C C . VAL A 1 697 ? 34.081 -0.288 -37.258 1.00 94.31 697 VAL A C 1
ATOM 5625 O O . VAL A 1 697 ? 33.380 -0.595 -36.286 1.00 94.31 697 VAL A O 1
ATOM 5628 N N . THR A 1 698 ? 33.592 0.377 -38.298 1.00 94.31 698 THR A N 1
ATOM 5629 C CA . THR A 1 698 ? 32.188 0.761 -38.466 1.00 94.31 698 THR A CA 1
ATOM 5630 C C . THR A 1 698 ? 31.636 0.212 -39.777 1.00 94.31 698 THR A C 1
ATOM 5632 O O . THR A 1 698 ? 32.379 -0.060 -40.716 1.00 94.31 698 THR A O 1
ATOM 5635 N N . THR A 1 699 ? 30.316 0.019 -39.844 1.00 90.94 699 THR A N 1
ATOM 5636 C CA . THR A 1 699 ? 29.656 -0.491 -41.057 1.00 90.94 699 THR A CA 1
ATOM 5637 C C . THR A 1 699 ? 29.651 0.546 -42.177 1.00 90.94 699 THR A C 1
ATOM 5639 O O . THR A 1 699 ? 29.891 0.201 -43.331 1.00 90.94 699 THR A O 1
ATOM 5642 N N . ARG A 1 700 ? 29.382 1.814 -41.846 1.00 90.56 700 ARG A N 1
ATOM 5643 C CA . ARG A 1 700 ? 29.544 2.946 -42.765 1.00 90.56 700 ARG A CA 1
ATOM 5644 C C . ARG A 1 700 ? 30.849 3.663 -42.458 1.00 90.56 700 ARG A C 1
ATOM 5646 O O . ARG A 1 700 ? 31.255 3.737 -41.298 1.00 90.56 700 ARG A O 1
ATOM 5653 N N . VAL A 1 701 ? 31.491 4.201 -43.489 1.00 92.88 701 VAL A N 1
ATOM 5654 C CA . VAL A 1 701 ? 32.782 4.891 -43.347 1.00 92.88 701 VAL A CA 1
ATOM 5655 C C . VAL A 1 701 ? 32.616 6.162 -42.508 1.00 92.88 701 VAL A C 1
ATOM 5657 O O . VAL A 1 701 ? 33.444 6.451 -41.652 1.00 92.88 701 VAL A O 1
ATOM 5660 N N . GLU A 1 702 ? 31.507 6.876 -42.694 1.00 94.94 702 GLU A N 1
ATOM 5661 C CA . GLU A 1 702 ? 31.187 8.118 -41.986 1.00 94.94 702 GLU A CA 1
ATOM 5662 C C . GLU A 1 702 ? 30.932 7.904 -40.490 1.00 94.94 702 GLU A C 1
ATOM 5664 O O . GLU A 1 702 ? 31.267 8.763 -39.674 1.00 94.94 702 GLU A O 1
ATOM 5669 N N . ASP A 1 703 ? 30.393 6.738 -40.112 1.00 94.38 703 ASP A N 1
ATOM 5670 C CA . ASP A 1 703 ? 30.096 6.416 -38.712 1.00 94.38 703 ASP A CA 1
ATOM 5671 C C . ASP A 1 703 ? 31.361 6.400 -37.845 1.00 94.38 703 ASP A C 1
ATOM 5673 O O . ASP A 1 703 ? 31.256 6.593 -36.637 1.00 94.38 703 ASP A O 1
ATOM 5677 N N . MET A 1 704 ? 32.549 6.222 -38.439 1.00 96.19 704 MET A N 1
ATOM 5678 C CA . MET A 1 704 ? 33.818 6.333 -37.716 1.00 96.19 704 MET A CA 1
ATOM 5679 C C . MET A 1 704 ? 34.025 7.738 -37.142 1.00 96.19 704 MET A C 1
ATOM 5681 O O . MET A 1 704 ? 34.580 7.896 -36.060 1.00 96.19 704 MET A O 1
ATOM 5685 N N . ALA A 1 705 ? 33.561 8.769 -37.848 1.00 96.00 705 ALA A N 1
ATOM 5686 C CA . ALA A 1 705 ? 33.573 10.132 -37.340 1.00 96.00 705 ALA A CA 1
ATOM 5687 C C . ALA A 1 705 ? 32.438 10.343 -36.327 1.00 96.00 705 ALA A C 1
ATOM 5689 O O . ALA A 1 705 ? 32.645 10.876 -35.237 1.00 96.00 705 ALA A O 1
ATOM 5690 N N . TYR A 1 706 ? 31.233 9.881 -36.666 1.00 95.75 706 TYR A N 1
ATOM 5691 C CA . TYR A 1 706 ? 30.039 10.143 -35.863 1.00 95.75 706 TYR A CA 1
ATOM 5692 C C . TYR A 1 706 ? 30.061 9.442 -34.498 1.00 95.75 706 TYR A C 1
ATOM 5694 O O . TYR A 1 706 ? 29.568 9.996 -33.516 1.00 95.75 706 TYR A O 1
ATOM 5702 N N . CYS A 1 707 ? 30.701 8.275 -34.381 1.00 95.00 707 CYS A N 1
ATOM 5703 C CA . CYS A 1 707 ? 30.822 7.582 -33.101 1.00 95.00 707 CYS A CA 1
ATOM 5704 C C . CYS A 1 707 ? 31.763 8.271 -32.100 1.00 95.00 707 CYS A C 1
ATOM 5706 O O . CYS A 1 707 ? 31.779 7.879 -30.931 1.00 95.00 707 CYS A O 1
ATOM 5708 N N . LEU A 1 708 ? 32.524 9.283 -32.535 1.00 96.56 708 LEU A N 1
ATOM 5709 C CA . LEU A 1 708 ? 33.502 10.008 -31.720 1.00 96.56 708 LEU A CA 1
ATOM 5710 C C . LEU A 1 708 ? 33.015 11.384 -31.248 1.00 96.56 708 LEU A C 1
ATOM 5712 O O . LEU A 1 708 ? 33.638 11.957 -30.356 1.00 96.56 708 LEU A O 1
ATOM 5716 N N . LEU A 1 709 ? 31.893 11.888 -31.776 1.00 95.94 709 LEU A N 1
ATOM 5717 C CA . LEU A 1 709 ? 31.351 13.221 -31.461 1.00 95.94 709 LEU A CA 1
ATOM 5718 C C . LEU A 1 709 ? 31.281 13.485 -29.956 1.00 95.94 709 LEU A C 1
ATOM 5720 O O . LEU A 1 709 ? 31.818 14.469 -29.453 1.00 95.94 709 LEU A O 1
ATOM 5724 N N . GLY A 1 710 ? 30.701 12.538 -29.221 1.00 93.00 710 GLY A N 1
ATOM 5725 C CA . GLY A 1 710 ? 30.551 12.639 -27.779 1.00 93.00 710 GLY A CA 1
ATOM 5726 C C . GLY A 1 710 ? 31.866 12.649 -27.003 1.00 93.00 710 GLY A C 1
ATOM 5727 O O . GLY A 1 710 ? 31.965 13.378 -26.024 1.00 93.00 710 GLY A O 1
ATOM 5728 N N . ILE A 1 711 ? 32.884 11.906 -27.451 1.00 94.75 711 ILE A N 1
ATOM 5729 C CA . ILE A 1 711 ? 34.205 11.825 -26.795 1.00 94.75 711 ILE A CA 1
ATOM 5730 C C . ILE A 1 711 ? 34.945 13.164 -26.893 1.00 94.75 711 ILE A C 1
ATOM 5732 O O . ILE A 1 711 ? 35.655 13.548 -25.962 1.00 94.75 711 ILE A O 1
ATOM 5736 N N . PHE A 1 712 ? 34.749 13.886 -27.997 1.00 94.81 712 PHE A N 1
ATOM 5737 C CA . PHE A 1 712 ? 35.348 15.201 -28.230 1.00 94.81 712 PHE A CA 1
ATOM 5738 C C . PHE A 1 712 ? 34.425 16.380 -27.902 1.00 94.81 712 PHE A C 1
ATOM 5740 O O . PHE A 1 712 ? 34.860 17.520 -28.007 1.00 94.81 712 PHE A O 1
ATOM 5747 N N . ASP A 1 713 ? 33.191 16.107 -27.473 1.00 92.75 713 ASP A N 1
ATOM 5748 C CA . ASP A 1 713 ? 32.173 17.115 -27.145 1.00 92.75 713 ASP A CA 1
ATOM 5749 C C . ASP A 1 713 ? 31.875 18.087 -28.303 1.00 92.75 713 ASP A C 1
ATOM 5751 O O . ASP A 1 713 ? 31.744 19.295 -28.122 1.00 92.75 713 ASP A O 1
ATOM 5755 N N . VAL A 1 714 ? 31.772 17.545 -29.520 1.00 94.56 714 VAL A N 1
ATOM 5756 C CA . VAL A 1 714 ? 31.482 18.305 -30.745 1.00 94.56 714 VAL A CA 1
ATOM 5757 C C . VAL A 1 714 ? 30.176 17.848 -31.380 1.00 94.56 714 VAL A C 1
ATOM 5759 O O . VAL A 1 714 ? 29.808 16.680 -31.295 1.00 94.56 714 VAL A O 1
ATOM 5762 N N . ASN A 1 715 ? 29.509 18.765 -32.080 1.00 93.81 715 ASN A N 1
ATOM 5763 C CA . ASN A 1 715 ? 28.288 18.484 -32.829 1.00 93.81 715 ASN A CA 1
ATOM 5764 C C . ASN A 1 715 ? 28.494 18.819 -34.305 1.00 93.81 715 ASN A C 1
ATOM 5766 O O . ASN A 1 715 ? 29.030 19.876 -34.633 1.00 93.81 715 ASN A O 1
ATOM 5770 N N . MET A 1 716 ? 28.011 17.963 -35.205 1.00 94.25 716 MET A N 1
ATOM 5771 C CA . MET A 1 716 ? 28.060 18.227 -36.646 1.00 94.25 716 MET A CA 1
ATOM 5772 C C . MET A 1 716 ? 26.886 17.579 -37.395 1.00 94.25 716 MET A C 1
ATOM 5774 O O . MET A 1 716 ? 26.355 16.558 -36.953 1.00 94.25 716 MET A O 1
ATOM 5778 N N . PRO A 1 717 ? 26.469 18.132 -38.552 1.00 92.81 717 PRO A N 1
ATOM 5779 C CA . PRO A 1 717 ? 25.474 17.492 -39.407 1.00 92.81 717 PRO A CA 1
ATOM 5780 C C . PRO A 1 717 ? 25.945 16.149 -39.967 1.00 92.81 717 PRO A C 1
ATOM 5782 O O . PRO A 1 717 ? 27.069 16.055 -40.472 1.00 92.81 717 PRO A O 1
ATOM 5785 N N . LEU A 1 718 ? 25.060 15.150 -39.942 1.00 92.62 718 LEU A N 1
ATOM 5786 C CA . LEU A 1 718 ? 25.305 13.824 -40.506 1.00 92.62 718 LEU A CA 1
ATOM 5787 C C . LEU A 1 718 ? 25.020 13.842 -42.010 1.00 92.62 718 LEU A C 1
ATOM 5789 O O . LEU A 1 718 ? 23.871 13.997 -42.422 1.00 92.62 718 LEU A O 1
ATOM 5793 N N . LEU A 1 719 ? 26.054 13.681 -42.832 1.00 92.56 719 LEU A N 1
ATOM 5794 C CA . LEU A 1 719 ? 25.955 13.657 -44.290 1.00 92.56 719 LEU A CA 1
ATOM 5795 C C . LEU A 1 719 ? 26.388 12.286 -44.821 1.00 92.56 719 LEU A C 1
ATOM 5797 O O . LEU A 1 719 ? 27.489 12.112 -45.337 1.00 92.56 719 LEU A O 1
ATOM 5801 N N . TYR A 1 720 ? 25.500 11.297 -44.715 1.00 89.62 720 TYR A N 1
ATOM 5802 C CA . TYR A 1 720 ? 25.753 9.968 -45.273 1.00 89.62 720 TYR A CA 1
ATOM 5803 C C . TYR A 1 720 ? 25.960 10.028 -46.795 1.00 89.62 720 TYR A C 1
ATOM 5805 O O . TYR A 1 720 ? 25.119 10.564 -47.516 1.00 89.62 720 TYR A O 1
ATOM 5813 N N . GLY A 1 721 ? 27.073 9.464 -47.275 1.00 88.81 721 GLY A N 1
ATOM 5814 C CA . GLY A 1 721 ? 27.542 9.562 -48.659 1.00 88.81 721 GLY A CA 1
ATOM 5815 C C . GLY A 1 721 ? 28.791 10.436 -48.831 1.00 88.81 721 GLY A C 1
ATOM 5816 O O . GLY A 1 721 ? 29.359 10.463 -49.923 1.00 88.81 721 GLY A O 1
ATOM 5817 N N . GLU A 1 722 ? 29.248 11.136 -47.785 1.00 92.69 722 GLU A N 1
ATOM 5818 C CA . GLU A 1 722 ? 30.477 11.942 -47.830 1.00 92.69 722 GLU A CA 1
ATOM 5819 C C . GLU A 1 722 ? 31.773 11.121 -47.661 1.00 92.69 722 GLU A C 1
ATOM 5821 O O . GLU A 1 722 ? 32.867 11.619 -47.956 1.00 92.69 722 GLU A O 1
ATOM 5826 N N . GLY A 1 723 ? 31.670 9.859 -47.227 1.00 91.25 723 GLY A N 1
ATOM 5827 C CA . GLY A 1 723 ? 32.800 8.948 -47.042 1.00 91.25 723 GLY A CA 1
ATOM 5828 C C . GLY A 1 723 ? 33.825 9.454 -46.020 1.00 91.25 723 GLY A C 1
ATOM 5829 O O . GLY A 1 723 ? 33.478 10.006 -44.979 1.00 91.25 723 GLY A O 1
ATOM 5830 N N . ALA A 1 724 ? 35.119 9.299 -46.324 1.00 86.88 724 ALA A N 1
ATOM 5831 C CA . ALA A 1 724 ? 36.215 9.690 -45.426 1.00 86.88 724 ALA A CA 1
ATOM 5832 C C . ALA A 1 724 ? 36.258 11.200 -45.096 1.00 86.88 724 ALA A C 1
ATOM 5834 O O . ALA A 1 724 ? 36.897 11.607 -44.125 1.00 86.88 724 ALA A O 1
ATOM 5835 N N . LYS A 1 725 ? 35.537 12.045 -45.849 1.00 90.44 725 LYS A N 1
ATOM 5836 C CA . LYS A 1 725 ? 35.428 13.485 -45.559 1.00 90.44 725 LYS A CA 1
ATOM 5837 C C . LYS A 1 725 ? 34.743 13.768 -44.220 1.00 90.44 725 LYS A C 1
ATOM 5839 O O . LYS A 1 725 ? 35.051 14.784 -43.602 1.00 90.44 725 LYS A O 1
ATOM 5844 N N . ALA A 1 726 ? 33.885 12.864 -43.738 1.00 94.69 726 ALA A N 1
ATOM 5845 C CA . ALA A 1 726 ? 33.260 12.981 -42.421 1.00 94.69 726 ALA A CA 1
ATOM 5846 C C . ALA A 1 726 ? 34.314 13.080 -41.305 1.00 94.69 726 ALA A C 1
ATOM 5848 O O . ALA A 1 726 ? 34.182 13.891 -40.391 1.00 94.69 726 ALA A O 1
ATOM 5849 N N . PHE A 1 727 ? 35.398 12.301 -41.408 1.00 94.56 727 PHE A N 1
ATOM 5850 C CA . PHE A 1 727 ? 36.477 12.304 -40.421 1.00 94.56 727 PHE A CA 1
ATOM 5851 C C . PHE A 1 727 ? 37.343 13.568 -40.496 1.00 94.56 727 PHE A C 1
ATOM 5853 O O . PHE A 1 727 ? 37.799 14.068 -39.471 1.00 94.56 727 PHE A O 1
ATOM 5860 N N . GLN A 1 728 ? 37.530 14.139 -41.687 1.00 91.69 728 GLN A N 1
ATOM 5861 C CA . GLN A 1 728 ? 38.196 15.440 -41.835 1.00 91.69 728 GLN A CA 1
ATOM 5862 C C . GLN A 1 728 ? 37.365 16.555 -41.189 1.00 91.69 728 GLN A C 1
ATOM 5864 O O . GLN A 1 728 ? 37.893 17.340 -40.408 1.00 91.69 728 GLN A O 1
ATOM 5869 N N . ARG A 1 729 ? 36.047 16.565 -41.422 1.00 94.12 729 ARG A N 1
ATOM 5870 C CA . ARG A 1 729 ? 35.131 17.516 -40.775 1.00 94.12 729 ARG A CA 1
ATOM 5871 C C . ARG A 1 729 ? 35.097 17.368 -39.257 1.00 94.12 729 ARG A C 1
ATOM 5873 O O . ARG A 1 729 ? 35.043 18.375 -38.564 1.00 94.12 729 ARG A O 1
ATOM 5880 N N . LEU A 1 730 ? 35.154 16.142 -38.732 1.00 95.94 730 LEU A N 1
ATOM 5881 C CA . LEU A 1 730 ? 35.283 15.924 -37.290 1.00 95.94 730 LEU A CA 1
ATOM 5882 C C . LEU A 1 730 ? 36.525 16.639 -36.741 1.00 95.94 730 LEU A C 1
ATOM 5884 O O . LEU A 1 730 ? 36.422 17.350 -35.747 1.00 95.94 730 LEU A O 1
ATOM 5888 N N . GLN A 1 731 ? 37.679 16.484 -37.395 1.00 94.62 731 GLN A N 1
ATOM 5889 C CA . GLN A 1 731 ? 38.913 17.157 -36.980 1.00 94.62 731 GLN A CA 1
ATOM 5890 C C . GLN A 1 731 ? 38.767 18.684 -37.048 1.00 94.62 731 GLN A C 1
ATOM 5892 O O . GLN A 1 731 ? 39.176 19.369 -36.118 1.00 94.62 731 GLN A O 1
ATOM 5897 N N . GLU A 1 732 ? 38.115 19.220 -38.082 1.00 92.50 732 GLU A N 1
ATOM 5898 C CA . GLU A 1 732 ? 37.813 20.655 -38.173 1.00 92.50 732 GLU A CA 1
ATOM 5899 C C . GLU A 1 732 ? 36.906 21.150 -37.036 1.00 92.50 732 GLU A C 1
ATOM 5901 O O . GLU A 1 732 ? 37.145 22.233 -36.507 1.00 92.50 732 GLU A O 1
ATOM 5906 N N . GLU A 1 733 ? 35.882 20.389 -36.631 1.00 94.75 733 GLU A N 1
ATOM 5907 C CA . GLU A 1 733 ? 35.050 20.750 -35.474 1.00 94.75 733 GLU A CA 1
ATOM 5908 C C . GLU A 1 733 ? 35.837 20.683 -34.159 1.00 94.75 733 GLU A C 1
ATOM 5910 O O . GLU A 1 733 ? 35.687 21.566 -33.316 1.00 94.75 733 GLU A O 1
ATOM 5915 N N . ILE A 1 734 ? 36.730 19.699 -34.000 1.00 93.06 734 ILE A N 1
ATOM 5916 C CA . ILE A 1 734 ? 37.613 19.599 -32.826 1.00 93.06 734 ILE A CA 1
ATOM 5917 C C . ILE A 1 734 ? 38.534 20.821 -32.741 1.00 93.06 734 ILE A C 1
ATOM 5919 O O . ILE A 1 734 ? 38.664 21.409 -31.670 1.00 93.06 734 ILE A O 1
ATOM 5923 N N . MET A 1 735 ? 39.105 21.265 -33.865 1.00 90.50 735 MET A N 1
ATOM 5924 C CA . MET A 1 735 ? 39.967 22.456 -33.929 1.00 90.50 735 MET A CA 1
ATOM 5925 C C . MET A 1 735 ? 39.256 23.748 -33.509 1.00 90.50 735 MET A C 1
ATOM 5927 O O . MET A 1 735 ? 39.908 24.699 -33.088 1.00 90.50 735 MET A O 1
ATOM 5931 N N . LYS A 1 736 ? 37.922 23.813 -33.613 1.00 89.44 736 LYS A N 1
ATOM 5932 C CA . LYS A 1 736 ? 37.152 24.987 -33.167 1.00 89.44 736 LYS A CA 1
ATOM 5933 C C . LYS A 1 736 ? 36.993 25.050 -31.652 1.00 89.44 736 LYS A C 1
ATOM 5935 O O . LYS A 1 736 ? 36.788 26.141 -31.125 1.00 89.44 736 LYS A O 1
ATOM 5940 N N . VAL A 1 737 ? 37.034 23.905 -30.970 1.00 87.44 737 VAL A N 1
ATOM 5941 C CA . VAL A 1 737 ? 36.747 23.801 -29.529 1.00 87.44 737 VAL A CA 1
ATOM 5942 C C . VAL A 1 737 ? 37.971 23.433 -28.689 1.00 87.44 737 VAL A C 1
ATOM 5944 O O . VAL A 1 737 ? 37.935 23.601 -27.474 1.00 87.44 737 VAL A O 1
ATOM 5947 N N . SER A 1 738 ? 39.055 22.955 -29.308 1.00 86.31 738 SER A N 1
ATOM 5948 C CA . SER A 1 738 ? 40.265 22.508 -28.619 1.00 86.31 738 SER A CA 1
ATOM 5949 C C . SER A 1 738 ? 41.537 23.116 -29.227 1.00 86.31 738 SER A C 1
ATOM 5951 O O . SER A 1 738 ? 41.764 22.963 -30.428 1.00 86.31 738 SER A O 1
ATOM 5953 N N . PRO A 1 739 ? 42.409 23.749 -28.414 1.00 84.56 739 PRO A N 1
ATOM 5954 C CA . PRO A 1 739 ? 43.723 24.227 -28.848 1.00 84.56 739 PRO A CA 1
ATOM 5955 C C . PRO A 1 739 ? 44.799 23.125 -28.837 1.00 84.56 739 PRO A C 1
ATOM 5957 O O . PRO A 1 739 ? 45.973 23.412 -29.047 1.00 84.56 739 PRO A O 1
ATOM 5960 N N . ASP A 1 740 ? 44.434 21.867 -28.573 1.00 85.31 740 ASP A N 1
ATOM 5961 C CA . ASP A 1 740 ? 45.385 20.768 -28.426 1.00 85.31 740 ASP A CA 1
ATOM 5962 C C . ASP A 1 740 ? 46.007 20.356 -29.774 1.00 85.31 740 ASP A C 1
ATOM 5964 O O . ASP A 1 740 ? 45.413 19.634 -30.582 1.00 85.31 740 ASP A O 1
ATOM 5968 N N . GLN A 1 741 ? 47.245 20.804 -29.995 1.00 84.69 741 GLN A N 1
ATOM 5969 C CA . GLN A 1 741 ? 48.013 20.566 -31.220 1.00 84.69 741 GLN A CA 1
ATOM 5970 C C . GLN A 1 741 ? 48.356 19.086 -31.448 1.00 84.69 741 GLN A C 1
ATOM 5972 O O . GLN A 1 741 ? 48.756 18.720 -32.555 1.00 84.69 741 GLN A O 1
ATOM 5977 N N . SER A 1 742 ? 48.155 18.210 -30.452 1.00 88.31 742 SER A N 1
ATOM 5978 C CA . SER A 1 742 ? 48.338 16.764 -30.620 1.00 88.31 742 SER A CA 1
ATOM 5979 C C . SER A 1 742 ? 47.447 16.185 -31.729 1.00 88.31 742 SER A C 1
ATOM 5981 O O . SER A 1 742 ? 47.806 15.181 -32.340 1.00 88.31 742 SER A O 1
ATOM 5983 N N . LEU A 1 743 ? 46.350 16.859 -32.097 1.00 89.12 743 LEU A N 1
ATOM 5984 C CA . LEU A 1 743 ? 45.542 16.510 -33.270 1.00 89.12 743 LEU A CA 1
ATOM 5985 C C . LEU A 1 743 ? 46.363 16.406 -34.574 1.00 89.12 743 LEU A C 1
ATOM 5987 O O . LEU A 1 743 ? 46.006 15.642 -35.466 1.00 89.12 743 LEU A O 1
ATOM 5991 N N . LEU A 1 744 ? 47.476 17.137 -34.690 1.00 87.88 744 LEU A N 1
ATOM 5992 C CA . LEU A 1 744 ? 48.365 17.119 -35.858 1.00 87.88 744 LEU A CA 1
ATOM 5993 C C . LEU A 1 744 ? 49.487 16.070 -35.761 1.00 87.88 744 LEU A C 1
ATOM 5995 O O . LEU A 1 744 ? 50.304 15.961 -36.670 1.00 87.88 744 LEU A O 1
ATOM 5999 N N . ALA A 1 745 ? 49.540 15.295 -34.676 1.00 87.31 745 ALA A N 1
ATOM 6000 C CA . ALA A 1 745 ? 50.605 14.332 -34.392 1.00 87.31 745 ALA A CA 1
ATOM 6001 C C . ALA A 1 745 ? 50.372 12.940 -35.023 1.00 87.31 745 ALA A C 1
ATOM 6003 O O . ALA A 1 745 ? 51.049 11.970 -34.680 1.00 87.31 745 ALA A O 1
ATOM 6004 N N . TRP A 1 746 ? 49.404 12.815 -35.933 1.00 87.38 746 TRP A N 1
ATOM 6005 C CA . TRP A 1 746 ? 49.135 11.568 -36.646 1.00 87.38 746 TRP A CA 1
ATOM 6006 C C . TRP A 1 746 ? 50.346 11.128 -37.494 1.00 87.38 746 TRP A C 1
ATOM 6008 O O . TRP A 1 746 ? 51.146 11.941 -37.953 1.00 87.38 746 TRP A O 1
ATOM 6018 N N . GLY A 1 747 ? 50.519 9.817 -37.675 1.00 79.06 747 GLY A N 1
ATOM 6019 C CA . GLY A 1 747 ? 51.662 9.214 -38.375 1.00 79.06 747 GLY A CA 1
ATOM 6020 C C . GLY A 1 747 ? 52.882 8.902 -37.492 1.00 79.06 747 GLY A C 1
ATOM 6021 O O . GLY A 1 747 ? 53.825 8.258 -37.959 1.00 79.06 747 GLY A O 1
ATOM 6022 N N . LEU A 1 748 ? 52.871 9.284 -36.209 1.00 77.31 748 LEU A N 1
ATOM 6023 C CA . LEU A 1 748 ? 53.903 8.896 -35.240 1.00 77.31 748 LEU A CA 1
ATOM 6024 C C . LEU A 1 748 ? 53.984 7.366 -35.079 1.00 77.31 748 LEU A C 1
ATOM 6026 O O . LEU A 1 748 ? 52.987 6.698 -34.814 1.00 77.31 748 LEU A O 1
ATOM 6030 N N . GLY A 1 749 ? 55.192 6.809 -35.221 1.00 65.19 749 GLY A N 1
ATOM 6031 C CA . GLY A 1 749 ? 55.464 5.378 -35.022 1.00 65.19 749 GLY A CA 1
ATOM 6032 C C . GLY A 1 749 ? 55.208 4.463 -36.230 1.00 65.19 749 GLY A C 1
ATOM 6033 O O . GLY A 1 749 ? 55.369 3.250 -36.105 1.00 65.19 749 GLY A O 1
ATOM 6034 N N . CYS A 1 750 ? 54.855 4.996 -37.406 1.00 61.12 750 CYS A N 1
ATOM 6035 C CA . CYS A 1 750 ? 54.687 4.195 -38.627 1.00 61.12 750 CYS A CA 1
ATOM 6036 C C . CYS A 1 750 ? 56.047 3.802 -39.246 1.00 61.12 750 CYS A C 1
ATOM 6038 O O . CYS A 1 750 ? 56.818 4.667 -39.656 1.00 61.12 750 CYS A O 1
ATOM 6040 N N . SER A 1 751 ? 56.353 2.498 -39.338 1.00 55.03 751 SER A N 1
ATOM 6041 C CA . SER A 1 751 ? 57.669 1.973 -39.768 1.00 55.03 751 SER A CA 1
ATOM 6042 C C . SER A 1 751 ? 57.775 1.556 -41.245 1.00 55.03 751 SER A C 1
ATOM 6044 O O . SER A 1 751 ? 58.865 1.260 -41.724 1.00 55.03 751 SER A O 1
ATOM 6046 N N . SER A 1 752 ? 56.689 1.561 -42.014 1.00 49.91 752 SER A N 1
ATOM 6047 C CA . SER A 1 752 ? 56.718 1.435 -43.480 1.00 49.91 752 SER A CA 1
ATOM 6048 C C . SER A 1 752 ? 55.337 1.790 -44.024 1.00 49.91 752 SER A C 1
ATOM 6050 O O . SER A 1 752 ? 54.333 1.444 -43.413 1.00 49.91 752 SER A O 1
ATOM 6052 N N . SER A 1 753 ? 55.284 2.515 -45.142 1.00 45.06 753 SER A N 1
ATOM 6053 C CA . SER A 1 753 ? 54.075 3.117 -45.729 1.00 45.06 753 SER A CA 1
ATOM 6054 C C . SER A 1 753 ? 53.397 4.229 -44.910 1.00 45.06 753 SER A C 1
ATOM 6056 O O . SER A 1 753 ? 52.202 4.185 -44.649 1.00 45.06 753 SER A O 1
ATOM 6058 N N . CYS A 1 754 ? 54.098 5.349 -44.686 1.00 46.25 754 CYS A N 1
ATOM 6059 C CA . CYS A 1 754 ? 53.411 6.598 -45.035 1.00 46.25 754 CYS A CA 1
ATOM 6060 C C . CYS A 1 754 ? 52.996 6.425 -46.501 1.00 46.25 754 CYS A C 1
ATOM 6062 O O . CYS A 1 754 ? 53.869 6.069 -47.307 1.00 46.25 754 CYS A O 1
ATOM 6064 N N . PRO A 1 755 ? 51.736 6.634 -46.909 1.00 44.47 755 PRO A N 1
ATOM 6065 C CA . PRO A 1 755 ? 51.497 6.877 -48.315 1.00 44.47 755 PRO A CA 1
ATOM 6066 C C . PRO A 1 755 ? 52.409 8.058 -48.652 1.00 44.47 755 PRO A C 1
ATOM 6068 O O . PRO A 1 755 ? 52.217 9.160 -48.142 1.00 44.47 755 PRO A O 1
ATOM 6071 N N . GLY A 1 756 ? 53.451 7.833 -49.452 1.00 43.22 756 GLY A N 1
ATOM 6072 C CA . GLY A 1 756 ? 54.292 8.881 -50.035 1.00 43.22 756 GLY A CA 1
ATOM 6073 C C . GLY A 1 756 ? 53.495 9.704 -51.053 1.00 43.22 756 GLY A C 1
ATOM 6074 O O . GLY A 1 756 ? 53.946 9.930 -52.167 1.00 43.22 756 GLY A O 1
ATOM 6075 N N . GLY A 1 757 ? 52.271 10.068 -50.679 1.00 45.72 757 GLY A N 1
ATOM 6076 C CA . GLY A 1 757 ? 51.187 10.595 -51.486 1.00 45.72 757 GLY A CA 1
ATOM 6077 C C . GLY A 1 757 ? 49.996 11.080 -50.644 1.00 45.72 757 GLY A C 1
ATOM 6078 O O . GLY A 1 757 ? 48.909 11.219 -51.197 1.00 45.72 757 GLY A O 1
ATOM 6079 N N . VAL A 1 758 ? 50.144 11.335 -49.332 1.00 48.91 758 VAL A N 1
ATOM 6080 C CA . VAL A 1 758 ? 49.099 12.042 -48.565 1.00 48.91 758 VAL A CA 1
ATOM 6081 C C . VAL A 1 758 ? 49.215 13.540 -48.853 1.00 48.91 758 VAL A C 1
ATOM 6083 O O . VAL A 1 758 ? 50.140 14.204 -48.397 1.00 48.91 758 VAL A O 1
ATOM 6086 N N . SER A 1 759 ? 48.284 14.075 -49.644 1.00 52.41 759 SER A N 1
ATOM 6087 C CA . SER A 1 759 ? 48.221 15.494 -50.018 1.00 52.41 759 SER A CA 1
ATOM 6088 C C . SER A 1 759 ? 47.457 16.362 -49.001 1.00 52.41 759 SER A C 1
ATOM 6090 O O . SER A 1 759 ? 46.940 17.416 -49.375 1.00 52.41 759 SER A O 1
ATOM 6092 N N . THR A 1 760 ? 47.284 15.910 -47.753 1.00 66.12 760 THR A N 1
ATOM 6093 C CA . THR A 1 760 ? 46.366 16.532 -46.781 1.00 66.12 760 THR A CA 1
ATOM 6094 C C . THR A 1 760 ? 47.018 16.748 -45.421 1.00 66.12 760 THR A C 1
ATOM 6096 O O . THR A 1 760 ? 47.779 15.912 -44.952 1.00 66.12 760 THR A O 1
ATOM 6099 N N . VAL A 1 761 ? 46.690 17.874 -44.783 1.00 79.62 761 VAL A N 1
ATOM 6100 C CA . VAL A 1 761 ? 47.222 18.268 -43.464 1.00 79.62 761 VAL A CA 1
ATOM 6101 C C . VAL A 1 761 ? 46.544 17.519 -42.303 1.00 79.62 761 VAL A C 1
ATOM 6103 O O . VAL A 1 761 ? 47.128 17.361 -41.234 1.00 79.62 761 VAL A O 1
ATOM 6106 N N . LEU A 1 762 ? 45.322 17.031 -42.519 1.00 87.94 762 LEU A N 1
ATOM 6107 C CA . LEU A 1 762 ? 44.538 16.273 -41.544 1.00 87.94 762 LEU A CA 1
ATOM 6108 C C . LEU A 1 762 ? 44.628 14.766 -41.812 1.00 87.94 762 LEU A C 1
ATOM 6110 O O . LEU A 1 762 ? 44.809 14.349 -42.964 1.00 87.94 762 LEU A O 1
ATOM 6114 N N . ALA A 1 763 ? 44.453 13.975 -40.752 1.00 89.44 763 ALA A N 1
ATOM 6115 C CA . ALA A 1 763 ? 44.444 12.517 -40.810 1.00 89.44 763 ALA A CA 1
ATOM 6116 C C . ALA A 1 763 ? 43.268 11.998 -41.649 1.00 89.44 763 ALA A C 1
ATOM 6118 O O . ALA A 1 763 ? 42.217 12.641 -41.738 1.00 89.44 763 ALA A O 1
ATOM 6119 N N . GLN A 1 764 ? 43.419 10.817 -42.245 1.00 87.38 764 GLN A N 1
ATOM 6120 C CA . GLN A 1 764 ? 42.358 10.183 -43.031 1.00 87.38 764 GLN A CA 1
ATOM 6121 C C . GLN A 1 764 ? 41.515 9.229 -42.183 1.00 87.38 764 GLN A C 1
ATOM 6123 O O . GLN A 1 764 ? 40.342 9.020 -42.494 1.00 87.38 764 GLN A O 1
ATOM 6128 N N . SER A 1 765 ? 42.073 8.677 -41.100 1.00 90.44 765 SER A N 1
ATOM 6129 C CA . SER A 1 765 ? 41.308 7.878 -40.140 1.00 90.44 765 SER A CA 1
ATOM 6130 C C . SER A 1 765 ? 41.950 7.841 -38.741 1.00 90.44 765 SER A C 1
ATOM 6132 O O . SER A 1 765 ? 43.122 8.192 -38.590 1.00 90.44 765 SER A O 1
ATOM 6134 N N . PRO A 1 766 ? 41.235 7.358 -37.704 1.00 92.44 766 PRO A N 1
ATOM 6135 C CA . PRO A 1 766 ? 41.817 7.136 -36.380 1.00 92.44 766 PRO A CA 1
ATOM 6136 C C . PRO A 1 766 ? 43.029 6.194 -36.360 1.00 92.44 766 PRO A C 1
ATOM 6138 O O . PRO A 1 766 ? 43.843 6.280 -35.443 1.00 92.44 766 PRO A O 1
ATOM 6141 N N . THR A 1 767 ? 43.188 5.309 -37.355 1.00 90.62 767 THR A N 1
ATOM 6142 C CA . THR A 1 767 ? 44.355 4.410 -37.453 1.00 90.62 767 THR A CA 1
ATOM 6143 C C . THR A 1 767 ? 45.664 5.181 -37.560 1.00 90.62 767 THR A C 1
ATOM 6145 O O . THR A 1 767 ? 46.696 4.706 -37.093 1.00 90.62 767 THR A O 1
ATOM 6148 N N . ASP A 1 768 ? 45.616 6.393 -38.116 1.00 89.81 768 ASP A N 1
ATOM 6149 C CA . ASP A 1 768 ? 46.780 7.266 -38.258 1.00 89.81 768 ASP A CA 1
ATOM 6150 C C . ASP A 1 768 ? 47.291 7.749 -36.884 1.00 89.81 768 ASP A C 1
ATOM 6152 O O . ASP A 1 768 ? 48.434 8.184 -36.764 1.00 89.81 768 ASP A O 1
ATOM 6156 N N . PHE A 1 769 ? 46.483 7.611 -35.825 1.00 91.56 769 PHE A N 1
ATOM 6157 C CA . PHE A 1 769 ? 46.838 7.906 -34.434 1.00 91.56 769 PHE A CA 1
ATOM 6158 C C . PHE A 1 769 ? 47.190 6.652 -33.614 1.00 91.56 769 PHE A C 1
ATOM 6160 O O . PHE A 1 769 ? 47.323 6.731 -32.393 1.00 91.56 769 PHE A O 1
ATOM 6167 N N . ALA A 1 770 ? 47.352 5.472 -34.227 1.00 88.88 770 ALA A N 1
ATOM 6168 C CA . ALA A 1 770 ? 47.584 4.222 -33.489 1.00 88.88 770 ALA A CA 1
ATOM 6169 C C . ALA A 1 770 ? 48.832 4.250 -32.579 1.00 88.88 770 ALA A C 1
ATOM 6171 O O . ALA A 1 770 ? 48.849 3.574 -31.547 1.00 88.88 770 ALA A O 1
ATOM 6172 N N . GLY A 1 771 ? 49.860 5.023 -32.954 1.00 86.38 771 GLY A N 1
ATOM 6173 C CA . GLY A 1 771 ? 51.093 5.232 -32.183 1.00 86.38 771 GLY A CA 1
ATOM 6174 C C . GLY A 1 771 ? 51.039 6.387 -31.175 1.00 86.38 771 GLY A C 1
ATOM 6175 O O . GLY A 1 771 ? 52.029 6.659 -30.507 1.00 86.38 771 GLY A O 1
ATOM 6176 N N . CYS A 1 772 ? 49.898 7.067 -31.044 1.00 89.19 772 CYS A N 1
ATOM 6177 C CA . CYS A 1 772 ? 49.741 8.277 -30.232 1.00 89.19 772 CYS A CA 1
ATOM 6178 C C . CYS A 1 772 ? 49.262 8.015 -28.792 1.00 89.19 772 CYS A C 1
ATOM 6180 O O . CYS A 1 772 ? 48.927 8.958 -28.079 1.00 89.19 772 CYS A O 1
ATOM 6182 N N . GLY A 1 773 ? 49.208 6.753 -28.353 1.00 84.50 773 GLY A N 1
ATOM 6183 C CA . GLY A 1 773 ? 48.632 6.362 -27.059 1.00 84.50 773 GLY A CA 1
ATOM 6184 C C . GLY A 1 773 ? 49.341 6.937 -25.826 1.00 84.50 773 GLY A C 1
ATOM 6185 O O . GLY A 1 773 ? 48.704 7.060 -24.782 1.00 84.50 773 GLY A O 1
ATOM 6186 N N . ASP A 1 774 ? 50.610 7.332 -25.959 1.00 84.81 774 ASP A N 1
ATOM 6187 C CA . ASP A 1 774 ? 51.446 7.865 -24.872 1.00 84.81 774 ASP A CA 1
ATOM 6188 C C . ASP A 1 774 ? 51.713 9.379 -24.994 1.00 84.81 774 ASP A C 1
ATOM 6190 O O . ASP A 1 774 ? 52.490 9.942 -24.222 1.00 84.81 774 ASP A O 1
ATOM 6194 N N . LEU A 1 775 ? 51.084 10.060 -25.962 1.00 83.88 775 LEU A N 1
ATOM 6195 C CA . LEU A 1 775 ? 51.232 11.505 -26.132 1.00 83.88 775 LEU A CA 1
ATOM 6196 C C . LEU A 1 775 ? 50.490 12.261 -25.033 1.00 83.88 775 LEU A C 1
ATOM 6198 O O . LEU A 1 775 ? 49.258 12.283 -24.987 1.00 83.88 775 LEU A O 1
ATOM 6202 N N . LEU A 1 776 ? 51.261 12.936 -24.190 1.00 77.81 776 LEU A N 1
ATOM 6203 C CA . LEU A 1 776 ? 50.748 13.885 -23.215 1.00 77.81 776 LEU A CA 1
ATOM 6204 C C . LEU A 1 776 ? 50.514 15.241 -23.890 1.00 77.81 776 LEU A C 1
ATOM 6206 O O . LEU A 1 776 ? 51.276 15.643 -24.769 1.00 77.81 776 LEU A O 1
ATOM 6210 N N . SER A 1 777 ? 49.461 15.937 -23.473 1.00 68.25 777 SER A N 1
ATOM 6211 C CA . SER A 1 777 ? 49.261 17.349 -23.800 1.00 68.25 777 SER A CA 1
ATOM 6212 C C . SER A 1 777 ? 49.721 18.168 -22.596 1.00 68.25 777 SER A C 1
ATOM 6214 O O . SER A 1 777 ? 49.322 17.860 -21.474 1.00 68.25 777 SER A O 1
ATOM 6216 N N . GLU A 1 778 ? 50.547 19.197 -22.793 1.00 59.75 778 GLU A N 1
ATOM 6217 C CA . GLU A 1 778 ? 50.955 20.118 -21.712 1.00 59.75 778 GLU A CA 1
ATOM 6218 C C . GLU A 1 778 ? 49.846 21.132 -21.343 1.00 59.75 778 GLU A C 1
ATOM 6220 O O . GLU A 1 778 ? 50.094 22.114 -20.647 1.00 59.75 778 GLU A O 1
ATOM 6225 N N . GLY A 1 779 ? 48.602 20.876 -21.765 1.00 55.50 779 GLY A N 1
ATOM 6226 C CA . GLY A 1 779 ? 47.472 21.786 -21.603 1.00 55.50 779 GLY A CA 1
ATOM 6227 C C . GLY A 1 779 ? 47.436 22.852 -22.703 1.00 55.50 779 GLY A C 1
ATOM 6228 O O . GLY A 1 779 ? 48.167 22.748 -23.691 1.00 55.50 779 GLY A O 1
ATOM 6229 N N . PRO A 1 780 ? 46.565 23.873 -22.591 1.00 52.44 780 PRO A N 1
ATOM 6230 C CA . PRO A 1 780 ? 46.619 25.005 -23.504 1.00 52.44 780 PRO A CA 1
ATOM 6231 C C . PRO A 1 780 ? 48.006 25.643 -23.386 1.00 52.44 780 PRO A C 1
ATOM 6233 O O . PRO A 1 780 ? 48.425 26.010 -22.288 1.00 52.44 780 PRO A O 1
ATOM 6236 N N . GLY A 1 781 ? 48.716 25.734 -24.511 1.00 55.66 781 GLY A N 1
ATOM 6237 C CA . GLY A 1 781 ? 49.995 26.428 -24.592 1.00 55.66 781 GLY A CA 1
ATOM 6238 C C . GLY A 1 781 ? 49.877 27.913 -24.232 1.00 55.66 781 GLY A C 1
ATOM 6239 O O . GLY A 1 781 ? 48.865 28.383 -23.699 1.00 55.66 781 GLY A O 1
ATOM 6240 N N . ALA A 1 782 ? 50.919 28.686 -24.530 1.00 55.84 782 ALA A N 1
ATOM 6241 C CA . ALA A 1 782 ? 50.884 30.136 -24.365 1.00 55.84 782 ALA A CA 1
ATOM 6242 C C . ALA A 1 782 ? 49.608 30.722 -25.019 1.00 55.84 782 ALA A C 1
ATOM 6244 O O . ALA A 1 782 ? 49.099 30.142 -25.976 1.00 55.84 782 ALA A O 1
ATOM 6245 N N . PRO A 1 783 ? 49.071 31.866 -24.552 1.00 53.34 783 PRO A N 1
ATOM 6246 C CA . PRO A 1 783 ? 47.786 32.417 -25.014 1.00 53.34 783 PRO A CA 1
ATOM 6247 C C . PRO A 1 783 ? 47.624 32.616 -26.540 1.00 53.34 783 PRO A C 1
ATOM 6249 O O . PRO A 1 783 ? 46.505 32.855 -26.984 1.00 53.34 783 PRO A O 1
ATOM 6252 N N . ASP A 1 784 ? 48.692 32.464 -27.333 1.00 58.25 784 ASP A N 1
ATOM 6253 C CA . ASP A 1 784 ? 48.708 32.541 -28.799 1.00 58.25 784 ASP A CA 1
ATOM 6254 C C . ASP A 1 784 ? 48.915 31.183 -29.527 1.00 58.25 784 ASP A C 1
ATOM 6256 O O . ASP A 1 784 ? 48.976 31.161 -30.759 1.00 58.25 784 ASP A O 1
ATOM 6260 N N . ASP A 1 785 ? 48.959 30.039 -28.828 1.00 64.19 785 ASP A N 1
ATOM 6261 C CA . ASP A 1 785 ? 49.217 28.689 -29.390 1.00 64.19 785 ASP A CA 1
ATOM 6262 C C . ASP A 1 785 ? 47.990 28.041 -30.075 1.00 64.19 785 ASP A C 1
ATOM 6264 O O . ASP A 1 785 ? 47.786 26.825 -30.051 1.00 64.19 785 ASP A O 1
ATOM 6268 N N . SER A 1 786 ? 47.151 28.853 -30.721 1.00 67.94 786 SER A N 1
ATOM 6269 C CA . SER A 1 786 ? 45.988 28.377 -31.482 1.00 67.94 786 SER A CA 1
ATOM 6270 C C . SER A 1 786 ? 46.365 27.874 -32.881 1.00 67.94 786 SER A C 1
ATOM 6272 O O . SER A 1 786 ? 47.312 28.356 -33.509 1.00 67.94 786 SER A O 1
ATOM 6274 N N . PHE A 1 787 ? 45.586 26.922 -33.400 1.00 80.62 787 PHE A N 1
ATOM 6275 C CA . PHE A 1 787 ? 45.708 26.438 -34.772 1.00 80.62 787 PHE A CA 1
ATOM 6276 C C . PHE A 1 787 ? 44.333 26.312 -35.426 1.00 80.62 787 PHE A C 1
ATOM 6278 O O . PHE A 1 787 ? 43.345 25.990 -34.772 1.00 80.62 787 PHE A O 1
ATOM 6285 N N . SER A 1 788 ? 44.242 26.629 -36.718 1.00 82.88 788 SER A N 1
ATOM 6286 C CA . SER A 1 788 ? 42.966 26.643 -37.443 1.00 82.88 788 SER A CA 1
ATOM 6287 C C . SER A 1 788 ? 43.133 26.288 -38.919 1.00 82.88 788 SER A C 1
ATOM 6289 O O . SER A 1 788 ? 44.196 26.479 -39.512 1.00 82.88 788 SER A O 1
ATOM 6291 N N . MET A 1 789 ? 42.065 25.775 -39.530 1.00 84.00 789 MET A N 1
ATOM 6292 C CA . MET A 1 789 ? 42.006 25.541 -40.970 1.00 84.00 789 MET A CA 1
ATOM 6293 C C . MET A 1 789 ? 41.480 26.788 -41.683 1.00 84.00 789 MET A C 1
ATOM 6295 O O . MET A 1 789 ? 40.405 27.296 -41.369 1.00 84.00 789 MET A O 1
ATOM 6299 N N . SER A 1 790 ? 42.231 27.271 -42.672 1.00 79.00 790 SER A N 1
ATOM 6300 C CA . SER A 1 790 ? 41.832 28.370 -43.555 1.00 79.00 790 SER A CA 1
ATOM 6301 C C . SER A 1 790 ? 41.626 27.873 -44.988 1.00 79.00 790 SER A C 1
ATOM 6303 O O . SER A 1 790 ? 42.079 26.791 -45.359 1.00 79.00 790 SER A O 1
ATOM 6305 N N . GLN A 1 791 ? 41.044 28.712 -45.851 1.00 74.81 791 GLN A N 1
ATOM 6306 C CA . GLN A 1 791 ? 40.959 28.433 -47.295 1.00 74.81 791 GLN A CA 1
ATOM 6307 C C . GLN A 1 791 ? 42.337 28.250 -47.966 1.00 74.81 791 GLN A C 1
ATOM 6309 O O . GLN A 1 791 ? 42.408 27.751 -49.085 1.00 74.81 791 GLN A O 1
ATOM 6314 N N . ARG A 1 792 ? 43.428 28.667 -47.305 1.00 74.81 792 ARG A N 1
ATOM 6315 C CA . ARG A 1 792 ? 44.813 28.518 -47.779 1.00 74.81 792 ARG A CA 1
ATOM 6316 C C . ARG A 1 792 ? 45.545 27.318 -47.162 1.00 74.81 792 ARG A C 1
ATOM 6318 O O . ARG A 1 792 ? 46.696 27.090 -47.517 1.00 74.81 792 ARG A O 1
ATOM 6325 N N . GLY A 1 793 ? 44.903 26.568 -46.265 1.00 80.06 793 GLY A N 1
ATOM 6326 C CA . GLY A 1 793 ? 45.508 25.472 -45.504 1.00 80.06 793 GLY A CA 1
ATOM 6327 C C . GLY A 1 793 ? 45.603 25.768 -44.005 1.00 80.06 793 GLY A C 1
ATOM 6328 O O . GLY A 1 793 ? 44.932 26.672 -43.497 1.00 80.06 793 GLY A O 1
ATOM 6329 N N . LEU A 1 794 ? 46.423 24.986 -43.302 1.00 84.69 794 LEU A N 1
ATOM 6330 C CA . LEU A 1 794 ? 46.618 25.083 -41.855 1.00 84.69 794 LEU A CA 1
ATOM 6331 C C . LEU A 1 794 ? 47.382 26.355 -41.477 1.00 84.69 794 LEU A C 1
ATOM 6333 O O . LEU A 1 794 ? 48.464 26.621 -41.999 1.00 84.69 794 LEU A O 1
ATOM 6337 N N . LEU A 1 795 ? 46.826 27.103 -40.529 1.00 83.31 795 LEU A N 1
ATOM 6338 C CA . LEU A 1 795 ? 47.499 28.189 -39.832 1.00 83.31 795 LEU A CA 1
ATOM 6339 C C . LEU A 1 795 ? 47.865 27.700 -38.427 1.00 83.31 795 LEU A C 1
ATOM 6341 O O . LEU A 1 795 ? 46.979 27.310 -37.668 1.00 83.31 795 LEU A O 1
ATOM 6345 N N . LEU A 1 796 ? 49.157 27.718 -38.101 1.00 80.50 796 LEU A N 1
ATOM 6346 C CA . LEU A 1 796 ? 49.705 27.270 -36.821 1.00 80.50 796 LEU A CA 1
ATOM 6347 C C . LEU A 1 796 ? 50.780 28.258 -36.359 1.00 80.50 796 LEU A C 1
ATOM 6349 O O . LEU A 1 796 ? 51.665 28.614 -37.141 1.00 80.50 796 LEU A O 1
ATOM 6353 N N . ASN A 1 797 ? 50.719 28.657 -35.091 1.00 73.44 797 ASN A N 1
ATOM 6354 C CA . ASN A 1 797 ? 51.792 29.397 -34.436 1.00 73.44 797 ASN A CA 1
ATOM 6355 C C . ASN A 1 797 ? 52.748 28.397 -33.777 1.00 73.44 797 ASN A C 1
ATOM 6357 O O . ASN A 1 797 ? 52.319 27.558 -32.990 1.00 73.44 797 ASN A O 1
ATOM 6361 N N . LEU A 1 798 ? 54.036 28.463 -34.128 1.00 68.06 798 LEU A N 1
ATOM 6362 C CA . LEU A 1 798 ? 55.076 27.613 -33.548 1.00 68.06 798 LEU A CA 1
ATOM 6363 C C . LEU A 1 798 ? 56.089 28.472 -32.783 1.00 68.06 798 LEU A C 1
ATOM 6365 O O . LEU A 1 798 ? 56.563 29.474 -33.333 1.00 68.06 798 LEU A O 1
ATOM 6369 N N . PRO A 1 799 ? 56.490 28.078 -31.563 1.00 61.94 799 PRO A N 1
ATOM 6370 C CA . PRO A 1 799 ? 57.561 28.756 -30.851 1.00 61.94 799 PRO A CA 1
ATOM 6371 C C . PRO A 1 799 ? 58.884 28.592 -31.613 1.00 61.94 799 PRO A C 1
ATOM 6373 O O . PRO A 1 799 ? 59.335 27.481 -31.897 1.00 61.94 799 PRO A O 1
ATOM 6376 N N . THR A 1 800 ? 59.538 29.704 -31.955 1.00 55.00 800 THR A N 1
ATOM 6377 C CA . THR A 1 800 ? 60.869 29.677 -32.577 1.00 55.00 800 THR A CA 1
ATOM 6378 C C . THR A 1 800 ? 61.944 29.425 -31.516 1.00 55.00 800 THR A C 1
ATOM 6380 O O . THR A 1 800 ? 62.056 30.231 -30.587 1.00 55.00 800 THR A O 1
ATOM 6383 N N . PRO A 1 801 ? 62.788 28.383 -31.635 1.00 51.59 801 PRO A N 1
ATOM 6384 C CA . PRO A 1 801 ? 63.897 28.192 -30.711 1.00 51.59 801 PRO A CA 1
ATOM 6385 C C . PRO A 1 801 ? 64.950 29.291 -30.923 1.00 51.59 801 PRO A C 1
ATOM 6387 O O . PRO A 1 801 ? 65.620 29.343 -31.955 1.00 51.59 801 PRO A O 1
ATOM 6390 N N . ILE A 1 802 ? 65.111 30.183 -29.943 1.00 47.56 802 ILE A N 1
ATOM 6391 C CA . ILE A 1 802 ? 66.194 31.172 -29.936 1.00 47.56 802 ILE A CA 1
ATOM 6392 C C . ILE A 1 802 ? 67.474 30.451 -29.508 1.00 47.56 802 ILE A C 1
ATOM 6394 O O . ILE A 1 802 ? 67.608 30.013 -28.367 1.00 47.56 802 ILE A O 1
ATOM 6398 N N . LYS A 1 803 ? 68.435 30.322 -30.425 1.00 44.19 803 LYS A N 1
ATOM 6399 C CA . LYS A 1 803 ? 69.778 29.825 -30.110 1.00 44.19 803 LYS A CA 1
ATOM 6400 C C . LYS A 1 803 ? 70.495 30.900 -29.284 1.00 44.19 803 LYS A C 1
ATOM 6402 O O . LYS A 1 803 ? 70.757 31.983 -29.805 1.00 44.19 803 LYS A O 1
ATOM 6407 N N . SER A 1 804 ? 70.789 30.639 -28.010 1.00 45.94 804 SER A N 1
ATOM 6408 C CA . SER A 1 804 ? 71.603 31.556 -27.206 1.00 45.94 804 SER A CA 1
ATOM 6409 C C . SER A 1 804 ? 73.007 31.668 -27.824 1.00 45.94 804 SER A C 1
ATOM 6411 O O . SER A 1 804 ? 73.602 30.643 -28.176 1.00 45.94 804 SER A O 1
ATOM 6413 N N . PRO A 1 805 ? 73.559 32.880 -28.018 1.00 49.75 805 PRO A N 1
ATOM 6414 C CA . PRO A 1 805 ? 74.944 33.010 -28.433 1.00 49.75 805 PRO A CA 1
ATOM 6415 C C . PRO A 1 805 ? 75.834 32.524 -27.286 1.00 49.75 805 PRO A C 1
ATOM 6417 O O . PRO A 1 805 ? 75.728 32.991 -26.153 1.00 49.75 805 PRO A O 1
ATOM 6420 N N . SER A 1 806 ? 76.684 31.549 -27.595 1.00 45.81 806 SER A N 1
ATOM 6421 C CA . SER A 1 806 ? 77.752 31.050 -26.734 1.00 45.81 806 SER A CA 1
ATOM 6422 C C . SER A 1 806 ? 78.537 32.211 -26.123 1.00 45.81 806 SER A C 1
ATOM 6424 O O . SER A 1 806 ? 79.071 33.043 -26.861 1.00 45.81 806 SER A O 1
ATOM 6426 N N . GLY A 1 807 ? 78.604 32.253 -24.791 1.00 41.91 807 GLY A N 1
ATOM 6427 C CA . GLY A 1 807 ? 79.459 33.175 -24.054 1.00 41.91 807 GLY A CA 1
ATOM 6428 C C . GLY A 1 807 ? 80.911 33.009 -24.489 1.00 41.91 807 GLY A C 1
ATOM 6429 O O . GLY A 1 807 ? 81.471 31.920 -24.393 1.00 41.91 807 GLY A O 1
ATOM 6430 N N . ALA A 1 808 ? 81.481 34.094 -25.003 1.00 41.84 808 ALA A N 1
ATOM 6431 C CA . ALA A 1 808 ? 82.914 34.256 -25.133 1.00 41.84 808 ALA A CA 1
ATOM 6432 C C . ALA A 1 808 ? 83.497 34.555 -23.749 1.00 41.84 808 ALA A C 1
ATOM 6434 O O . ALA A 1 808 ? 82.957 35.373 -22.999 1.00 41.84 808 ALA A O 1
ATOM 6435 N N . ASP A 1 809 ? 84.592 33.870 -23.448 1.00 47.28 809 ASP A N 1
ATOM 6436 C CA . ASP A 1 809 ? 85.452 34.068 -22.293 1.00 47.28 809 ASP A CA 1
ATOM 6437 C C . ASP A 1 809 ? 85.817 35.545 -22.065 1.00 47.28 809 ASP A C 1
ATOM 6439 O O . ASP A 1 809 ? 86.176 36.268 -22.997 1.00 47.28 809 ASP A O 1
ATOM 6443 N N . ALA A 1 810 ? 85.839 35.959 -20.798 1.00 33.09 810 ALA A N 1
ATOM 6444 C CA . ALA A 1 810 ? 86.677 37.058 -20.333 1.00 33.09 810 ALA A CA 1
ATOM 6445 C C . ALA A 1 810 ? 87.460 36.573 -19.096 1.00 33.09 810 ALA A C 1
ATOM 6447 O O . ALA A 1 810 ? 86.832 36.115 -18.138 1.00 33.09 810 ALA A O 1
ATOM 6448 N N . PRO A 1 811 ? 88.806 36.625 -19.102 1.00 52.34 811 PRO A N 1
ATOM 6449 C CA . PRO A 1 811 ? 89.625 36.133 -18.004 1.00 52.34 811 PRO A CA 1
ATOM 6450 C C . PRO A 1 811 ? 89.930 37.244 -16.991 1.00 52.34 811 PRO A C 1
ATOM 6452 O O . PRO A 1 811 ? 90.486 38.273 -17.371 1.00 52.34 811 PRO A O 1
ATOM 6455 N N . SER A 1 812 ? 89.612 36.992 -15.718 1.00 36.00 812 SER A N 1
ATOM 6456 C CA . SER A 1 812 ? 90.447 37.197 -14.513 1.00 36.00 812 SER A CA 1
ATOM 6457 C C . SER A 1 812 ? 89.587 37.087 -13.263 1.00 36.00 812 SER A C 1
ATOM 6459 O O . SER A 1 812 ? 88.667 37.929 -13.139 1.00 36.00 812 SER A O 1
#

Solvent-accessible surface area (backbone atoms only — not comparable to full-atom values): 45892 Å² total; per-residue (Å²): 137,86,84,92,87,80,90,87,88,84,88,88,84,86,84,92,89,84,87,85,84,86,86,85,93,86,93,82,89,90,91,81,90,86,89,83,88,88,87,87,84,83,87,81,78,84,77,79,87,79,79,77,81,82,82,77,92,75,78,98,77,86,83,55,75,70,56,69,75,48,75,84,53,79,87,78,89,77,53,72,67,58,51,54,52,50,51,54,51,48,46,69,66,46,43,59,59,49,17,54,51,36,13,52,56,38,27,55,61,33,43,62,12,55,20,52,71,45,44,47,46,69,72,36,65,59,57,90,60,46,66,35,44,43,62,19,30,19,38,53,21,17,60,70,27,38,61,60,39,59,58,46,53,76,76,42,62,49,31,46,53,49,11,53,27,38,25,51,24,10,52,35,34,33,54,45,46,72,45,72,38,63,67,58,36,30,52,38,31,16,52,28,20,29,37,49,35,44,53,69,62,47,54,53,49,54,43,58,70,74,37,41,78,85,49,34,56,61,53,51,46,56,28,55,25,22,38,14,50,10,37,19,48,38,10,51,48,48,34,58,45,67,67,56,89,62,97,62,61,46,31,36,52,53,29,37,53,52,12,47,53,38,25,54,48,11,52,49,32,46,74,68,45,67,68,42,69,87,75,35,84,91,49,53,74,68,53,30,51,52,62,52,55,60,40,57,79,58,65,54,70,97,71,77,94,71,82,45,64,69,41,41,56,46,34,75,70,35,68,66,29,54,51,41,16,52,48,22,22,41,60,18,24,42,46,27,27,47,43,50,41,40,45,56,47,46,32,50,50,74,43,53,64,56,57,28,27,45,60,31,28,64,37,10,48,49,22,23,52,32,26,52,50,46,54,50,49,40,51,54,48,26,63,74,68,73,42,91,39,60,69,58,50,32,51,61,32,43,49,45,28,51,53,9,39,53,34,54,71,70,54,60,81,86,44,40,70,60,39,49,52,16,55,44,31,47,33,30,43,60,29,26,50,53,50,47,60,43,47,54,66,68,68,43,39,23,71,43,18,35,54,49,33,52,50,37,22,52,50,14,34,36,52,9,31,42,52,15,27,71,38,55,43,74,91,37,64,60,75,24,62,57,31,45,52,52,35,43,51,26,54,57,48,48,50,54,50,54,51,50,50,52,49,51,50,51,52,52,44,54,52,50,55,62,50,54,78,76,44,86,83,75,61,68,70,76,59,57,80,48,90,46,32,54,84,70,34,87,83,59,63,76,74,79,88,78,87,70,91,75,86,85,47,79,87,77,72,48,58,78,84,38,69,66,54,40,47,53,45,62,68,39,44,38,58,53,36,41,70,40,87,70,41,80,47,75,35,75,79,31,71,80,61,68,86,70,61,73,59,80,82,57,92,85,80,74,99,60,89,68,81,80,64,66,84,64,58,82,70,22,63,65,77,32,33,36,60,46,53,40,64,62,46,27,21,51,38,40,37,35,21,27,52,82,72,45,77,78,46,34,53,70,83,40,22,69,63,50,19,71,69,48,65,46,56,52,63,39,55,47,32,9,46,76,73,30,33,72,66,40,46,65,81,52,22,53,24,24,60,36,20,55,44,28,76,37,48,53,95,48,68,38,46,57,31,57,43,41,26,59,84,70,73,46,80,80,87,83,61,91,88,55,38,58,54,38,37,42,51,46,52,55,51,44,42,75,79,44,58,58,67,46,63,69,52,51,58,45,82,68,88,72,77,71,67,95,74,69,92,60,91,64,63,73,51,41,54,40,18,55,58,25,62,82,50,81,51,93,61,76,62,63,100,71,46,51,47,48,83,49,102,91,43,81,47,71,62,75,90,78,85,78,80,78,78,79,83,77,88,80,93,131

Foldseek 3Di:
DDDDDDDDDDDDDDDDDDDDDDDDDDDDDDDDDDDDDDDDDDDDDDDDPPPPDPDDDDDDDDPALLVVLPPPDDQDDDDPVLVVVLLVLLCVQALVLLLVLLLLVLLVLLLLQLLVLLCPCPQQVPDWCLSLLLLLLLLLLLLVQLVVLVLVCQVDLLLQLLLVLLLVLLVLLLVLLVDRYSVSSSVSSSPSSNSCNSSVVSSLLVLLQQDALVCSLVSLLSSLLSSLVSLQVSLVVSLVLVPDPDPGGSSSVSSNVSSVVSNVSSVVSNPRRDRHLSPDPSDDSSSSSSRSVSSVVNLDRSHDSDADVVLLVVLVVDVLLVLLLLLLQLLQLLVLQCSNCVLLLLVLLVDRSSVSSNLSNVLSVLLSVLSNCLSVVQVVCCVVVVHRCLLVSLLVLLVLLLQLLVQLQPPDSPCSVSNSVSSSSNSSSSNSVSSVVSLLSLQKFFPNSSVSSVSSSVVSNSNNSSNNSVLQTPVPPPSSNSNSVSSNVSSVVSNVSSVVVVVVLVVVQVVLVVVPVPDQDPDPVVQSNDRDICVRRSPRRSDDDGPDPDDDDPVPNADPVDLVSNQVCLLCVLVVQLPDPAAEAEQLPFDADPVLVPCVVPDDDDPDPCSLDGPCPLVGLCQAALLSVSNQQRHLWYWYAYSSRDTSGILLSCLVVSCVNQVDDSQLSNCCNVPNNCVSCVQPAPLQLLLSNLRHDYPAQLVLLSSCCSVLVFHDRDDRPPHLVSNVVSLQRSLVVDLRPCQQVFQPPDPDDPPPDPPASGDSGSNSSNVVNPDGTPGRDDPQQGWHQDPVGIDGDDDDDDDDPDDDDDDD

Organism: NCBI:txid448051

Secondary structure (DSSP, 8-state):
--------------------------------------PPP------------------S--S-HHHHHHTTSSPPP--HHHHHHHHHHHHHHHHHHHHHHHHHHHHHHHHHHHHHHTTHHHHTT--TTHHHHHHHHHHHHHHHHHHHHHHHHTTS-HHHHHHHHHHHHHHHHHHHTT--SHHHHHHHHHHHHHHHTTHHHHHHHHHHHHS-TTTHHHHHHHHHTHHHHHHHHHHHHHHHHTT---SS-HHHHHHHHHHHHHHHHHHHHHHHS-S-TTT-TTS-HHHHHHHHHHHHTT-S-S------HHHHHHHHH-HHHHHHHHHHHHHHHHHHHHHHHHHHHHHTTT--HHHHHHTHHHHHHHHHHHHHHHHHHHHHHHHHTTS--HHHHHHHHHHHHHHHHHHHHHS-TT-HHHHHHHHHTTTTHHHHHHHHHHHHHHH--SHHHHHHHHHHHHHHHHHHHHHGGGGS-GGGTTT-HHHHHHHHHHHHHHHHHHHHHHHHHHHHHHHHHHHHTTSPPPPHHHHHTS---TTT-TT--SS-S--------TTTSS-TT-HHHHHHHHHHHHHHHHT-S-EEEE-TT----GGGTGGGG-TTS---GGGG--TTGGG-HHHHBSTHHHHHHSSS-EEEE-TT--EEEETTTTHHHHHHHH---HHHHHHHHHT-HHHHTTTS-HHHHHHTTTT-B-SSSTHHHHTTHHHHT------TT-TTHHHHHHHHHHHHH---GGGG-TTTT--S---TT---SS-SSGGGGTT-TT----SS-STT--EEEETTEEEE-------PPPPPP---

Nearest PDB structures (foldseek):
  9ayb-assembly1_A  TM=7.871E-01  e=3.280E-09  Homo sapiens
  7t3n-assembly1_A  TM=7.869E-01  e=3.310E-08  Rattus norvegicus
  8u3f-assembly1_A  TM=7.408E-01  e=9.621E-09  Homo sapiens
  9g11-assembly1_A  TM=7.143E-01  e=7.345E-08  Arabidopsis thaliana
  6w4s-assembly1_F  TM=5.893E-01  e=3.402E-05  Homo sapiens

pLDDT: mean 78.98, std 20.8, range [21.61, 96.81]

Sequence (812 aa):
MRPLNTVRSRNGDLTEDLPPSQPSHASNSDRKDIGPNVTHQEDITPVPSTTRKWTSFGLPGDEDTAKTLFNNGSPEPYTQDEERRLVRKIDLIILPYLAVCYAFFYIDKTTLSYAAIFGIREDLNLVGTEYSWLSSMFYFGFLAWALPTNFLMQKLPVAKYLGVNIFLWGVLLIAQAGATNFATLAVLRALSGAAEACADPSFILITSMWYTRRQQPIRIGLWYTANGFGIALGGLLGYGIGHIRGSLPSWKYEFIIIGTLCSIWGIVLFMCLPDSPVTTRMLSERERRIAVERLRENQTGVENKHLKWYQLVEALKDPKTYFFFIFGVLHNIPNGGISNFGTLIIEGFGFNTLVTALMQVPYGVLIALSILSCVYLNDHFCIRLNKNTRCWFILLYLLPNIVGVFGLRYVPTDQHIARLWCYYLTGPINAAFVLVLSLVTANTAGHTKKVATNAFMFLGYCTGNIIGPFFFKTDQQPEYLLGMWSMLFCHLFELVIVLAFRLMLRLENNRRDRRMSTTEQPDLDETAFKDMTDWENPNFRYARKDGLGFVWVDTCCIDKSSSMELQEAINSMFRWYEMSTECYAFLADFVIPEERLDRRENPHNSSEPDLYWLPGLEEARWFSRGWTLQELLAPKSVRFFDANWREFGDKVSRRSQIASITRIRESVLMESVLLGVRQAIDEISVAQRMSWAANRVTTRVEDMAYCLLGIFDVNMPLLYGEGAKAFQRLQEEIMKVSPDQSLLAWGLGCSSSCPGGVSTVLAQSPTDFAGCGDLLSEGPGAPDDSFSMSQRGLLLNLPTPIKSPSGADAPS

InterPro domains:
  IPR010730 Heterokaryon incompatibility [PF06985] (541-631)
  IPR011701 Major facilitator superfamily [PF07690] (98-469)
  IPR020846 Major facilitator superfamily domain [PS50850] (94-512)
  IPR036259 MFS transporter superfamily [G3DSA:1.20.1250.20] (90-504)
  IPR036259 MFS transporter superfamily [SSF103473] (76-502)
  IPR058525 Domain of unknown function DUF8212 [PF26640] (725-751)

Radius of gyration: 37.85 Å; Cα contacts (8 Å, |Δi|>4): 1040; chains: 1; bounding box: 126×84×117 Å